Protein AF-0000000085088186 (afdb_homodimer)

Solvent-accessible surface area (backbone atoms only — not comparable to full-atom values): 65464 Å² total; per-residue (Å²): 132,88,74,86,71,81,80,75,82,74,79,84,76,79,87,76,82,69,85,75,80,74,74,76,73,82,80,69,78,78,74,75,81,66,80,74,81,74,79,77,74,81,72,82,74,70,77,72,75,77,66,80,70,70,78,65,64,71,61,51,76,47,68,88,50,48,70,64,62,61,63,48,48,35,50,52,25,42,52,51,18,52,48,33,52,50,49,46,52,49,50,47,61,66,42,38,75,33,46,42,89,80,60,66,50,63,40,57,52,45,23,50,42,44,47,32,44,50,49,25,43,53,26,39,44,50,18,44,52,56,20,43,50,22,39,51,57,40,48,31,37,74,43,72,40,35,42,45,56,50,27,41,61,61,20,33,86,81,33,71,71,48,71,70,45,61,68,48,42,79,76,40,46,68,57,43,52,50,47,51,55,56,68,42,43,70,64,47,51,29,42,35,64,24,23,57,40,80,41,80,42,77,44,80,46,77,44,79,42,75,41,66,29,52,58,44,70,59,36,69,80,35,22,48,59,35,21,54,71,60,40,46,29,34,62,36,98,53,44,16,62,54,41,47,20,65,70,48,40,28,51,35,50,35,15,45,42,64,68,37,52,54,81,52,82,60,90,67,51,42,31,22,34,37,61,51,76,35,62,43,57,44,57,54,55,45,57,74,77,51,57,67,59,58,54,47,46,48,41,66,76,38,63,72,43,72,76,27,56,30,40,37,40,26,44,56,56,64,55,29,62,76,44,71,73,18,60,49,38,38,37,38,38,35,20,56,54,9,44,82,25,72,75,42,34,36,29,30,35,38,22,34,23,41,36,31,37,38,39,36,28,57,69,38,44,67,46,78,44,77,77,44,75,45,81,52,60,73,38,53,28,54,81,31,63,46,87,39,22,53,55,44,67,73,24,53,93,57,100,57,23,39,49,49,94,78,19,25,16,77,74,66,46,47,30,52,60,34,45,24,48,39,30,37,47,13,57,56,43,42,55,43,57,40,48,16,34,37,40,55,47,70,58,48,88,70,72,57,62,48,71,36,50,46,77,48,23,79,37,34,42,73,52,92,90,58,46,37,70,60,83,46,56,65,55,53,36,48,52,47,48,23,33,56,57,29,48,37,64,67,46,68,40,69,43,80,34,64,33,43,27,54,44,78,42,53,20,29,35,58,82,45,58,59,44,35,49,46,44,53,50,53,52,50,52,58,47,46,56,49,37,51,49,11,50,51,24,33,62,65,49,34,40,36,63,59,78,63,45,50,58,38,58,53,9,25,53,36,87,29,63,67,60,49,52,45,28,41,27,11,14,78,28,18,76,87,23,53,45,67,68,46,35,64,36,50,30,24,37,12,32,42,59,83,33,66,56,89,85,40,56,70,47,34,19,38,19,39,71,88,44,31,39,74,59,52,71,80,73,108,134,84,75,82,73,80,77,79,86,82,74,80,84,72,85,73,76,81,78,80,77,66,82,69,78,79,87,76,80,72,83,77,80,75,85,76,80,73,73,77,72,79,69,78,72,71,76,73,75,75,64,78,68,69,78,66,64,70,60,52,75,48,67,88,50,48,70,65,64,62,64,48,48,36,50,50,25,42,53,50,18,53,49,32,52,51,49,47,53,50,50,48,62,66,42,38,75,32,45,42,88,79,60,66,50,63,40,57,50,46,22,50,41,44,47,33,45,50,48,26,45,54,26,38,42,50,20,44,51,56,20,42,50,21,40,52,57,41,47,30,38,75,42,72,42,35,42,46,56,50,28,41,62,63,20,32,86,81,33,71,72,48,70,72,45,63,68,48,43,77,76,39,47,69,56,43,52,50,47,50,54,53,68,41,40,68,65,47,53,28,42,35,64,23,24,56,40,80,40,81,43,76,42,80,46,78,44,78,43,78,40,67,29,51,58,45,69,59,36,70,81,35,22,47,60,34,22,55,72,60,40,44,29,34,63,36,98,53,43,15,63,53,42,47,21,63,70,50,40,27,51,34,50,36,15,44,40,66,68,36,54,53,80,56,81,61,91,67,51,41,31,22,33,36,61,51,78,35,62,43,58,42,60,53,54,44,64,55,85,56,57,65,57,61,55,45,46,46,42,65,74,39,63,73,40,71,76,26,58,29,39,38,38,27,44,56,57,63,55,29,63,73,44,71,71,19,62,48,37,37,38,38,39,35,19,59,54,9,44,81,26,72,74,44,37,38,35,29,35,38,23,33,23,40,37,31,37,39,39,37,28,58,69,37,42,68,47,77,42,76,78,42,75,45,81,52,58,74,39,53,29,54,78,31,62,45,88,40,24,54,56,46,66,73,23,54,93,56,100,56,22,38,50,47,96,79,18,26,16,75,74,65,44,49,30,49,60,32,46,25,46,39,28,37,47,13,58,57,43,42,55,44,56,41,48,16,34,39,41,56,46,76,54,40,84,74,69,58,64,47,72,36,50,45,77,48,23,79,39,34,42,75,52,93,90,58,44,37,70,60,83,48,59,65,54,53,35,48,52,48,47,22,32,55,57,30,48,36,63,68,46,68,40,68,43,80,37,63,32,42,28,52,45,79,43,52,21,30,36,57,83,44,58,60,44,36,48,47,43,54,49,52,53,51,52,58,48,47,55,48,38,51,50,11,50,51,22,33,63,65,50,34,39,36,64,59,76,64,43,50,59,39,57,53,9,23,54,36,87,30,63,67,60,50,55,45,29,42,26,11,15,78,31,19,76,85,24,53,46,68,68,47,35,62,36,49,31,26,37,13,31,42,58,83,32,66,57,87,85,41,57,69,46,35,18,39,19,40,71,88,44,32,40,73,58,52,73,79,73,109

Secondary structure (DSSP, 8-state):
-------------------------------------------------------------------SHHHHHHHHHHHHHHHHHHHHHHHHHHHTT-BTTTSS-HHHHHHHHHHHHHHHHHHHHHHHHHHHHHHHHHHHHHS-EEHHHHHHHHHTTT-GGGGG-HHHHHH-HHHHHHHHHHHHHHHHTTSGGGG-EEEEEEEEEEEEEEEEE--TT--TTSBHHHHHHH-SEEE-TTSSEEEE-HHHHHHHHHHHHHTSPPP---SS-SSEEEEEEEEEEEEEEESS---HHHHHHHHHH---GGG-S-EEEEEE-THHHHSSS-B-EEEEEEESSGGGS--EEEEEEEEEEEEEEEEEEETTEEEEEEEEEEEEEEPB-TTTS-SS-S-BSSS-SSSS-B--TT-BBTTS-BHHHHHHHHHHHHHHHHHHHHH-EEEESSSTTTT--BS--GGGSTTEES-TTS-EE---HHHHHHHHHHHHHHGGGG--EEEEEEEEEEEEEEEEE---THHHHHHHHHHHHHHHHHHHHHHHHHHHHSSPPPSS-SHHHHHHT-S-HHHHHHHHTTTT-SGGGS-HHHHT-EEEEEEEGGGGSTTS---EEEEETTTEEE--TT--/-------------------------------------------------------------------SHHHHHHHHHHHHHHHHHHHHHHHHHHHTT-BTTTSS-HHHHHHHHHHHHHHHHHHHHHHHHHHHHHHHHHHHHHS-EEHHHHHHHHHTTT-GGGGG-HHHHHH-HHHHHHHHHHHHHHHHTTSGGGG-EEEEEEEEEEEEEEEEE--TT--TTSBHHHHHHH-SEEE-TTSSEEEE-HHHHHHHHHHHHHTSPPP---SS-SSEEEEEEEEEEEEEEESS---HHHHHHHHHH---GGG-S-EEEEEE-THHHHSSS-B-EEEEEEESSGGGS--EEEEEEEEEEEEEEEEEEETTEEEEEEEEEEEEEEPB-TTTS-SS-S-BSSS-SSSS-B--TT-BBTTS-BHHHHHHHHHHHHHHHHHHHHH-EEEESSTTTTT--BS--GGGSTTEES-TTS-EE---HHHHHHHHHHHHHHGGGG--EEEEEEEEEEEEEEEEE---THHHHHHHHHHHHHHHHHHHHHHHHHHHHSSPPPSS-SHHHHHHT-S-HHHHHHHHTTTT-SGGG--HHHHT-EEEEEEEGGGGSTTS---EEEEETTTEEEPPTT--

pLDDT: mean 81.18, std 22.38, range [16.25, 98.31]

Organism: Talaromyces marneffei (strain ATCC 18224 / CBS 334.59 / QM 7333) (NCBI:txid441960)

Structure (mmCIF, N/CA/C/O backbone):
data_AF-0000000085088186-model_v1
#
loop_
_entity.id
_entity.type
_entity.pdbx_description
1 polymer 'Uncharacterized protein'
#
loop_
_atom_site.group_PDB
_atom_site.id
_atom_site.type_symbol
_atom_site.label_atom_id
_atom_site.label_alt_id
_atom_site.label_comp_id
_atom_site.label_asym_id
_atom_site.label_entity_id
_atom_site.label_seq_id
_atom_site.pdbx_PDB_ins_code
_atom_site.Cartn_x
_atom_site.Cartn_y
_atom_site.Cartn_z
_atom_site.occupancy
_atom_site.B_iso_or_equiv
_atom_site.auth_seq_id
_atom_site.auth_comp_id
_atom_site.auth_asym_id
_atom_site.auth_atom_id
_atom_site.pdbx_PDB_model_num
ATOM 1 N N . MET A 1 1 ? -41.031 -1.105 34.312 1 19.03 1 MET A N 1
ATOM 2 C CA . MET A 1 1 ? -40.844 -2.35 35.062 1 19.03 1 MET A CA 1
ATOM 3 C C . MET A 1 1 ? -41.062 -3.559 34.156 1 19.03 1 MET A C 1
ATOM 5 O O . MET A 1 1 ? -40.594 -4.652 34.438 1 19.03 1 MET A O 1
ATOM 9 N N . SER A 1 2 ? -42.156 -3.5 33.375 1 19.31 2 SER A N 1
ATOM 10 C CA . SER A 1 2 ? -42.844 -4.746 33.031 1 19.31 2 SER A CA 1
ATOM 11 C C . SER A 1 2 ? -41.938 -5.668 32.219 1 19.31 2 SER A C 1
ATOM 13 O O . SER A 1 2 ? -41 -5.207 31.547 1 19.31 2 SER A O 1
ATOM 15 N N . SER A 1 3 ? -42.281 -6.977 32.156 1 19.42 3 SER A N 1
ATOM 16 C CA . SER A 1 3 ? -41.938 -8.383 32.375 1 19.42 3 SER A CA 1
ATOM 17 C C . SER A 1 3 ? -41.625 -9.07 31.031 1 19.42 3 SER A C 1
ATOM 19 O O . SER A 1 3 ? -41.188 -10.219 31.016 1 19.42 3 SER A O 1
ATOM 21 N N . GLN A 1 4 ? -42.125 -8.523 29.938 1 20.42 4 GLN A N 1
ATOM 22 C CA . GLN A 1 4 ? -42.625 -9.594 29.094 1 20.42 4 GLN A CA 1
ATOM 23 C C . GLN A 1 4 ? -41.531 -10.531 28.641 1 20.42 4 GLN A C 1
ATOM 25 O O . GLN A 1 4 ? -40.375 -10.109 28.531 1 20.42 4 GLN A O 1
ATOM 30 N N . HIS A 1 5 ? -41.844 -11.836 28.422 1 20.17 5 HIS A N 1
ATOM 31 C CA . HIS A 1 5 ? -41.5 -13.25 28.516 1 20.17 5 HIS A CA 1
ATOM 32 C C . HIS A 1 5 ? -40.688 -13.711 27.328 1 20.17 5 HIS A C 1
ATOM 34 O O . HIS A 1 5 ? -40.312 -14.883 27.234 1 20.17 5 HIS A O 1
ATOM 40 N N . LEU A 1 6 ? -40.438 -12.93 26.297 1 21.17 6 LEU A N 1
ATOM 41 C CA . LEU A 1 6 ? -40.406 -13.664 25.031 1 21.17 6 LEU A CA 1
ATOM 42 C C . LEU A 1 6 ? -39.25 -14.664 25.016 1 21.17 6 LEU A C 1
ATOM 44 O O . LEU A 1 6 ? -38.156 -14.336 25.422 1 21.17 6 LEU A O 1
ATOM 48 N N . TYR A 1 7 ? -39.656 -15.961 24.969 1 20.5 7 TYR A N 1
ATOM 49 C CA . TYR A 1 7 ? -39 -17.266 25.094 1 20.5 7 TYR A CA 1
ATOM 50 C C . TYR A 1 7 ? -37.875 -17.422 24.094 1 20.5 7 TYR A C 1
ATOM 52 O O . TYR A 1 7 ? -38.062 -17.25 22.891 1 20.5 7 TYR A O 1
ATOM 60 N N . THR A 1 8 ? -36.719 -16.922 24.531 1 18.08 8 THR A N 1
ATOM 61 C CA . THR A 1 8 ? -35.438 -16.875 23.812 1 18.08 8 THR A CA 1
ATOM 62 C C . THR A 1 8 ? -34.938 -18.281 23.516 1 18.08 8 THR A C 1
ATOM 64 O O . THR A 1 8 ? -34.812 -19.109 24.422 1 18.08 8 THR A O 1
ATOM 67 N N . LEU A 1 9 ? -35.312 -18.859 22.312 1 19.3 9 LEU A N 1
ATOM 68 C CA . LEU A 1 9 ? -35.031 -20.109 21.625 1 19.3 9 LEU A CA 1
ATOM 69 C C . LEU A 1 9 ? -33.531 -20.438 21.672 1 19.3 9 LEU A C 1
ATOM 71 O O . LEU A 1 9 ? -32.812 -20.172 20.703 1 19.3 9 LEU A O 1
ATOM 75 N N . ALA A 1 10 ? -32.875 -20.047 22.781 1 17.94 10 ALA A N 1
ATOM 76 C CA . ALA A 1 10 ? -31.422 -20.125 22.719 1 17.94 10 ALA A CA 1
ATOM 77 C C . ALA A 1 10 ? -30.969 -21.547 22.406 1 17.94 10 ALA A C 1
ATOM 79 O O . ALA A 1 10 ? -31.547 -22.516 22.891 1 17.94 10 ALA A O 1
ATOM 80 N N . ASP A 1 11 ? -30.047 -21.656 21.438 1 18.83 11 ASP A N 1
ATOM 81 C CA . ASP A 1 11 ? -29.25 -22.484 20.547 1 18.83 11 ASP A CA 1
ATOM 82 C C . ASP A 1 11 ? -28.359 -23.438 21.344 1 18.83 11 ASP A C 1
ATOM 84 O O . ASP A 1 11 ? -27.609 -23.016 22.234 1 18.83 11 ASP A O 1
ATOM 88 N N . GLN A 1 12 ? -28.922 -24.703 21.578 1 19.27 12 GLN A N 1
ATOM 89 C CA . GLN A 1 12 ? -28.422 -25.953 22.156 1 19.27 12 GLN A CA 1
ATOM 90 C C . GLN A 1 12 ? -27.016 -26.266 21.641 1 19.27 12 GLN A C 1
ATOM 92 O O . GLN A 1 12 ? -26.844 -26.641 20.484 1 19.27 12 GLN A O 1
ATOM 97 N N . LEU A 1 13 ? -26.047 -25.484 22.016 1 16.69 13 LEU A N 1
ATOM 98 C CA . LEU A 1 13 ? -24.688 -25.656 21.531 1 16.69 13 LEU A CA 1
ATOM 99 C C . LEU A 1 13 ? -24.172 -27.062 21.828 1 16.69 13 LEU A C 1
ATOM 101 O O . LEU A 1 13 ? -24.781 -27.781 22.625 1 16.69 13 LEU A O 1
ATOM 105 N N . GLY A 1 14 ? -23 -27.312 22.406 1 17.47 14 GLY A N 1
ATOM 106 C CA . GLY A 1 14 ? -21.734 -27.781 21.844 1 17.47 14 GLY A CA 1
ATOM 107 C C . GLY A 1 14 ? -21.375 -29.188 22.297 1 17.47 14 GLY A C 1
ATOM 108 O O . GLY A 1 14 ? -20.969 -30.016 21.484 1 17.47 14 GLY A O 1
ATOM 109 N N . VAL A 1 15 ? -21.109 -29.531 23.625 1 18.42 15 VAL A N 1
ATOM 110 C CA . VAL A 1 15 ? -19.797 -30.094 23.953 1 18.42 15 VAL A CA 1
ATOM 111 C C . VAL A 1 15 ? -19.891 -31.625 23.969 1 18.42 15 VAL A C 1
ATOM 113 O O . VAL A 1 15 ? -20.688 -32.188 24.703 1 18.42 15 VAL A O 1
ATOM 116 N N . PHE A 1 16 ? -19.375 -32.375 22.953 1 20.19 16 PHE A N 1
ATOM 117 C CA . PHE A 1 16 ? -19.219 -33.75 22.516 1 20.19 16 PHE A CA 1
ATOM 118 C C . PHE A 1 16 ? -18.344 -34.531 23.469 1 20.19 16 PHE A C 1
ATOM 120 O O . PHE A 1 16 ? -17.375 -35.188 23.047 1 20.19 16 PHE A O 1
ATOM 127 N N . ASP A 1 17 ? -18.328 -34.344 24.781 1 18.16 17 ASP A N 1
ATOM 128 C CA . ASP A 1 17 ? -17.188 -34.969 25.438 1 18.16 17 ASP A CA 1
ATOM 129 C C . ASP A 1 17 ? -17.266 -36.5 25.328 1 18.16 17 ASP A C 1
ATOM 131 O O . ASP A 1 17 ? -18.328 -37.062 25.5 1 18.16 17 ASP A O 1
ATOM 135 N N . SER A 1 18 ? -16.156 -37.188 24.906 1 19.3 18 SER A N 1
ATOM 136 C CA . SER A 1 18 ? -15.641 -38.438 24.328 1 19.3 18 SER A CA 1
ATOM 137 C C . SER A 1 18 ? -15.484 -39.5 25.391 1 19.3 18 SER A C 1
ATOM 139 O O . SER A 1 18 ? -15.172 -40.656 25.078 1 19.3 18 SER A O 1
ATOM 141 N N . GLU A 1 19 ? -15.969 -39.5 26.594 1 19.69 19 GLU A N 1
ATOM 142 C CA . GLU A 1 19 ? -15.133 -40.344 27.438 1 19.69 19 GLU A CA 1
ATOM 143 C C . GLU A 1 19 ? -15.227 -41.781 27.031 1 19.69 19 GLU A C 1
ATOM 145 O O . GLU A 1 19 ? -16.312 -42.281 26.734 1 19.69 19 GLU A O 1
ATOM 150 N N . LEU A 1 20 ? -14.023 -42.438 26.828 1 19.75 20 LEU A N 1
ATOM 151 C CA . LEU A 1 20 ? -13.383 -43.625 26.297 1 19.75 20 LEU A CA 1
ATOM 152 C C . LEU A 1 20 ? -13.578 -44.812 27.219 1 19.75 20 LEU A C 1
ATOM 154 O O . LEU A 1 20 ? -13.031 -44.844 28.312 1 19.75 20 LEU A O 1
ATOM 158 N N . ASP A 1 21 ? -14.742 -45.188 27.562 1 19.83 21 ASP A N 1
ATOM 159 C CA . ASP A 1 21 ? -14.773 -46.281 28.547 1 19.83 21 ASP A CA 1
ATOM 160 C C . ASP A 1 21 ? -14.164 -47.562 27.969 1 19.83 21 ASP A C 1
ATOM 162 O O . ASP A 1 21 ? -14.664 -48.094 26.969 1 19.83 21 ASP A O 1
ATOM 166 N N . LEU A 1 22 ? -12.852 -47.719 28.094 1 18.92 22 LEU A N 1
ATOM 167 C CA . LEU A 1 22 ? -11.938 -48.719 27.562 1 18.92 22 LEU A CA 1
ATOM 168 C C . LEU A 1 22 ? -12.195 -50.062 28.219 1 18.92 22 LEU A C 1
ATOM 170 O O . LEU A 1 22 ? -11.602 -50.406 29.25 1 18.92 22 LEU A O 1
ATOM 174 N N . ASP A 1 23 ? -13.312 -50.562 28.406 1 19.33 23 ASP A N 1
ATOM 175 C CA . ASP A 1 23 ? -13.391 -51.781 29.188 1 19.33 23 ASP A CA 1
ATOM 176 C C . ASP A 1 23 ? -12.727 -52.938 28.453 1 19.33 23 ASP A C 1
ATOM 178 O O . ASP A 1 23 ? -13.391 -53.938 28.125 1 19.33 23 ASP A O 1
ATOM 182 N N . LEU A 1 24 ? -11.586 -52.844 27.922 1 17.06 24 LEU A N 1
ATOM 183 C CA . LEU A 1 24 ? -11.094 -53.875 27.016 1 17.06 24 LEU A CA 1
ATOM 184 C C . LEU A 1 24 ? -10.75 -55.156 27.766 1 17.06 24 LEU A C 1
ATOM 186 O O . LEU A 1 24 ? -9.695 -55.219 28.422 1 17.06 24 LEU A O 1
ATOM 190 N N . LYS A 1 25 ? -11.508 -55.5 28.625 1 21.52 25 LYS A N 1
ATOM 191 C CA . LYS A 1 25 ? -11.016 -56.656 29.359 1 21.52 25 LYS A CA 1
ATOM 192 C C . LYS A 1 25 ? -10.477 -57.75 28.422 1 21.52 25 LYS A C 1
ATOM 194 O O . LYS A 1 25 ? -10.852 -57.781 27.25 1 21.52 25 LYS A O 1
ATOM 199 N N . LYS A 1 26 ? -9.703 -58.781 28.953 1 21.38 26 LYS A N 1
ATOM 200 C CA . LYS A 1 26 ? -8.602 -59.719 28.781 1 21.38 26 LYS A CA 1
ATOM 201 C C . LYS A 1 26 ? -9.078 -61 28.125 1 21.38 26 LYS A C 1
ATOM 203 O O . LYS A 1 26 ? -9.93 -61.719 28.672 1 21.38 26 LYS A O 1
ATOM 208 N N . PRO A 1 27 ? -9.32 -61.219 26.828 1 18.31 27 PRO A N 1
ATOM 209 C CA . PRO A 1 27 ? -9.953 -62.375 26.156 1 18.31 27 PRO A CA 1
ATOM 210 C C . PRO A 1 27 ? -9.141 -63.656 26.297 1 18.31 27 PRO A C 1
ATOM 212 O O . PRO A 1 27 ? -8.062 -63.781 25.719 1 18.31 27 PRO A O 1
ATOM 215 N N . HIS A 1 28 ? -8.664 -64.125 27.5 1 20.94 28 HIS A N 1
ATOM 216 C CA . HIS A 1 28 ? -7.605 -65.125 27.422 1 20.94 28 HIS A CA 1
ATOM 217 C C . HIS A 1 28 ? -8.109 -66.375 26.766 1 20.94 28 HIS A C 1
ATOM 219 O O . HIS A 1 28 ? -7.348 -67.312 26.594 1 20.94 28 HIS A O 1
ATOM 225 N N . ASP A 1 29 ? -9.336 -66.438 26.312 1 18.69 29 ASP A N 1
ATOM 226 C CA . ASP A 1 29 ? -9.836 -67.812 26.312 1 18.69 29 ASP A CA 1
ATOM 227 C C . ASP A 1 29 ? -8.859 -68.75 25.609 1 18.69 29 ASP A C 1
ATOM 229 O O . ASP A 1 29 ? -8.062 -68.312 24.781 1 18.69 29 ASP A O 1
ATOM 233 N N . ASN A 1 30 ? -8.703 -70 26.031 1 22.36 30 ASN A N 1
ATOM 234 C CA . ASN A 1 30 ? -7.977 -71.25 26.062 1 22.36 30 ASN A CA 1
ATOM 235 C C . ASN A 1 30 ? -8.039 -72 24.719 1 22.36 30 ASN A C 1
ATOM 237 O O . ASN A 1 30 ? -9.086 -72.5 24.328 1 22.36 30 ASN A O 1
ATOM 241 N N . VAL A 1 31 ? -7.691 -71.312 23.656 1 20.5 31 VAL A N 1
ATOM 242 C CA . VAL A 1 31 ? -8.039 -72 22.422 1 20.5 31 VAL A CA 1
ATOM 243 C C . VAL A 1 31 ? -7.27 -73.312 22.328 1 20.5 31 VAL A C 1
ATOM 245 O O . VAL A 1 31 ? -6.039 -73.312 22.406 1 20.5 31 VAL A O 1
ATOM 248 N N . GLU A 1 32 ? -7.859 -74.312 22.797 1 20.67 32 GLU A N 1
ATOM 249 C CA . GLU A 1 32 ? -7.375 -75.688 22.797 1 20.67 32 GLU A CA 1
ATOM 250 C C . GLU A 1 32 ? -7.043 -76.188 21.391 1 20.67 32 GLU A C 1
ATOM 252 O O . GLU A 1 32 ? -7.91 -76.188 20.516 1 20.67 32 GLU A O 1
ATOM 257 N N . LYS A 1 33 ? -5.98 -75.625 20.828 1 21.69 33 LYS A N 1
ATOM 258 C CA . LYS A 1 33 ? -5.656 -75.875 19.422 1 21.69 33 LYS A CA 1
ATOM 259 C C . LYS A 1 33 ? -5.5 -77.375 19.156 1 21.69 33 LYS A C 1
ATOM 261 O O . LYS A 1 33 ? -4.508 -78 19.562 1 21.69 33 LYS A O 1
ATOM 266 N N . HIS A 1 34 ? -6.605 -78.188 19.297 1 17.89 34 HIS A N 1
ATOM 267 C CA . HIS A 1 34 ? -6.57 -79.625 19.156 1 17.89 34 HIS A CA 1
ATOM 268 C C . HIS A 1 34 ? -6.031 -80.062 17.781 1 17.89 34 HIS A C 1
ATOM 270 O O . HIS A 1 34 ? -5.535 -81.125 17.625 1 17.89 34 HIS A O 1
ATOM 276 N N . GLY A 1 35 ? -6.289 -79.312 16.688 1 17.77 35 GLY A N 1
ATOM 277 C CA . GLY A 1 35 ? -6.801 -80.062 15.555 1 17.77 35 GLY A CA 1
ATOM 278 C C . GLY A 1 35 ? -5.773 -81 14.938 1 17.77 35 GLY A C 1
ATOM 279 O O . GLY A 1 35 ? -4.574 -80.688 14.969 1 17.77 35 GLY A O 1
ATOM 280 N N . GLU A 1 36 ? -5.961 -82.25 14.898 1 19.34 36 GLU A N 1
ATOM 281 C CA . GLU A 1 36 ? -5.324 -83.5 14.477 1 19.34 36 GLU A CA 1
ATOM 282 C C . GLU A 1 36 ? -4.875 -83.438 13.016 1 19.34 36 GLU A C 1
ATOM 284 O O . GLU A 1 36 ? -5.652 -83.062 12.141 1 19.34 36 GLU A O 1
ATOM 289 N N . LYS A 1 37 ? -3.705 -82.938 12.859 1 24.39 37 LYS A N 1
ATOM 290 C CA . LYS A 1 37 ? -3.072 -82.812 11.547 1 24.39 37 LYS A CA 1
ATOM 291 C C . LYS A 1 37 ? -3.213 -84.125 10.766 1 24.39 37 LYS A C 1
ATOM 293 O O . LYS A 1 37 ? -2.641 -85.125 11.148 1 24.39 37 LYS A O 1
ATOM 298 N N . GLU A 1 38 ? -4.527 -84.562 10.297 1 19.83 38 GLU A N 1
ATOM 299 C CA . GLU A 1 38 ? -4.734 -85.75 9.531 1 19.83 38 GLU A CA 1
ATOM 300 C C . GLU A 1 38 ? -3.73 -85.875 8.391 1 19.83 38 GLU A C 1
ATOM 302 O O . GLU A 1 38 ? -3.252 -84.875 7.871 1 19.83 38 GLU A O 1
ATOM 307 N N . ASP A 1 39 ? -3.143 -87.062 8.172 1 21.86 39 ASP A N 1
ATOM 308 C CA . ASP A 1 39 ? -2.133 -87.75 7.371 1 21.86 39 ASP A CA 1
ATOM 309 C C . ASP A 1 39 ? -2.484 -87.688 5.887 1 21.86 39 ASP A C 1
ATOM 311 O O . ASP A 1 39 ? -3.42 -88.312 5.438 1 21.86 39 ASP A O 1
ATOM 315 N N . PHE A 1 40 ? -2.924 -86.5 5.309 1 21.98 40 PHE A N 1
ATOM 316 C CA . PHE A 1 40 ? -3.441 -86.625 3.949 1 21.98 40 PHE A CA 1
ATOM 317 C C . PHE A 1 40 ? -2.434 -87.312 3.045 1 21.98 40 PHE A C 1
ATOM 319 O O . PHE A 1 40 ? -1.271 -86.938 2.977 1 21.98 40 PHE A O 1
ATOM 326 N N . THR A 1 41 ? -2.51 -88.625 2.939 1 21.61 41 THR A N 1
ATOM 327 C CA . THR A 1 41 ? -1.851 -89.625 2.055 1 21.61 41 THR A CA 1
ATOM 328 C C . THR A 1 41 ? -1.946 -89.125 0.602 1 21.61 41 THR A C 1
ATOM 330 O O . THR A 1 41 ? -3.043 -88.875 0.092 1 21.61 41 THR A O 1
ATOM 333 N N . TYR A 1 42 ? -1.05 -88.312 0.152 1 20.84 42 TYR A N 1
ATOM 334 C CA . TYR A 1 42 ? -0.923 -87.812 -1.207 1 20.84 42 TYR A CA 1
ATOM 335 C C . TYR A 1 42 ? -1.046 -88.938 -2.229 1 20.84 42 TYR A C 1
ATOM 337 O O . TYR A 1 42 ? -0.24 -89.875 -2.234 1 20.84 42 TYR A O 1
ATOM 345 N N . SER A 1 43 ? -2.266 -89.562 -2.373 1 23.48 43 SER A N 1
ATOM 346 C CA . SER A 1 43 ? -2.547 -90.562 -3.416 1 23.48 43 SER A CA 1
ATOM 347 C C . SER A 1 43 ? -1.963 -90.125 -4.754 1 23.48 43 SER A C 1
ATOM 349 O O . SER A 1 43 ? -1.842 -88.938 -5.027 1 23.48 43 SER A O 1
ATOM 351 N N . ALA A 1 44 ? -1.246 -91.062 -5.512 1 26.27 44 ALA A N 1
ATOM 352 C CA . ALA A 1 44 ? -0.518 -91.125 -6.773 1 26.27 44 ALA A CA 1
ATOM 353 C C . ALA A 1 44 ? -1.373 -90.688 -7.934 1 26.27 44 ALA A C 1
ATOM 355 O O . ALA A 1 44 ? -2.375 -91.312 -8.289 1 26.27 44 ALA A O 1
ATOM 356 N N . LEU A 1 45 ? -1.762 -89.438 -7.945 1 24.88 45 LEU A N 1
ATOM 357 C CA . LEU A 1 45 ? -2.596 -88.938 -9.031 1 24.88 45 LEU A CA 1
ATOM 358 C C . LEU A 1 45 ? -2.139 -89.5 -10.375 1 24.88 45 LEU A C 1
ATOM 360 O O . LEU A 1 45 ? -0.94 -89.5 -10.656 1 24.88 45 LEU A O 1
ATOM 364 N N . GLU A 1 46 ? -2.906 -90.438 -10.844 1 25.8 46 GLU A N 1
ATOM 365 C CA . GLU A 1 46 ? -2.939 -91.062 -12.172 1 25.8 46 GLU A CA 1
ATOM 366 C C . GLU A 1 46 ? -2.67 -90 -13.258 1 25.8 46 GLU A C 1
ATOM 368 O O . GLU A 1 46 ? -3.105 -88.875 -13.141 1 25.8 46 GLU A O 1
ATOM 373 N N . SER A 1 47 ? -1.577 -90.188 -14.008 1 25.23 47 SER A N 1
ATOM 374 C CA . SER A 1 47 ? -1.108 -89.312 -15.102 1 25.23 47 SER A CA 1
ATOM 375 C C . SER A 1 47 ? -2.23 -89.062 -16.094 1 25.23 47 SER A C 1
ATOM 377 O O . SER A 1 47 ? -2.842 -89.938 -16.641 1 25.23 47 SER A O 1
ATOM 379 N N . PRO A 1 48 ? -3.174 -88.125 -15.789 1 28.14 48 PRO A N 1
ATOM 380 C CA . PRO A 1 48 ? -4.262 -88 -16.766 1 28.14 48 PRO A CA 1
ATOM 381 C C . PRO A 1 48 ? -3.768 -88 -18.203 1 28.14 48 PRO A C 1
ATOM 383 O O . PRO A 1 48 ? -2.621 -87.625 -18.469 1 28.14 48 PRO A O 1
ATOM 386 N N . ASN A 1 49 ? -4.164 -89 -18.969 1 29.22 49 ASN A N 1
ATOM 387 C CA . ASN A 1 49 ? -4.066 -89.062 -20.422 1 29.22 49 ASN A CA 1
ATOM 388 C C . ASN A 1 49 ? -4.316 -87.75 -21.062 1 29.22 49 ASN A C 1
ATOM 390 O O . ASN A 1 49 ? -5.352 -87.062 -20.828 1 29.22 49 ASN A O 1
ATOM 394 N N . ILE A 1 50 ? -3.297 -87 -21.328 1 29.75 50 ILE A N 1
ATOM 395 C CA . ILE A 1 50 ? -3.361 -85.75 -22.078 1 29.75 50 ILE A CA 1
ATOM 396 C C . ILE A 1 50 ? -4.188 -85.938 -23.359 1 29.75 50 ILE A C 1
ATOM 398 O O . ILE A 1 50 ? -3.791 -86.688 -24.234 1 29.75 50 ILE A O 1
ATOM 402 N N . SER A 1 51 ? -5.535 -86.25 -23.188 1 29.06 51 SER A N 1
ATOM 403 C CA . SER A 1 51 ? -6.387 -86.188 -24.375 1 29.06 51 SER A CA 1
ATOM 404 C C . SER A 1 51 ? -5.902 -85.125 -25.359 1 29.06 51 SER A C 1
ATOM 406 O O . SER A 1 51 ? -5.383 -84.125 -24.969 1 29.06 51 SER A O 1
ATOM 408 N N . GLU A 1 52 ? -5.551 -85.625 -26.531 1 31.97 52 GLU A N 1
ATOM 409 C CA . GLU A 1 52 ? -5.309 -84.75 -27.719 1 31.97 52 GLU A CA 1
ATOM 410 C C . GLU A 1 52 ? -6.301 -83.625 -27.781 1 31.97 52 GLU A C 1
ATOM 412 O O . GLU A 1 52 ? -7.492 -83.812 -28.016 1 31.97 52 GLU A O 1
ATOM 417 N N . THR A 1 53 ? -6.301 -82.75 -26.797 1 31.03 53 THR A N 1
ATOM 418 C CA . THR A 1 53 ? -7.164 -81.625 -26.938 1 31.03 53 THR A CA 1
ATOM 419 C C . THR A 1 53 ? -7.117 -81.062 -28.359 1 31.03 53 THR A C 1
ATOM 421 O O . THR A 1 53 ? -6.047 -80.688 -28.859 1 31.03 53 THR A O 1
ATOM 424 N N . ASN A 1 54 ? -7.988 -81.625 -29.234 1 31.83 54 ASN A N 1
ATOM 425 C CA . ASN A 1 54 ? -8.328 -80.938 -30.469 1 31.83 54 ASN A CA 1
ATOM 426 C C . ASN A 1 54 ? -8.156 -79.438 -30.359 1 31.83 54 ASN A C 1
ATOM 428 O O . ASN A 1 54 ? -8.656 -78.812 -29.422 1 31.83 54 ASN A O 1
ATOM 432 N N . THR A 1 55 ? -7.059 -78.938 -30.734 1 36.09 55 THR A N 1
ATOM 433 C CA . THR A 1 55 ? -6.855 -77.5 -30.891 1 36.09 55 THR A CA 1
ATOM 434 C C . THR A 1 55 ? -8.141 -76.812 -31.344 1 36.09 55 THR A C 1
ATOM 436 O O . THR A 1 55 ? -8.555 -76.938 -32.5 1 36.09 55 THR A O 1
ATOM 439 N N . LEU A 1 56 ? -9.18 -76.812 -30.547 1 39.91 56 LEU A N 1
ATOM 440 C CA . LEU A 1 56 ? -10.367 -76 -30.891 1 39.91 56 LEU A CA 1
ATOM 441 C C . LEU A 1 56 ? -9.977 -74.688 -31.547 1 39.91 56 LEU A C 1
ATOM 443 O O . LEU A 1 56 ? -9.023 -74.062 -31.125 1 39.91 56 LEU A O 1
ATOM 447 N N . PRO A 1 57 ? -10.422 -74.5 -32.781 1 47 57 PRO A N 1
ATOM 448 C CA . PRO A 1 57 ? -10.164 -73.25 -33.5 1 47 57 PRO A CA 1
ATOM 449 C C . PRO A 1 57 ? -10.336 -72.062 -32.625 1 47 57 PRO A C 1
ATOM 451 O O . PRO A 1 57 ? -11.25 -72 -31.781 1 47 57 PRO A O 1
ATOM 454 N N . ILE A 1 58 ? -9.352 -71.25 -32.281 1 53.62 58 ILE A N 1
ATOM 455 C CA . ILE A 1 58 ? -9.312 -70 -31.547 1 53.62 58 ILE A CA 1
ATOM 456 C C . ILE A 1 58 ? -10.375 -69.062 -32.094 1 53.62 58 ILE A C 1
ATOM 458 O O . ILE A 1 58 ? -10.305 -68.625 -33.25 1 53.62 58 ILE A O 1
ATOM 462 N N . GLU A 1 59 ? -11.672 -69.188 -31.781 1 57.91 59 GLU A N 1
ATOM 463 C CA . GLU A 1 59 ? -12.742 -68.312 -32.25 1 57.91 59 GLU A CA 1
ATOM 464 C C . GLU A 1 59 ? -12.625 -66.938 -31.688 1 57.91 59 GLU A C 1
ATOM 466 O O . GLU A 1 59 ? -12.531 -66.75 -30.469 1 57.91 59 GLU A O 1
ATOM 471 N N . SER A 1 60 ? -12.375 -65.875 -32.531 1 65.12 60 SER A N 1
ATOM 472 C CA . SER A 1 60 ? -12.344 -64.438 -32.156 1 65.12 60 SER A CA 1
ATOM 473 C C . SER A 1 60 ? -13.719 -64 -31.688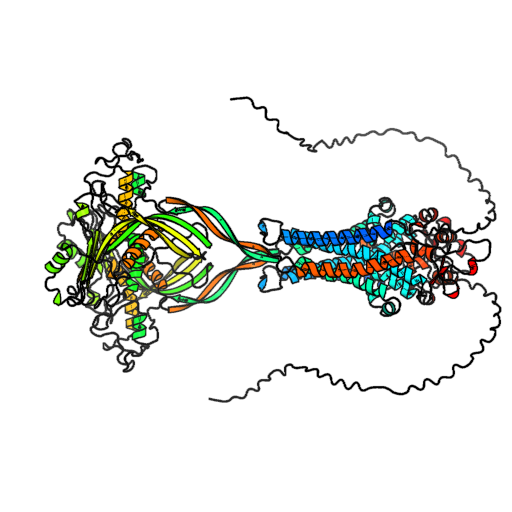 1 65.12 60 SER A C 1
ATOM 475 O O . SER A 1 60 ? -14.734 -64.25 -32.312 1 65.12 60 SER A O 1
ATOM 477 N N . THR A 1 61 ? -13.945 -63.688 -30.391 1 71.88 61 THR A N 1
ATOM 478 C CA . THR A 1 61 ? -15.195 -63.188 -29.844 1 71.88 61 THR A CA 1
ATOM 479 C C . THR A 1 61 ? -15.211 -61.656 -29.859 1 71.88 61 THR A C 1
ATOM 481 O O . THR A 1 61 ? -16 -61.031 -29.141 1 71.88 61 THR A O 1
ATOM 484 N N . SER A 1 62 ? -14.492 -61.031 -30.797 1 82.06 62 SER A N 1
ATOM 485 C CA . SER A 1 62 ? -14.383 -59.562 -30.797 1 82.06 62 SER A CA 1
ATOM 486 C C . SER A 1 62 ? -15.57 -58.906 -31.516 1 82.06 62 SER A C 1
ATOM 488 O O . SER A 1 62 ? -16.047 -59.438 -32.531 1 82.06 62 SER A O 1
ATOM 490 N N . ARG A 1 63 ? -16.172 -57.938 -30.797 1 84.38 63 ARG A N 1
ATOM 491 C CA . ARG A 1 63 ? -17.297 -57.219 -31.359 1 84.38 63 ARG A CA 1
ATOM 492 C C . ARG A 1 63 ? -16.891 -55.781 -31.719 1 84.38 63 ARG A C 1
ATOM 494 O O . ARG A 1 63 ? -16.062 -55.188 -31.031 1 84.38 63 ARG A O 1
ATOM 501 N N . TRP A 1 64 ? -17.406 -55.312 -32.906 1 88.31 64 TRP A N 1
ATOM 502 C CA . TRP A 1 64 ? -17.156 -53.938 -33.344 1 88.31 64 TRP A CA 1
ATOM 503 C C . TRP A 1 64 ? -18.031 -52.969 -32.562 1 88.31 64 TRP A C 1
ATOM 505 O O . TRP A 1 64 ? -19.234 -52.875 -32.812 1 88.31 64 TRP A O 1
ATOM 515 N N . THR A 1 65 ? -17.406 -52.25 -31.531 1 87.69 65 THR A N 1
ATOM 516 C CA . THR A 1 65 ? -18.125 -51.25 -30.734 1 87.69 65 THR A CA 1
ATOM 517 C C . THR A 1 65 ? -17.156 -50.188 -30.188 1 87.69 65 THR A C 1
ATOM 519 O O . THR A 1 65 ? -16.047 -50.531 -29.766 1 87.69 65 THR A O 1
ATOM 522 N N . ILE A 1 66 ? -17.453 -49 -30.25 1 88.75 66 ILE A N 1
ATOM 523 C CA . ILE A 1 66 ? -16.656 -47.875 -29.734 1 88.75 66 ILE A CA 1
ATOM 524 C C . ILE A 1 66 ? -16.891 -47.75 -28.234 1 88.75 66 ILE A C 1
ATOM 526 O O . ILE A 1 66 ? -16 -47.312 -27.484 1 88.75 66 ILE A O 1
ATOM 530 N N . GLY A 1 67 ? -17.953 -48.312 -27.781 1 86.25 67 GLY A N 1
ATOM 531 C CA . GLY A 1 67 ? -18.297 -48.156 -26.375 1 86.25 67 GLY A CA 1
ATOM 532 C C . GLY A 1 67 ? -18.656 -46.719 -26.016 1 86.25 67 GLY A C 1
ATOM 533 O O . GLY A 1 67 ? -18.578 -45.844 -26.844 1 86.25 67 GLY A O 1
ATOM 534 N N . TRP A 1 68 ? -19 -46.5 -24.719 1 89.56 68 TRP A N 1
ATOM 535 C CA . TRP A 1 68 ? -19.406 -45.156 -24.297 1 89.56 68 TRP A CA 1
ATOM 536 C C . TRP A 1 68 ? -18.344 -44.531 -23.406 1 89.56 68 TRP A C 1
ATOM 538 O O . TRP A 1 68 ? -18.344 -43.312 -23.203 1 89.56 68 TRP A O 1
ATOM 548 N N . VAL A 1 69 ? -17.406 -45.188 -22.891 1 89.31 69 VAL A N 1
ATOM 549 C CA . VAL A 1 69 ? -16.453 -44.719 -21.891 1 89.31 69 VAL A CA 1
ATOM 550 C C . VAL A 1 69 ? -15.43 -43.781 -22.547 1 89.31 69 VAL A C 1
ATOM 552 O O . VAL A 1 69 ? -15.172 -42.688 -22.047 1 89.31 69 VAL A O 1
ATOM 555 N N . THR A 1 70 ? -14.852 -44.156 -23.719 1 92.31 70 THR A N 1
ATOM 556 C CA . THR A 1 70 ? -13.789 -43.406 -24.359 1 92.31 70 THR A CA 1
ATOM 557 C C . THR A 1 70 ? -14.312 -42.062 -24.875 1 92.31 70 THR A C 1
ATOM 559 O O . THR A 1 70 ? -13.766 -41 -24.547 1 92.31 70 THR A O 1
ATOM 562 N N . PRO A 1 71 ? -15.469 -42.031 -25.656 1 93.69 71 PRO A N 1
ATOM 563 C CA . PRO A 1 71 ? -15.984 -40.75 -26.094 1 93.69 71 PRO A CA 1
ATOM 564 C C . PRO A 1 71 ? -16.453 -39.875 -24.938 1 93.69 71 PRO A C 1
ATOM 566 O O . PRO A 1 71 ? -16.266 -38.656 -24.984 1 93.69 71 PRO A O 1
ATOM 569 N N . SER A 1 72 ? -17.047 -40.469 -23.906 1 94.69 72 SER A N 1
ATOM 570 C CA . SER A 1 72 ? -17.484 -39.688 -22.75 1 94.69 72 SER A CA 1
ATOM 571 C C . SER A 1 72 ? -16.297 -39.094 -21.984 1 94.69 72 SER A C 1
ATOM 573 O O . SER A 1 72 ? -16.375 -38 -21.469 1 94.69 72 SER A O 1
ATOM 575 N N . ALA A 1 73 ? -15.219 -39.844 -21.875 1 94 73 ALA A N 1
ATOM 576 C CA . ALA A 1 73 ? -14.031 -39.375 -21.172 1 94 73 ALA A CA 1
ATOM 577 C C . ALA A 1 73 ? -13.398 -38.188 -21.922 1 94 73 ALA A C 1
ATOM 579 O O . ALA A 1 73 ? -12.992 -37.219 -21.297 1 94 73 ALA A O 1
ATOM 580 N N . ILE A 1 74 ? -13.344 -38.219 -23.234 1 95.81 74 ILE A N 1
ATOM 581 C CA . ILE A 1 74 ? -12.773 -37.156 -24.031 1 95.81 74 ILE A CA 1
ATOM 582 C C . ILE A 1 74 ? -13.609 -35.875 -23.859 1 95.81 74 ILE A C 1
ATOM 584 O O . ILE A 1 74 ? -13.078 -34.812 -23.547 1 95.81 74 ILE A O 1
ATOM 588 N N . LEU A 1 75 ? -14.914 -36.031 -23.953 1 96.44 75 LEU A N 1
ATOM 589 C CA . LEU A 1 75 ? -15.812 -34.906 -23.922 1 96.44 75 LEU A CA 1
ATOM 590 C C . LEU A 1 75 ? -15.93 -34.344 -22.5 1 96.44 75 LEU A C 1
ATOM 592 O O . LEU A 1 75 ? -15.898 -33.125 -22.312 1 96.44 75 LEU A O 1
ATOM 596 N N . SER A 1 76 ? -16.062 -35.188 -21.531 1 97.12 76 SER A N 1
ATOM 597 C CA . SER A 1 76 ? -16.203 -34.719 -20.156 1 97.12 76 SER A CA 1
ATOM 598 C C . SER A 1 76 ? -14.945 -34.031 -19.672 1 97.12 76 SER A C 1
ATOM 600 O O . SER A 1 76 ? -15.016 -33 -19 1 97.12 76 SER A O 1
ATOM 602 N N . CYS A 1 77 ? -13.781 -34.531 -20.031 1 97.44 77 CYS A N 1
ATOM 603 C CA . CYS A 1 77 ? -12.531 -33.875 -19.641 1 97.44 77 CYS A CA 1
ATOM 604 C C . CYS A 1 77 ? -12.383 -32.5 -20.281 1 97.44 77 CYS A C 1
ATOM 606 O O . CYS A 1 77 ? -11.977 -31.547 -19.641 1 97.44 77 CYS A O 1
ATOM 608 N N . PHE A 1 78 ? -12.758 -32.375 -21.516 1 97.75 78 PHE A N 1
ATOM 609 C CA . PHE A 1 78 ? -12.672 -31.094 -22.203 1 97.75 78 PHE A CA 1
ATOM 610 C C . PHE A 1 78 ? -13.641 -30.094 -21.609 1 97.75 78 PHE A C 1
ATOM 612 O O . PHE A 1 78 ? -13.258 -28.953 -21.328 1 97.75 78 PHE A O 1
ATOM 619 N N . LEU A 1 79 ? -14.844 -30.547 -21.359 1 98.06 79 LEU A N 1
ATOM 620 C CA . LEU A 1 79 ? -15.852 -29.641 -20.812 1 98.06 79 LEU A CA 1
ATOM 621 C C . LEU A 1 79 ? -15.484 -29.203 -19.406 1 98.06 79 LEU A C 1
ATOM 623 O O . LEU A 1 79 ? -15.695 -28.047 -19.031 1 98.06 79 LEU A O 1
ATOM 627 N N . MET A 1 80 ? -14.977 -30.109 -18.625 1 98.25 80 MET A N 1
ATOM 628 C CA . MET A 1 80 ? -14.539 -29.766 -17.281 1 98.25 80 MET A CA 1
ATOM 629 C C . MET A 1 80 ? -13.367 -28.797 -17.312 1 98.25 80 MET A C 1
ATOM 631 O O . MET A 1 80 ? -13.266 -27.891 -16.469 1 98.25 80 MET A O 1
ATOM 635 N N . ALA A 1 81 ? -12.477 -28.969 -18.281 1 98.31 81 ALA A N 1
ATOM 636 C CA . ALA A 1 81 ? -11.367 -28.031 -18.438 1 98.31 81 ALA A CA 1
ATOM 637 C C . ALA A 1 81 ? -11.875 -26.625 -18.75 1 98.31 81 ALA A C 1
ATOM 639 O O . ALA A 1 81 ? -11.453 -25.656 -18.125 1 98.31 81 ALA A O 1
ATOM 640 N N . VAL A 1 82 ? -12.812 -26.5 -19.625 1 98.06 82 VAL A N 1
ATOM 641 C CA . VAL A 1 82 ? -13.375 -25.219 -20 1 98.06 82 VAL A CA 1
ATOM 642 C C . VAL A 1 82 ? -14.109 -24.594 -18.812 1 98.06 82 VAL A C 1
ATOM 644 O O . VAL A 1 82 ? -14.023 -23.391 -18.578 1 98.06 82 VAL A O 1
ATOM 647 N N . THR A 1 83 ? -14.766 -25.406 -18.078 1 98.25 83 THR A N 1
ATOM 648 C CA . THR A 1 83 ? -15.477 -24.922 -16.906 1 98.25 83 THR A CA 1
ATOM 649 C C . THR A 1 83 ? -14.5 -24.359 -15.875 1 98.25 83 THR A C 1
ATOM 651 O O . THR A 1 83 ? -14.773 -23.328 -15.25 1 98.25 83 THR A O 1
ATOM 654 N N . LEU A 1 84 ? -13.383 -25 -15.703 1 98.19 84 LEU A N 1
ATOM 655 C CA . LEU A 1 84 ? -12.383 -24.5 -14.766 1 98.19 84 LEU A CA 1
ATOM 656 C C . LEU A 1 84 ? -11.797 -23.172 -15.234 1 98.19 84 LEU A C 1
ATOM 658 O O . LEU A 1 84 ? -11.531 -22.297 -14.422 1 98.19 84 LEU A O 1
ATOM 662 N N . ALA A 1 85 ? -11.617 -23.078 -16.531 1 98.25 85 ALA A N 1
ATOM 663 C CA . ALA A 1 85 ? -11.125 -21.812 -17.078 1 98.25 85 ALA A CA 1
ATOM 664 C C . ALA A 1 85 ? -12.117 -20.688 -16.844 1 98.25 85 ALA A C 1
ATOM 666 O O . ALA A 1 85 ? -11.734 -19.594 -16.438 1 98.25 85 ALA A O 1
ATOM 667 N N . ILE A 1 86 ? -13.367 -20.953 -17 1 98.12 86 ILE A N 1
ATOM 668 C CA . ILE A 1 86 ? -14.414 -19.953 -16.797 1 98.12 86 ILE A CA 1
ATOM 669 C C . ILE A 1 86 ? -14.516 -19.609 -15.32 1 98.12 86 ILE A C 1
ATOM 671 O O . ILE A 1 86 ? -14.695 -18.453 -14.953 1 98.12 86 ILE A O 1
ATOM 675 N N . ALA A 1 87 ? -14.383 -20.594 -14.492 1 98.12 87 ALA A N 1
ATOM 676 C CA . ALA A 1 87 ? -14.406 -20.375 -13.047 1 98.12 87 ALA A CA 1
ATOM 677 C C . ALA A 1 87 ? -13.242 -19.484 -12.617 1 98.12 87 ALA A C 1
ATOM 679 O O . ALA A 1 87 ? -13.398 -18.625 -11.742 1 98.12 87 ALA A O 1
ATOM 680 N N . HIS A 1 88 ? -12.102 -19.734 -13.211 1 98.12 88 HIS A N 1
ATOM 681 C CA . HIS A 1 88 ? -10.938 -18.906 -12.906 1 98.12 88 HIS A CA 1
ATOM 682 C C . HIS A 1 88 ? -11.18 -17.453 -13.305 1 98.12 88 HIS A C 1
ATOM 684 O O . HIS A 1 88 ? -10.875 -16.547 -12.531 1 98.12 88 HIS A O 1
ATOM 690 N N . LEU A 1 89 ? -11.719 -17.234 -14.5 1 98.06 89 LEU A N 1
ATOM 691 C CA . LEU A 1 89 ? -12.078 -15.898 -14.961 1 98.06 89 LEU A CA 1
ATOM 692 C C . LEU A 1 89 ? -13.102 -15.258 -14.023 1 98.06 89 LEU A C 1
ATOM 694 O O . LEU A 1 89 ? -12.977 -14.086 -13.664 1 98.06 89 LEU A O 1
ATOM 698 N N . GLY A 1 90 ? -14.039 -16.016 -13.602 1 97.81 90 GLY A N 1
ATOM 699 C CA . GLY A 1 90 ? -15.031 -15.523 -12.664 1 97.81 90 GLY A CA 1
ATOM 700 C C . GLY A 1 90 ? -14.438 -15.125 -11.32 1 97.81 90 GLY A C 1
ATOM 701 O O . GLY A 1 90 ? -14.82 -14.102 -10.742 1 97.81 90 GLY A O 1
ATOM 702 N N . LEU A 1 91 ? -13.539 -15.883 -10.844 1 97.44 91 LEU A N 1
ATOM 703 C CA . LEU A 1 91 ? -12.875 -15.578 -9.578 1 97.44 91 LEU A CA 1
ATOM 704 C C . LEU A 1 91 ? -12.117 -14.258 -9.664 1 97.44 91 LEU A C 1
ATOM 706 O O . LEU A 1 91 ? -12.234 -13.406 -8.781 1 97.44 91 LEU A O 1
ATOM 710 N N . PHE A 1 92 ? -11.375 -14.07 -10.766 1 97.81 92 PHE A N 1
ATOM 711 C CA . PHE A 1 92 ? -10.578 -12.867 -10.922 1 97.81 92 PHE A CA 1
ATOM 712 C C . PHE A 1 92 ? -11.469 -11.641 -11.094 1 97.81 92 PHE A C 1
ATOM 714 O O . PHE A 1 92 ? -11.164 -10.562 -10.578 1 97.81 92 PHE A O 1
ATOM 721 N N . ARG A 1 93 ? -12.531 -11.797 -11.773 1 97.06 93 ARG A N 1
ATOM 722 C CA . ARG A 1 93 ? -13.477 -10.688 -11.922 1 97.06 93 ARG A CA 1
ATOM 723 C C . ARG A 1 93 ? -14.125 -10.352 -10.586 1 97.06 93 ARG A C 1
ATOM 725 O O . ARG A 1 93 ? -14.375 -9.18 -10.289 1 97.06 93 ARG A O 1
ATOM 732 N N . TRP A 1 94 ? -14.367 -11.398 -9.836 1 96.56 94 TRP A N 1
ATOM 733 C CA . TRP A 1 94 ? -14.961 -11.195 -8.523 1 96.56 94 TRP A CA 1
ATOM 734 C C . TRP A 1 94 ? -13.977 -10.516 -7.578 1 96.56 94 TRP A C 1
ATOM 736 O O . TRP A 1 94 ? -14.367 -9.656 -6.781 1 96.56 94 TRP A O 1
ATOM 746 N N . LEU A 1 95 ? -12.719 -10.773 -7.613 1 96.62 95 LEU A N 1
ATOM 747 C CA . LEU A 1 95 ? -11.688 -10.234 -6.73 1 96.62 95 LEU A CA 1
ATOM 748 C C . LEU A 1 95 ? -11.25 -8.844 -7.176 1 96.62 95 LEU A C 1
ATOM 750 O O . LEU A 1 95 ? -10.711 -8.078 -6.379 1 96.62 95 LEU A O 1
ATOM 754 N N . ASN A 1 96 ? -11.547 -8.516 -8.391 1 95.75 96 ASN A N 1
ATOM 755 C CA . ASN A 1 96 ? -11.109 -7.238 -8.945 1 95.75 96 ASN A CA 1
ATOM 756 C C . ASN A 1 96 ? -11.625 -6.062 -8.117 1 95.75 96 ASN A C 1
ATOM 758 O O . ASN A 1 96 ? -12.82 -5.984 -7.816 1 95.75 96 ASN A O 1
ATOM 762 N N . GLU A 1 97 ? -10.703 -5.195 -7.684 1 92.62 97 GLU A N 1
ATOM 763 C CA . GLU A 1 97 ? -10.969 -3.951 -6.965 1 92.62 97 GLU A CA 1
ATOM 764 C C . GLU A 1 97 ? -11.398 -4.223 -5.527 1 92.62 97 GLU A C 1
ATOM 766 O O . GLU A 1 97 ? -11.906 -3.328 -4.848 1 92.62 97 GLU A O 1
ATOM 771 N N . ARG A 1 98 ? -11.18 -5.438 -5.082 1 93.12 98 ARG A N 1
ATOM 772 C CA . ARG A 1 98 ? -11.461 -5.75 -3.686 1 93.12 98 ARG A CA 1
ATOM 773 C C . ARG A 1 98 ? -10.195 -5.652 -2.84 1 93.12 98 ARG A C 1
ATOM 775 O O . ARG A 1 98 ? -9.094 -5.945 -3.318 1 93.12 98 ARG A O 1
ATOM 782 N N . GLN A 1 99 ? -10.445 -5.336 -1.578 1 92.81 99 GLN A N 1
ATOM 783 C CA . GLN A 1 99 ? -9.32 -5.18 -0.663 1 92.81 99 GLN A CA 1
ATOM 784 C C . GLN A 1 99 ? -8.703 -6.531 -0.319 1 92.81 99 GLN A C 1
ATOM 786 O O . GLN A 1 99 ? -9.414 -7.508 -0.087 1 92.81 99 GLN A O 1
ATOM 791 N N . VAL A 1 100 ? -7.34 -6.523 -0.312 1 92.75 100 VAL A N 1
ATOM 792 C CA . VAL A 1 100 ? -6.594 -7.75 -0.054 1 92.75 100 VAL A CA 1
ATOM 793 C C . VAL A 1 100 ? -6.871 -8.234 1.366 1 92.75 100 VAL A C 1
ATOM 795 O O . VAL A 1 100 ? -7.004 -9.445 1.602 1 92.75 100 VAL A O 1
ATOM 798 N N . ASP A 1 101 ? -7.066 -7.379 2.328 1 86.69 101 ASP A N 1
ATOM 799 C CA . ASP A 1 101 ? -7.207 -7.734 3.736 1 86.69 101 ASP A CA 1
ATOM 800 C C . ASP A 1 101 ? -8.656 -8.094 4.07 1 86.69 101 ASP A C 1
ATOM 802 O O . ASP A 1 101 ? -8.922 -8.75 5.082 1 86.69 101 ASP A O 1
ATOM 806 N N . ASP A 1 102 ? -9.641 -7.719 3.324 1 85.31 102 ASP A N 1
ATOM 807 C CA . ASP A 1 102 ? -11.047 -7.934 3.646 1 85.31 102 ASP A CA 1
ATOM 808 C C . ASP A 1 102 ? -11.648 -9.031 2.768 1 85.31 102 ASP A C 1
ATOM 810 O O . ASP A 1 102 ? -12.836 -9.336 2.875 1 85.31 102 ASP A O 1
ATOM 814 N N . SER A 1 103 ? -10.906 -9.609 1.938 1 88.75 103 SER A N 1
ATOM 815 C CA . SER A 1 103 ? -11.414 -10.664 1.059 1 88.75 103 SER A CA 1
ATOM 816 C C . SER A 1 103 ? -10.695 -11.984 1.315 1 88.75 103 SER A C 1
ATOM 818 O O . SER A 1 103 ? -10.805 -12.555 2.406 1 88.75 103 SER A O 1
ATOM 820 N N . ILE A 1 104 ? -10.203 -12.633 0.235 1 91.06 104 ILE A N 1
ATOM 821 C CA . ILE A 1 104 ? -9.406 -13.852 0.36 1 91.06 104 ILE A CA 1
ATOM 822 C C . ILE A 1 104 ? -7.926 -13.484 0.459 1 91.06 104 ILE A C 1
ATOM 824 O O . ILE A 1 104 ? -7.43 -12.664 -0.317 1 91.06 104 ILE A O 1
ATOM 828 N N . ASN A 1 105 ? -7.316 -14.102 1.488 1 92.94 105 ASN A N 1
ATOM 829 C CA . ASN A 1 105 ? -5.895 -13.828 1.662 1 92.94 105 ASN A CA 1
ATOM 830 C C . ASN A 1 105 ? -5.102 -14.156 0.403 1 92.94 105 ASN A C 1
ATOM 832 O O . ASN A 1 105 ? -5.453 -15.086 -0.329 1 92.94 105 ASN A O 1
ATOM 836 N N . GLN A 1 106 ? -4.066 -13.422 0.205 1 93.94 106 GLN A N 1
ATOM 837 C CA . GLN A 1 106 ? -3.264 -13.508 -1.011 1 93.94 106 GLN A CA 1
ATOM 838 C C . GLN A 1 106 ? -2.752 -14.93 -1.231 1 93.94 106 GLN A C 1
ATOM 840 O O . GLN A 1 106 ? -2.865 -15.469 -2.334 1 93.94 106 GLN A O 1
ATOM 845 N N . PRO A 1 107 ? -2.174 -15.641 -0.189 1 93.06 107 PRO A N 1
ATOM 846 C CA . PRO A 1 107 ? -1.657 -16.984 -0.435 1 93.06 107 PRO A CA 1
ATOM 847 C C . PRO A 1 107 ? -2.74 -17.953 -0.898 1 93.06 107 PRO A C 1
ATOM 849 O O . PRO A 1 107 ? -2.471 -18.844 -1.716 1 93.06 107 PRO A O 1
ATOM 852 N N . TYR A 1 108 ? -3.932 -17.797 -0.456 1 94.44 108 TYR A N 1
ATOM 853 C CA . TYR A 1 108 ? -5.023 -18.688 -0.843 1 94.44 108 TYR A CA 1
ATOM 854 C C . TYR A 1 108 ? -5.516 -18.359 -2.248 1 94.44 108 TYR A C 1
ATOM 856 O O . TYR A 1 108 ? -5.953 -19.25 -2.98 1 94.44 108 TYR A O 1
ATOM 864 N N . VAL A 1 109 ? -5.488 -17.078 -2.605 1 95.38 109 VAL A N 1
ATOM 865 C CA . VAL A 1 109 ? -5.848 -16.703 -3.971 1 95.38 109 VAL A CA 1
ATOM 866 C C . VAL A 1 109 ? -4.844 -17.312 -4.949 1 95.38 109 VAL A C 1
ATOM 868 O O . VAL A 1 109 ? -5.227 -17.844 -5.996 1 95.38 109 VAL A O 1
ATOM 871 N N . THR A 1 110 ? -3.549 -17.266 -4.582 1 94.81 110 THR A N 1
ATOM 872 C CA . THR A 1 110 ? -2.506 -17.859 -5.414 1 94.81 110 THR A CA 1
ATOM 873 C C . THR A 1 110 ? -2.682 -19.375 -5.504 1 94.81 110 THR A C 1
ATOM 875 O O . THR A 1 110 ? -2.549 -19.953 -6.582 1 94.81 110 THR A O 1
ATOM 878 N N . ALA A 1 111 ? -2.998 -19.969 -4.414 1 94.94 111 ALA A N 1
ATOM 879 C CA . ALA A 1 111 ? -3.225 -21.406 -4.387 1 94.94 111 ALA A CA 1
ATOM 880 C C . ALA A 1 111 ? -4.422 -21.797 -5.254 1 94.94 111 ALA A C 1
ATOM 882 O O . ALA A 1 111 ? -4.359 -22.75 -6.016 1 94.94 111 ALA A O 1
ATOM 883 N N . LEU A 1 112 ? -5.488 -21.062 -5.133 1 95.62 112 LEU A N 1
ATOM 884 C CA . LEU A 1 112 ? -6.676 -21.328 -5.938 1 95.62 112 LEU A CA 1
ATOM 885 C C . LEU A 1 112 ? -6.375 -21.156 -7.422 1 95.62 112 LEU A C 1
ATOM 887 O O . LEU A 1 112 ? -6.836 -21.938 -8.25 1 95.62 112 LEU A O 1
ATOM 891 N N . SER A 1 113 ? -5.66 -20.172 -7.719 1 96.31 113 SER A N 1
ATOM 892 C CA . SER A 1 113 ? -5.297 -19.938 -9.117 1 96.31 113 SER A CA 1
ATOM 893 C C . SER A 1 113 ? -4.484 -21.109 -9.672 1 96.31 113 SER A C 1
ATOM 895 O O . SER A 1 113 ? -4.727 -21.547 -10.797 1 96.31 113 SER A O 1
ATOM 897 N N . TYR A 1 114 ? -3.516 -21.625 -8.898 1 94.12 114 TYR A N 1
ATOM 898 C CA . TYR A 1 114 ? -2.725 -22.766 -9.336 1 94.12 114 TYR A CA 1
ATOM 899 C C . TYR A 1 114 ? -3.598 -24 -9.484 1 94.12 114 TYR A C 1
ATOM 901 O O . TYR A 1 114 ? -3.396 -24.812 -10.398 1 94.12 114 TYR A O 1
ATOM 909 N N . PHE A 1 115 ? -4.602 -24.094 -8.641 1 94.62 115 PHE A N 1
ATOM 910 C CA . PHE A 1 115 ? -5.539 -25.203 -8.719 1 94.62 115 PHE A CA 1
ATOM 911 C C . PHE A 1 115 ? -6.309 -25.172 -10.031 1 94.62 115 PHE A C 1
ATOM 913 O O . PHE A 1 115 ? -6.457 -26.203 -10.703 1 94.62 115 PHE A O 1
ATOM 920 N N . PHE A 1 116 ? -6.703 -24.031 -10.406 1 96.94 116 PHE A N 1
ATOM 921 C CA . PHE A 1 116 ? -7.473 -23.891 -11.641 1 96.94 116 PHE A CA 1
ATOM 922 C C . PHE A 1 116 ? -6.602 -24.188 -12.852 1 96.94 116 PHE A C 1
ATOM 924 O O . PHE A 1 116 ? -7.004 -24.953 -13.742 1 96.94 116 PHE A O 1
ATOM 931 N N . VAL A 1 117 ? -5.414 -23.641 -12.852 1 96.5 117 VAL A N 1
ATOM 932 C CA . VAL A 1 117 ? -4.559 -23.812 -14.023 1 96.5 117 VAL A CA 1
ATOM 933 C C . VAL A 1 117 ? -4.098 -25.266 -14.125 1 96.5 117 VAL A C 1
ATOM 935 O O . VAL A 1 117 ? -4.098 -25.844 -15.211 1 96.5 117 VAL A O 1
ATOM 938 N N . ASN A 1 118 ? -3.746 -25.844 -12.977 1 94.94 118 ASN A N 1
ATOM 939 C CA . ASN A 1 118 ? -3.318 -27.25 -12.984 1 94.94 118 ASN A CA 1
ATOM 940 C C . ASN A 1 118 ? -4.469 -28.188 -13.336 1 94.94 118 ASN A C 1
ATOM 942 O O . ASN A 1 118 ? -4.277 -29.172 -14.047 1 94.94 118 ASN A O 1
ATOM 946 N N . GLY A 1 119 ? -5.625 -27.906 -12.789 1 95.25 119 GLY A N 1
ATOM 947 C CA . GLY A 1 119 ? -6.793 -28.688 -13.148 1 95.25 119 GLY A CA 1
ATOM 948 C C . GLY A 1 119 ? -7.129 -28.609 -14.625 1 95.25 119 GLY A C 1
ATOM 949 O O . GLY A 1 119 ? -7.402 -29.641 -15.258 1 95.25 119 GLY A O 1
ATOM 950 N N . PHE A 1 120 ? -7.078 -27.453 -15.242 1 97.19 120 PHE A N 1
ATOM 951 C CA . PHE A 1 120 ? -7.316 -27.25 -16.656 1 97.19 120 PHE A CA 1
ATOM 952 C C . PHE A 1 120 ? -6.32 -28.047 -17.5 1 97.19 120 PHE A C 1
ATOM 954 O O . PHE A 1 120 ? -6.715 -28.75 -18.422 1 97.19 120 PHE A O 1
ATOM 961 N N . ARG A 1 121 ? -5.062 -27.953 -17.109 1 95.62 121 ARG A N 1
ATOM 962 C CA . ARG A 1 121 ? -3.996 -28.641 -17.844 1 95.62 121 ARG A CA 1
ATOM 963 C C . ARG A 1 121 ? -4.156 -30.141 -17.766 1 95.62 121 ARG A C 1
ATOM 965 O O . ARG A 1 121 ? -4.02 -30.844 -18.766 1 95.62 121 ARG A O 1
ATOM 972 N N . LEU A 1 122 ? -4.418 -30.656 -16.578 1 94.19 122 LEU A N 1
ATOM 973 C CA . LEU A 1 122 ? -4.551 -32.094 -16.359 1 94.19 122 LEU A CA 1
ATOM 974 C C . LEU A 1 122 ? -5.719 -32.656 -17.172 1 94.19 122 LEU A C 1
ATOM 976 O O . LEU A 1 122 ? -5.574 -33.656 -17.844 1 94.19 122 LEU A O 1
ATOM 980 N N . LEU A 1 123 ? -6.824 -31.984 -17.141 1 96.88 123 LEU A N 1
ATOM 981 C CA . LEU A 1 123 ? -8.031 -32.469 -17.812 1 96.88 123 LEU A CA 1
ATOM 982 C C . LEU A 1 123 ? -7.887 -32.344 -19.328 1 96.88 123 LEU A C 1
ATOM 984 O O . LEU A 1 123 ? -8.297 -33.25 -20.062 1 96.88 123 LEU A O 1
ATOM 988 N N . LEU A 1 124 ? -7.328 -31.266 -19.75 1 97.25 124 LEU A N 1
ATOM 989 C CA . LEU A 1 124 ? -7.117 -31.078 -21.188 1 97.25 124 LEU A CA 1
ATOM 990 C C . LEU A 1 124 ? -6.098 -32.094 -21.719 1 97.25 124 LEU A C 1
ATOM 992 O O . LEU A 1 124 ? -6.266 -32.625 -22.812 1 97.25 124 LEU A O 1
ATOM 996 N N . ALA A 1 125 ? -5.051 -32.344 -20.922 1 95.56 125 ALA A N 1
ATOM 997 C CA . ALA A 1 125 ? -4.047 -33.344 -21.281 1 95.56 125 ALA A CA 1
ATOM 998 C C . ALA A 1 125 ? -4.664 -34.719 -21.375 1 95.56 125 ALA A C 1
ATOM 1000 O O . ALA A 1 125 ? -4.309 -35.531 -22.25 1 95.56 125 ALA A O 1
ATOM 1001 N N . ALA A 1 126 ? -5.535 -35 -20.469 1 94.88 126 ALA A N 1
ATOM 1002 C CA . ALA A 1 126 ? -6.223 -36.281 -20.5 1 94.88 126 ALA A CA 1
ATOM 1003 C C . ALA A 1 126 ? -7.043 -36.469 -21.781 1 94.88 126 ALA A C 1
ATOM 1005 O O . ALA A 1 126 ? -6.961 -37.5 -22.453 1 94.88 126 ALA A O 1
ATOM 1006 N N . SER A 1 127 ? -7.762 -35.438 -22.094 1 96.5 127 SER A N 1
ATOM 1007 C CA . SER A 1 127 ? -8.57 -35.469 -23.297 1 96.5 127 SER A CA 1
ATOM 1008 C C . SER A 1 127 ? -7.691 -35.594 -24.547 1 96.5 127 SER A C 1
ATOM 1010 O O . SER A 1 127 ? -7.973 -36.406 -25.422 1 96.5 127 SER A O 1
ATOM 1012 N N . LEU A 1 128 ? -6.637 -34.906 -24.594 1 96.44 128 LEU A N 1
ATOM 1013 C CA . LEU A 1 128 ? -5.711 -34.938 -25.719 1 96.44 128 LEU A CA 1
ATOM 1014 C C . LEU A 1 128 ? -5.023 -36.281 -25.812 1 96.44 128 LEU A C 1
ATOM 1016 O O . LEU A 1 128 ? -4.859 -36.812 -26.922 1 96.44 128 LEU A O 1
ATOM 1020 N N . GLY A 1 129 ? -4.613 -36.812 -24.625 1 94.38 129 GLY A N 1
ATOM 1021 C CA . GLY A 1 129 ? -3.951 -38.094 -24.609 1 94.38 129 GLY A CA 1
ATOM 1022 C C . GLY A 1 129 ? -4.82 -39.219 -25.156 1 94.38 129 GLY A C 1
ATOM 1023 O O . GLY A 1 129 ? -4.355 -40.031 -25.953 1 94.38 129 GLY A O 1
ATOM 1024 N N . ILE A 1 130 ? -6.074 -39.25 -24.766 1 94.31 130 ILE A N 1
ATOM 1025 C CA . ILE A 1 130 ? -7 -40.25 -25.25 1 94.31 130 ILE A CA 1
ATOM 1026 C C . ILE A 1 130 ? -7.227 -40.094 -26.75 1 94.31 130 ILE A C 1
ATOM 1028 O O . ILE A 1 130 ? -7.242 -41.062 -27.5 1 94.31 130 ILE A O 1
ATOM 1032 N N . SER A 1 131 ? -7.402 -38.844 -27.156 1 95.62 131 SER A N 1
ATOM 1033 C CA . SER A 1 131 ? -7.598 -38.562 -28.562 1 95.62 131 SER A CA 1
ATOM 1034 C C . SER A 1 131 ? -6.352 -38.938 -29.375 1 95.62 131 SER A C 1
ATOM 1036 O O . SER A 1 131 ? -6.457 -39.438 -30.5 1 95.62 131 SER A O 1
ATOM 1038 N N . PHE A 1 132 ? -5.207 -38.688 -28.859 1 95.88 132 PHE A N 1
ATOM 1039 C CA . PHE A 1 132 ? -3.926 -38.969 -29.5 1 95.88 132 PHE A CA 1
ATOM 1040 C C . PHE A 1 132 ? -3.814 -40.469 -29.844 1 95.88 132 PHE A C 1
ATOM 1042 O O . PHE A 1 132 ? -3.439 -40.812 -30.969 1 95.88 132 PHE A O 1
ATOM 1049 N N . VAL A 1 133 ? -4.148 -41.312 -28.922 1 94 133 VAL A N 1
ATOM 1050 C CA . VAL A 1 133 ? -4.016 -42.75 -29.125 1 94 133 VAL A CA 1
ATOM 1051 C C . VAL A 1 133 ? -4.969 -43.188 -30.219 1 94 133 VAL A C 1
ATOM 1053 O O . VAL A 1 133 ? -4.637 -44.062 -31.016 1 94 133 VAL A O 1
ATOM 1056 N N . GLN A 1 134 ? -6.145 -42.594 -30.281 1 95.19 134 GLN A N 1
ATOM 1057 C CA . GLN A 1 134 ? -7.066 -42.969 -31.359 1 95.19 134 GLN A CA 1
ATOM 1058 C C . GLN A 1 134 ? -6.484 -42.594 -32.719 1 95.19 134 GLN A C 1
ATOM 1060 O O . GLN A 1 134 ? -6.598 -43.375 -33.688 1 95.19 134 GLN A O 1
ATOM 1065 N N . ILE A 1 135 ? -5.867 -41.5 -32.812 1 95.75 135 ILE A N 1
ATOM 1066 C CA . ILE A 1 135 ? -5.293 -41.031 -34.094 1 95.75 135 ILE A CA 1
ATOM 1067 C C . ILE A 1 135 ? -4.141 -41.938 -34.5 1 95.75 135 ILE A C 1
ATOM 1069 O O . ILE A 1 135 ? -3.998 -42.25 -35.688 1 95.75 135 ILE A O 1
ATOM 1073 N N . VAL A 1 136 ? -3.346 -42.344 -33.531 1 94.19 136 VAL A N 1
ATOM 1074 C CA . VAL A 1 136 ? -2.213 -43.219 -33.844 1 94.19 136 VAL A CA 1
ATOM 1075 C C . VAL A 1 136 ? -2.717 -44.562 -34.406 1 94.19 136 VAL A C 1
ATOM 1077 O O . VAL A 1 136 ? -2.182 -45.062 -35.375 1 94.19 136 VAL A O 1
ATOM 1080 N N . TRP A 1 137 ? -3.738 -45.125 -33.812 1 93 137 TRP A N 1
ATOM 1081 C CA . TRP A 1 137 ? -4.246 -46.406 -34.25 1 93 137 TRP A CA 1
ATOM 1082 C C . TRP A 1 137 ? -4.969 -46.312 -35.594 1 93 137 TRP A C 1
ATOM 1084 O O . TRP A 1 137 ? -5.062 -47.281 -36.312 1 93 137 TRP A O 1
ATOM 1094 N N . GLN A 1 138 ? -5.52 -45.188 -35.844 1 93.56 138 GLN A N 1
ATOM 1095 C CA . GLN A 1 138 ? -6.059 -44.969 -37.188 1 93.56 138 GLN A CA 1
ATOM 1096 C C . GLN A 1 138 ? -4.949 -44.969 -38.219 1 93.56 138 GLN A C 1
ATOM 1098 O O . GLN A 1 138 ? -5.105 -45.531 -39.312 1 93.56 138 GLN A O 1
ATOM 1103 N N . LEU A 1 139 ? -3.883 -44.312 -37.906 1 93.31 139 LEU A N 1
ATOM 1104 C CA . LEU A 1 139 ? -2.732 -44.25 -38.812 1 93.31 139 LEU A CA 1
ATOM 1105 C C . LEU A 1 139 ? -2.176 -45.625 -39.094 1 93.31 139 LEU A C 1
ATOM 1107 O O . LEU A 1 139 ? -1.763 -45.938 -40.219 1 93.31 139 LEU A O 1
ATOM 1111 N N . LEU A 1 140 ? -2.184 -46.531 -38.062 1 93.12 140 LEU A N 1
ATOM 1112 C CA . LEU A 1 140 ? -1.633 -47.875 -38.156 1 93.12 140 LEU A CA 1
ATOM 1113 C C . LEU A 1 140 ? -2.471 -48.719 -39.125 1 93.12 140 LEU A C 1
ATOM 1115 O O . LEU A 1 140 ? -2.006 -49.75 -39.594 1 93.12 140 LEU A O 1
ATOM 1119 N N . ARG A 1 141 ? -3.641 -48.344 -39.375 1 92.12 141 ARG A N 1
ATOM 1120 C CA . ARG A 1 141 ? -4.516 -49.125 -40.25 1 92.12 141 ARG A CA 1
ATOM 1121 C C . ARG A 1 141 ? -4.281 -48.75 -41.719 1 92.12 141 ARG A C 1
ATOM 1123 O O . ARG A 1 141 ? -4.656 -49.531 -42.625 1 92.12 141 ARG A O 1
ATOM 1130 N N . VAL A 1 142 ? -3.672 -47.656 -41.969 1 88.69 142 VAL A N 1
ATOM 1131 C CA . VAL A 1 142 ? -3.6 -47.125 -43.344 1 88.69 142 VAL A CA 1
ATOM 1132 C C . VAL A 1 142 ? -2.164 -47.219 -43.844 1 88.69 142 VAL A C 1
ATOM 1134 O O . VAL A 1 142 ? -1.935 -47.469 -45.031 1 88.69 142 VAL A O 1
ATOM 1137 N N . LYS A 1 143 ? -1.201 -47.031 -42.969 1 90.19 143 LYS A N 1
ATOM 1138 C CA . LYS A 1 143 ? 0.19 -46.938 -43.406 1 90.19 143 LYS A CA 1
ATOM 1139 C C . LYS A 1 143 ? 1.086 -47.812 -42.531 1 90.19 143 LYS A C 1
ATOM 1141 O O . LYS A 1 143 ? 0.917 -47.875 -41.312 1 90.19 143 LYS A O 1
ATOM 1146 N N . PRO A 1 144 ? 1.994 -48.562 -43.188 1 93.75 144 PRO A N 1
ATOM 1147 C CA . PRO A 1 144 ? 2.969 -49.312 -42.375 1 93.75 144 PRO A CA 1
ATOM 1148 C C . PRO A 1 144 ? 3.977 -48.406 -41.688 1 93.75 144 PRO A C 1
ATOM 1150 O O . PRO A 1 144 ? 4.43 -47.406 -42.25 1 93.75 144 PRO A O 1
ATOM 1153 N N . ILE A 1 145 ? 4.234 -48.656 -40.438 1 93.56 145 ILE A N 1
ATOM 1154 C CA . ILE A 1 145 ? 5.172 -47.875 -39.625 1 93.56 145 ILE A CA 1
ATOM 1155 C C . ILE A 1 145 ? 6.199 -48.812 -39 1 93.56 145 ILE A C 1
ATOM 1157 O O . ILE A 1 145 ? 5.879 -49.938 -38.656 1 93.56 145 ILE A O 1
ATOM 1161 N N . GLN A 1 146 ? 7.422 -48.281 -38.938 1 94.75 146 GLN A N 1
ATOM 1162 C CA . GLN A 1 146 ? 8.453 -49.062 -38.25 1 94.75 146 GLN A CA 1
ATOM 1163 C C . GLN A 1 146 ? 8.117 -49.219 -36.75 1 94.75 146 GLN A C 1
ATOM 1165 O O . GLN A 1 146 ? 7.629 -48.281 -36.125 1 94.75 146 GLN A O 1
ATOM 1170 N N . LEU A 1 147 ? 8.43 -50.344 -36.188 1 94.19 147 LEU A N 1
ATOM 1171 C CA . LEU A 1 147 ? 8.102 -50.625 -34.812 1 94.19 147 LEU A CA 1
ATOM 1172 C C . LEU A 1 147 ? 8.852 -49.656 -33.875 1 94.19 147 LEU A C 1
ATOM 1174 O O . LEU A 1 147 ? 8.344 -49.25 -32.844 1 94.19 147 LEU A O 1
ATOM 1178 N N . GLY A 1 148 ? 10.07 -49.312 -34.219 1 92.12 148 GLY A N 1
ATOM 1179 C CA . GLY A 1 148 ? 10.812 -48.344 -33.469 1 92.12 148 GLY A CA 1
ATOM 1180 C C . GLY A 1 148 ? 10.125 -46.969 -33.406 1 92.12 148 GLY A C 1
ATOM 1181 O O . GLY A 1 148 ? 10.117 -46.312 -32.375 1 92.12 148 GLY A O 1
ATOM 1182 N N . GLU A 1 149 ? 9.609 -46.531 -34.531 1 93 149 GLU A N 1
ATOM 1183 C CA . GLU A 1 149 ? 8.875 -45.25 -34.594 1 93 149 GLU A CA 1
ATOM 1184 C C . GLU A 1 149 ? 7.539 -45.344 -33.875 1 93 149 GLU A C 1
ATOM 1186 O O . GLU A 1 149 ? 7.105 -44.375 -33.219 1 93 149 GLU A O 1
ATOM 1191 N N . LEU A 1 150 ? 6.895 -46.5 -33.969 1 92.44 150 LEU A N 1
ATOM 1192 C CA . LEU A 1 150 ? 5.641 -46.688 -33.25 1 92.44 150 LEU A CA 1
ATOM 1193 C C . LEU A 1 150 ? 5.859 -46.656 -31.734 1 92.44 150 LEU A C 1
ATOM 1195 O O . LEU A 1 150 ? 5.059 -46.062 -31 1 92.44 150 LEU A O 1
ATOM 1199 N N . ASP A 1 151 ? 6.938 -47.312 -31.281 1 92.19 151 ASP A N 1
ATOM 1200 C CA . ASP A 1 151 ? 7.293 -47.25 -29.859 1 92.19 151 ASP A CA 1
ATOM 1201 C C . ASP A 1 151 ? 7.527 -45.781 -29.422 1 92.19 151 ASP A C 1
ATOM 1203 O O . ASP A 1 151 ? 7.109 -45.406 -28.344 1 92.19 151 ASP A O 1
ATOM 1207 N N . GLY A 1 152 ? 8.211 -45.062 -30.266 1 90.25 152 GLY A N 1
ATOM 1208 C CA . GLY A 1 152 ? 8.422 -43.656 -29.984 1 90.25 152 GLY A CA 1
ATOM 1209 C C . GLY A 1 152 ? 7.133 -42.844 -29.906 1 90.25 152 GLY A C 1
ATOM 1210 O O . GLY A 1 152 ? 6.965 -42 -29.031 1 90.25 152 GLY A O 1
ATOM 1211 N N . LEU A 1 153 ? 6.223 -43.094 -30.781 1 90.88 153 LEU A N 1
ATOM 1212 C CA . LEU A 1 153 ? 4.941 -42.375 -30.812 1 90.88 153 LEU A CA 1
ATOM 1213 C C . LEU A 1 153 ? 4.117 -42.719 -29.562 1 90.88 153 LEU A C 1
ATOM 1215 O O . LEU A 1 153 ? 3.523 -41.812 -28.953 1 90.88 153 LEU A O 1
ATOM 1219 N N . LEU A 1 154 ? 4.133 -43.938 -29.156 1 89.62 154 LEU A N 1
ATOM 1220 C CA . LEU A 1 154 ? 3.32 -44.344 -28.016 1 89.62 154 LEU A CA 1
ATOM 1221 C C . LEU A 1 154 ? 3.949 -43.906 -26.703 1 89.62 154 LEU A C 1
ATOM 1223 O O . LEU A 1 154 ? 3.262 -43.781 -25.688 1 89.62 154 LEU A O 1
ATOM 1227 N N . SER A 1 155 ? 5.215 -43.594 -26.688 1 89.62 155 SER A N 1
ATOM 1228 C CA . SER A 1 155 ? 5.906 -43.125 -25.484 1 89.62 155 SER A CA 1
ATOM 1229 C C . SER A 1 155 ? 6.066 -41.625 -25.469 1 89.62 155 SER A C 1
ATOM 1231 O O . SER A 1 155 ? 6.531 -41.062 -24.484 1 89.62 155 SER A O 1
ATOM 1233 N N . VAL A 1 156 ? 5.727 -40.906 -26.484 1 90.75 156 VAL A N 1
ATOM 1234 C CA . VAL A 1 156 ? 6.012 -39.5 -26.656 1 90.75 156 VAL A CA 1
ATOM 1235 C C . VAL A 1 156 ? 5.258 -38.688 -25.594 1 90.75 156 VAL A C 1
ATOM 1237 O O . VAL A 1 156 ? 5.727 -37.625 -25.141 1 90.75 156 VAL A O 1
ATOM 1240 N N . LEU A 1 157 ? 4.062 -39.156 -25.109 1 90.06 157 LEU A N 1
ATOM 1241 C CA . LEU A 1 157 ? 3.27 -38.406 -24.141 1 90.06 157 LEU A CA 1
ATOM 1242 C C . LEU A 1 157 ? 3.834 -38.562 -22.734 1 90.06 157 LEU A C 1
ATOM 1244 O O . LEU A 1 157 ? 3.547 -37.75 -21.844 1 90.06 157 LEU A O 1
ATOM 1248 N N . SER A 1 158 ? 4.672 -39.625 -22.5 1 87.19 158 SER A N 1
ATOM 1249 C CA . SER A 1 158 ? 5.285 -39.812 -21.203 1 87.19 158 SER A CA 1
ATOM 1250 C C . SER A 1 158 ? 6.742 -39.375 -21.188 1 87.19 158 SER A C 1
ATOM 1252 O O . SER A 1 158 ? 7.312 -39.125 -20.125 1 87.19 158 SER A O 1
ATOM 1254 N N . ASN A 1 159 ? 7.32 -39.312 -22.359 1 88.62 159 ASN A N 1
ATOM 1255 C CA . ASN A 1 159 ? 8.719 -38.906 -22.5 1 88.62 159 ASN A CA 1
ATOM 1256 C C . ASN A 1 159 ? 8.898 -37.812 -23.547 1 88.62 159 ASN A C 1
ATOM 1258 O O . ASN A 1 159 ? 9 -38.094 -24.75 1 88.62 159 ASN A O 1
ATOM 1262 N N . PRO A 1 160 ? 9.125 -36.625 -23.047 1 87.38 160 PRO A N 1
ATOM 1263 C CA . PRO A 1 160 ? 9.219 -35.5 -23.984 1 87.38 160 PRO A CA 1
ATOM 1264 C C . PRO A 1 160 ? 10.477 -35.531 -24.844 1 87.38 160 PRO A C 1
ATOM 1266 O O . PRO A 1 160 ? 10.555 -34.875 -25.875 1 87.38 160 PRO A O 1
ATOM 1269 N N . LEU A 1 161 ? 11.43 -36.375 -24.516 1 86.62 161 LEU A N 1
ATOM 1270 C CA . LEU A 1 161 ? 12.656 -36.469 -25.297 1 86.62 161 LEU A CA 1
ATOM 1271 C C . LEU A 1 161 ? 12.391 -37.062 -26.656 1 86.62 161 LEU A C 1
ATOM 1273 O O . LEU A 1 161 ? 13.164 -36.875 -27.594 1 86.62 161 LEU A O 1
ATOM 1277 N N . GLN A 1 162 ? 11.297 -37.844 -26.781 1 89.12 162 GLN A N 1
ATOM 1278 C CA . GLN A 1 162 ? 10.922 -38.469 -28.062 1 89.12 162 GLN A CA 1
ATOM 1279 C C . GLN A 1 162 ? 10.523 -37.406 -29.078 1 89.12 162 GLN A C 1
ATOM 1281 O O . GLN A 1 162 ? 10.484 -37.688 -30.281 1 89.12 162 GLN A O 1
ATOM 1286 N N . LEU A 1 163 ? 10.227 -36.188 -28.641 1 90.12 163 LEU A N 1
ATOM 1287 C CA . LEU A 1 163 ? 9.891 -35.094 -29.562 1 90.12 163 LEU A CA 1
ATOM 1288 C C . LEU A 1 163 ? 11.117 -34.656 -30.359 1 90.12 163 LEU A C 1
ATOM 1290 O O . LEU A 1 163 ? 10.984 -34 -31.391 1 90.12 163 LEU A O 1
ATOM 1294 N N . GLY A 1 164 ? 12.273 -35.031 -29.906 1 89.31 164 GLY A N 1
ATOM 1295 C CA . GLY A 1 164 ? 13.5 -34.688 -30.609 1 89.31 164 GLY A CA 1
ATOM 1296 C C . GLY A 1 164 ? 13.742 -35.531 -31.844 1 89.31 164 GLY A C 1
ATOM 1297 O O . GLY A 1 164 ? 14.547 -35.188 -32.719 1 89.31 164 GLY A O 1
ATOM 1298 N N . ARG A 1 165 ? 13.008 -36.656 -31.922 1 89.81 165 ARG A N 1
ATOM 1299 C CA . ARG A 1 165 ? 13.156 -37.531 -33.094 1 89.81 165 ARG A CA 1
ATOM 1300 C C . ARG A 1 165 ? 12.406 -36.969 -34.312 1 89.81 165 ARG A C 1
ATOM 1302 O O . ARG A 1 165 ? 11.211 -37.219 -34.469 1 89.81 165 ARG A O 1
ATOM 1309 N N . VAL A 1 166 ? 13.078 -36.312 -35.156 1 85.94 166 VAL A N 1
ATOM 1310 C CA . VAL A 1 166 ? 12.516 -35.594 -36.281 1 85.94 166 VAL A CA 1
ATOM 1311 C C . VAL A 1 166 ? 11.883 -36.562 -37.281 1 85.94 166 VAL A C 1
ATOM 1313 O O . VAL A 1 166 ? 10.938 -36.219 -37.969 1 85.94 166 VAL A O 1
ATOM 1316 N N . SER A 1 167 ? 12.336 -37.844 -37.25 1 88 167 SER A N 1
ATOM 1317 C CA . SER A 1 167 ? 11.773 -38.844 -38.188 1 88 167 SER A CA 1
ATOM 1318 C C . SER A 1 167 ? 10.297 -39.062 -37.875 1 88 167 SER A C 1
ATOM 1320 O O . SER A 1 167 ? 9.516 -39.344 -38.781 1 88 167 SER A O 1
ATOM 1322 N N . LEU A 1 168 ? 9.953 -38.906 -36.625 1 89.38 168 LEU A N 1
ATOM 1323 C CA . LEU A 1 168 ? 8.562 -39.094 -36.219 1 89.38 168 LEU A CA 1
ATOM 1324 C C . LEU A 1 168 ? 7.66 -38.031 -36.844 1 89.38 168 LEU A C 1
ATOM 1326 O O . LEU A 1 168 ? 6.508 -38.312 -37.188 1 89.38 168 LEU A O 1
ATOM 1330 N N . PHE A 1 169 ? 8.211 -36.812 -37.031 1 89.69 169 PHE A N 1
ATOM 1331 C CA . PHE A 1 169 ? 7.434 -35.719 -37.594 1 89.69 169 PHE A CA 1
ATOM 1332 C C . PHE A 1 169 ? 7.07 -36 -39.031 1 89.69 169 PHE A C 1
ATOM 1334 O O . PHE A 1 169 ? 5.945 -35.719 -39.469 1 89.69 169 PHE A O 1
ATOM 1341 N N . TRP A 1 170 ? 7.906 -36.594 -39.844 1 89.5 170 TRP A N 1
ATOM 1342 C CA . TRP A 1 170 ? 7.68 -36.812 -41.25 1 89.5 170 TRP A CA 1
ATOM 1343 C C . TRP A 1 170 ? 6.797 -38.031 -41.5 1 89.5 170 TRP A C 1
ATOM 1345 O O . TRP A 1 170 ? 6.02 -38.094 -42.438 1 89.5 170 TRP A O 1
ATOM 1355 N N . ARG A 1 171 ? 6.867 -38.969 -40.594 1 88.69 171 ARG A N 1
ATOM 1356 C CA . ARG A 1 171 ? 6.125 -40.219 -40.75 1 88.69 171 ARG A CA 1
ATOM 1357 C C . ARG A 1 171 ? 4.715 -40.094 -40.188 1 88.69 171 ARG A C 1
ATOM 1359 O O . ARG A 1 171 ? 3.775 -40.688 -40.719 1 88.69 171 ARG A O 1
ATOM 1366 N N . ALA A 1 172 ? 4.582 -39.375 -39.062 1 93.94 172 ALA A N 1
ATOM 1367 C CA . ALA A 1 172 ? 3.297 -39.156 -38.406 1 93.94 172 ALA A CA 1
ATOM 1368 C C . ALA A 1 172 ? 3.133 -37.719 -37.938 1 93.94 172 ALA A C 1
ATOM 1370 O O . ALA A 1 172 ? 3.117 -37.438 -36.719 1 93.94 172 ALA A O 1
ATOM 1371 N N . PRO A 1 173 ? 2.834 -36.781 -38.812 1 94 173 PRO A N 1
ATOM 1372 C CA . PRO A 1 173 ? 2.816 -35.375 -38.469 1 94 173 PRO A CA 1
ATOM 1373 C C . PRO A 1 173 ? 1.669 -35 -37.531 1 94 173 PRO A C 1
ATOM 1375 O O . PRO A 1 173 ? 1.853 -34.188 -36.594 1 94 173 PRO A O 1
ATOM 1378 N N . VAL A 1 174 ? 0.43 -35.531 -37.719 1 94.56 174 VAL A N 1
ATOM 1379 C CA . VAL A 1 174 ? -0.727 -35.156 -36.938 1 94.56 174 VAL A CA 1
ATOM 1380 C C . VAL A 1 174 ? -0.521 -35.562 -35.469 1 94.56 174 VAL A C 1
ATOM 1382 O O . VAL A 1 174 ? -0.606 -34.75 -34.562 1 94.56 174 VAL A O 1
ATOM 1385 N N . PRO A 1 175 ? -0.117 -36.844 -35.219 1 94.56 175 PRO A N 1
ATOM 1386 C CA . PRO A 1 175 ? 0.168 -37.219 -33.844 1 94.56 175 PRO A CA 1
ATOM 1387 C C . PRO A 1 175 ? 1.346 -36.438 -33.25 1 94.56 175 PRO A C 1
ATOM 1389 O O . PRO A 1 175 ? 1.344 -36.125 -32.062 1 94.56 175 PRO A O 1
ATOM 1392 N N . PHE A 1 176 ? 2.297 -36.188 -34.031 1 95 176 PHE A N 1
ATOM 1393 C CA . PHE A 1 176 ? 3.459 -35.438 -33.562 1 95 176 PHE A CA 1
ATOM 1394 C C . PHE A 1 176 ? 3.061 -34.031 -33.156 1 95 176 PHE A C 1
ATOM 1396 O O . PHE A 1 176 ? 3.473 -33.562 -32.094 1 95 176 PHE A O 1
ATOM 1403 N N . LEU A 1 177 ? 2.262 -33.312 -33.906 1 95.62 177 LEU A N 1
ATOM 1404 C CA . LEU A 1 177 ? 1.786 -31.984 -33.594 1 95.62 177 LEU A CA 1
ATOM 1405 C C . LEU A 1 177 ? 0.897 -32.031 -32.344 1 95.62 177 LEU A C 1
ATOM 1407 O O . LEU A 1 177 ? 0.921 -31.109 -31.531 1 95.62 177 LEU A O 1
ATOM 1411 N N . CYS A 1 178 ? 0.151 -33.094 -32.219 1 96 178 CYS A N 1
ATOM 1412 C CA . CYS A 1 178 ? -0.671 -33.25 -31.016 1 96 178 CYS A CA 1
ATOM 1413 C C . CYS A 1 178 ? 0.197 -33.406 -29.781 1 96 178 CYS A C 1
ATOM 1415 O O . CYS A 1 178 ? -0.11 -32.812 -28.734 1 96 178 CYS A O 1
ATOM 1417 N N . ALA A 1 179 ? 1.274 -34.125 -29.922 1 95.69 179 ALA A N 1
ATOM 1418 C CA . ALA A 1 179 ? 2.205 -34.281 -28.812 1 95.69 179 ALA A CA 1
ATOM 1419 C C . ALA A 1 179 ? 2.85 -32.938 -28.438 1 95.69 179 ALA A C 1
ATOM 1421 O O . ALA A 1 179 ? 3.053 -32.656 -27.25 1 95.69 179 ALA A O 1
ATOM 1422 N N . ILE A 1 180 ? 3.146 -32.156 -29.391 1 95.31 180 ILE A N 1
ATOM 1423 C CA . ILE A 1 180 ? 3.701 -30.828 -29.125 1 95.31 180 ILE A CA 1
ATOM 1424 C C . ILE A 1 180 ? 2.686 -29.984 -28.359 1 95.31 180 ILE A C 1
ATOM 1426 O O . ILE A 1 180 ? 3.037 -29.312 -27.391 1 95.31 180 ILE A O 1
ATOM 1430 N N . ALA A 1 181 ? 1.484 -30 -28.797 1 96.06 181 ALA A N 1
ATOM 1431 C CA . ALA A 1 181 ? 0.428 -29.266 -28.109 1 96.06 181 ALA A CA 1
ATOM 1432 C C . ALA A 1 181 ? 0.285 -29.75 -26.656 1 96.06 181 ALA A C 1
ATOM 1434 O O . ALA A 1 181 ? 0.078 -28.953 -25.75 1 96.06 181 ALA A O 1
ATOM 1435 N N . PHE A 1 182 ? 0.458 -31.062 -26.5 1 95.88 182 PHE A N 1
ATOM 1436 C CA . PHE A 1 182 ? 0.381 -31.688 -25.188 1 95.88 182 PHE A CA 1
ATOM 1437 C C . PHE A 1 182 ? 1.454 -31.125 -24.266 1 95.88 182 PHE A C 1
ATOM 1439 O O . PHE A 1 182 ? 1.16 -30.719 -23.125 1 95.88 182 PHE A O 1
ATOM 1446 N N . TRP A 1 183 ? 2.613 -30.922 -24.703 1 95 183 TRP A N 1
ATOM 1447 C CA . TRP A 1 183 ? 3.73 -30.5 -23.859 1 95 183 TRP A CA 1
ATOM 1448 C C . TRP A 1 183 ? 3.805 -28.984 -23.781 1 95 183 TRP A C 1
ATOM 1450 O O . TRP A 1 183 ? 4.523 -28.438 -22.938 1 95 183 TRP A O 1
ATOM 1460 N N . CYS A 1 184 ? 3.049 -28.281 -24.562 1 95 184 CYS A N 1
ATOM 1461 C CA . CYS A 1 184 ? 2.988 -26.812 -24.484 1 95 184 CYS A CA 1
ATOM 1462 C C . CYS A 1 184 ? 1.977 -26.359 -23.438 1 95 184 CYS A C 1
ATOM 1464 O O . CYS A 1 184 ? 1.981 -25.203 -23.031 1 95 184 CYS A O 1
ATOM 1466 N N . LEU A 1 185 ? 1.167 -27.25 -23 1 95.75 185 LEU A N 1
ATOM 1467 C CA . LEU A 1 185 ? 0.106 -26.891 -22.062 1 95.75 185 LEU A CA 1
ATOM 1468 C C . LEU A 1 185 ? 0.688 -26.344 -20.766 1 95.75 185 LEU A C 1
ATOM 1470 O O . LEU A 1 185 ? 0.298 -25.266 -20.312 1 95.75 185 LEU A O 1
ATOM 1474 N N . PRO A 1 186 ? 1.707 -27 -20.156 1 92.69 186 PRO A N 1
ATOM 1475 C CA . PRO A 1 186 ? 2.26 -26.453 -18.922 1 92.69 186 PRO A CA 1
ATOM 1476 C C . PRO A 1 186 ? 2.965 -25.125 -19.125 1 92.69 186 PRO A C 1
ATOM 1478 O O . PRO A 1 186 ? 2.994 -24.281 -18.219 1 92.69 186 PRO A O 1
ATOM 1481 N N . ILE A 1 187 ? 3.447 -24.875 -20.25 1 93.31 187 ILE A N 1
ATOM 1482 C CA . ILE A 1 187 ? 4.137 -23.625 -20.547 1 93.31 187 ILE A CA 1
ATOM 1483 C C . ILE A 1 187 ? 3.117 -22.5 -20.688 1 93.31 187 ILE A C 1
ATOM 1485 O O . ILE A 1 187 ? 3.324 -21.391 -20.172 1 93.31 187 ILE A O 1
ATOM 1489 N N . ALA A 1 188 ? 2.055 -22.828 -21.344 1 95.12 188 ALA A N 1
ATOM 1490 C CA . ALA A 1 188 ? 1.008 -21.828 -21.562 1 95.12 188 ALA A CA 1
ATOM 1491 C C . ALA A 1 188 ? 0.319 -21.469 -20.25 1 95.12 188 ALA A C 1
ATOM 1493 O O . ALA A 1 188 ? -0.155 -20.344 -20.078 1 95.12 188 ALA A O 1
ATOM 1494 N N . MET A 1 189 ? 0.298 -22.391 -19.312 1 95.38 189 MET A N 1
ATOM 1495 C CA . MET A 1 189 ? -0.484 -22.203 -18.094 1 95.38 189 MET A CA 1
ATOM 1496 C C . MET A 1 189 ? 0.334 -21.469 -17.047 1 95.38 189 MET A C 1
ATOM 1498 O O . MET A 1 189 ? -0.155 -21.219 -15.938 1 95.38 189 MET A O 1
ATOM 1502 N N . VAL A 1 190 ? 1.513 -20.953 -17.422 1 93.75 190 VAL A N 1
ATOM 1503 C CA . VAL A 1 190 ? 2.336 -20.188 -16.484 1 93.75 190 VAL A CA 1
ATOM 1504 C C . VAL A 1 190 ? 1.836 -18.734 -16.438 1 93.75 190 VAL A C 1
ATOM 1506 O O . VAL A 1 190 ? 2.045 -18.047 -15.438 1 93.75 190 VAL A O 1
ATOM 1509 N N . PHE A 1 191 ? 1.026 -18.266 -17.344 1 94.19 191 PHE A N 1
ATOM 1510 C CA . PHE A 1 191 ? 0.736 -16.844 -17.516 1 94.19 191 PHE A CA 1
ATOM 1511 C C . PHE A 1 191 ? -0.559 -16.469 -16.797 1 94.19 191 PHE A C 1
ATOM 1513 O O . PHE A 1 191 ? -0.646 -15.406 -16.188 1 94.19 191 PHE A O 1
ATOM 1520 N N . PRO A 1 192 ? -1.543 -17.312 -16.766 1 96.31 192 PRO A N 1
ATOM 1521 C CA . PRO A 1 192 ? -2.852 -16.875 -16.266 1 96.31 192 PRO A CA 1
ATOM 1522 C C . PRO A 1 192 ? -2.799 -16.391 -14.82 1 96.31 192 PRO A C 1
ATOM 1524 O O . PRO A 1 192 ? -3.383 -15.359 -14.492 1 96.31 192 PRO A O 1
ATOM 1527 N N . PRO A 1 193 ? -2.086 -17.016 -13.922 1 95.44 193 PRO A N 1
ATOM 1528 C CA . PRO A 1 193 ? -2.107 -16.531 -12.531 1 95.44 193 PRO A CA 1
ATOM 1529 C C . PRO A 1 193 ? -1.529 -15.133 -12.391 1 95.44 193 PRO A C 1
ATOM 1531 O O . PRO A 1 193 ? -1.893 -14.406 -11.461 1 95.44 193 PRO A O 1
ATOM 1534 N N . GLY A 1 194 ? -0.7 -14.75 -13.281 1 94.38 194 GLY A N 1
ATOM 1535 C CA . GLY A 1 194 ? -0.065 -13.438 -13.211 1 94.38 194 GLY A CA 1
ATOM 1536 C C . GLY A 1 194 ? -0.982 -12.312 -13.641 1 94.38 194 GLY A C 1
ATOM 1537 O O . GLY A 1 194 ? -0.615 -11.141 -13.547 1 94.38 194 GLY A O 1
ATOM 1538 N N . ALA A 1 195 ? -2.168 -12.633 -14.039 1 96.62 195 ALA A N 1
ATOM 1539 C CA . ALA A 1 195 ? -3.117 -11.617 -14.492 1 96.62 195 ALA A CA 1
ATOM 1540 C C . ALA A 1 195 ? -3.666 -10.82 -13.312 1 96.62 195 ALA A C 1
ATOM 1542 O O . ALA A 1 195 ? -4.176 -9.711 -13.492 1 96.62 195 ALA A O 1
ATOM 1543 N N . LEU A 1 196 ? -3.584 -11.375 -12.125 1 96.06 196 LEU A N 1
ATOM 1544 C CA . LEU A 1 196 ? -4.051 -10.688 -10.922 1 96.06 196 LEU A CA 1
ATOM 1545 C C . LEU A 1 196 ? -2.877 -10.125 -10.125 1 96.06 196 LEU A C 1
ATOM 1547 O O . LEU A 1 196 ? -1.951 -10.859 -9.773 1 96.06 196 LEU A O 1
ATOM 1551 N N . THR A 1 197 ? -2.885 -8.852 -9.938 1 95.25 197 THR A N 1
ATOM 1552 C CA . THR A 1 197 ? -1.819 -8.188 -9.195 1 95.25 197 THR A CA 1
ATOM 1553 C C . THR A 1 197 ? -2.389 -7.41 -8.016 1 95.25 197 THR A C 1
ATOM 1555 O O . THR A 1 197 ? -3.604 -7.227 -7.91 1 95.25 197 THR A O 1
ATOM 1558 N N . VAL A 1 198 ? -1.498 -7.129 -7.125 1 94.69 198 VAL A N 1
ATOM 1559 C CA . VAL A 1 198 ? -1.869 -6.305 -5.977 1 94.69 198 VAL A CA 1
ATOM 1560 C C . VAL A 1 198 ? -1.315 -4.895 -6.152 1 94.69 198 VAL A C 1
ATOM 1562 O O . VAL A 1 198 ? -0.118 -4.715 -6.387 1 94.69 198 VAL A O 1
ATOM 1565 N N . GLU A 1 199 ? -2.24 -3.951 -6.168 1 92.94 199 GLU A N 1
ATOM 1566 C CA . GLU A 1 199 ? -1.875 -2.549 -6.348 1 92.94 199 GLU A CA 1
ATOM 1567 C C . GLU A 1 199 ? -2.48 -1.68 -5.25 1 92.94 199 GLU A C 1
ATOM 1569 O O . GLU A 1 199 ? -3.479 -2.057 -4.629 1 92.94 199 GLU A O 1
ATOM 1574 N N . THR A 1 200 ? -1.789 -0.583 -5.012 1 91.38 200 THR A N 1
ATOM 1575 C CA . THR A 1 200 ? -2.309 0.382 -4.047 1 91.38 200 THR A CA 1
ATOM 1576 C C . THR A 1 200 ? -3.307 1.326 -4.711 1 91.38 200 THR A C 1
ATOM 1578 O O . THR A 1 200 ? -3.039 1.865 -5.789 1 91.38 200 THR A O 1
ATOM 1581 N N . ARG A 1 201 ? -4.484 1.442 -4.121 1 90.12 201 ARG A N 1
ATOM 1582 C CA . ARG A 1 201 ? -5.508 2.352 -4.625 1 90.12 201 ARG A CA 1
ATOM 1583 C C . ARG A 1 201 ? -6.145 3.143 -3.484 1 90.12 201 ARG A C 1
ATOM 1585 O O . ARG A 1 201 ? -6.172 2.682 -2.342 1 90.12 201 ARG A O 1
ATOM 1592 N N . SER A 1 202 ? -6.559 4.359 -3.887 1 89 202 SER A N 1
ATOM 1593 C CA . SER A 1 202 ? -7.273 5.191 -2.926 1 89 202 SER A CA 1
ATOM 1594 C C . SER A 1 202 ? -8.773 4.91 -2.961 1 89 202 SER A C 1
ATOM 1596 O O . SER A 1 202 ? -9.398 4.977 -4.023 1 89 202 SER A O 1
ATOM 1598 N N . LEU A 1 203 ? -9.289 4.461 -1.849 1 88 203 LEU A N 1
ATOM 1599 C CA . LEU A 1 203 ? -10.727 4.211 -1.73 1 88 203 LEU A CA 1
ATOM 1600 C C . LEU A 1 203 ? -11.406 5.324 -0.943 1 88 203 LEU A C 1
ATOM 1602 O O . LEU A 1 203 ? -10.844 5.848 0.019 1 88 203 LEU A O 1
ATOM 1606 N N . THR A 1 204 ? -12.633 5.711 -1.428 1 90.75 204 THR A N 1
ATOM 1607 C CA . THR A 1 204 ? -13.398 6.75 -0.747 1 90.75 204 THR A CA 1
ATOM 1608 C C . THR A 1 204 ? -14.492 6.137 0.118 1 90.75 204 THR A C 1
ATOM 1610 O O . THR A 1 204 ? -15.281 5.312 -0.357 1 90.75 204 THR A O 1
ATOM 1613 N N . ASN A 1 205 ? -14.477 6.34 1.318 1 88.88 205 ASN A N 1
ATOM 1614 C CA . ASN A 1 205 ? -15.484 5.883 2.271 1 88.88 205 ASN A CA 1
ATOM 1615 C C . ASN A 1 205 ? -16.281 7.051 2.85 1 88.88 205 ASN A C 1
ATOM 1617 O O . ASN A 1 205 ? -15.711 8.086 3.189 1 88.88 205 ASN A O 1
ATOM 1621 N N . ILE A 1 206 ? -17.625 6.996 2.896 1 93.12 206 ILE A N 1
ATOM 1622 C CA . ILE A 1 206 ? -18.484 8.016 3.496 1 93.12 206 ILE A CA 1
ATOM 1623 C C . ILE A 1 206 ? -19.031 7.504 4.824 1 93.12 206 ILE A C 1
ATOM 1625 O O . ILE A 1 206 ? -19.719 6.473 4.867 1 93.12 206 ILE A O 1
ATOM 1629 N N . THR A 1 207 ? -18.672 8.07 5.84 1 92.88 207 THR A N 1
ATOM 1630 C CA . THR A 1 207 ? -19.125 7.664 7.164 1 92.88 207 THR A CA 1
ATOM 1631 C C . THR A 1 207 ? -19.641 8.867 7.953 1 92.88 207 THR A C 1
ATOM 1633 O O . THR A 1 207 ? -19.25 10.008 7.684 1 92.88 207 THR A O 1
ATOM 1636 N N . GLU A 1 208 ? -20.562 8.625 8.836 1 94.81 208 GLU A N 1
ATOM 1637 C CA . GLU A 1 208 ? -21.031 9.672 9.742 1 94.81 208 GLU A CA 1
ATOM 1638 C C . GLU A 1 208 ? -20.125 9.789 10.969 1 94.81 208 GLU A C 1
ATOM 1640 O O . GLU A 1 208 ? -19.891 8.797 11.664 1 94.81 208 GLU A O 1
ATOM 1645 N N . GLN A 1 209 ? -19.531 10.891 11.133 1 94.5 209 GLN A N 1
ATOM 1646 C CA . GLN A 1 209 ? -18.625 11.109 12.242 1 94.5 209 GLN A CA 1
ATOM 1647 C C . GLN A 1 209 ? -18.875 12.461 12.906 1 94.5 209 GLN A C 1
ATOM 1649 O O . GLN A 1 209 ? -19.422 13.367 12.289 1 94.5 209 GLN A O 1
ATOM 1654 N N . ALA A 1 210 ? -18.469 12.477 14.141 1 95.25 210 ALA A N 1
ATOM 1655 C CA . ALA A 1 210 ? -18.531 13.734 14.883 1 95.25 210 ALA A CA 1
ATOM 1656 C C . ALA A 1 210 ? -17.344 14.633 14.555 1 95.25 210 ALA A C 1
ATOM 1658 O O . ALA A 1 210 ? -16.188 14.203 14.633 1 95.25 210 ALA A O 1
ATOM 1659 N N . VAL A 1 211 ? -17.609 15.812 14.047 1 95.25 211 VAL A N 1
ATOM 1660 C CA . VAL A 1 211 ? -16.547 16.766 13.719 1 95.25 211 VAL A CA 1
ATOM 1661 C C . VAL A 1 211 ? -16.688 18.016 14.578 1 95.25 211 VAL A C 1
ATOM 1663 O O . VAL A 1 211 ? -17.797 18.359 15.008 1 95.25 211 VAL A O 1
ATOM 1666 N N . PRO A 1 212 ? -15.594 18.688 14.844 1 93.81 212 PRO A N 1
ATOM 1667 C CA . PRO A 1 212 ? -15.633 19.891 15.68 1 93.81 212 PRO A CA 1
ATOM 1668 C C . PRO A 1 212 ? -16.406 21.031 15.031 1 93.81 212 PRO A C 1
ATOM 1670 O O . PRO A 1 212 ? -16.328 21.219 13.812 1 93.81 212 PRO A O 1
ATOM 1673 N N . THR A 1 213 ? -17.188 21.797 15.781 1 93.88 213 THR A N 1
ATOM 1674 C CA . THR A 1 213 ? -17.938 22.969 15.352 1 93.88 213 THR A CA 1
ATOM 1675 C C . THR A 1 213 ? -18.156 23.922 16.516 1 93.88 213 THR A C 1
ATOM 1677 O O . THR A 1 213 ? -17.594 23.734 17.609 1 93.88 213 THR A O 1
ATOM 1680 N N . PHE A 1 214 ? -18.688 25.062 16.156 1 90.69 214 PHE A N 1
ATOM 1681 C CA . PHE A 1 214 ? -19.109 26 17.172 1 90.69 214 PHE A CA 1
ATOM 1682 C C . PHE A 1 214 ? -20.594 26.328 17.031 1 90.69 214 PHE A C 1
ATOM 1684 O O . PHE A 1 214 ? -21.109 26.469 15.922 1 90.69 214 PHE A O 1
ATOM 1691 N N . ASP A 1 215 ? -21.266 26.281 18.172 1 92.88 215 ASP A N 1
ATOM 1692 C CA . ASP A 1 215 ? -22.688 26.609 18.281 1 92.88 215 ASP A CA 1
ATOM 1693 C C . ASP A 1 215 ? -22.906 27.734 19.297 1 92.88 215 ASP A C 1
ATOM 1695 O O . ASP A 1 215 ? -22.672 27.547 20.484 1 92.88 215 ASP A O 1
ATOM 1699 N N . PRO A 1 216 ? -23.391 28.859 18.781 1 94.44 216 PRO A N 1
ATOM 1700 C CA . PRO A 1 216 ? -23.594 29.969 19.719 1 94.44 216 PRO A CA 1
ATOM 1701 C C . PRO A 1 216 ? -24.609 29.656 20.812 1 94.44 216 PRO A C 1
ATOM 1703 O O . PRO A 1 216 ? -24.656 30.344 21.828 1 94.44 216 PRO A O 1
ATOM 1706 N N . THR A 1 217 ? -25.422 28.625 20.656 1 92.81 217 THR A N 1
ATOM 1707 C CA . THR A 1 217 ? -26.438 28.281 21.641 1 92.81 217 THR A CA 1
ATOM 1708 C C . THR A 1 217 ? -25.906 27.234 22.609 1 92.81 217 THR A C 1
ATOM 1710 O O . THR A 1 217 ? -26.609 26.828 23.547 1 92.81 217 THR A O 1
ATOM 1713 N N . PHE A 1 218 ? -24.719 26.828 22.484 1 93.81 218 PHE A N 1
ATOM 1714 C CA . PHE A 1 218 ? -24.156 25.75 23.297 1 93.81 218 PHE A CA 1
ATOM 1715 C C . PHE A 1 218 ? -24.016 26.188 24.75 1 93.81 218 PHE A C 1
ATOM 1717 O O . PHE A 1 218 ? -23.5 27.266 25.031 1 93.81 218 PHE A O 1
ATOM 1724 N N . VAL A 1 219 ? -24.469 25.297 25.672 1 93.31 219 VAL A N 1
ATOM 1725 C CA . VAL A 1 219 ? -24.453 25.672 27.078 1 93.31 219 VAL A CA 1
ATOM 1726 C C . VAL A 1 219 ? -23.562 24.703 27.859 1 93.31 219 VAL A C 1
ATOM 1728 O O . VAL A 1 219 ? -23.625 24.625 29.094 1 93.31 219 VAL A O 1
ATOM 1731 N N . GLY A 1 220 ? -22.75 23.984 27.125 1 91.81 220 GLY A N 1
ATOM 1732 C CA . GLY A 1 220 ? -21.844 23.062 27.797 1 91.81 220 GLY A CA 1
ATOM 1733 C C . GLY A 1 220 ? -22.547 21.891 28.438 1 91.81 220 GLY A C 1
ATOM 1734 O O . GLY A 1 220 ? -23.328 21.188 27.781 1 91.81 220 GLY A O 1
ATOM 1735 N N . ASN A 1 221 ? -22.453 21.812 29.859 1 91.56 221 ASN A N 1
ATOM 1736 C CA . ASN A 1 221 ? -23.047 20.688 30.562 1 91.56 221 ASN A CA 1
ATOM 1737 C C . ASN A 1 221 ? -24.453 21.016 31.062 1 91.56 221 ASN A C 1
ATOM 1739 O O . ASN A 1 221 ? -25.031 20.25 31.844 1 91.56 221 ASN A O 1
ATOM 1743 N N . GLY A 1 222 ? -24.938 22.156 30.719 1 92.31 222 GLY A N 1
ATOM 1744 C CA . GLY A 1 222 ? -26.297 22.516 31.078 1 92.31 222 GLY A CA 1
ATOM 1745 C C . GLY A 1 222 ? -26.375 23.312 32.375 1 92.31 222 GLY A C 1
ATOM 1746 O O . GLY A 1 222 ? -27.469 23.547 32.906 1 92.31 222 GLY A O 1
ATOM 1747 N N . THR A 1 223 ? -25.266 23.656 32.844 1 93.5 223 THR A N 1
ATOM 1748 C CA . THR A 1 223 ? -25.219 24.5 34.031 1 93.5 223 THR A CA 1
ATOM 1749 C C . THR A 1 223 ? -24.656 25.875 33.719 1 93.5 223 THR A C 1
ATOM 1751 O O . THR A 1 223 ? -24.141 26.094 32.625 1 93.5 223 THR A O 1
ATOM 1754 N N . TYR A 1 224 ? -24.875 26.766 34.656 1 93.12 224 TYR A N 1
ATOM 1755 C CA . TYR A 1 224 ? -24.406 28.125 34.438 1 93.12 224 TYR A CA 1
ATOM 1756 C C . TYR A 1 224 ? -22.875 28.172 34.312 1 93.12 224 TYR A C 1
ATOM 1758 O O . TYR A 1 224 ? -22.344 28.812 33.406 1 93.12 224 TYR A O 1
ATOM 1766 N N . ASN A 1 225 ? -22.172 27.469 35.188 1 89.94 225 ASN A N 1
ATOM 1767 C CA . ASN A 1 225 ? -20.719 27.438 35.125 1 89.94 225 ASN A CA 1
ATOM 1768 C C . ASN A 1 225 ? -20.234 26.719 33.875 1 89.94 225 ASN A C 1
ATOM 1770 O O . ASN A 1 225 ? -19.203 27.078 33.281 1 89.94 225 ASN A O 1
ATOM 1774 N N . GLY A 1 226 ? -20.938 25.703 33.531 1 90.25 226 GLY A N 1
ATOM 1775 C CA . GLY A 1 226 ? -20.625 25.016 32.312 1 90.25 226 GLY A CA 1
ATOM 1776 C C . GLY A 1 226 ? -20.797 25.891 31.078 1 90.25 226 GLY A C 1
ATOM 1777 O O . GLY A 1 226 ? -20 25.828 30.141 1 90.25 226 GLY A O 1
ATOM 1778 N N . MET A 1 227 ? -21.828 26.688 31.094 1 93.06 227 MET A N 1
ATOM 1779 C CA . MET A 1 227 ? -22.078 27.625 30.016 1 93.06 227 MET A CA 1
ATOM 1780 C C . MET A 1 227 ? -20.938 28.656 29.906 1 93.06 227 MET A C 1
ATOM 1782 O O . MET A 1 227 ? -20.406 28.891 28.828 1 93.06 227 MET A O 1
ATOM 1786 N N . LEU A 1 228 ? -20.516 29.219 31 1 90.44 228 LEU A N 1
ATOM 1787 C CA . LEU A 1 228 ? -19.469 30.219 31.016 1 90.44 228 LEU A CA 1
ATOM 1788 C C . LEU A 1 228 ? -18.141 29.625 30.594 1 90.44 228 LEU A C 1
ATOM 1790 O O . LEU A 1 228 ? -17.328 30.297 29.938 1 90.44 228 LEU A O 1
ATOM 1794 N N . ALA A 1 229 ? -17.938 28.375 30.938 1 88.12 229 ALA A N 1
ATOM 1795 C CA . ALA A 1 229 ? -16.688 27.703 30.625 1 88.12 229 ALA A CA 1
ATOM 1796 C C . ALA A 1 229 ? -16.531 27.5 29.125 1 88.12 229 ALA A C 1
ATOM 1798 O O . ALA A 1 229 ? -15.414 27.453 28.594 1 88.12 229 ALA A O 1
ATOM 1799 N N . THR A 1 230 ? -17.594 27.375 28.422 1 91.31 230 THR A N 1
ATOM 1800 C CA . THR A 1 230 ? -17.531 27.078 27 1 91.31 230 THR A CA 1
ATOM 1801 C C . THR A 1 230 ? -17.922 28.297 26.172 1 91.31 230 THR A C 1
ATOM 1803 O O . THR A 1 230 ? -17.906 28.25 24.938 1 91.31 230 THR A O 1
ATOM 1806 N N . ALA A 1 231 ? -18.25 29.406 26.844 1 92.81 231 ALA A N 1
ATOM 1807 C CA . ALA A 1 231 ? -18.688 30.609 26.156 1 92.81 231 ALA A CA 1
ATOM 1808 C C . ALA A 1 231 ? -17.516 31.312 25.469 1 92.81 231 ALA A C 1
ATOM 1810 O O . ALA A 1 231 ? -16.375 31.188 25.922 1 92.81 231 ALA A O 1
ATOM 1811 N N . LEU A 1 232 ? -17.812 31.969 24.391 1 94.5 232 LEU A N 1
ATOM 1812 C CA . LEU A 1 232 ? -16.797 32.75 23.688 1 94.5 232 LEU A CA 1
ATOM 1813 C C . LEU A 1 232 ? -16.703 34.156 24.297 1 94.5 232 LEU A C 1
ATOM 1815 O O . LEU A 1 232 ? -15.875 34.969 23.859 1 94.5 232 LEU A O 1
ATOM 1819 N N . TRP A 1 233 ? -17.516 34.375 25.266 1 92.25 233 TRP A N 1
ATOM 1820 C CA . TRP A 1 233 ? -17.547 35.688 25.953 1 92.25 233 TRP A CA 1
ATOM 1821 C C . TRP A 1 233 ? -17.188 35.5 27.422 1 92.25 233 TRP A C 1
ATOM 1823 O O . TRP A 1 233 ? -17.078 34.375 27.922 1 92.25 233 TRP A O 1
ATOM 1833 N N . GLN A 1 234 ? -16.875 36.688 28.078 1 88.31 234 GLN A N 1
ATOM 1834 C CA . GLN A 1 234 ? -16.594 36.719 29.516 1 88.31 234 GLN A CA 1
ATOM 1835 C C . GLN A 1 234 ? -17.5 37.688 30.234 1 88.31 234 GLN A C 1
ATOM 1837 O O . GLN A 1 234 ? -18 38.656 29.625 1 88.31 234 GLN A O 1
ATOM 1842 N N . THR A 1 235 ? -17.672 37.469 31.469 1 87.19 235 THR A N 1
ATOM 1843 C CA . THR A 1 235 ? -18.578 38.281 32.25 1 87.19 235 THR A CA 1
ATOM 1844 C C . THR A 1 235 ? -17.891 39.562 32.719 1 87.19 235 THR A C 1
ATOM 1846 O O . THR A 1 235 ? -16.672 39.594 32.938 1 87.19 235 THR A O 1
ATOM 1849 N N . ASP A 1 236 ? -18.734 40.562 32.781 1 81 236 ASP A N 1
ATOM 1850 C CA . ASP A 1 236 ? -18.266 41.75 33.469 1 81 236 ASP A CA 1
ATOM 1851 C C . ASP A 1 236 ? -18.438 41.625 34.969 1 81 236 ASP A C 1
ATOM 1853 O O . ASP A 1 236 ? -18.703 40.531 35.5 1 81 236 ASP A O 1
ATOM 1857 N N . ASN A 1 237 ? -18.281 42.656 35.75 1 74.81 237 ASN A N 1
ATOM 1858 C CA . ASN A 1 237 ? -18.344 42.625 37.188 1 74.81 237 ASN A CA 1
ATOM 1859 C C . ASN A 1 237 ? -19.75 42.344 37.688 1 74.81 237 ASN A C 1
ATOM 1861 O O . ASN A 1 237 ? -19.938 41.906 38.844 1 74.81 237 ASN A O 1
ATOM 1865 N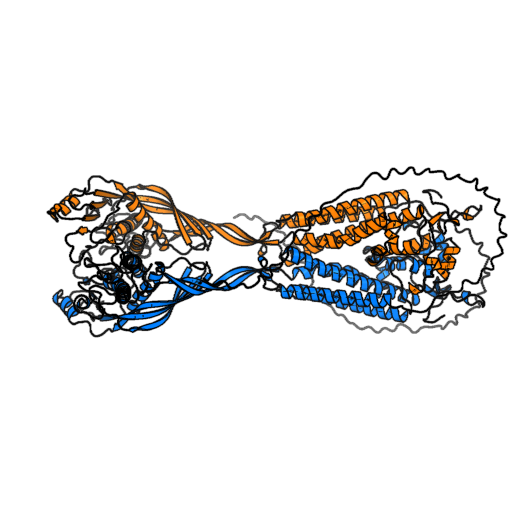 N . LEU A 1 238 ? -20.703 42.562 36.875 1 81.5 238 LEU A N 1
ATOM 1866 C CA . LEU A 1 238 ? -22.094 42.375 37.25 1 81.5 238 LEU A CA 1
ATOM 1867 C C . LEU A 1 238 ? -22.641 41.031 36.719 1 81.5 238 LEU A C 1
ATOM 1869 O O . LEU A 1 238 ? -23.812 40.719 36.938 1 81.5 238 LEU A O 1
ATOM 1873 N N . GLY A 1 239 ? -21.781 40.25 36.062 1 84.62 239 GLY A N 1
ATOM 1874 C CA . GLY A 1 239 ? -22.219 38.969 35.531 1 84.62 239 GLY A CA 1
ATOM 1875 C C . GLY A 1 239 ? -22.828 39.094 34.156 1 84.62 239 GLY A C 1
ATOM 1876 O O . GLY A 1 239 ? -23.359 38.094 33.625 1 84.62 239 GLY A O 1
ATOM 1877 N N . ALA A 1 240 ? -22.812 40.281 33.562 1 88.44 240 ALA A N 1
ATOM 1878 C CA . ALA A 1 240 ? -23.312 40.531 32.188 1 88.44 240 ALA A CA 1
ATOM 1879 C C . ALA A 1 240 ? -22.172 40.406 31.172 1 88.44 240 ALA A C 1
ATOM 1881 O O . ALA A 1 240 ? -21.078 39.938 31.516 1 88.44 240 ALA A O 1
ATOM 1882 N N . TYR A 1 241 ? -22.5 40.656 29.922 1 90.25 241 TYR A N 1
ATOM 1883 C CA . TYR A 1 241 ? -21.516 40.531 28.859 1 90.25 241 TYR A CA 1
ATOM 1884 C C . TYR A 1 241 ? -20.375 41.531 29.062 1 90.25 241 TYR A C 1
ATOM 1886 O O . TYR A 1 241 ? -20.625 42.75 29.109 1 90.25 241 TYR A O 1
ATOM 1894 N N . GLY A 1 242 ? -19.172 41.062 29.203 1 84.06 242 GLY A N 1
ATOM 1895 C CA . GLY A 1 242 ? -18.016 41.906 29.391 1 84.06 242 GLY A CA 1
ATOM 1896 C C . GLY A 1 242 ? -17.109 41.969 28.172 1 84.06 242 GLY A C 1
ATOM 1897 O O . GLY A 1 242 ? -16.109 42.688 28.172 1 84.06 242 GLY A O 1
ATOM 1898 N N . GLY A 1 243 ? -17.453 41.25 27.156 1 88.5 243 GLY A N 1
ATOM 1899 C CA . GLY A 1 243 ? -16.609 41.188 25.984 1 88.5 243 GLY A CA 1
ATOM 1900 C C . GLY A 1 243 ? -16.172 39.781 25.625 1 88.5 243 GLY A C 1
ATOM 1901 O O . GLY A 1 243 ? -16.578 38.812 26.281 1 88.5 243 GLY A O 1
ATOM 1902 N N . PRO A 1 244 ? -15.359 39.719 24.594 1 91.25 244 PRO A N 1
ATOM 1903 C CA . PRO A 1 244 ? -14.883 38.406 24.203 1 91.25 244 PRO A CA 1
ATOM 1904 C C . PRO A 1 244 ? -13.953 37.781 25.234 1 91.25 244 PRO A C 1
ATOM 1906 O O . PRO A 1 244 ? -13.195 38.469 25.906 1 91.25 244 PRO A O 1
ATOM 1909 N N . ALA A 1 245 ? -14.031 36.438 25.359 1 87.19 245 ALA A N 1
ATOM 1910 C CA . ALA A 1 245 ? -13.078 35.719 26.188 1 87.19 245 ALA A CA 1
ATOM 1911 C C . ALA A 1 245 ? -11.656 35.875 25.656 1 87.19 245 ALA A C 1
ATOM 1913 O O . ALA A 1 245 ? -11.453 36.125 24.453 1 87.19 245 ALA A O 1
ATOM 1914 N N . ASN A 1 246 ? -10.625 35.781 26.453 1 79.69 246 ASN A N 1
ATOM 1915 C CA . ASN A 1 246 ? -9.234 36 26.062 1 79.69 246 ASN A CA 1
ATOM 1916 C C . ASN A 1 246 ? -8.805 35.062 24.953 1 79.69 246 ASN A C 1
ATOM 1918 O O . ASN A 1 246 ? -8.102 35.438 24.031 1 79.69 246 ASN A O 1
ATOM 1922 N N . ILE A 1 247 ? -9.242 33.812 25.109 1 85 247 ILE A N 1
ATOM 1923 C CA . ILE A 1 247 ? -8.836 32.812 24.109 1 85 247 ILE A CA 1
ATOM 1924 C C . ILE A 1 247 ? -9.406 33.188 22.75 1 85 247 ILE A C 1
ATOM 1926 O O . ILE A 1 247 ? -8.758 32.938 21.719 1 85 247 ILE A O 1
ATOM 1930 N N . VAL A 1 248 ? -10.594 33.719 22.75 1 91.75 248 VAL A N 1
ATOM 1931 C CA . VAL A 1 248 ? -11.234 34.125 21.5 1 91.75 248 VAL A CA 1
ATOM 1932 C C . VAL A 1 248 ? -10.508 35.344 20.922 1 91.75 248 VAL A C 1
ATOM 1934 O O . VAL A 1 248 ? -10.281 35.406 19.719 1 91.75 248 VAL A O 1
ATOM 1937 N N . ARG A 1 249 ? -10.125 36.25 21.766 1 89.44 249 ARG A N 1
ATOM 1938 C CA . ARG A 1 249 ? -9.352 37.438 21.328 1 89.44 249 ARG A CA 1
ATOM 1939 C C . ARG A 1 249 ? -8.016 37 20.734 1 89.44 249 ARG A C 1
ATOM 1941 O O . ARG A 1 249 ? -7.594 37.531 19.688 1 89.44 249 ARG A O 1
ATOM 1948 N N . ARG A 1 250 ? -7.453 36.094 21.438 1 87.69 250 ARG A N 1
ATOM 1949 C CA . ARG A 1 250 ? -6.168 35.594 20.969 1 87.69 250 ARG A CA 1
ATOM 1950 C C . ARG A 1 250 ? -6.285 34.969 19.578 1 87.69 250 ARG A C 1
ATOM 1952 O O . ARG A 1 250 ? -5.5 35.281 18.688 1 87.69 250 ARG A O 1
ATOM 1959 N N . LEU A 1 251 ? -7.23 34.188 19.438 1 91.19 251 LEU A N 1
ATOM 1960 C CA . LEU A 1 251 ? -7.43 33.469 18.188 1 91.19 251 LEU A CA 1
ATOM 1961 C C . LEU A 1 251 ? -7.789 34.438 17.062 1 91.19 251 LEU A C 1
ATOM 1963 O O . LEU A 1 251 ? -7.27 34.312 15.945 1 91.19 251 LEU A O 1
ATOM 1967 N N . ALA A 1 252 ? -8.672 35.281 17.328 1 94.81 252 ALA A N 1
ATOM 1968 C CA . ALA A 1 252 ? -9.102 36.25 16.312 1 94.81 252 ALA A CA 1
ATOM 1969 C C . ALA A 1 252 ? -7.938 37.156 15.891 1 94.81 252 ALA A C 1
ATOM 1971 O O . ALA A 1 252 ? -7.758 37.406 14.695 1 94.81 252 ALA A O 1
ATOM 1972 N N . THR A 1 253 ? -7.184 37.562 16.859 1 91.81 253 THR A N 1
ATOM 1973 C CA . THR A 1 253 ? -6.031 38.406 16.547 1 91.81 253 THR A CA 1
ATOM 1974 C C . THR A 1 253 ? -5.023 37.656 15.688 1 91.81 253 THR A C 1
ATOM 1976 O O . THR A 1 253 ? -4.477 38.188 14.727 1 91.81 253 THR A O 1
ATOM 1979 N N . GLN A 1 254 ? -4.797 36.469 16.094 1 91.06 254 GLN A N 1
ATOM 1980 C CA . GLN A 1 254 ? -3.908 35.625 15.281 1 91.06 254 GLN A CA 1
ATOM 1981 C C . GLN A 1 254 ? -4.398 35.531 13.844 1 91.06 254 GLN A C 1
ATOM 1983 O O . GLN A 1 254 ? -3.605 35.656 12.898 1 91.06 254 GLN A O 1
ATOM 1988 N N . SER A 1 255 ? -5.613 35.312 13.664 1 94.38 255 SER A N 1
ATOM 1989 C CA . SER A 1 255 ? -6.203 35.188 12.336 1 94.38 255 SER A CA 1
ATOM 1990 C C . SER A 1 255 ? -6.035 36.469 11.539 1 94.38 255 SER A C 1
ATOM 1992 O O . SER A 1 255 ? -5.703 36.438 10.359 1 94.38 255 SER A O 1
ATOM 1994 N N . MET A 1 256 ? -6.258 37.594 12.164 1 93.56 256 MET A N 1
ATOM 1995 C CA . MET A 1 256 ? -6.133 38.906 11.5 1 93.56 256 MET A CA 1
ATOM 1996 C C . MET A 1 256 ? -4.688 39.156 11.086 1 93.56 256 MET A C 1
ATOM 1998 O O . MET A 1 256 ? -4.438 39.688 10 1 93.56 256 MET A O 1
ATOM 2002 N N . LEU A 1 257 ? -3.82 38.75 11.977 1 90.38 257 LEU A N 1
ATOM 2003 C CA . LEU A 1 257 ? -2.406 38.938 11.664 1 90.38 257 LEU A CA 1
ATOM 2004 C C . LEU A 1 257 ? -1.97 38.031 10.523 1 90.38 257 LEU A C 1
ATOM 2006 O O . LEU A 1 257 ? -1.146 38.438 9.695 1 90.38 257 LEU A O 1
ATOM 2010 N N . ALA A 1 258 ? -2.555 36.906 10.508 1 88.44 258 ALA A N 1
ATOM 2011 C CA . ALA A 1 258 ? -2.199 35.938 9.484 1 88.44 258 ALA A CA 1
ATOM 2012 C C . ALA A 1 258 ? -2.857 36.281 8.148 1 88.44 258 ALA A C 1
ATOM 2014 O O . ALA A 1 258 ? -2.398 35.844 7.094 1 88.44 258 ALA A O 1
ATOM 2015 N N . GLY A 1 259 ? -3.918 37.031 8.117 1 88.88 259 GLY A N 1
ATOM 2016 C CA . GLY A 1 259 ? -4.695 37.312 6.918 1 88.88 259 GLY A CA 1
ATOM 2017 C C . GLY A 1 259 ? -5.488 36.125 6.422 1 88.88 259 GLY A C 1
ATOM 2018 O O . GLY A 1 259 ? -5.883 36.062 5.254 1 88.88 259 GLY A O 1
ATOM 2019 N N . SER A 1 260 ? -5.512 35.094 7.254 1 92.44 260 SER A N 1
ATOM 2020 C CA . SER A 1 260 ? -6.219 33.875 6.945 1 92.44 260 SER A CA 1
ATOM 2021 C C . SER A 1 260 ? -6.738 33.188 8.211 1 92.44 260 SER A C 1
ATOM 2023 O O . SER A 1 260 ? -6.504 33.688 9.32 1 92.44 260 SER A O 1
ATOM 2025 N N . TYR A 1 261 ? -7.516 32.188 7.961 1 94.81 261 TYR A N 1
ATOM 2026 C CA . TYR A 1 261 ? -8.008 31.453 9.117 1 94.81 261 TYR A CA 1
ATOM 2027 C C . TYR A 1 261 ? -6.926 30.547 9.688 1 94.81 261 TYR A C 1
ATOM 2029 O O . TYR A 1 261 ? -5.984 30.188 8.984 1 94.81 261 TYR A O 1
ATOM 2037 N N . ILE A 1 262 ? -7.098 30.266 10.969 1 91.06 262 ILE A N 1
ATOM 2038 C CA . ILE A 1 262 ? -6.184 29.344 11.648 1 91.06 262 ILE A CA 1
ATOM 2039 C C . ILE A 1 262 ? -6.613 27.906 11.398 1 91.06 262 ILE A C 1
ATOM 2041 O O . ILE A 1 262 ? -7.797 27.578 11.516 1 91.06 262 ILE A O 1
ATOM 2045 N N . THR A 1 263 ? -5.621 27.094 11.016 1 88.56 263 THR A N 1
ATOM 2046 C CA . THR A 1 263 ? -5.934 25.719 10.648 1 88.56 263 THR A CA 1
ATOM 2047 C C . THR A 1 263 ? -5.906 24.812 11.883 1 88.56 263 THR A C 1
ATOM 2049 O O . THR A 1 263 ? -5.309 25.172 12.898 1 88.56 263 THR A O 1
ATOM 2052 N N . SER A 1 264 ? -6.602 23.719 11.781 1 86.69 264 SER A N 1
ATOM 2053 C CA . SER A 1 264 ? -6.656 22.703 12.828 1 86.69 264 SER A CA 1
ATOM 2054 C C . SER A 1 264 ? -6.312 21.328 12.273 1 86.69 264 SER A C 1
ATOM 2056 O O . SER A 1 264 ? -6.48 21.078 11.078 1 86.69 264 SER A O 1
ATOM 2058 N N . PRO A 1 265 ? -5.762 20.5 13.188 1 83.81 265 PRO A N 1
ATOM 2059 C CA . PRO A 1 265 ? -5.523 19.125 12.742 1 83.81 265 PRO A CA 1
ATOM 2060 C C . PRO A 1 265 ? -6.805 18.406 12.312 1 83.81 265 PRO A C 1
ATOM 2062 O O . PRO A 1 265 ? -7.883 18.703 12.844 1 83.81 265 PRO A O 1
ATOM 2065 N N . SER A 1 266 ? -6.645 17.547 11.367 1 89.31 266 SER A N 1
ATOM 2066 C CA . SER A 1 266 ? -7.801 16.844 10.82 1 89.31 266 SER A CA 1
ATOM 2067 C C . SER A 1 266 ? -8.406 15.891 11.836 1 89.31 266 SER A C 1
ATOM 2069 O O . SER A 1 266 ? -7.684 15.133 12.484 1 89.31 266 SER A O 1
ATOM 2071 N N . PRO A 1 267 ? -9.672 15.914 12.016 1 89.06 267 PRO A N 1
ATOM 2072 C CA . PRO A 1 267 ? -10.344 14.961 12.906 1 89.06 267 PRO A CA 1
ATOM 2073 C C . PRO A 1 267 ? -10.656 13.633 12.219 1 89.06 267 PRO A C 1
ATOM 2075 O O . PRO A 1 267 ? -11.117 12.688 12.867 1 89.06 267 PRO A O 1
ATOM 2078 N N . CYS A 1 268 ? -10.469 13.508 10.898 1 88.94 268 CYS A N 1
ATOM 2079 C CA . CYS A 1 268 ? -10.945 12.352 10.156 1 88.94 268 CYS A CA 1
ATOM 2080 C C . CYS A 1 268 ? -9.82 11.742 9.32 1 88.94 268 CYS A C 1
ATOM 2082 O O . CYS A 1 268 ? -10.078 11.109 8.297 1 88.94 268 CYS A O 1
ATOM 2084 N N . GLY A 1 269 ? -8.656 12.102 9.617 1 83.19 269 GLY A N 1
ATOM 2085 C CA . GLY A 1 269 ? -7.535 11.523 8.891 1 83.19 269 GLY A CA 1
ATOM 2086 C C . GLY A 1 269 ? -6.836 12.516 7.98 1 83.19 269 GLY A C 1
ATOM 2087 O O . GLY A 1 269 ? -7.195 13.695 7.945 1 83.19 269 GLY A O 1
ATOM 2088 N N . GLN A 1 270 ? -5.934 12.023 7.047 1 84.44 270 GLN A N 1
ATOM 2089 C CA . GLN A 1 270 ? -5.074 12.898 6.258 1 84.44 270 GLN A CA 1
ATOM 2090 C C . GLN A 1 270 ? -5.797 13.398 5.012 1 84.44 270 GLN A C 1
ATOM 2092 O O . GLN A 1 270 ? -5.512 14.5 4.523 1 84.44 270 GLN A O 1
ATOM 2097 N N . ASN A 1 271 ? -6.637 12.539 4.52 1 90.06 271 ASN A N 1
ATOM 2098 C CA . ASN A 1 271 ? -7.391 12.906 3.328 1 90.06 271 ASN A CA 1
ATOM 2099 C C . ASN A 1 271 ? -8.891 12.727 3.539 1 90.06 271 ASN A C 1
ATOM 2101 O O . ASN A 1 271 ? -9.43 11.641 3.314 1 90.06 271 ASN A O 1
ATOM 2105 N N . CYS A 1 272 ? -9.539 13.812 3.898 1 93.56 272 CYS A N 1
ATOM 2106 C CA . CYS A 1 272 ? -10.977 13.758 4.133 1 93.56 272 CYS A CA 1
ATOM 2107 C C . CYS A 1 272 ? -11.625 15.109 3.881 1 93.56 272 CYS A C 1
ATOM 2109 O O . CYS A 1 272 ? -10.93 16.109 3.715 1 93.56 272 CYS A O 1
ATOM 2111 N N . SER A 1 273 ? -12.906 15.102 3.686 1 95.31 273 SER A N 1
ATOM 2112 C CA . SER A 1 273 ? -13.672 16.328 3.465 1 95.31 273 SER A CA 1
ATOM 2113 C C . SER A 1 273 ? -15.078 16.203 4.035 1 95.31 273 SER A C 1
ATOM 2115 O O . SER A 1 273 ? -15.633 15.109 4.109 1 95.31 273 SER A O 1
ATOM 2117 N N . TYR A 1 274 ? -15.617 17.234 4.488 1 96.44 274 TYR A N 1
ATOM 2118 C CA . TYR A 1 274 ? -16.984 17.281 4.984 1 96.44 274 TYR A CA 1
ATOM 2119 C C . TYR A 1 274 ? -17.547 18.703 4.906 1 96.44 274 TYR A C 1
ATOM 2121 O O . TYR A 1 274 ? -16.797 19.656 4.688 1 96.44 274 TYR A O 1
ATOM 2129 N N . THR A 1 275 ? -18.812 18.844 4.984 1 96.69 275 THR A N 1
ATOM 2130 C CA . THR A 1 275 ? -19.516 20.125 4.953 1 96.69 275 THR A CA 1
ATOM 2131 C C . THR A 1 275 ? -20.328 20.328 6.227 1 96.69 275 THR A C 1
ATOM 2133 O O . THR A 1 275 ? -20.984 19.406 6.703 1 96.69 275 THR A O 1
ATOM 2136 N N . ILE A 1 276 ? -20.203 21.438 6.801 1 96.62 276 ILE A N 1
ATOM 2137 C CA . ILE A 1 276 ? -20.984 21.75 7.992 1 96.62 276 ILE A CA 1
ATOM 2138 C C . ILE A 1 276 ? -21.625 23.125 7.855 1 96.62 276 ILE A C 1
ATOM 2140 O O . ILE A 1 276 ? -21.141 23.953 7.078 1 96.62 276 ILE A O 1
ATOM 2144 N N . ASP A 1 277 ? -22.656 23.391 8.594 1 96.44 277 ASP A N 1
ATOM 2145 C CA . ASP A 1 277 ? -23.297 24.688 8.734 1 96.44 277 ASP A CA 1
ATOM 2146 C C . ASP A 1 277 ? -23.016 25.297 10.102 1 96.44 277 ASP A C 1
ATOM 2148 O O . ASP A 1 277 ? -23.188 24.641 11.125 1 96.44 277 ASP A O 1
ATOM 2152 N N . VAL A 1 278 ? -22.562 26.484 10.078 1 96.25 278 VAL A N 1
ATOM 2153 C CA . VAL A 1 278 ? -22.234 27.172 11.328 1 96.25 278 VAL A CA 1
ATOM 2154 C C . VAL A 1 278 ? -22.984 28.5 11.406 1 96.25 278 VAL A C 1
ATOM 2156 O O . VAL A 1 278 ? -22.969 29.281 10.453 1 96.25 278 VAL A O 1
ATOM 2159 N N . ASN A 1 279 ? -23.609 28.734 12.539 1 96.38 279 ASN A N 1
ATOM 2160 C CA . ASN A 1 279 ? -24.219 30.047 12.812 1 96.38 279 ASN A CA 1
ATOM 2161 C C . ASN A 1 279 ? -23.203 31.031 13.391 1 96.38 279 ASN A C 1
ATOM 2163 O O . ASN A 1 279 ? -22.625 30.781 14.438 1 96.38 279 ASN A O 1
ATOM 2167 N N . ALA A 1 280 ? -22.984 32.094 12.727 1 97.19 280 ALA A N 1
ATOM 2168 C CA . ALA A 1 280 ? -22 33.062 13.156 1 97.19 280 ALA A CA 1
ATOM 2169 C C . ALA A 1 280 ? -22.312 34.469 12.602 1 97.19 280 ALA A C 1
ATOM 2171 O O . ALA A 1 280 ? -23.219 34.594 11.773 1 97.19 280 ALA A O 1
ATOM 2172 N N . PRO A 1 281 ? -21.688 35.438 13.125 1 97.06 281 PRO A N 1
ATOM 2173 C CA . PRO A 1 281 ? -21.984 36.812 12.641 1 97.06 281 PRO A CA 1
ATOM 2174 C C . PRO A 1 281 ? -21.297 37.125 11.312 1 97.06 281 PRO A C 1
ATOM 2176 O O . PRO A 1 281 ? -20.281 36.5 10.977 1 97.06 281 PRO A O 1
ATOM 2179 N N . THR A 1 282 ? -21.875 37.969 10.523 1 96.81 282 THR A N 1
ATOM 2180 C CA . THR A 1 282 ? -21.297 38.531 9.305 1 96.81 282 THR A CA 1
ATOM 2181 C C . THR A 1 282 ? -21.5 40.031 9.258 1 96.81 282 THR A C 1
ATOM 2183 O O . THR A 1 282 ? -22.203 40.594 10.109 1 96.81 282 THR A O 1
ATOM 2186 N N . PHE A 1 283 ? -20.781 40.688 8.375 1 95.31 283 PHE A N 1
ATOM 2187 C CA . PHE A 1 283 ? -20.906 42.125 8.234 1 95.31 283 PHE A CA 1
ATOM 2188 C C . PHE A 1 283 ? -21.656 42.5 6.953 1 95.31 283 PHE A C 1
ATOM 2190 O O . PHE A 1 283 ? -21.484 41.812 5.93 1 95.31 283 PHE A O 1
ATOM 2197 N N . GLN A 1 284 ? -22.453 43.406 7.035 1 93.56 284 GLN A N 1
ATOM 2198 C CA . GLN A 1 284 ? -22.922 44.188 5.887 1 93.56 284 GLN A CA 1
ATOM 2199 C C . GLN A 1 284 ? -22.422 45.625 5.965 1 93.56 284 GLN A C 1
ATOM 2201 O O . GLN A 1 284 ? -22.719 46.344 6.93 1 93.56 284 GLN A O 1
ATOM 2206 N N . CYS A 1 285 ? -21.594 45.938 5.016 1 92.31 285 CYS A N 1
ATOM 2207 C CA . CYS A 1 285 ? -20.953 47.25 5.082 1 92.31 285 CYS A CA 1
ATOM 2208 C C . CYS A 1 285 ? -21.453 48.156 3.963 1 92.31 285 CYS A C 1
ATOM 2210 O O . CYS A 1 285 ? -21.781 47.688 2.873 1 92.31 285 CYS A O 1
ATOM 2212 N N . ASN A 1 286 ? -21.562 49.469 4.211 1 88.56 286 ASN A N 1
ATOM 2213 C CA . ASN A 1 286 ? -21.953 50.5 3.25 1 88.56 286 ASN A CA 1
ATOM 2214 C C . ASN A 1 286 ? -21.016 51.688 3.299 1 88.56 286 ASN A C 1
ATOM 2216 O O . ASN A 1 286 ? -20.547 52.062 4.371 1 88.56 286 ASN A O 1
ATOM 2220 N N . GLU A 1 287 ? -20.391 52.25 2.215 1 80.56 287 GLU A N 1
ATOM 2221 C CA . GLU A 1 287 ? -19.469 53.375 2.133 1 80.56 287 GLU A CA 1
ATOM 2222 C C . GLU A 1 287 ? -20.125 54.656 2.623 1 80.56 287 GLU A C 1
ATOM 2224 O O . GLU A 1 287 ? -19.453 55.531 3.17 1 80.56 287 GLU A O 1
ATOM 2229 N N . SER A 1 288 ? -21.422 54.844 2.656 1 60.47 288 SER A N 1
ATOM 2230 C CA . SER A 1 288 ? -21.969 56.188 2.764 1 60.47 288 SER A CA 1
ATOM 2231 C C . SER A 1 288 ? -21.859 56.719 4.188 1 60.47 288 SER A C 1
ATOM 2233 O O . SER A 1 288 ? -21.281 57.812 4.414 1 60.47 288 SER A O 1
ATOM 2235 N N . SER A 1 289 ? -22.797 56.5 5.203 1 54.66 289 SER A N 1
ATOM 2236 C CA . SER A 1 289 ? -23.266 57.344 6.289 1 54.66 289 SER A CA 1
ATOM 2237 C C . SER A 1 289 ? -22.359 57.25 7.512 1 54.66 289 SER A C 1
ATOM 2239 O O . SER A 1 289 ? -22.391 56.25 8.227 1 54.66 289 SER A O 1
ATOM 2241 N N . VAL A 1 290 ? -21.047 57.438 7.441 1 55.94 290 VAL A N 1
ATOM 2242 C CA . VAL A 1 290 ? -20.359 57.469 8.727 1 55.94 290 VAL A CA 1
ATOM 2243 C C . VAL A 1 290 ? -21.062 58.438 9.664 1 55.94 290 VAL A C 1
ATOM 2245 O O . VAL A 1 290 ? -21.547 59.5 9.227 1 55.94 290 VAL A O 1
ATOM 2248 N N . SER A 1 291 ? -21.219 58 10.734 1 55.34 291 SER A N 1
ATOM 2249 C CA . SER A 1 291 ? -21.844 58.875 11.719 1 55.34 291 SER A CA 1
ATOM 2250 C C . SER A 1 291 ? -21.078 60.188 11.867 1 55.34 291 SER A C 1
ATOM 2252 O O . SER A 1 291 ? -19.875 60.219 11.672 1 55.34 291 SER A O 1
ATOM 2254 N N . SER A 1 292 ? -21.734 61.25 11.711 1 54.19 292 SER A N 1
ATOM 2255 C CA . SER A 1 292 ? -21.281 62.625 11.953 1 54.19 292 SER A CA 1
ATOM 2256 C C . SER A 1 292 ? -20.297 62.688 13.117 1 54.19 292 SER A C 1
ATOM 2258 O O . SER A 1 292 ? -19.391 63.531 13.133 1 54.19 292 SER A O 1
ATOM 2260 N N . ASP A 1 293 ? -20.406 61.688 13.922 1 55.47 293 ASP A N 1
ATOM 2261 C CA . ASP A 1 293 ? -19.641 61.75 15.172 1 55.47 293 ASP A CA 1
ATOM 2262 C C . ASP A 1 293 ? -18.172 61.438 14.938 1 55.47 293 ASP A C 1
ATOM 2264 O O . ASP A 1 293 ? -17.281 62.125 15.438 1 55.47 293 ASP A O 1
ATOM 2268 N N . LEU A 1 294 ? -17.906 60.438 14.109 1 59.81 294 LEU A N 1
ATOM 2269 C CA . LEU A 1 294 ? -16.5 60.094 13.922 1 59.81 294 LEU A CA 1
ATOM 2270 C C . LEU A 1 294 ? -15.797 61.188 13.125 1 59.81 294 LEU A C 1
ATOM 2272 O O . LEU A 1 294 ? -14.672 61.562 13.461 1 59.81 294 LEU A O 1
ATOM 2276 N N . PHE A 1 295 ? -16.531 61.656 12.188 1 57.41 295 PHE A N 1
ATOM 2277 C CA . PHE A 1 295 ? -15.992 62.75 11.398 1 57.41 295 PHE A CA 1
ATOM 2278 C C . PHE A 1 295 ? -15.742 63.969 12.273 1 57.41 295 PHE A C 1
ATOM 2280 O O . PHE A 1 295 ? -14.695 64.625 12.18 1 57.41 295 PHE A O 1
ATOM 2287 N N . SER A 1 296 ? -16.766 64.25 13.086 1 57.59 296 SER A N 1
ATOM 2288 C CA . SER A 1 296 ? -16.625 65.438 13.977 1 57.59 296 SER A CA 1
ATOM 2289 C C . SER A 1 296 ? -15.5 65.188 14.977 1 57.59 296 SER A C 1
ATOM 2291 O O . SER A 1 296 ? -14.727 66.125 15.242 1 57.59 296 SER A O 1
ATOM 2293 N N . TRP A 1 297 ? -15.414 64.062 15.422 1 59.41 297 TRP A N 1
ATOM 2294 C CA . TRP A 1 297 ? -14.344 63.75 16.375 1 59.41 297 TRP A CA 1
ATOM 2295 C C . TRP A 1 297 ? -12.977 63.906 15.719 1 59.41 297 TRP A C 1
ATOM 2297 O O . TRP A 1 297 ? -12.078 64.562 16.266 1 59.41 297 TRP A O 1
ATOM 2307 N N . VAL A 1 298 ? -12.867 63.344 14.602 1 59.12 298 VAL A N 1
ATOM 2308 C CA . VAL A 1 298 ? -11.602 63.438 13.883 1 59.12 298 VAL A CA 1
ATOM 2309 C C . VAL A 1 298 ? -11.297 64.938 13.57 1 59.12 298 VAL A C 1
ATOM 2311 O O . VAL A 1 298 ? -10.18 65.375 13.789 1 59.12 298 VAL A O 1
ATOM 2314 N N . ASN A 1 299 ? -12.289 65.5 13.07 1 57.75 299 ASN A N 1
ATOM 2315 C CA . ASN A 1 299 ? -12.109 66.938 12.68 1 57.75 299 ASN A CA 1
ATOM 2316 C C . ASN A 1 299 ? -11.852 67.812 13.898 1 57.75 299 ASN A C 1
ATOM 2318 O O . ASN A 1 299 ? -11.086 68.75 13.812 1 57.75 299 ASN A O 1
ATOM 2322 N N . HIS A 1 300 ? -12.594 67.438 14.93 1 56.56 300 HIS A N 1
ATOM 2323 C CA . HIS A 1 300 ? -12.414 68.25 16.141 1 56.56 300 HIS A CA 1
ATOM 2324 C C . HIS A 1 300 ? -11.062 67.938 16.797 1 56.56 300 HIS A C 1
ATOM 2326 O O . HIS A 1 300 ? -10.391 68.875 17.266 1 56.56 300 HIS A O 1
ATOM 2332 N N . THR A 1 301 ? -10.852 66.75 16.766 1 53.88 301 THR A N 1
ATOM 2333 C CA . THR A 1 301 ? -9.617 66.312 17.422 1 53.88 301 THR A CA 1
ATOM 2334 C C . THR A 1 301 ? -8.398 66.688 16.578 1 53.88 301 THR A C 1
ATOM 2336 O O . THR A 1 301 ? -7.332 67 17.109 1 53.88 301 THR A O 1
ATOM 2339 N N . TYR A 1 302 ? -8.734 66.688 15.289 1 49.62 302 TYR A N 1
ATOM 2340 C CA . TYR A 1 302 ? -7.609 67 14.414 1 49.62 302 TYR A CA 1
ATOM 2341 C C . TYR A 1 302 ? -7.992 68.062 13.398 1 49.62 302 TYR A C 1
ATOM 2343 O O . TYR A 1 302 ? -8.195 67.75 12.219 1 49.62 302 TYR A O 1
ATOM 2351 N N . PRO A 1 303 ? -8.211 69.125 13.922 1 51.66 303 PRO A N 1
ATOM 2352 C CA . PRO A 1 303 ? -8.664 70.188 13.016 1 51.66 303 PRO A CA 1
ATOM 2353 C C . PRO A 1 303 ? -7.719 70.375 11.836 1 51.66 303 PRO A C 1
ATOM 2355 O O . PRO A 1 303 ? -8.125 70.938 10.812 1 51.66 303 PRO A O 1
ATOM 2358 N N . GLN A 1 304 ? -6.43 70.312 12.016 1 48.06 304 GLN A N 1
ATOM 2359 C CA . GLN A 1 304 ? -5.523 70.625 10.914 1 48.06 304 GLN A CA 1
ATOM 2360 C C . GLN A 1 304 ? -5.344 69.438 10 1 48.06 304 GLN A C 1
ATOM 2362 O O . GLN A 1 304 ? -4.215 69 9.742 1 48.06 304 GLN A O 1
ATOM 2367 N N . TYR A 1 305 ? -6.391 68.938 9.508 1 51.09 305 TYR A N 1
ATOM 2368 C CA . TYR A 1 305 ? -6.434 67.75 8.656 1 51.09 305 TYR A CA 1
ATOM 2369 C C . TYR A 1 305 ? -5.531 67.938 7.438 1 51.09 305 TYR A C 1
ATOM 2371 O O . TYR A 1 305 ? -4.977 66.938 6.926 1 51.09 305 TYR A O 1
ATOM 2379 N N . GLY A 1 306 ? -5.41 69.188 6.973 1 48.75 306 GLY A N 1
ATOM 2380 C CA . GLY A 1 306 ? -4.746 69.438 5.711 1 48.75 306 GLY A CA 1
ATOM 2381 C C . GLY A 1 306 ? -3.301 69 5.676 1 48.75 306 GLY A C 1
ATOM 2382 O O . GLY A 1 306 ? -2.719 68.812 4.602 1 48.75 306 GLY A O 1
ATOM 2383 N N . ALA A 1 307 ? -2.777 68.812 6.715 1 49.5 307 ALA A N 1
ATOM 2384 C CA . ALA A 1 307 ? -1.331 68.625 6.707 1 49.5 307 ALA A CA 1
ATOM 2385 C C . ALA A 1 307 ? -0.979 67.125 6.824 1 49.5 307 ALA A C 1
ATOM 2387 O O . ALA A 1 307 ? 0.18 66.75 6.66 1 49.5 307 ALA A O 1
ATOM 2388 N N . PHE A 1 308 ? -2.072 66.312 6.914 1 58.97 308 PHE A N 1
ATOM 2389 C CA . PHE A 1 308 ? -1.676 64.938 7.242 1 58.97 308 PHE A CA 1
ATOM 2390 C C . PHE A 1 308 ? -1.626 64.125 5.988 1 58.97 308 PHE A C 1
ATOM 2392 O O . PHE A 1 308 ? -2.516 64.188 5.137 1 58.97 308 PHE A O 1
ATOM 2399 N N . ARG A 1 309 ? -0.558 63.281 5.766 1 67.19 309 ARG A N 1
ATOM 2400 C CA . ARG A 1 309 ? -0.352 62.438 4.586 1 67.19 309 ARG A CA 1
ATOM 2401 C C . ARG A 1 309 ? -1.261 61.219 4.617 1 67.19 309 ARG A C 1
ATOM 2403 O O . ARG A 1 309 ? -1.658 60.688 3.57 1 67.19 309 ARG A O 1
ATOM 2410 N N . TYR A 1 310 ? -1.714 60.75 5.836 1 75.25 310 TYR A N 1
ATOM 2411 C CA . TYR A 1 310 ? -2.617 59.594 5.961 1 75.25 310 TYR A CA 1
ATOM 2412 C C . TYR A 1 310 ? -3.328 59.625 7.309 1 75.25 310 TYR A C 1
ATOM 2414 O O . TYR A 1 310 ? -2.811 60.156 8.289 1 75.25 310 TYR A O 1
ATOM 2422 N N . ILE A 1 311 ? -4.582 59.219 7.34 1 76.62 311 ILE A N 1
ATOM 2423 C CA . ILE A 1 311 ? -5.34 59.125 8.586 1 76.62 311 ILE A CA 1
ATOM 2424 C C . ILE A 1 311 ? -6.191 57.875 8.586 1 76.62 311 ILE A C 1
ATOM 2426 O O . ILE A 1 311 ? -6.723 57.469 7.543 1 76.62 311 ILE A O 1
ATOM 2430 N N . TYR A 1 312 ? -6.258 57.219 9.711 1 83.81 312 TYR A N 1
ATOM 2431 C CA . TYR A 1 312 ? -7.152 56.094 9.977 1 83.81 312 TYR A CA 1
ATOM 2432 C C . TYR A 1 312 ? -7.84 56.25 11.328 1 83.81 312 TYR A C 1
ATOM 2434 O O . TYR A 1 312 ? -7.191 56.594 12.32 1 83.81 312 TYR A O 1
ATOM 2442 N N . ALA A 1 313 ? -9.094 56.125 11.359 1 81.44 313 ALA A N 1
ATOM 2443 C CA . ALA A 1 313 ? -9.867 56.125 12.602 1 81.44 313 ALA A CA 1
ATOM 2444 C C . ALA A 1 313 ? -11.023 55.125 12.516 1 81.44 313 ALA A C 1
ATOM 2446 O O . ALA A 1 313 ? -11.695 55.031 11.484 1 81.44 313 ALA A O 1
ATOM 2447 N N . ALA A 1 314 ? -11.195 54.375 13.508 1 85.75 314 ALA A N 1
ATOM 2448 C CA . ALA A 1 314 ? -12.297 53.406 13.57 1 85.75 314 ALA A CA 1
ATOM 2449 C C . ALA A 1 314 ? -12.812 53.25 14.992 1 85.75 314 ALA A C 1
ATOM 2451 O O . ALA A 1 314 ? -12.039 53.344 15.953 1 85.75 314 ALA A O 1
ATOM 2452 N N . HIS A 1 315 ? -14.094 53.031 15.156 1 83.75 315 HIS A N 1
ATOM 2453 C CA . HIS A 1 315 ? -14.68 52.844 16.484 1 83.75 315 HIS A CA 1
ATOM 2454 C C . HIS A 1 315 ? -16 52.094 16.375 1 83.75 315 HIS A C 1
ATOM 2456 O O . HIS A 1 315 ? -16.766 52.281 15.422 1 83.75 315 HIS A O 1
ATOM 2462 N N . ALA A 1 316 ? -16.203 51.25 17.312 1 81.12 316 ALA A N 1
ATOM 2463 C CA . ALA A 1 316 ? -17.5 50.594 17.453 1 81.12 316 ALA A CA 1
ATOM 2464 C C . ALA A 1 316 ? -18.5 51.562 18.125 1 81.12 316 ALA A C 1
ATOM 2466 O O . ALA A 1 316 ? -18.125 52.344 19 1 81.12 316 ALA A O 1
ATOM 2467 N N . ASN A 1 317 ? -19.688 51.594 17.609 1 67.19 317 ASN A N 1
ATOM 2468 C CA . ASN A 1 317 ? -20.703 52.469 18.172 1 67.19 317 ASN A CA 1
ATOM 2469 C C . ASN A 1 317 ? -20.969 52.156 19.641 1 67.19 317 ASN A C 1
ATOM 2471 O O . ASN A 1 317 ? -21.266 51.031 19.984 1 67.19 317 ASN A O 1
ATOM 2475 N N . SER A 1 318 ? -20.797 53.094 20.469 1 64 318 SER A N 1
ATOM 2476 C CA . SER A 1 318 ? -20.922 52.969 21.922 1 64 318 SER A CA 1
ATOM 2477 C C . SER A 1 318 ? -22.391 52.938 22.344 1 64 318 SER A C 1
ATOM 2479 O O . SER A 1 318 ? -22.719 52.531 23.453 1 64 318 SER A O 1
ATOM 2481 N N . ALA A 1 319 ? -23.219 53.312 21.422 1 59.09 319 ALA A N 1
ATOM 2482 C CA . ALA A 1 319 ? -24.641 53.375 21.781 1 59.09 319 ALA A CA 1
ATOM 2483 C C . ALA A 1 319 ? -25.156 52 22.203 1 59.09 319 ALA A C 1
ATOM 2485 O O . ALA A 1 319 ? -26.047 51.906 23.062 1 59.09 319 ALA A O 1
ATOM 2486 N N . ALA A 1 320 ? -24.609 51 21.641 1 62.19 320 ALA A N 1
ATOM 2487 C CA . ALA A 1 320 ? -25.047 49.656 21.984 1 62.19 320 ALA A CA 1
ATOM 2488 C C . ALA A 1 320 ? -24.797 49.375 23.469 1 62.19 320 ALA A C 1
ATOM 2490 O O . ALA A 1 320 ? -25.469 48.531 24.062 1 62.19 320 ALA A O 1
ATOM 2491 N N . LEU A 1 321 ? -23.922 50.062 24.016 1 62.44 321 LEU A N 1
ATOM 2492 C CA . LEU A 1 321 ? -23.562 49.844 25.422 1 62.44 321 LEU A CA 1
ATOM 2493 C C . LEU A 1 321 ? -24.594 50.469 26.344 1 62.44 321 LEU A C 1
ATOM 2495 O O . LEU A 1 321 ? -24.703 50.062 27.5 1 62.44 321 LEU A O 1
ATOM 2499 N N . VAL A 1 322 ? -25.297 51.469 25.781 1 58.97 322 VAL A N 1
ATOM 2500 C CA . VAL A 1 322 ? -26.141 52.25 26.688 1 58.97 322 VAL A CA 1
ATOM 2501 C C . VAL A 1 322 ? -27.609 52.094 26.297 1 58.97 322 VAL A C 1
ATOM 2503 O O . VAL A 1 322 ? -28.5 52.188 27.141 1 58.97 322 VAL A O 1
ATOM 2506 N N . GLU A 1 323 ? -27.875 51.969 24.984 1 68.25 323 GLU A N 1
ATOM 2507 C CA . GLU A 1 323 ? -29.25 51.906 24.516 1 68.25 323 GLU A CA 1
ATOM 2508 C C . GLU A 1 323 ? -29.609 50.531 23.953 1 68.25 323 GLU A C 1
ATOM 2510 O O . GLU A 1 323 ? -29 50.062 23 1 68.25 323 GLU A O 1
ATOM 2515 N N . SER A 1 324 ? -30.25 49.75 24.719 1 66.88 324 SER A N 1
ATOM 2516 C CA . SER A 1 324 ? -30.672 48.469 24.234 1 66.88 324 SER A CA 1
ATOM 2517 C C . SER A 1 324 ? -32.125 48.5 23.781 1 66.88 324 SER A C 1
ATOM 2519 O O . SER A 1 324 ? -32.969 49.156 24.406 1 66.88 324 SER A O 1
ATOM 2521 N N . PRO A 1 325 ? -32.469 47.938 22.578 1 72 325 PRO A N 1
ATOM 2522 C CA . PRO A 1 325 ? -31.688 47.156 21.609 1 72 325 PRO A CA 1
ATOM 2523 C C . PRO A 1 325 ? -31 48.031 20.562 1 72 325 PRO A C 1
ATOM 2525 O O . PRO A 1 325 ? -31.609 48.938 20.016 1 72 325 PRO A O 1
ATOM 2528 N N . TYR A 1 326 ? -29.703 47.844 20.578 1 78 326 TYR A N 1
ATOM 2529 C CA . TYR A 1 326 ? -28.969 48.594 19.562 1 78 326 TYR A CA 1
ATOM 2530 C C . TYR A 1 326 ? -28.172 47.656 18.656 1 78 326 TYR A C 1
ATOM 2532 O O . TYR A 1 326 ? -27.719 46.594 19.094 1 78 326 TYR A O 1
ATOM 2540 N N . ASN A 1 327 ? -28.094 48.094 17.438 1 84.56 327 ASN A N 1
ATOM 2541 C CA . ASN A 1 327 ? -27.328 47.344 16.469 1 84.56 327 ASN A CA 1
ATOM 2542 C C . ASN A 1 327 ? -25.828 47.5 16.688 1 84.56 327 ASN A C 1
ATOM 2544 O O . ASN A 1 327 ? -25.375 48.469 17.266 1 84.56 327 ASN A O 1
ATOM 2548 N N . PHE A 1 328 ? -25.141 46.438 16.391 1 88.94 328 PHE A N 1
ATOM 2549 C CA . PHE A 1 328 ? -23.688 46.5 16.438 1 88.94 328 PHE A CA 1
ATOM 2550 C C . PHE A 1 328 ? -23.125 47.125 15.156 1 88.94 328 PHE A C 1
ATOM 2552 O O . PHE A 1 328 ? -23.062 46.438 14.117 1 88.94 328 PHE A O 1
ATOM 2559 N N . ASN A 1 329 ? -22.703 48.375 15.289 1 87.88 329 ASN A N 1
ATOM 2560 C CA . ASN A 1 329 ? -22.156 49.125 14.156 1 87.88 329 ASN A CA 1
ATOM 2561 C C . ASN A 1 329 ? -20.688 49.438 14.344 1 87.88 329 ASN A C 1
ATOM 2563 O O . ASN A 1 329 ? -20.266 49.875 15.422 1 87.88 329 ASN A O 1
ATOM 2567 N N . PHE A 1 330 ? -19.891 49.125 13.367 1 89.38 330 PHE A N 1
ATOM 2568 C CA . PHE A 1 330 ? -18.469 49.438 13.328 1 89.38 330 PHE A CA 1
ATOM 2569 C C . PHE A 1 330 ? -18.141 50.438 12.219 1 89.38 330 PHE A C 1
ATOM 2571 O O . PHE A 1 330 ? -18.359 50.125 11.039 1 89.38 330 PHE A O 1
ATOM 2578 N N . GLN A 1 331 ? -17.656 51.594 12.594 1 87.88 331 GLN A N 1
ATOM 2579 C CA . GLN A 1 331 ? -17.422 52.656 11.641 1 87.88 331 GLN A CA 1
ATOM 2580 C C . GLN A 1 331 ? -15.93 52.875 11.422 1 87.88 331 GLN A C 1
ATOM 2582 O O . GLN A 1 331 ? -15.148 52.906 12.383 1 87.88 331 GLN A O 1
ATOM 2587 N N . LEU A 1 332 ? -15.578 52.969 10.141 1 88.25 332 LEU A N 1
ATOM 2588 C CA . LEU A 1 332 ? -14.195 53.188 9.75 1 88.25 332 LEU A CA 1
ATOM 2589 C C . LEU A 1 332 ? -14.078 54.406 8.836 1 88.25 332 LEU A C 1
ATOM 2591 O O . LEU A 1 332 ? -14.922 54.625 7.969 1 88.25 332 LEU A O 1
ATOM 2595 N N . SER A 1 333 ? -13.062 55.25 9.07 1 83.44 333 SER A N 1
ATOM 2596 C CA . SER A 1 333 ? -12.719 56.406 8.227 1 83.44 333 SER A CA 1
ATOM 2597 C C . SER A 1 333 ? -11.211 56.469 7.973 1 83.44 333 SER A C 1
ATOM 2599 O O . SER A 1 333 ? -10.414 56.281 8.891 1 83.44 333 SER A O 1
ATOM 2601 N N . TRP A 1 334 ? -10.883 56.594 6.676 1 84.19 334 TRP A N 1
ATOM 2602 C CA . TRP A 1 334 ? -9.453 56.656 6.379 1 84.19 334 TRP A CA 1
ATOM 2603 C C . TRP A 1 334 ? -9.188 57.469 5.129 1 84.19 334 TRP A C 1
ATOM 2605 O O . TRP A 1 334 ? -10.102 57.75 4.355 1 84.19 334 TRP A O 1
ATOM 2615 N N . SER A 1 335 ? -7.969 57.969 4.961 1 81.31 335 SER A N 1
ATOM 2616 C CA . SER A 1 335 ? -7.496 58.688 3.781 1 81.31 335 SER A CA 1
ATOM 2617 C C . SER A 1 335 ? -6.066 58.281 3.43 1 81.31 335 SER A C 1
ATOM 2619 O O . SER A 1 335 ? -5.184 58.281 4.289 1 81.31 335 SER A O 1
ATOM 2621 N N . ASN A 1 336 ? -5.82 57.812 2.141 1 77.19 336 ASN A N 1
ATOM 2622 C CA . ASN A 1 336 ? -4.488 57.438 1.67 1 77.19 336 ASN A CA 1
ATOM 2623 C C . ASN A 1 336 ? -3.717 58.656 1.18 1 77.19 336 ASN A C 1
ATOM 2625 O O . ASN A 1 336 ? -2.494 58.625 1.022 1 77.19 336 ASN A O 1
ATOM 2629 N N . GLY A 1 337 ? -4.254 59.688 0.683 1 66.31 337 GLY A N 1
ATOM 2630 C CA . GLY A 1 337 ? -3.625 60.906 0.165 1 66.31 337 GLY A CA 1
ATOM 2631 C C . GLY A 1 337 ? -3.605 62.031 1.167 1 66.31 337 GLY A C 1
ATOM 2632 O O . GLY A 1 337 ? -3.418 63.188 0.793 1 66.31 337 GLY A O 1
ATOM 2633 N N . GLY A 1 338 ? -3.578 61.656 2.402 1 56.75 338 GLY A N 1
ATOM 2634 C CA . GLY A 1 338 ? -3.609 62.656 3.439 1 56.75 338 GLY A CA 1
ATOM 2635 C C . GLY A 1 338 ? -4.855 63.531 3.387 1 56.75 338 GLY A C 1
ATOM 2636 O O . GLY A 1 338 ? -5.934 63.062 3.037 1 56.75 338 GLY A O 1
ATOM 2637 N N . LEU A 1 339 ? -4.711 64.812 3.797 1 50.88 339 LEU A N 1
ATOM 2638 C CA . LEU A 1 339 ? -5.797 65.75 3.871 1 50.88 339 LEU A CA 1
ATOM 2639 C C . LEU A 1 339 ? -6.324 66.125 2.48 1 50.88 339 LEU A C 1
ATOM 2641 O O . LEU A 1 339 ? -7.465 66.562 2.334 1 50.88 339 LEU A O 1
ATOM 2645 N N . THR A 1 340 ? -5.371 66 1.55 1 54.66 340 THR A N 1
ATOM 2646 C CA . THR A 1 340 ? -5.855 66.312 0.216 1 54.66 340 THR A CA 1
ATOM 2647 C C . THR A 1 340 ? -6.613 65.188 -0.4 1 54.66 340 THR A C 1
ATOM 2649 O O . THR A 1 340 ? -7.27 65.312 -1.433 1 54.66 340 THR A O 1
ATOM 2652 N N . GLY A 1 341 ? -6.438 64 0.311 1 61.44 341 GLY A N 1
ATOM 2653 C CA . GLY A 1 341 ? -7.086 62.875 -0.293 1 61.44 341 GLY A CA 1
ATOM 2654 C C . GLY A 1 341 ? -8.539 62.719 0.127 1 61.44 341 GLY A C 1
ATOM 2655 O O . GLY A 1 341 ? -8.984 63.344 1.08 1 61.44 341 GLY A O 1
ATOM 2656 N N . ARG A 1 342 ? -9.336 62.156 -0.669 1 70.75 342 ARG A N 1
ATOM 2657 C CA . ARG A 1 342 ? -10.734 61.875 -0.369 1 70.75 342 ARG A CA 1
ATOM 2658 C C . ARG A 1 342 ? -10.867 60.938 0.821 1 70.75 342 ARG A C 1
ATOM 2660 O O . ARG A 1 342 ? -10.219 59.906 0.863 1 70.75 342 ARG A O 1
ATOM 2667 N N . LEU A 1 343 ? -11.469 61.531 1.95 1 76.88 343 LEU A N 1
ATOM 2668 C CA . LEU A 1 343 ? -11.781 60.688 3.098 1 76.88 343 LEU A CA 1
ATOM 2669 C C . LEU A 1 343 ? -12.797 59.594 2.717 1 76.88 343 LEU A C 1
ATOM 2671 O O . LEU A 1 343 ? -13.852 59.906 2.16 1 76.88 343 LEU A O 1
ATOM 2675 N N . GLN A 1 344 ? -12.422 58.406 2.92 1 83.12 344 GLN A N 1
ATOM 2676 C CA . GLN A 1 344 ? -13.305 57.281 2.664 1 83.12 344 GLN A CA 1
ATOM 2677 C C . GLN A 1 344 ? -13.914 56.75 3.961 1 83.12 344 GLN A C 1
ATOM 2679 O O . GLN A 1 344 ? -13.258 56.75 5.004 1 83.12 344 GLN A O 1
ATOM 2684 N N . ASN A 1 345 ? -15.172 56.438 3.938 1 84.31 345 ASN A N 1
ATOM 2685 C CA . ASN A 1 345 ? -15.891 55.938 5.109 1 84.31 345 ASN A CA 1
ATOM 2686 C C . ASN A 1 345 ? -16.578 54.625 4.824 1 84.31 345 ASN A C 1
ATOM 2688 O O . ASN A 1 345 ? -17.078 54.375 3.717 1 84.31 345 ASN A O 1
ATOM 2692 N N . LEU A 1 346 ? -16.516 53.781 5.781 1 89.75 346 LEU A N 1
ATOM 2693 C CA . LEU A 1 346 ? -17.188 52.5 5.719 1 89.75 346 LEU A CA 1
ATOM 2694 C C . LEU A 1 346 ? -17.891 52.188 7.039 1 89.75 346 LEU A C 1
ATOM 2696 O O . LEU A 1 346 ? -17.312 52.375 8.109 1 89.75 346 LEU A O 1
ATOM 2700 N N . SER A 1 347 ? -19.172 51.906 7.02 1 89.75 347 SER A N 1
ATOM 2701 C CA . SER A 1 347 ? -19.938 51.5 8.188 1 89.75 347 SER A CA 1
ATOM 2702 C C . SER A 1 347 ? -20.391 50.031 8.062 1 89.75 347 SER A C 1
ATOM 2704 O O . SER A 1 347 ? -21.094 49.688 7.109 1 89.75 347 SER A O 1
ATOM 2706 N N . CYS A 1 348 ? -20.016 49.25 8.969 1 92.62 348 CYS A N 1
ATOM 2707 C CA . CYS A 1 348 ? -20.344 47.844 8.945 1 92.62 348 CYS A CA 1
ATOM 2708 C C . CYS A 1 348 ? -21.312 47.5 10.078 1 92.62 348 CYS A C 1
ATOM 2710 O O . CYS A 1 348 ? -21.078 47.875 11.227 1 92.62 348 CYS A O 1
ATOM 2712 N N . THR A 1 349 ? -22.375 46.812 9.758 1 92.19 349 THR A N 1
ATOM 2713 C CA . THR A 1 349 ? -23.328 46.312 10.742 1 92.19 349 THR A CA 1
ATOM 2714 C C . THR A 1 349 ? -23.281 44.812 10.82 1 92.19 349 THR A C 1
ATOM 2716 O O . THR A 1 349 ? -23.203 44.125 9.789 1 92.19 349 THR A O 1
ATOM 2719 N N . ALA A 1 350 ? -23.344 44.281 12.039 1 94.75 350 ALA A N 1
ATOM 2720 C CA . ALA A 1 350 ? -23.25 42.844 12.242 1 94.75 350 ALA A CA 1
ATOM 2721 C C . ALA A 1 350 ? -24.609 42.188 12.094 1 94.75 350 ALA A C 1
ATOM 2723 O O . ALA A 1 350 ? -25.609 42.688 12.602 1 94.75 350 ALA A O 1
ATOM 2724 N N . TYR A 1 351 ? -24.641 41.156 11.352 1 95.69 351 TYR A N 1
ATOM 2725 C CA . TYR A 1 351 ? -25.812 40.312 11.148 1 95.69 351 TYR A CA 1
ATOM 2726 C C . TYR A 1 351 ? -25.516 38.875 11.555 1 95.69 351 TYR A C 1
ATOM 2728 O O . TYR A 1 351 ? -24.359 38.438 11.57 1 95.69 351 TYR A O 1
ATOM 2736 N N . GLU A 1 352 ? -26.562 38.156 11.977 1 95.62 352 GLU A N 1
ATOM 2737 C CA . GLU A 1 352 ? -26.438 36.688 12.102 1 95.62 352 GLU A CA 1
ATOM 2738 C C . GLU A 1 352 ? -26.484 36.031 10.727 1 95.62 352 GLU A C 1
ATOM 2740 O O . GLU A 1 352 ? -27.203 36.5 9.828 1 95.62 352 GLU A O 1
ATOM 2745 N N . ALA A 1 353 ? -25.719 35.031 10.57 1 97 353 ALA A N 1
ATOM 2746 C CA . ALA A 1 353 ? -25.703 34.312 9.305 1 97 353 ALA A CA 1
ATOM 2747 C C . ALA A 1 353 ? -25.375 32.844 9.516 1 97 353 ALA A C 1
ATOM 2749 O O . ALA A 1 353 ? -24.844 32.469 10.555 1 97 353 ALA A O 1
ATOM 2750 N N . VAL A 1 354 ? -25.828 32.062 8.586 1 97.06 354 VAL A N 1
ATOM 2751 C CA . VAL A 1 354 ? -25.453 30.656 8.547 1 97.06 354 VAL A CA 1
ATOM 2752 C C . VAL A 1 354 ? -24.406 30.438 7.453 1 97.06 354 VAL A C 1
ATOM 2754 O O . VAL A 1 354 ? -24.688 30.656 6.273 1 97.06 354 VAL A O 1
ATOM 2757 N N . TYR A 1 355 ? -23.25 30.078 7.848 1 97.31 355 TYR A N 1
ATOM 2758 C CA . TYR A 1 355 ? -22.156 29.766 6.922 1 97.31 355 TYR A CA 1
ATOM 2759 C C . TYR A 1 355 ? -22.156 28.281 6.566 1 97.31 355 TYR A C 1
ATOM 2761 O O . TYR A 1 355 ? -22.125 27.422 7.457 1 97.31 355 TYR A O 1
ATOM 2769 N N . THR A 1 356 ? -22.219 27.969 5.32 1 97.69 356 THR A N 1
ATOM 2770 C CA . THR A 1 356 ? -21.953 26.609 4.871 1 97.69 356 THR A CA 1
ATOM 2771 C C . THR A 1 356 ? -20.484 26.453 4.484 1 97.69 356 THR A C 1
ATOM 2773 O O . THR A 1 356 ? -20.031 27 3.473 1 97.69 356 THR A O 1
ATOM 2776 N N . LEU A 1 357 ? -19.812 25.734 5.297 1 97.38 357 LEU A N 1
ATOM 2777 C CA . LEU A 1 357 ? -18.359 25.594 5.129 1 97.38 357 LEU A CA 1
ATOM 2778 C C . LEU A 1 357 ? -18 24.203 4.617 1 97.38 357 LEU A C 1
ATOM 2780 O O . LEU A 1 357 ? -18.391 23.203 5.211 1 97.38 357 LEU A O 1
ATOM 2784 N N . ARG A 1 358 ? -17.344 24.156 3.521 1 97.38 358 ARG A N 1
ATOM 2785 C CA . ARG A 1 358 ? -16.734 22.922 3.053 1 97.38 358 ARG A CA 1
ATOM 2786 C C . ARG A 1 358 ? -15.289 22.828 3.525 1 97.38 358 ARG A C 1
ATOM 2788 O O . ARG A 1 358 ? -14.445 23.641 3.148 1 97.38 358 ARG A O 1
ATOM 2795 N N . ILE A 1 359 ? -15.023 21.891 4.309 1 96.94 359 ILE A N 1
ATOM 2796 C CA . ILE A 1 359 ? -13.688 21.688 4.867 1 96.94 359 ILE A CA 1
ATOM 2797 C C . ILE A 1 359 ? -13.016 20.484 4.195 1 96.94 359 ILE A C 1
ATOM 2799 O O . ILE A 1 359 ? -13.562 19.391 4.199 1 96.94 359 ILE A O 1
ATOM 2803 N N . ASP A 1 360 ? -11.883 20.719 3.619 1 95.75 360 ASP A N 1
ATOM 2804 C CA . ASP A 1 360 ? -11.117 19.688 2.916 1 95.75 360 ASP A CA 1
ATOM 2805 C C . ASP A 1 360 ? -9.734 19.516 3.533 1 95.75 360 ASP A C 1
ATOM 2807 O O . ASP A 1 360 ? -9.047 20.5 3.814 1 95.75 360 ASP A O 1
ATOM 2811 N N . TYR A 1 361 ? -9.422 18.344 3.857 1 92.12 361 TYR A N 1
ATOM 2812 C CA . TYR A 1 361 ? -8.055 18.016 4.254 1 92.12 361 TYR A CA 1
ATOM 2813 C C . TYR A 1 361 ? -7.355 17.203 3.162 1 92.12 361 TYR A C 1
ATOM 2815 O O . TYR A 1 361 ? -7.84 16.141 2.758 1 92.12 361 TYR A O 1
ATOM 2823 N N . ARG A 1 362 ? -6.27 17.703 2.645 1 87.5 362 ARG A N 1
ATOM 2824 C CA . ARG A 1 362 ? -5.426 17.016 1.672 1 87.5 362 ARG A CA 1
ATOM 2825 C C . ARG A 1 362 ? -4.004 16.844 2.197 1 87.5 362 ARG A C 1
ATOM 2827 O O . ARG A 1 362 ? -3.283 17.828 2.369 1 87.5 362 ARG A O 1
ATOM 2834 N N . GLU A 1 363 ? -3.615 15.68 2.477 1 80.69 363 GLU A N 1
ATOM 2835 C CA . GLU A 1 363 ? -2.307 15.375 3.049 1 80.69 363 GLU A CA 1
ATOM 2836 C C . GLU A 1 363 ? -2.094 16.125 4.363 1 80.69 363 GLU A C 1
ATOM 2838 O O . GLU A 1 363 ? -1.024 16.688 4.594 1 80.69 363 GLU A O 1
ATOM 2843 N N . GLY A 1 364 ? -3.207 16.234 4.996 1 79.75 364 GLY A N 1
ATOM 2844 C CA . GLY A 1 364 ? -3.129 16.844 6.312 1 79.75 364 GLY A CA 1
ATOM 2845 C C . GLY A 1 364 ? -3.311 18.359 6.273 1 79.75 364 GLY A C 1
ATOM 2846 O O . GLY A 1 364 ? -3.455 19 7.316 1 79.75 364 GLY A O 1
ATOM 2847 N N . LEU A 1 365 ? -3.316 18.969 5.164 1 84.19 365 LEU A N 1
ATOM 2848 C CA . LEU A 1 365 ? -3.473 20.422 5.031 1 84.19 365 LEU A CA 1
ATOM 2849 C C . LEU A 1 365 ? -4.945 20.797 4.895 1 84.19 365 LEU A C 1
ATOM 2851 O O . LEU A 1 365 ? -5.645 20.266 4.023 1 84.19 365 LEU A O 1
ATOM 2855 N N . GLN A 1 366 ? -5.34 21.719 5.727 1 91.38 366 GLN A N 1
ATOM 2856 C CA . GLN A 1 366 ? -6.746 22.094 5.77 1 91.38 366 GLN A CA 1
ATOM 2857 C C . GLN A 1 366 ? -7.035 23.234 4.797 1 91.38 366 GLN A C 1
ATOM 2859 O O . GLN A 1 366 ? -6.277 24.203 4.719 1 91.38 366 GLN A O 1
ATOM 2864 N N . THR A 1 367 ? -8.086 23.109 4.023 1 93.94 367 THR A N 1
ATOM 2865 C CA . THR A 1 367 ? -8.641 24.188 3.207 1 93.94 367 THR A CA 1
ATOM 2866 C C . THR A 1 367 ? -10.141 24.328 3.449 1 93.94 367 THR A C 1
ATOM 2868 O O . THR A 1 367 ? -10.883 23.344 3.371 1 93.94 367 THR A O 1
ATOM 2871 N N . VAL A 1 368 ? -10.516 25.516 3.828 1 96.31 368 VAL A N 1
ATOM 2872 C CA . VAL A 1 368 ? -11.93 25.766 4.105 1 96.31 368 VAL A CA 1
ATOM 2873 C C . VAL A 1 368 ? -12.508 26.703 3.045 1 96.31 368 VAL A C 1
ATOM 2875 O O . VAL A 1 368 ? -11.938 27.766 2.764 1 96.31 368 VAL A O 1
ATOM 2878 N N . THR A 1 369 ? -13.594 26.266 2.439 1 95.81 369 THR A N 1
ATOM 2879 C CA . THR A 1 369 ? -14.281 27.078 1.443 1 95.81 369 THR A CA 1
ATOM 2880 C C . THR A 1 369 ? -15.727 27.359 1.863 1 95.81 369 THR A C 1
ATOM 2882 O O . THR A 1 369 ? -16.469 26.422 2.178 1 95.81 369 THR A O 1
ATOM 2885 N N . THR A 1 370 ? -16.062 28.609 1.932 1 96.38 370 THR A N 1
ATOM 2886 C CA . THR A 1 370 ? -17.453 28.969 2.213 1 96.38 370 THR A CA 1
ATOM 2887 C C . THR A 1 370 ? -18.312 28.859 0.954 1 96.38 370 THR A C 1
ATOM 2889 O O . THR A 1 370 ? -18.125 29.625 0.002 1 96.38 370 THR A O 1
ATOM 2892 N N . THR A 1 371 ? -19.234 28 0.944 1 94.12 371 THR A N 1
ATOM 2893 C CA . THR A 1 371 ? -20.031 27.75 -0.248 1 94.12 371 THR A CA 1
ATOM 2894 C C . THR A 1 371 ? -21.266 28.641 -0.257 1 94.12 371 THR A C 1
ATOM 2896 O O . THR A 1 371 ? -21.766 29.016 -1.323 1 94.12 371 THR A O 1
ATOM 2899 N N . ASN A 1 372 ? -21.719 28.859 0.956 1 93.06 372 ASN A N 1
ATOM 2900 C CA . ASN A 1 372 ? -22.922 29.672 1.058 1 93.06 372 ASN A CA 1
ATOM 2901 C C . ASN A 1 372 ? -22.984 30.422 2.383 1 93.06 372 ASN A C 1
ATOM 2903 O O . ASN A 1 372 ? -22.484 29.938 3.4 1 93.06 372 ASN A O 1
ATOM 2907 N N . THR A 1 373 ? -23.406 31.656 2.34 1 95.38 373 THR A N 1
ATOM 2908 C CA . THR A 1 373 ? -23.688 32.469 3.525 1 95.38 373 THR A CA 1
ATOM 2909 C C . THR A 1 373 ? -25.125 32.969 3.498 1 95.38 373 THR A C 1
ATOM 2911 O O . THR A 1 373 ? -25.469 33.812 2.666 1 95.38 373 THR A O 1
ATOM 2914 N N . GLN A 1 374 ? -25.891 32.469 4.352 1 95.88 374 GLN A N 1
ATOM 2915 C CA . GLN A 1 374 ? -27.266 32.906 4.445 1 95.88 374 GLN A CA 1
ATOM 2916 C C . GLN A 1 374 ? -27.422 34 5.512 1 95.88 374 GLN A C 1
ATOM 2918 O O . GLN A 1 374 ? -27.219 33.75 6.699 1 95.88 374 GLN A O 1
ATOM 2923 N N . LEU A 1 375 ? -27.875 35.125 5.105 1 95.88 375 LEU A N 1
ATOM 2924 C CA . LEU A 1 375 ? -28.016 36.25 6.012 1 95.88 375 LEU A CA 1
ATOM 2925 C C . LEU A 1 375 ? -29.25 36.094 6.902 1 95.88 375 LEU A C 1
ATOM 2927 O O . LEU A 1 375 ? -30.312 35.688 6.426 1 95.88 375 LEU A O 1
ATOM 2931 N N . GLY A 1 376 ? -29.047 36.312 8.148 1 94.12 376 GLY A N 1
ATOM 2932 C CA . GLY A 1 376 ? -30.125 36.312 9.125 1 94.12 376 GLY A CA 1
ATOM 2933 C C . GLY A 1 376 ? -30.453 37.688 9.641 1 94.12 376 GLY A C 1
ATOM 2934 O O . GLY A 1 376 ? -30.266 38.688 8.93 1 94.12 376 GLY A O 1
ATOM 2935 N N . PRO A 1 377 ? -31.047 37.719 10.797 1 93.19 377 PRO A N 1
ATOM 2936 C CA . PRO A 1 377 ? -31.438 39.031 11.352 1 93.19 377 PRO A CA 1
ATOM 2937 C C . PRO A 1 377 ? -30.25 39.844 11.844 1 93.19 377 PRO A C 1
ATOM 2939 O O . PRO A 1 377 ? -29.188 39.281 12.125 1 93.19 377 PRO A O 1
ATOM 2942 N N . MET A 1 378 ? -30.484 41.125 11.953 1 93.69 378 MET A N 1
ATOM 2943 C CA . MET A 1 378 ? -29.484 42.031 12.5 1 93.69 378 MET A CA 1
ATOM 2944 C C . MET A 1 378 ? -29.203 41.688 13.961 1 93.69 378 MET A C 1
ATOM 2946 O O . MET A 1 378 ? -30.125 41.438 14.742 1 93.69 378 MET A O 1
ATOM 2950 N N . LEU A 1 379 ? -27.938 41.594 14.25 1 91.69 379 LEU A N 1
ATOM 2951 C CA . LEU A 1 379 ? -27.547 41.375 15.633 1 91.69 379 LEU A CA 1
ATOM 2952 C C . LEU A 1 379 ? -27.797 42.625 16.484 1 91.69 379 LEU A C 1
ATOM 2954 O O . LEU A 1 379 ? -27.516 43.75 16.062 1 91.69 379 LEU A O 1
ATOM 2958 N N . ASN A 1 380 ? -28.359 42.406 17.703 1 87.94 380 ASN A N 1
ATOM 2959 C CA . ASN A 1 380 ? -28.609 43.562 18.562 1 87.94 380 ASN A CA 1
ATOM 2960 C C . ASN A 1 380 ? -28.094 43.312 19.984 1 87.94 380 ASN A C 1
ATOM 2962 O O . ASN A 1 380 ? -27.828 42.188 20.359 1 87.94 380 ASN A O 1
ATOM 2966 N N . SER A 1 381 ? -28 44.344 20.734 1 87.12 381 SER A N 1
ATOM 2967 C CA . SER A 1 381 ? -27.344 44.312 22.047 1 87.12 381 SER A CA 1
ATOM 2968 C C . SER A 1 381 ? -28.359 44.031 23.156 1 87.12 381 SER A C 1
ATOM 2970 O O . SER A 1 381 ? -28.062 44.219 24.328 1 87.12 381 SER A O 1
ATOM 2972 N N . SER A 1 382 ? -29.5 43.438 22.75 1 84.5 382 SER A N 1
ATOM 2973 C CA . SER A 1 382 ? -30.516 43.188 23.781 1 84.5 382 SER A CA 1
ATOM 2974 C C . SER A 1 382 ? -29.984 42.25 24.844 1 84.5 382 SER A C 1
ATOM 2976 O O . SER A 1 382 ? -29.406 41.188 24.531 1 84.5 382 SER A O 1
ATOM 2978 N N . ASN A 1 383 ? -30.156 42.625 26.062 1 81.12 383 ASN A N 1
ATOM 2979 C CA . ASN A 1 383 ? -29.875 41.812 27.25 1 81.12 383 ASN A CA 1
ATOM 2980 C C . ASN A 1 383 ? -28.375 41.594 27.438 1 81.12 383 ASN A C 1
ATOM 2982 O O . ASN A 1 383 ? -27.969 40.656 28.125 1 81.12 383 ASN A O 1
ATOM 2986 N N . LEU A 1 384 ? -27.531 42.281 26.734 1 88.31 384 LEU A N 1
ATOM 2987 C CA . LEU A 1 384 ? -26.094 42.062 26.859 1 88.31 384 LEU A CA 1
ATOM 2988 C C . LEU A 1 384 ? -25.484 43.031 27.875 1 88.31 384 LEU A C 1
ATOM 2990 O O . LEU A 1 384 ? -24.688 42.656 28.734 1 88.31 384 LEU A O 1
ATOM 2994 N N . TYR A 1 385 ? -25.969 44.281 27.703 1 82.69 385 TYR A N 1
ATOM 2995 C CA . TYR A 1 385 ? -25.406 45.312 28.562 1 82.69 385 TYR A CA 1
ATOM 2996 C C . TYR A 1 385 ? -26.391 45.719 29.641 1 82.69 385 TYR A C 1
ATOM 2998 O O . TYR A 1 385 ? -27.078 46.719 29.531 1 82.69 385 TYR A O 1
ATOM 3006 N N . THR A 1 386 ? -26.578 44.844 30.578 1 79.31 386 THR A N 1
ATOM 3007 C CA . THR A 1 386 ? -27.531 45.125 31.641 1 79.31 386 THR A CA 1
ATOM 3008 C C . THR A 1 386 ? -26.828 45.156 33 1 79.31 386 THR A C 1
ATOM 3010 O O . THR A 1 386 ? -25.672 44.75 33.125 1 79.31 386 THR A O 1
ATOM 3013 N N . ASP A 1 387 ? -27.594 45.656 33.875 1 78.12 387 ASP A N 1
ATOM 3014 C CA . ASP A 1 387 ? -27.078 45.719 35.25 1 78.12 387 ASP A CA 1
ATOM 3015 C C . ASP A 1 387 ? -27.312 44.375 35.969 1 78.12 387 ASP A C 1
ATOM 3017 O O . ASP A 1 387 ? -26.938 44.219 37.125 1 78.12 387 ASP A O 1
ATOM 3021 N N . TYR A 1 388 ? -27.938 43.531 35.188 1 81.81 388 TYR A N 1
ATOM 3022 C CA . TYR A 1 388 ? -28.25 42.219 35.75 1 81.81 388 TYR A CA 1
ATOM 3023 C C . TYR A 1 388 ? -27.438 41.125 35.094 1 81.81 388 TYR A C 1
ATOM 3025 O O . TYR A 1 388 ? -27.312 41.094 33.875 1 81.81 388 TYR A O 1
ATOM 3033 N N . GLY A 1 389 ? -26.766 40.344 35.875 1 83.69 389 GLY A N 1
ATOM 3034 C CA . GLY A 1 389 ? -25.984 39.25 35.344 1 83.69 389 GLY A CA 1
ATOM 3035 C C . GLY A 1 389 ? -26.844 38.219 34.656 1 83.69 389 GLY A C 1
ATOM 3036 O O . GLY A 1 389 ? -28.078 38.25 34.719 1 83.69 389 GLY A O 1
ATOM 3037 N N . MET A 1 390 ? -26.344 37.344 33.844 1 88.69 390 MET A N 1
ATOM 3038 C CA . MET A 1 390 ? -27.031 36.312 33.062 1 88.69 390 MET A CA 1
ATOM 3039 C C . MET A 1 390 ? -27.25 35.062 33.875 1 88.69 390 MET A C 1
ATOM 3041 O O . MET A 1 390 ? -27.625 34.031 33.344 1 88.69 390 MET A O 1
ATOM 3045 N N . ARG A 1 391 ? -26.984 35.125 35.156 1 90.19 391 ARG A N 1
ATOM 3046 C CA . ARG A 1 391 ? -27.203 33.969 36 1 90.19 391 ARG A CA 1
ATOM 3047 C C . ARG A 1 391 ? -28.703 33.656 36.125 1 90.19 391 ARG A C 1
ATOM 3049 O O . ARG A 1 391 ? -29.5 34.562 36.438 1 90.19 391 ARG A O 1
ATOM 3056 N N . PRO A 1 392 ? -28.984 32.438 36 1 92.38 392 PRO A N 1
ATOM 3057 C CA . PRO A 1 392 ? -30.406 32.094 36.094 1 92.38 392 PRO A CA 1
ATOM 3058 C C . PRO A 1 392 ? -30.953 32.219 37.5 1 92.38 392 PRO A C 1
ATOM 3060 O O . PRO A 1 392 ? -30.297 31.828 38.469 1 92.38 392 PRO A O 1
ATOM 3063 N N . VAL A 1 393 ? -32.125 32.688 37.625 1 89.25 393 VAL A N 1
ATOM 3064 C CA . VAL A 1 393 ? -32.781 32.844 38.906 1 89.25 393 VAL A CA 1
ATOM 3065 C C . VAL A 1 393 ? -33.688 31.641 39.188 1 89.25 393 VAL A C 1
ATOM 3067 O O . VAL A 1 393 ? -33.938 31.312 40.344 1 89.25 393 VAL A O 1
ATOM 3070 N N . ASN A 1 394 ? -34.094 30.953 38.219 1 83.38 394 ASN A N 1
ATOM 3071 C CA . ASN A 1 394 ? -35 29.828 38.375 1 83.38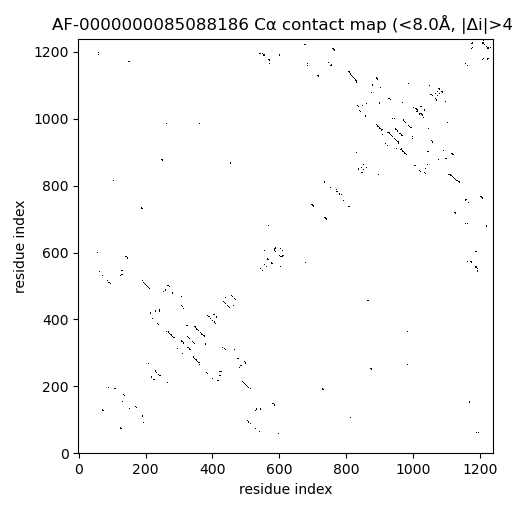 394 ASN A CA 1
ATOM 3072 C C . ASN A 1 394 ? -34.312 28.5 38.156 1 83.38 394 ASN A C 1
ATOM 3074 O O . ASN A 1 394 ? -34.938 27.484 37.844 1 83.38 394 ASN A O 1
ATOM 3078 N N . GLY A 1 395 ? -32.969 28.391 38.031 1 77.88 395 GLY A N 1
ATOM 3079 C CA . GLY A 1 395 ? -32.25 27.172 37.719 1 77.88 395 GLY A CA 1
ATOM 3080 C C . GLY A 1 395 ? -31.875 26.344 38.938 1 77.88 395 GLY A C 1
ATOM 3081 O O . GLY A 1 395 ? -31.047 25.453 38.844 1 77.88 395 GLY A O 1
ATOM 3082 N N . GLY A 1 396 ? -32.406 26.641 40.031 1 74.56 396 GLY A N 1
ATOM 3083 C CA . GLY A 1 396 ? -32.125 25.953 41.281 1 74.56 396 GLY A CA 1
ATOM 3084 C C . GLY A 1 396 ? -31.172 26.734 42.188 1 74.56 396 GLY A C 1
ATOM 3085 O O . GLY A 1 396 ? -30.562 27.719 41.781 1 74.56 396 GLY A O 1
ATOM 3086 N N . ASN A 1 397 ? -31.172 26.562 43.5 1 66.81 397 ASN A N 1
ATOM 3087 C CA . ASN A 1 397 ? -30.5 27.344 44.531 1 66.81 397 ASN A CA 1
ATOM 3088 C C . ASN A 1 397 ? -29.047 26.922 44.719 1 66.81 397 ASN A C 1
ATOM 3090 O O . ASN A 1 397 ? -28.375 27.375 45.625 1 66.81 397 ASN A O 1
ATOM 3094 N N . GLY A 1 398 ? -28.562 26.172 43.812 1 72.38 398 GLY A N 1
ATOM 3095 C CA . GLY A 1 398 ? -27.219 25.703 44.094 1 72.38 398 GLY A CA 1
ATOM 3096 C C . GLY A 1 398 ? -26.141 26.625 43.562 1 72.38 398 GLY A C 1
ATOM 3097 O O . GLY A 1 398 ? -26.438 27.719 43.062 1 72.38 398 GLY A O 1
ATOM 3098 N N . THR A 1 399 ? -24.844 26.391 43.812 1 82.56 399 THR A N 1
ATOM 3099 C CA . THR A 1 399 ? -23.656 27.125 43.406 1 82.56 399 THR A CA 1
ATOM 3100 C C . THR A 1 399 ? -23.531 27.156 41.875 1 82.56 399 THR A C 1
ATOM 3102 O O . THR A 1 399 ? -22.922 28.062 41.312 1 82.56 399 THR A O 1
ATOM 3105 N N . ASP A 1 400 ? -24.297 26.266 41.25 1 89.38 400 ASP A N 1
ATOM 3106 C CA . ASP A 1 400 ? -24.25 26.188 39.812 1 89.38 400 ASP A CA 1
ATOM 3107 C C . ASP A 1 400 ? -25.625 25.844 39.25 1 89.38 400 ASP A C 1
ATOM 3109 O O . ASP A 1 400 ? -25.953 24.672 39.031 1 89.38 400 ASP A O 1
ATOM 3113 N N . PRO A 1 401 ? -26.469 26.875 39.062 1 93.25 401 PRO A N 1
ATOM 3114 C CA . PRO A 1 401 ? -27.844 26.656 38.594 1 93.25 401 PRO A CA 1
ATOM 3115 C C . PRO A 1 401 ? -27.906 26.031 37.219 1 93.25 401 PRO A C 1
ATOM 3117 O O . PRO A 1 401 ? -26.969 26.172 36.406 1 93.25 401 PRO A O 1
ATOM 3120 N N . ILE A 1 402 ? -29.031 25.391 36.938 1 92.69 402 ILE A N 1
ATOM 3121 C CA . ILE A 1 402 ? -29.25 24.75 35.625 1 92.69 402 ILE A CA 1
ATOM 3122 C C . ILE A 1 402 ? -29.672 25.781 34.594 1 92.69 402 ILE A C 1
ATOM 3124 O O . ILE A 1 402 ? -30.406 26.719 34.906 1 92.69 402 ILE A O 1
ATOM 3128 N N . VAL A 1 403 ? -29.141 25.625 33.406 1 93.75 403 VAL A N 1
ATOM 3129 C CA . VAL A 1 403 ? -29.516 26.469 32.281 1 93.75 403 VAL A CA 1
ATOM 3130 C C . VAL A 1 403 ? -30.281 25.656 31.234 1 93.75 403 VAL A C 1
ATOM 3132 O O . VAL A 1 403 ? -29.734 24.719 30.672 1 93.75 403 VAL A O 1
ATOM 3135 N N . ASP A 1 404 ? -31.5 25.953 31.031 1 90.12 404 ASP A N 1
ATOM 3136 C CA . ASP A 1 404 ? -32.312 25.312 30.016 1 90.12 404 ASP A CA 1
ATOM 3137 C C . ASP A 1 404 ? -33.125 26.344 29.219 1 90.12 404 ASP A C 1
ATOM 3139 O O . ASP A 1 404 ? -32.875 27.547 29.312 1 90.12 404 ASP A O 1
ATOM 3143 N N . ALA A 1 405 ? -34.031 25.906 28.422 1 90 405 ALA A N 1
ATOM 3144 C CA . ALA A 1 405 ? -34.781 26.766 27.516 1 90 405 ALA A CA 1
ATOM 3145 C C . ALA A 1 405 ? -35.656 27.75 28.266 1 90 405 ALA A C 1
ATOM 3147 O O . ALA A 1 405 ? -36.031 28.812 27.75 1 90 405 ALA A O 1
ATOM 3148 N N . THR A 1 406 ? -35.938 27.5 29.578 1 91.06 406 THR A N 1
ATOM 3149 C CA . THR A 1 406 ? -36.844 28.328 30.344 1 91.06 406 THR A CA 1
ATOM 3150 C C . THR A 1 406 ? -36.094 29.188 31.359 1 91.06 406 THR A C 1
ATOM 3152 O O . THR A 1 406 ? -36.688 29.984 32.062 1 91.06 406 THR A O 1
ATOM 3155 N N . SER A 1 407 ? -34.844 29.031 31.375 1 92.81 407 SER A N 1
ATOM 3156 C CA . SER A 1 407 ? -34.062 29.766 32.375 1 92.81 407 SER A CA 1
ATOM 3157 C C . SER A 1 407 ? -34.094 31.266 32.094 1 92.81 407 SER A C 1
ATOM 3159 O O . SER A 1 407 ? -33.875 31.719 30.984 1 92.81 407 SER A O 1
ATOM 3161 N N . THR A 1 408 ? -34.406 31.984 33.156 1 92.5 408 THR A N 1
ATOM 3162 C CA . THR A 1 408 ? -34.469 33.438 33.062 1 92.5 408 THR A CA 1
ATOM 3163 C C . THR A 1 408 ? -33.5 34.094 34.062 1 92.5 408 THR A C 1
ATOM 3165 O O . THR A 1 408 ? -33.312 33.594 35.156 1 92.5 408 THR A O 1
ATOM 3168 N N . ALA A 1 409 ? -32.938 35.188 33.594 1 91.31 409 ALA A N 1
ATOM 3169 C CA . ALA A 1 409 ? -32.031 35.938 34.438 1 91.31 409 ALA A CA 1
ATOM 3170 C C . ALA A 1 409 ? -32.781 36.938 35.312 1 91.31 409 ALA A C 1
ATOM 3172 O O . ALA A 1 409 ? -34.031 37.062 35.188 1 91.31 409 ALA A O 1
ATOM 3173 N N . LEU A 1 410 ? -32.062 37.594 36.188 1 86.5 410 LEU A N 1
ATOM 3174 C CA . LEU A 1 410 ? -32.656 38.531 37.125 1 86.5 410 LEU A CA 1
ATOM 3175 C C . LEU A 1 410 ? -33.344 39.688 36.344 1 86.5 410 LEU A C 1
ATOM 3177 O O . LEU A 1 410 ? -34.375 40.219 36.781 1 86.5 410 LEU A O 1
ATOM 3181 N N . GLY A 1 411 ? -32.875 40.031 35.156 1 84.5 411 GLY A N 1
ATOM 3182 C CA . GLY A 1 411 ? -33.438 41.062 34.344 1 84.5 411 GLY A CA 1
ATOM 3183 C C . GLY A 1 411 ? -34.625 40.625 33.531 1 84.5 411 GLY A C 1
ATOM 3184 O O . GLY A 1 411 ? -35.281 41.438 32.875 1 84.5 411 GLY A O 1
ATOM 3185 N N . GLY A 1 412 ? -35 39.375 33.594 1 84.88 412 GLY A N 1
ATOM 3186 C CA . GLY A 1 412 ? -36.188 38.844 32.938 1 84.88 412 GLY A CA 1
ATOM 3187 C C . GLY A 1 412 ? -35.875 38.219 31.594 1 84.88 412 GLY A C 1
ATOM 3188 O O . GLY A 1 412 ? -36.75 37.625 30.953 1 84.88 412 GLY A O 1
ATOM 3189 N N . ASP A 1 413 ? -34.75 38.344 31.125 1 88.88 413 ASP A N 1
ATOM 3190 C CA . ASP A 1 413 ? -34.375 37.844 29.797 1 88.88 413 ASP A CA 1
ATOM 3191 C C . ASP A 1 413 ? -34.062 36.344 29.859 1 88.88 413 ASP A C 1
ATOM 3193 O O . ASP A 1 413 ? -33.656 35.812 30.891 1 88.88 413 ASP A O 1
ATOM 3197 N N . ASN A 1 414 ? -34.312 35.75 28.75 1 92.19 414 ASN A N 1
ATOM 3198 C CA . ASN A 1 414 ? -33.969 34.344 28.641 1 92.19 414 ASN A CA 1
ATOM 3199 C C . ASN A 1 414 ? -32.438 34.156 28.578 1 92.19 414 ASN A C 1
ATOM 3201 O O . ASN A 1 414 ? -31.766 34.75 27.75 1 92.19 414 ASN A O 1
ATOM 3205 N N . VAL A 1 415 ? -31.891 33.25 29.375 1 92.88 415 VAL A N 1
ATOM 3206 C CA . VAL A 1 415 ? -30.453 33.094 29.531 1 92.88 415 VAL A CA 1
ATOM 3207 C C . VAL A 1 415 ? -29.859 32.469 28.281 1 92.88 415 VAL A C 1
ATOM 3209 O O . VAL A 1 415 ? -28.781 32.875 27.812 1 92.88 415 VAL A O 1
ATOM 3212 N N . MET A 1 416 ? -30.531 31.531 27.672 1 92.56 416 MET A N 1
ATOM 3213 C CA . MET A 1 416 ? -30.016 30.859 26.484 1 92.56 416 MET A CA 1
ATOM 3214 C C . MET A 1 416 ? -29.953 31.812 25.312 1 92.56 416 MET A C 1
ATOM 3216 O O . MET A 1 416 ? -29 31.781 24.531 1 92.56 416 MET A O 1
ATOM 3220 N N . ASP A 1 417 ? -30.891 32.594 25.219 1 92.06 417 ASP A N 1
ATOM 3221 C CA . ASP A 1 417 ? -30.906 33.562 24.141 1 92.06 417 ASP A CA 1
ATOM 3222 C C . ASP A 1 417 ? -29.828 34.625 24.344 1 92.06 417 ASP A C 1
ATOM 3224 O O . ASP A 1 417 ? -29.188 35.062 23.391 1 92.06 417 ASP A O 1
ATOM 3228 N N . SER A 1 418 ? -29.719 35.031 25.562 1 92.38 418 SER A N 1
ATOM 3229 C CA . SER A 1 418 ? -28.672 36 25.875 1 92.38 418 SER A CA 1
ATOM 3230 C C . SER A 1 418 ? -27.297 35.406 25.594 1 92.38 418 SER A C 1
ATOM 3232 O O . SER A 1 418 ? -26.391 36.125 25.125 1 92.38 418 SER A O 1
ATOM 3234 N N . ASN A 1 419 ? -27.172 34.156 26 1 93.81 419 ASN A N 1
ATOM 3235 C CA . ASN A 1 419 ? -25.906 33.469 25.719 1 93.81 419 ASN A CA 1
ATOM 3236 C C . ASN A 1 419 ? -25.609 33.406 24.234 1 93.81 419 ASN A C 1
ATOM 3238 O O . ASN A 1 419 ? -24.484 33.656 23.812 1 93.81 419 ASN A O 1
ATOM 3242 N N . ARG A 1 420 ? -26.594 33.094 23.406 1 94.25 420 ARG A N 1
ATOM 3243 C CA . ARG A 1 420 ? -26.438 33.062 21.953 1 94.25 420 ARG A CA 1
ATOM 3244 C C . ARG A 1 420 ? -25.984 34.406 21.422 1 94.25 420 ARG A C 1
ATOM 3246 O O . ARG A 1 420 ? -25.016 34.5 20.672 1 94.25 420 ARG A O 1
ATOM 3253 N N . ARG A 1 421 ? -26.594 35.438 21.812 1 93.62 421 ARG A N 1
ATOM 3254 C CA . ARG A 1 421 ? -26.281 36.781 21.344 1 93.62 421 ARG A CA 1
ATOM 3255 C C . ARG A 1 421 ? -24.891 37.219 21.828 1 93.62 421 ARG A C 1
ATOM 3257 O O . ARG A 1 421 ? -24.156 37.875 21.109 1 93.62 421 ARG A O 1
ATOM 3264 N N . ALA A 1 422 ? -24.609 36.844 23.047 1 94.12 422 ALA A N 1
ATOM 3265 C CA . ALA A 1 422 ? -23.297 37.219 23.609 1 94.12 422 ALA A CA 1
ATOM 3266 C C . ALA A 1 422 ? -22.172 36.531 22.828 1 94.12 422 ALA A C 1
ATOM 3268 O O . ALA A 1 422 ? -21.141 37.156 22.578 1 94.12 422 ALA A O 1
ATOM 3269 N N . ASN A 1 423 ? -22.391 35.25 22.531 1 96.25 423 ASN A N 1
ATOM 3270 C CA . ASN A 1 423 ? -21.391 34.562 21.75 1 96.25 423 ASN A CA 1
ATOM 3271 C C . ASN A 1 423 ? -21.188 35.188 20.391 1 96.25 423 ASN A C 1
ATOM 3273 O O . ASN A 1 423 ? -20.047 35.344 19.938 1 96.25 423 ASN A O 1
ATOM 3277 N N . MET A 1 424 ? -22.219 35.625 19.734 1 95.81 424 MET A N 1
ATOM 3278 C CA . MET A 1 424 ? -22.141 36.281 18.438 1 95.81 424 MET A CA 1
ATOM 3279 C C . MET A 1 424 ? -21.469 37.656 18.562 1 95.81 424 MET A C 1
ATOM 3281 O O . MET A 1 424 ? -20.625 38.031 17.734 1 95.81 424 MET A O 1
ATOM 3285 N N . ALA A 1 425 ? -21.891 38.312 19.547 1 94.25 425 ALA A N 1
ATOM 3286 C CA . ALA A 1 425 ? -21.297 39.625 19.797 1 94.25 425 ALA A CA 1
ATOM 3287 C C . ALA A 1 425 ? -19.797 39.5 20.078 1 94.25 425 ALA A C 1
ATOM 3289 O O . ALA A 1 425 ? -19.016 40.344 19.625 1 94.25 425 ALA A O 1
ATOM 3290 N N . ALA A 1 426 ? -19.469 38.531 20.875 1 94.56 426 ALA A N 1
ATOM 3291 C CA . ALA A 1 426 ? -18.047 38.344 21.203 1 94.56 426 ALA A CA 1
ATOM 3292 C C . ALA A 1 426 ? -17.219 38.188 19.953 1 94.56 426 ALA A C 1
ATOM 3294 O O . ALA A 1 426 ? -16.141 38.781 19.828 1 94.56 426 ALA A O 1
ATOM 3295 N N . ILE A 1 427 ? -17.672 37.469 18.969 1 96.12 427 ILE A N 1
ATOM 3296 C CA . ILE A 1 427 ? -16.922 37.219 17.75 1 96.12 427 ILE A CA 1
ATOM 3297 C C . ILE A 1 427 ? -16.734 38.5 16.969 1 96.12 427 ILE A C 1
ATOM 3299 O O . ILE A 1 427 ? -15.617 38.844 16.594 1 96.12 427 ILE A O 1
ATOM 3303 N N . GLN A 1 428 ? -17.797 39.219 16.719 1 94.69 428 GLN A N 1
ATOM 3304 C CA . GLN A 1 428 ? -17.672 40.438 15.938 1 94.69 428 GLN A CA 1
ATOM 3305 C C . GLN A 1 428 ? -16.875 41.5 16.703 1 94.69 428 GLN A C 1
ATOM 3307 O O . GLN A 1 428 ? -16.141 42.281 16.109 1 94.69 428 GLN A O 1
ATOM 3312 N N . ASP A 1 429 ? -17 41.5 18.078 1 93.25 429 ASP A N 1
ATOM 3313 C CA . ASP A 1 429 ? -16.266 42.469 18.906 1 93.25 429 ASP A CA 1
ATOM 3314 C C . ASP A 1 429 ? -14.758 42.25 18.797 1 93.25 429 ASP A C 1
ATOM 3316 O O . ASP A 1 429 ? -13.977 43.188 18.922 1 93.25 429 ASP A O 1
ATOM 3320 N N . THR A 1 430 ? -14.328 41.031 18.656 1 93.75 430 THR A N 1
ATOM 3321 C CA . THR A 1 430 ? -12.898 40.781 18.516 1 93.75 430 THR A CA 1
ATOM 3322 C C . THR A 1 430 ? -12.32 41.562 17.344 1 93.75 430 THR A C 1
ATOM 3324 O O . THR A 1 430 ? -11.234 42.156 17.453 1 93.75 430 THR A O 1
ATOM 3327 N N . LEU A 1 431 ? -13.016 41.562 16.25 1 94.81 431 LEU A N 1
ATOM 3328 C CA . LEU A 1 431 ? -12.562 42.312 15.078 1 94.81 431 LEU A CA 1
ATOM 3329 C C . LEU A 1 431 ? -12.672 43.812 15.312 1 94.81 431 LEU A C 1
ATOM 3331 O O . LEU A 1 431 ? -11.711 44.562 15.086 1 94.81 431 LEU A O 1
ATOM 3335 N N . ALA A 1 432 ? -13.836 44.25 15.797 1 91.69 432 ALA A N 1
ATOM 3336 C CA . ALA A 1 432 ? -14.078 45.656 16.016 1 91.69 432 ALA A CA 1
ATOM 3337 C C . ALA A 1 432 ? -13.086 46.25 17.016 1 91.69 432 ALA A C 1
ATOM 3339 O O . ALA A 1 432 ? -12.516 47.312 16.781 1 91.69 432 ALA A O 1
ATOM 3340 N N . ASP A 1 433 ? -12.906 45.562 18.062 1 86.88 433 ASP A N 1
ATOM 3341 C CA . ASP A 1 433 ? -11.984 46.031 19.109 1 86.88 433 ASP A CA 1
ATOM 3342 C C . ASP A 1 433 ? -10.555 46.125 18.578 1 86.88 433 ASP A C 1
ATOM 3344 O O . ASP A 1 433 ? -9.812 47.031 18.922 1 86.88 433 ASP A O 1
ATOM 3348 N N . SER A 1 434 ? -10.156 45.188 17.812 1 88.25 434 SER A N 1
ATOM 3349 C CA . SER A 1 434 ? -8.781 45.094 17.312 1 88.25 434 SER A CA 1
ATOM 3350 C C . SER A 1 434 ? -8.508 46.219 16.297 1 88.25 434 SER A C 1
ATOM 3352 O O . SER A 1 434 ? -7.391 46.719 16.219 1 88.25 434 SER A O 1
ATOM 3354 N N . LEU A 1 435 ? -9.477 46.562 15.539 1 90.19 435 LEU A N 1
ATOM 3355 C CA . LEU A 1 435 ? -9.266 47.531 14.484 1 90.19 435 LEU A CA 1
ATOM 3356 C C . LEU A 1 435 ? -9.609 48.938 14.961 1 90.19 435 LEU A C 1
ATOM 3358 O O . LEU A 1 435 ? -9.289 49.906 14.297 1 90.19 435 LEU A O 1
ATOM 3362 N N . SER A 1 436 ? -10.258 49.031 16.109 1 84.06 436 SER A N 1
ATOM 3363 C CA . SER A 1 436 ? -10.594 50.344 16.641 1 84.06 436 SER A CA 1
ATOM 3364 C C . SER A 1 436 ? -9.344 51.125 17.047 1 84.06 436 SER A C 1
ATOM 3366 O O . SER A 1 436 ? -8.336 50.531 17.438 1 84.06 436 SER A O 1
ATOM 3368 N N . GLY A 1 437 ? -9.438 52.375 16.906 1 79 437 GLY A N 1
ATOM 3369 C CA . GLY A 1 437 ? -8.32 53.25 17.234 1 79 437 GLY A CA 1
ATOM 3370 C C . GLY A 1 437 ? -7.992 54.219 16.109 1 79 437 GLY A C 1
ATOM 3371 O O . GLY A 1 437 ? -8.852 54.562 15.289 1 79 437 GLY A O 1
ATOM 3372 N N . PHE A 1 438 ? -6.844 54.812 16.156 1 74.88 438 PHE A N 1
ATOM 3373 C CA . PHE A 1 438 ? -6.52 55.781 15.133 1 74.88 438 PHE A CA 1
ATOM 3374 C C . PHE A 1 438 ? -5.023 55.781 14.836 1 74.88 438 PHE A C 1
ATOM 3376 O O . PHE A 1 438 ? -4.219 55.344 15.672 1 74.88 438 PHE A O 1
ATOM 3383 N N . ILE A 1 439 ? -4.699 55.938 13.602 1 73.25 439 ILE A N 1
ATOM 3384 C CA . ILE A 1 439 ? -3.342 56.156 13.125 1 73.25 439 ILE A CA 1
ATOM 3385 C C . ILE A 1 439 ? -3.24 57.562 12.547 1 73.25 439 ILE A C 1
ATOM 3387 O O . ILE A 1 439 ? -4.039 57.969 11.695 1 73.25 439 ILE A O 1
ATOM 3391 N N . ASP A 1 440 ? -2.562 58.469 13.289 1 59.69 440 ASP A N 1
ATOM 3392 C CA . ASP A 1 440 ? -2.41 59.844 12.789 1 59.69 440 ASP A CA 1
ATOM 3393 C C . ASP A 1 440 ? -0.96 60.125 12.398 1 59.69 440 ASP A C 1
ATOM 3395 O O . ASP A 1 440 ? -0.035 59.531 12.961 1 59.69 440 ASP A O 1
ATOM 3399 N N . ALA A 1 441 ? -0.698 60.5 11.047 1 50.88 441 ALA A N 1
ATOM 3400 C CA . ALA A 1 441 ? 0.624 60.969 10.617 1 50.88 441 ALA A CA 1
ATOM 3401 C C . ALA A 1 441 ? 1.26 61.875 11.672 1 50.88 441 ALA A C 1
ATOM 3403 O O . ALA A 1 441 ? 2.484 62 11.734 1 50.88 441 ALA A O 1
ATOM 3404 N N . LEU A 1 442 ? 0.518 62.906 12 1 42.28 442 LEU A N 1
ATOM 3405 C CA . LEU A 1 442 ? 1.174 63.938 12.758 1 42.28 442 LEU A CA 1
ATOM 3406 C C . LEU A 1 442 ? 1.952 63.375 13.938 1 42.28 442 LEU A C 1
ATOM 3408 O O . LEU A 1 442 ? 2.771 64.062 14.539 1 42.28 442 LEU A O 1
ATOM 3412 N N . LEU A 1 443 ? 1.261 62.625 14.656 1 40.47 443 LEU A N 1
ATOM 3413 C CA . LEU A 1 443 ? 2.115 62.281 15.797 1 40.47 443 LEU A CA 1
ATOM 3414 C C . LEU A 1 443 ? 3.414 61.656 15.328 1 40.47 443 LEU A C 1
ATOM 3416 O O . LEU A 1 443 ? 3.436 60.469 15 1 40.47 443 LEU A O 1
ATOM 3420 N N . LEU A 1 444 ? 4.043 62.219 14.398 1 36.53 444 LEU A N 1
ATOM 3421 C CA . LEU A 1 444 ? 5.266 62.094 13.617 1 36.53 444 LEU A CA 1
ATOM 3422 C C . LEU A 1 444 ? 6.223 61.094 14.281 1 36.53 444 LEU A C 1
ATOM 3424 O O . LEU A 1 444 ? 6.832 60.281 13.602 1 36.53 444 LEU A O 1
ATOM 3428 N N . HIS A 1 445 ? 7.078 61.844 15.266 1 35.34 445 HIS A N 1
ATOM 3429 C CA . HIS A 1 445 ? 8.305 61.062 15.43 1 35.34 445 HIS A CA 1
ATOM 3430 C C . HIS A 1 445 ? 8 59.562 15.508 1 35.34 445 HIS A C 1
ATOM 3432 O O . HIS A 1 445 ? 8.742 58.75 14.953 1 35.34 445 HIS A O 1
ATOM 3438 N N . ALA A 1 446 ? 7.734 59.062 16.734 1 35.75 446 ALA A N 1
ATOM 3439 C CA . ALA A 1 446 ? 7.555 57.656 17.062 1 35.75 446 ALA A CA 1
ATOM 3440 C C . ALA A 1 446 ? 6.117 57.219 16.812 1 35.75 446 ALA A C 1
ATOM 3442 O O . ALA A 1 446 ? 5.172 57.906 17.203 1 35.75 446 ALA A O 1
ATOM 3443 N N . GLN A 1 447 ? 5.523 56.812 15.617 1 41.91 447 GLN A N 1
ATOM 3444 C CA . GLN A 1 447 ? 4.285 56.188 15.18 1 41.91 447 GLN A CA 1
ATOM 3445 C C . GLN A 1 447 ? 3.469 55.688 16.375 1 41.91 447 GLN A C 1
ATOM 3447 O O . GLN A 1 447 ? 3.822 54.688 17 1 41.91 447 GLN A O 1
ATOM 3452 N N . GLN A 1 448 ? 2.859 56.5 17.078 1 39.34 448 GLN A N 1
ATOM 3453 C CA . GLN A 1 448 ? 2.033 56 18.172 1 39.34 448 GLN A CA 1
ATOM 3454 C C . GLN A 1 448 ? 0.794 55.281 17.625 1 39.34 448 GLN A C 1
ATOM 3456 O O . GLN A 1 448 ? -0.118 55.938 17.109 1 39.34 448 GLN A O 1
ATOM 3461 N N . THR A 1 449 ? 0.725 54.375 16.734 1 46.22 449 THR A N 1
ATOM 3462 C CA . THR A 1 449 ? -0.402 53.469 16.562 1 46.22 449 THR A CA 1
ATOM 3463 C C . THR A 1 449 ? -1.151 53.25 17.875 1 46.22 449 THR A C 1
ATOM 3465 O O . THR A 1 449 ? -0.576 52.812 18.859 1 46.22 449 THR A O 1
ATOM 3468 N N . ALA A 1 450 ? -2.057 54.375 18.219 1 54.44 450 ALA A N 1
ATOM 3469 C CA . ALA A 1 450 ? -2.738 54.25 19.5 1 54.44 450 ALA A CA 1
ATOM 3470 C C . ALA A 1 450 ? -3.838 53.188 19.422 1 54.44 450 ALA A C 1
ATOM 3472 O O . ALA A 1 450 ? -4.863 53.406 18.781 1 54.44 450 ALA A O 1
ATOM 3473 N N . ASN A 1 451 ? -3.756 52.031 19.844 1 61.34 451 ASN A N 1
ATOM 3474 C CA . ASN A 1 451 ? -4.613 50.938 20.312 1 61.34 451 ASN A CA 1
ATOM 3475 C C . ASN A 1 451 ? -5.219 50.156 19.156 1 61.34 451 ASN A C 1
ATOM 3477 O O . ASN A 1 451 ? -6.359 49.719 19.234 1 61.34 451 ASN A O 1
ATOM 3481 N N . THR A 1 452 ? -4.715 50.344 17.766 1 78.75 452 THR A N 1
ATOM 3482 C CA . THR A 1 452 ? -5.289 49.562 16.688 1 78.75 452 THR A CA 1
ATOM 3483 C C . THR A 1 452 ? -4.262 48.594 16.125 1 78.75 452 THR A C 1
ATOM 3485 O O . THR A 1 452 ? -3.062 48.875 16.109 1 78.75 452 THR A O 1
ATOM 3488 N N . LEU A 1 453 ? -4.691 47.531 15.641 1 82.25 453 LEU A N 1
ATOM 3489 C CA . LEU A 1 453 ? -3.84 46.5 15.078 1 82.25 453 LEU A CA 1
ATOM 3490 C C . LEU A 1 453 ? -3.877 46.531 13.555 1 82.25 453 LEU A C 1
ATOM 3492 O O . LEU A 1 453 ? -3.299 45.656 12.891 1 82.25 453 LEU A O 1
ATOM 3496 N N . ILE A 1 454 ? -4.418 47.531 12.938 1 86.5 454 ILE A N 1
ATOM 3497 C CA . ILE A 1 454 ? -4.672 47.531 11.508 1 86.5 454 ILE A CA 1
ATOM 3498 C C . ILE A 1 454 ? -3.35 47.5 10.742 1 86.5 454 ILE A C 1
ATOM 3500 O O . ILE A 1 454 ? -3.262 46.938 9.648 1 86.5 454 ILE A O 1
ATOM 3504 N N . ALA A 1 455 ? -2.316 48.094 11.312 1 79.69 455 ALA A N 1
ATOM 3505 C CA . ALA A 1 455 ? -1.023 48.188 10.641 1 79.69 455 ALA A CA 1
ATOM 3506 C C . ALA A 1 455 ? -0.402 46.812 10.469 1 79.69 455 ALA A C 1
ATOM 3508 O O . ALA A 1 455 ? 0.499 46.625 9.641 1 79.69 455 ALA A O 1
ATOM 3509 N N . LEU A 1 456 ? -0.87 45.875 11.258 1 83 456 LEU A N 1
ATOM 3510 C CA . LEU A 1 456 ? -0.313 44.531 11.211 1 83 456 LEU A CA 1
ATOM 3511 C C . LEU A 1 456 ? -1.224 43.594 10.422 1 83 456 LEU A C 1
ATOM 3513 O O . LEU A 1 456 ? -0.995 42.375 10.391 1 83 456 LEU A O 1
ATOM 3517 N N . THR A 1 457 ? -2.195 44.094 9.836 1 89.19 457 THR A N 1
ATOM 3518 C CA . THR A 1 457 ? -3.109 43.281 9.031 1 89.19 457 THR A CA 1
ATOM 3519 C C . THR A 1 457 ? -2.857 43.5 7.543 1 89.19 457 THR A C 1
ATOM 3521 O O . THR A 1 457 ? -2.016 44.344 7.164 1 89.19 457 THR A O 1
ATOM 3524 N N . ASP A 1 458 ? -3.58 42.812 6.699 1 88.56 458 ASP A N 1
ATOM 3525 C CA . ASP A 1 458 ? -3.445 42.938 5.25 1 88.56 458 ASP A CA 1
ATOM 3526 C C . ASP A 1 458 ? -4.156 44.156 4.727 1 88.56 458 ASP A C 1
ATOM 3528 O O . ASP A 1 458 ? -4.078 44.469 3.535 1 88.56 458 ASP A O 1
ATOM 3532 N N . LEU A 1 459 ? -4.789 44.844 5.621 1 91.69 459 LEU A N 1
ATOM 3533 C CA . LEU A 1 459 ? -5.496 46.062 5.211 1 91.69 459 LEU A CA 1
ATOM 3534 C C . LEU A 1 459 ? -4.531 47.219 5.086 1 91.69 459 LEU A C 1
ATOM 3536 O O . LEU A 1 459 ? -4.902 48.281 4.57 1 91.69 459 LEU A O 1
ATOM 3540 N N . TYR A 1 460 ? -3.383 46.969 5.574 1 84.44 460 TYR A N 1
ATOM 3541 C CA . TYR A 1 460 ? -2.338 48 5.617 1 84.44 460 TYR A CA 1
ATOM 3542 C C . TYR A 1 460 ? -1.15 47.594 4.75 1 84.44 460 TYR A C 1
ATOM 3544 O O . TYR A 1 460 ? -0.637 46.469 4.871 1 84.44 460 TYR A O 1
ATOM 3552 N N . SER A 1 461 ? -0.843 48.438 3.785 1 79.75 461 SER A N 1
ATOM 3553 C CA . SER A 1 461 ? 0.33 48.188 2.953 1 79.75 461 SER A CA 1
ATOM 3554 C C . SER A 1 461 ? 1.204 49.438 2.84 1 79.75 461 SER A C 1
ATOM 3556 O O . SER A 1 461 ? 0.773 50.531 3.186 1 79.75 461 SER A O 1
ATOM 3558 N N . GLY A 1 462 ? 2.443 49.219 2.457 1 70.38 462 GLY A N 1
ATOM 3559 C CA . GLY A 1 462 ? 3.363 50.344 2.268 1 70.38 462 GLY A CA 1
ATOM 3560 C C . GLY A 1 462 ? 4.223 50.625 3.484 1 70.38 462 GLY A C 1
ATOM 3561 O O . GLY A 1 462 ? 4.105 49.938 4.504 1 70.38 462 GLY A O 1
ATOM 3562 N N . PRO A 1 463 ? 5.098 51.562 3.352 1 65.25 463 PRO A N 1
ATOM 3563 C CA . PRO A 1 463 ? 5.965 51.938 4.477 1 65.25 463 PRO A CA 1
ATOM 3564 C C . PRO A 1 463 ? 5.23 52.688 5.566 1 65.25 463 PRO A C 1
ATOM 3566 O O . PRO A 1 463 ? 4.133 53.219 5.332 1 65.25 463 PRO A O 1
ATOM 3569 N N . THR A 1 464 ? 5.711 52.75 6.77 1 64.94 464 THR A N 1
ATOM 3570 C CA . THR A 1 464 ? 5.098 53.406 7.906 1 64.94 464 THR A CA 1
ATOM 3571 C C . THR A 1 464 ? 4.91 54.906 7.621 1 64.94 464 THR A C 1
ATOM 3573 O O . THR A 1 464 ? 4.023 55.531 8.188 1 64.94 464 THR A O 1
ATOM 3576 N N . THR A 1 465 ? 5.797 55.438 6.734 1 63.16 465 THR A N 1
ATOM 3577 C CA . THR A 1 465 ? 5.746 56.844 6.445 1 63.16 465 THR A CA 1
ATOM 3578 C C . THR A 1 465 ? 4.66 57.156 5.422 1 63.16 465 THR A C 1
ATOM 3580 O O . THR A 1 465 ? 4.195 58.312 5.32 1 63.16 465 THR A O 1
ATOM 3583 N N . SER A 1 466 ? 4.273 56.219 4.664 1 70.12 466 SER A N 1
ATOM 3584 C CA . SER A 1 466 ? 3.232 56.406 3.656 1 70.12 466 SER A CA 1
ATOM 3585 C C . SER A 1 466 ? 2.375 55.125 3.523 1 70.12 466 SER A C 1
ATOM 3587 O O . SER A 1 466 ? 2.391 54.469 2.484 1 70.12 466 SER A O 1
ATOM 3589 N N . PRO A 1 467 ? 1.592 54.969 4.574 1 77 467 PRO A N 1
ATOM 3590 C CA . PRO A 1 467 ? 0.781 53.75 4.523 1 77 467 PRO A CA 1
ATOM 3591 C C . PRO A 1 467 ? -0.427 53.875 3.598 1 77 467 PRO A C 1
ATOM 3593 O O . PRO A 1 467 ? -0.925 55 3.383 1 77 467 PRO A O 1
ATOM 3596 N N . THR A 1 468 ? -0.699 52.875 2.969 1 83.25 468 THR A N 1
ATOM 3597 C CA . THR A 1 468 ? -1.919 52.75 2.178 1 83.25 468 THR A CA 1
ATOM 3598 C C . THR A 1 468 ? -2.891 51.781 2.814 1 83.25 468 THR A C 1
ATOM 3600 O O . THR A 1 468 ? -2.494 50.688 3.203 1 83.25 468 THR A O 1
ATOM 3603 N N . PHE A 1 469 ? -4.102 52.25 3.014 1 88.5 469 PHE A N 1
ATOM 3604 C CA . PHE A 1 469 ? -5.125 51.406 3.598 1 88.5 469 PHE A CA 1
ATOM 3605 C C . PHE A 1 469 ? -6.031 50.812 2.516 1 88.5 469 PHE A C 1
ATOM 3607 O O . PHE A 1 469 ? -6.59 51.562 1.707 1 88.5 469 PHE A O 1
ATOM 3614 N N . ASP A 1 470 ? -6.148 49.531 2.469 1 89.88 470 ASP A N 1
ATOM 3615 C CA . ASP A 1 470 ? -7.035 48.844 1.54 1 89.88 470 ASP A CA 1
ATOM 3616 C C . ASP A 1 470 ? -8.242 48.25 2.268 1 89.88 470 ASP A C 1
ATOM 3618 O O . ASP A 1 470 ? -8.32 47.062 2.492 1 89.88 470 ASP A O 1
ATOM 3622 N N . ILE A 1 471 ? -9.227 49.125 2.58 1 93.12 471 ILE A N 1
ATOM 3623 C CA . ILE A 1 471 ? -10.414 48.719 3.332 1 93.12 471 ILE A CA 1
ATOM 3624 C C . ILE A 1 471 ? -11.641 48.75 2.412 1 93.12 471 ILE A C 1
ATOM 3626 O O . ILE A 1 471 ? -11.969 49.781 1.829 1 93.12 471 ILE A O 1
ATOM 3630 N N . THR A 1 472 ? -12.203 47.594 2.156 1 92.44 472 THR A N 1
ATOM 3631 C CA . THR A 1 472 ? -13.43 47.438 1.386 1 92.44 472 THR A CA 1
ATOM 3632 C C . THR A 1 472 ? -14.438 46.594 2.148 1 92.44 472 THR A C 1
ATOM 3634 O O . THR A 1 472 ? -14.109 46 3.176 1 92.44 472 THR A O 1
ATOM 3637 N N . GLU A 1 473 ? -15.664 46.625 1.734 1 93.12 473 GLU A N 1
ATOM 3638 C CA . GLU A 1 473 ? -16.672 45.75 2.33 1 93.12 473 GLU A CA 1
ATOM 3639 C C . GLU A 1 473 ? -16.219 44.281 2.297 1 93.12 473 GLU A C 1
ATOM 3641 O O . GLU A 1 473 ? -16.375 43.562 3.283 1 93.12 473 GLU A O 1
ATOM 3646 N N . GLU A 1 474 ? -15.656 43.938 1.155 1 93.75 474 GLU A N 1
ATOM 3647 C CA . GLU A 1 474 ? -15.234 42.562 0.974 1 93.75 474 GLU A CA 1
ATOM 3648 C C . GLU A 1 474 ? -14.109 42.188 1.937 1 93.75 474 GLU A C 1
ATOM 3650 O O . GLU A 1 474 ? -14.102 41.094 2.496 1 93.75 474 GLU A O 1
ATOM 3655 N N . SER A 1 475 ? -13.188 43.062 2.117 1 94.88 475 SER A N 1
ATOM 3656 C CA . SER A 1 475 ? -12.078 42.781 3.016 1 94.88 475 SER A CA 1
ATOM 3657 C C . SER A 1 475 ? -12.547 42.656 4.461 1 94.88 475 SER A C 1
ATOM 3659 O O . SER A 1 475 ? -12.055 41.812 5.211 1 94.88 475 SER A O 1
ATOM 3661 N N . MET A 1 476 ? -13.508 43.469 4.844 1 94.5 476 MET A N 1
ATOM 3662 C CA . MET A 1 476 ? -14.047 43.406 6.199 1 94.5 476 MET A CA 1
ATOM 3663 C C . MET A 1 476 ? -14.805 42.094 6.414 1 94.5 476 MET A C 1
ATOM 3665 O O . MET A 1 476 ? -14.672 41.469 7.453 1 94.5 476 MET A O 1
ATOM 3669 N N . LYS A 1 477 ? -15.602 41.75 5.434 1 95 477 LYS A N 1
ATOM 3670 C CA . LYS A 1 477 ? -16.328 40.469 5.504 1 95 477 LYS A CA 1
ATOM 3671 C C . LYS A 1 477 ? -15.367 39.281 5.566 1 95 477 LYS A C 1
ATOM 3673 O O . LYS A 1 477 ? -15.586 38.344 6.332 1 95 477 LYS A O 1
ATOM 3678 N N . HIS A 1 478 ? -14.375 39.438 4.801 1 95.56 478 HIS A N 1
ATOM 3679 C CA . HIS A 1 478 ? -13.398 38.375 4.738 1 95.56 478 HIS A CA 1
ATOM 3680 C C . HIS A 1 478 ? -12.656 38.219 6.066 1 95.56 478 HIS A C 1
ATOM 3682 O O . HIS A 1 478 ? -12.375 37.094 6.5 1 95.56 478 HIS A O 1
ATOM 3688 N N . LEU A 1 479 ? -12.305 39.312 6.691 1 96.5 479 LEU A N 1
ATOM 3689 C CA . LEU A 1 479 ? -11.641 39.25 7.988 1 96.5 479 LEU A CA 1
ATOM 3690 C C . LEU A 1 479 ? -12.523 38.562 9.031 1 96.5 479 LEU A C 1
ATOM 3692 O O . LEU A 1 479 ? -12.055 37.688 9.773 1 96.5 479 LEU A O 1
ATOM 3696 N N . LEU A 1 480 ? -13.773 38.938 9.047 1 97.25 480 LEU A N 1
ATOM 3697 C CA . LEU A 1 480 ? -14.672 38.344 10.023 1 97.25 480 LEU A CA 1
ATOM 3698 C C . LEU A 1 480 ? -14.898 36.875 9.727 1 97.25 480 LEU A C 1
ATOM 3700 O O . LEU A 1 480 ? -14.969 36.062 10.648 1 97.25 480 LEU A O 1
ATOM 3704 N N . GLU A 1 481 ? -15.039 36.562 8.461 1 96.81 481 GLU A N 1
ATOM 3705 C CA . GLU A 1 481 ? -15.188 35.156 8.062 1 96.81 481 GLU A CA 1
ATOM 3706 C C . GLU A 1 481 ? -14 34.344 8.523 1 96.81 481 GLU A C 1
ATOM 3708 O O . GLU A 1 481 ? -14.172 33.219 9.016 1 96.81 481 GLU A O 1
ATOM 3713 N N . ASN A 1 482 ? -12.82 34.844 8.305 1 97 482 ASN A N 1
ATOM 3714 C CA . ASN A 1 482 ? -11.625 34.125 8.773 1 97 482 ASN A CA 1
ATOM 3715 C C . ASN A 1 482 ? -11.664 33.906 10.281 1 97 482 ASN A C 1
ATOM 3717 O O . ASN A 1 482 ? -11.266 32.844 10.758 1 97 482 ASN A O 1
ATOM 3721 N N . ILE A 1 483 ? -12.094 34.875 10.969 1 96.94 483 ILE A N 1
ATOM 3722 C CA . ILE A 1 483 ? -12.211 34.75 12.422 1 96.94 483 ILE A CA 1
ATOM 3723 C C . ILE A 1 483 ? -13.234 33.656 12.758 1 96.94 483 ILE A C 1
ATOM 3725 O O . ILE A 1 483 ? -12.992 32.812 13.625 1 96.94 483 ILE A O 1
ATOM 3729 N N . VAL A 1 484 ? -14.328 33.688 12.07 1 97 484 VAL A N 1
ATOM 3730 C CA . VAL A 1 484 ? -15.383 32.688 12.281 1 97 484 VAL A CA 1
ATOM 3731 C C . VAL A 1 484 ? -14.82 31.281 12.055 1 97 484 VAL A C 1
ATOM 3733 O O . VAL A 1 484 ? -15 30.391 12.891 1 97 484 VAL A O 1
ATOM 3736 N N . ILE A 1 485 ? -14.188 31.109 10.938 1 96.44 485 ILE A N 1
ATOM 3737 C CA . ILE A 1 485 ? -13.609 29.812 10.617 1 96.44 485 ILE A CA 1
ATOM 3738 C C . ILE A 1 485 ? -12.578 29.422 11.688 1 96.44 485 ILE A C 1
ATOM 3740 O O . ILE A 1 485 ? -12.484 28.25 12.07 1 96.44 485 ILE A O 1
ATOM 3744 N N . SER A 1 486 ? -11.836 30.391 12.211 1 95.5 486 SER A N 1
ATOM 3745 C CA . SER A 1 486 ? -10.812 30.125 13.219 1 95.5 486 SER A CA 1
ATOM 3746 C C . SER A 1 486 ? -11.438 29.656 14.531 1 95.5 486 SER A C 1
ATOM 3748 O O . SER A 1 486 ? -10.781 29.016 15.336 1 95.5 486 SER A O 1
ATOM 3750 N N . MET A 1 487 ? -12.688 30 14.773 1 95 487 MET A N 1
ATOM 3751 C CA . MET A 1 487 ? -13.359 29.562 16 1 95 487 MET A CA 1
ATOM 3752 C C . MET A 1 487 ? -13.531 28.047 16.016 1 95 487 MET A C 1
ATOM 3754 O O . MET A 1 487 ? -13.695 27.453 17.094 1 95 487 MET A O 1
ATOM 3758 N N . LEU A 1 488 ? -13.492 27.438 14.852 1 93.62 488 LEU A N 1
ATOM 3759 C CA . LEU A 1 488 ? -13.625 25.984 14.773 1 93.62 488 LEU A CA 1
ATOM 3760 C C . LEU A 1 488 ? -12.477 25.297 15.492 1 93.62 488 LEU A C 1
ATOM 3762 O O . LEU A 1 488 ? -12.617 24.156 15.945 1 93.62 488 LEU A O 1
ATOM 3766 N N . THR A 1 489 ? -11.359 25.969 15.648 1 91.81 489 THR A N 1
ATOM 3767 C CA . THR A 1 489 ? -10.188 25.375 16.281 1 91.81 489 THR A CA 1
ATOM 3768 C C . THR A 1 489 ? -10.414 25.203 17.781 1 91.81 489 THR A C 1
ATOM 3770 O O . THR A 1 489 ? -9.711 24.422 18.438 1 91.81 489 THR A O 1
ATOM 3773 N N . LEU A 1 490 ? -11.352 25.922 18.328 1 91.56 490 LEU A N 1
ATOM 3774 C CA . LEU A 1 490 ? -11.625 25.859 19.75 1 91.56 490 LEU A CA 1
ATOM 3775 C C . LEU A 1 490 ? -12.336 24.547 20.109 1 91.56 490 LEU A C 1
ATOM 3777 O O . LEU A 1 490 ? -12.352 24.156 21.281 1 91.56 490 LEU A O 1
ATOM 3781 N N . ASN A 1 491 ? -12.922 23.875 19.219 1 89.62 491 ASN A N 1
ATOM 3782 C CA . ASN A 1 491 ? -13.656 22.641 19.453 1 89.62 491 ASN A CA 1
ATOM 3783 C C . ASN A 1 491 ? -14.656 22.781 20.594 1 89.62 491 ASN A C 1
ATOM 3785 O O . ASN A 1 491 ? -14.656 21.984 21.531 1 89.62 491 ASN A O 1
ATOM 3789 N N . GLN A 1 492 ? -15.422 23.844 20.484 1 91.44 492 GLN A N 1
ATOM 3790 C CA . GLN A 1 492 ? -16.422 24.109 21.516 1 91.44 492 GLN A CA 1
ATOM 3791 C C . GLN A 1 492 ? -17.406 22.953 21.641 1 91.44 492 GLN A C 1
ATOM 3793 O O . GLN A 1 492 ? -17.734 22.547 22.766 1 91.44 492 GLN A O 1
ATOM 3798 N N . THR A 1 493 ? -17.891 22.438 20.562 1 92.62 493 THR A N 1
ATOM 3799 C CA . THR A 1 493 ? -18.766 21.281 20.484 1 92.62 493 THR A CA 1
ATOM 3800 C C . THR A 1 493 ? -18.547 20.516 19.188 1 92.62 493 THR A C 1
ATOM 3802 O O . THR A 1 493 ? -17.641 20.828 18.422 1 92.62 493 THR A O 1
ATOM 3805 N N . THR A 1 494 ? -19.344 19.438 19.062 1 94.44 494 THR A N 1
ATOM 3806 C CA . THR A 1 494 ? -19.219 18.625 17.859 1 94.44 494 THR A CA 1
ATOM 3807 C C . THR A 1 494 ? -20.594 18.438 17.203 1 94.44 494 THR A C 1
ATOM 3809 O O . THR A 1 494 ? -21.625 18.625 17.828 1 94.44 494 THR A O 1
ATOM 3812 N N . THR A 1 495 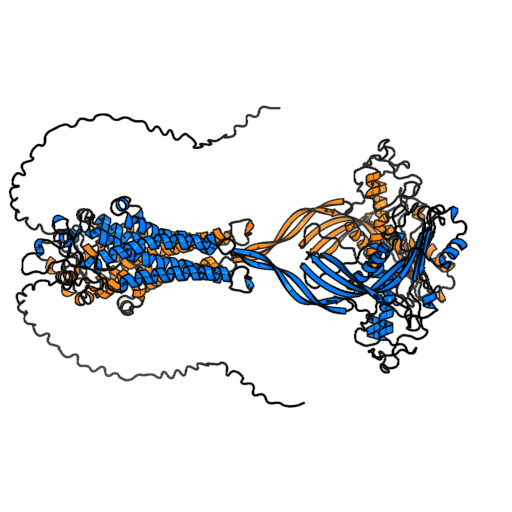? -20.547 18.219 15.922 1 94.75 495 THR A N 1
ATOM 3813 C CA . THR A 1 495 ? -21.75 17.906 15.156 1 94.75 495 THR A CA 1
ATOM 3814 C C . THR A 1 495 ? -21.547 16.656 14.305 1 94.75 495 THR A C 1
ATOM 3816 O O . THR A 1 495 ? -20.422 16.344 13.922 1 94.75 495 THR A O 1
ATOM 3819 N N . GLN A 1 496 ? -22.672 16 14.094 1 95.56 496 GLN A N 1
ATOM 3820 C CA . GLN A 1 496 ? -22.609 14.805 13.258 1 95.56 496 GLN A CA 1
ATOM 3821 C C . GLN A 1 496 ? -22.812 15.156 11.781 1 95.56 496 GLN A C 1
ATOM 3823 O O . GLN A 1 496 ? -23.734 15.891 11.438 1 95.56 496 GLN A O 1
ATOM 3828 N N . THR A 1 497 ? -21.844 14.703 10.984 1 95.81 497 THR A N 1
ATOM 3829 C CA . THR A 1 497 ? -21.969 14.938 9.555 1 95.81 497 THR A CA 1
ATOM 3830 C C . THR A 1 497 ? -21.344 13.805 8.766 1 95.81 497 THR A C 1
ATOM 3832 O O . THR A 1 497 ? -20.688 12.93 9.336 1 95.81 497 THR A O 1
ATOM 3835 N N . ASN A 1 498 ? -21.703 13.812 7.441 1 96.06 498 ASN A N 1
ATOM 3836 C CA . ASN A 1 498 ? -21.078 12.828 6.562 1 96.06 498 ASN A CA 1
ATOM 3837 C C . ASN A 1 498 ? -19.672 13.25 6.152 1 96.06 498 ASN A C 1
ATOM 3839 O O . ASN A 1 498 ? -19.484 14.336 5.605 1 96.06 498 ASN A O 1
ATOM 3843 N N . VAL A 1 499 ? -18.734 12.445 6.488 1 96.31 499 VAL A N 1
ATOM 3844 C CA . VAL A 1 499 ? -17.344 12.711 6.152 1 96.31 499 VAL A CA 1
ATOM 3845 C C . VAL A 1 499 ? -16.891 11.781 5.027 1 96.31 499 VAL A C 1
ATOM 3847 O O . VAL A 1 499 ? -17.141 10.578 5.074 1 96.31 499 VAL A O 1
ATOM 3850 N N . THR A 1 500 ? -16.391 12.312 3.977 1 95.44 500 THR A N 1
ATOM 3851 C CA . THR A 1 500 ? -15.789 11.547 2.898 1 95.44 500 THR A CA 1
ATOM 3852 C C . THR A 1 500 ? -14.289 11.359 3.143 1 95.44 500 THR A C 1
ATOM 3854 O O . THR A 1 500 ? -13.539 12.336 3.168 1 95.44 500 THR A O 1
ATOM 3857 N N . GLN A 1 501 ? -13.844 10.219 3.41 1 93.56 501 GLN A N 1
ATOM 3858 C CA . GLN A 1 501 ? -12.438 9.93 3.691 1 93.56 501 GLN A CA 1
ATOM 3859 C C . GLN A 1 501 ? -11.82 9.094 2.576 1 93.56 501 GLN A C 1
ATOM 3861 O O . GLN A 1 501 ? -12.445 8.156 2.068 1 93.56 501 GLN A O 1
ATOM 3866 N N . ALA A 1 502 ? -10.664 9.5 2.129 1 91 502 ALA A N 1
ATOM 3867 C CA . ALA A 1 502 ? -9.898 8.719 1.167 1 91 502 ALA A CA 1
ATOM 3868 C C . ALA A 1 502 ? -8.812 7.902 1.868 1 91 502 ALA A C 1
ATOM 3870 O O . ALA A 1 502 ? -7.941 8.461 2.539 1 91 502 ALA A O 1
ATOM 3871 N N . ILE A 1 503 ? -8.867 6.582 1.785 1 86.38 503 ILE A N 1
ATOM 3872 C CA . ILE A 1 503 ? -7.879 5.711 2.418 1 86.38 503 ILE A CA 1
ATOM 3873 C C . ILE A 1 503 ? -7.125 4.922 1.351 1 86.38 503 ILE A C 1
ATOM 3875 O O . ILE A 1 503 ? -7.703 4.539 0.331 1 86.38 503 ILE A O 1
ATOM 3879 N N . THR A 1 504 ? -5.824 4.801 1.546 1 86.56 504 THR A N 1
ATOM 3880 C CA . THR A 1 504 ? -5 4.027 0.626 1 86.56 504 THR A CA 1
ATOM 3881 C C . THR A 1 504 ? -4.891 2.576 1.09 1 86.56 504 THR A C 1
ATOM 3883 O O . THR A 1 504 ? -4.473 2.309 2.219 1 86.56 504 THR A O 1
ATOM 3886 N N . VAL A 1 505 ? -5.402 1.68 0.298 1 89.31 505 VAL A N 1
ATOM 3887 C CA . VAL A 1 505 ? -5.379 0.261 0.641 1 89.31 505 VAL A CA 1
ATOM 3888 C C . VAL A 1 505 ? -4.871 -0.549 -0.549 1 89.31 505 VAL A C 1
ATOM 3890 O O . VAL A 1 505 ? -4.852 -0.058 -1.681 1 89.31 505 VAL A O 1
ATOM 3893 N N . ASN A 1 506 ? -4.375 -1.786 -0.188 1 92.44 506 ASN A N 1
ATOM 3894 C CA . ASN A 1 506 ? -4.02 -2.717 -1.254 1 92.44 506 ASN A CA 1
ATOM 3895 C C . ASN A 1 506 ? -5.246 -3.443 -1.797 1 92.44 506 ASN A C 1
ATOM 3897 O O . ASN A 1 506 ? -6.047 -3.975 -1.028 1 92.44 506 ASN A O 1
ATOM 3901 N N . VAL A 1 507 ? -5.406 -3.377 -3.104 1 94.06 507 VAL A N 1
ATOM 3902 C CA . VAL A 1 507 ? -6.527 -4.047 -3.756 1 94.06 507 VAL A CA 1
ATOM 3903 C C . VAL A 1 507 ? -6.004 -4.988 -4.84 1 94.06 507 VAL A C 1
ATOM 3905 O O . VAL A 1 507 ? -4.898 -4.797 -5.355 1 94.06 507 VAL A O 1
ATOM 3908 N N . PHE A 1 508 ? -6.793 -6.055 -5.094 1 95.81 508 PHE A N 1
ATOM 3909 C CA . PHE A 1 508 ? -6.496 -6.898 -6.246 1 95.81 508 PHE A CA 1
ATOM 3910 C C . PHE A 1 508 ? -6.824 -6.176 -7.543 1 95.81 508 PHE A C 1
ATOM 3912 O O . PHE A 1 508 ? -7.852 -5.5 -7.645 1 95.81 508 PHE A O 1
ATOM 3919 N N . SER A 1 509 ? -5.891 -6.184 -8.414 1 95.69 509 SER A N 1
ATOM 3920 C CA . SER A 1 509 ? -6.105 -5.52 -9.695 1 95.69 509 SER A CA 1
ATOM 3921 C C . SER A 1 509 ? -6.062 -6.516 -10.844 1 95.69 509 SER A C 1
ATOM 3923 O O . SER A 1 509 ? -5.062 -7.211 -11.039 1 95.69 509 SER A O 1
ATOM 3925 N N . PHE A 1 510 ? -7.246 -6.602 -11.602 1 96.88 510 PHE A N 1
ATOM 3926 C CA . PHE A 1 510 ? -7.367 -7.387 -12.82 1 96.88 510 PHE A CA 1
ATOM 3927 C C . PHE A 1 510 ? -7.305 -6.488 -14.055 1 96.88 510 PHE A C 1
ATOM 3929 O O . PHE A 1 510 ? -8.234 -6.465 -14.859 1 96.88 510 PHE A O 1
ATOM 3936 N N . SER A 1 511 ? -6.121 -5.852 -14.227 1 93 511 SER A N 1
ATOM 3937 C CA . SER A 1 511 ? -5.941 -4.801 -15.219 1 93 511 SER A CA 1
ATOM 3938 C C . SER A 1 511 ? -5.688 -5.391 -16.609 1 93 511 SER A C 1
ATOM 3940 O O . SER A 1 511 ? -6.043 -4.781 -17.625 1 93 511 SER A O 1
ATOM 3942 N N . ASN A 1 512 ? -5.059 -6.559 -16.719 1 94.56 512 ASN A N 1
ATOM 3943 C CA . ASN A 1 512 ? -4.746 -7.188 -17.984 1 94.56 512 ASN A CA 1
ATOM 3944 C C . ASN A 1 512 ? -5.406 -8.562 -18.109 1 94.56 512 ASN A C 1
ATOM 3946 O O . ASN A 1 512 ? -4.723 -9.586 -18.062 1 94.56 512 ASN A O 1
ATOM 3950 N N . PRO A 1 513 ? -6.691 -8.578 -18.453 1 95.88 513 PRO A N 1
ATOM 3951 C CA . PRO A 1 513 ? -7.398 -9.859 -18.562 1 95.88 513 PRO A CA 1
ATOM 3952 C C . PRO A 1 513 ? -6.887 -10.727 -19.719 1 95.88 513 PRO A C 1
ATOM 3954 O O . PRO A 1 513 ? -7.098 -11.938 -19.719 1 95.88 513 PRO A O 1
ATOM 3957 N N . GLU A 1 514 ? -6.223 -10.172 -20.688 1 96.56 514 GLU A N 1
ATOM 3958 C CA . GLU A 1 514 ? -5.676 -10.914 -21.812 1 96.56 514 GLU A CA 1
ATOM 3959 C C . GLU A 1 514 ? -4.656 -11.953 -21.344 1 96.56 514 GLU A C 1
ATOM 3961 O O . GLU A 1 514 ? -4.52 -13.016 -21.969 1 96.56 514 GLU A O 1
ATOM 3966 N N . ARG A 1 515 ? -4.004 -11.633 -20.297 1 95.81 515 ARG A N 1
ATOM 3967 C CA . ARG A 1 515 ? -2.996 -12.555 -19.781 1 95.81 515 ARG A CA 1
ATOM 3968 C C . ARG A 1 515 ? -3.637 -13.844 -19.281 1 95.81 515 ARG A C 1
ATOM 3970 O O . ARG A 1 515 ? -2.988 -14.891 -19.25 1 95.81 515 ARG A O 1
ATOM 3977 N N . LEU A 1 516 ? -4.871 -13.75 -18.844 1 97.31 516 LEU A N 1
ATOM 3978 C CA . LEU A 1 516 ? -5.609 -14.922 -18.391 1 97.31 516 LEU A CA 1
ATOM 3979 C C . LEU A 1 516 ? -6.375 -15.562 -19.547 1 97.31 516 LEU A C 1
ATOM 3981 O O . LEU A 1 516 ? -6.277 -16.766 -19.766 1 97.31 516 LEU A O 1
ATOM 3985 N N . ILE A 1 517 ? -7.035 -14.844 -20.422 1 97.56 517 ILE A N 1
ATOM 3986 C CA . ILE A 1 517 ? -7.996 -15.32 -21.422 1 97.56 517 ILE A CA 1
ATOM 3987 C C . ILE A 1 517 ? -7.25 -15.93 -22.609 1 97.56 517 ILE A C 1
ATOM 3989 O O . ILE A 1 517 ? -7.609 -17 -23.094 1 97.56 517 ILE A O 1
ATOM 3993 N N . VAL A 1 518 ? -6.195 -15.352 -23.016 1 97.5 518 VAL A N 1
ATOM 3994 C CA . VAL A 1 518 ? -5.52 -15.742 -24.25 1 97.5 518 VAL A CA 1
ATOM 3995 C C . VAL A 1 518 ? -4.906 -17.125 -24.078 1 97.5 518 VAL A C 1
ATOM 3997 O O . VAL A 1 518 ? -5.129 -18.016 -24.906 1 97.5 518 VAL A O 1
ATOM 4000 N N . PRO A 1 519 ? -4.129 -17.359 -23.062 1 97.38 519 PRO A N 1
ATOM 4001 C CA . PRO A 1 519 ? -3.574 -18.703 -22.922 1 97.38 519 PRO A CA 1
ATOM 4002 C C . PRO A 1 519 ? -4.656 -19.781 -22.797 1 97.38 519 PRO A C 1
ATOM 4004 O O . PRO A 1 519 ? -4.539 -20.859 -23.406 1 97.38 519 PRO A O 1
ATOM 4007 N N . TYR A 1 520 ? -5.734 -19.531 -22.047 1 97.94 520 TYR A N 1
ATOM 4008 C CA . TYR A 1 520 ? -6.828 -20.484 -21.922 1 97.94 520 TYR A CA 1
ATOM 4009 C C . TYR A 1 520 ? -7.5 -20.719 -23.266 1 97.94 520 TYR A C 1
ATOM 4011 O O . TYR A 1 520 ? -7.723 -21.859 -23.672 1 97.94 520 TYR A O 1
ATOM 4019 N N . PHE A 1 521 ? -7.762 -19.672 -23.984 1 97.56 521 PHE A N 1
ATOM 4020 C CA . PHE A 1 521 ? -8.5 -19.75 -25.234 1 97.56 521 PHE A CA 1
ATOM 4021 C C . PHE A 1 521 ? -7.676 -20.469 -26.312 1 97.56 521 PHE A C 1
ATOM 4023 O O . PHE A 1 521 ? -8.172 -21.375 -26.984 1 97.56 521 PHE A O 1
ATOM 4030 N N . LEU A 1 522 ? -6.438 -20.094 -26.422 1 97.56 522 LEU A N 1
ATOM 4031 C CA . LEU A 1 522 ? -5.574 -20.703 -27.438 1 97.56 522 LEU A CA 1
ATOM 4032 C C . LEU A 1 522 ? -5.363 -22.172 -27.156 1 97.56 522 LEU A C 1
ATOM 4034 O O . LEU A 1 522 ? -5.414 -23 -28.062 1 97.56 522 LEU A O 1
ATOM 4038 N N . SER A 1 523 ? -5.109 -22.484 -25.891 1 98 523 SER A N 1
ATOM 4039 C CA . SER A 1 523 ? -4.902 -23.875 -25.531 1 98 523 SER A CA 1
ATOM 4040 C C . SER A 1 523 ? -6.164 -24.703 -25.766 1 98 523 SER A C 1
ATOM 4042 O O . SER A 1 523 ? -6.094 -25.828 -26.281 1 98 523 SER A O 1
ATOM 4044 N N . ALA A 1 524 ? -7.312 -24.172 -25.422 1 97.75 524 ALA A N 1
ATOM 4045 C CA . ALA A 1 524 ? -8.578 -24.875 -25.625 1 97.75 524 ALA A CA 1
ATOM 4046 C C . ALA A 1 524 ? -8.891 -25.047 -27.094 1 97.75 524 ALA A C 1
ATOM 4048 O O . ALA A 1 524 ? -9.305 -26.125 -27.531 1 97.75 524 ALA A O 1
ATOM 4049 N N . CYS A 1 525 ? -8.625 -24.094 -27.922 1 97.69 525 CYS A N 1
ATOM 4050 C CA . CYS A 1 525 ? -8.938 -24.141 -29.359 1 97.69 525 CYS A CA 1
ATOM 4051 C C . CYS A 1 525 ? -8.031 -25.125 -30.078 1 97.69 525 CYS A C 1
ATOM 4053 O O . CYS A 1 525 ? -8.5 -25.953 -30.859 1 97.69 525 CYS A O 1
ATOM 4055 N N . ILE A 1 526 ? -6.734 -25.047 -29.812 1 97.62 526 ILE A N 1
ATOM 4056 C CA . ILE A 1 526 ? -5.785 -25.969 -30.438 1 97.62 526 ILE A CA 1
ATOM 4057 C C . ILE A 1 526 ? -6.109 -27.391 -30.016 1 97.62 526 ILE A C 1
ATOM 4059 O O . ILE A 1 526 ? -6.129 -28.297 -30.859 1 97.62 526 ILE A O 1
ATOM 4063 N N . SER A 1 527 ? -6.379 -27.594 -28.734 1 97.75 527 SER A N 1
ATOM 4064 C CA . SER A 1 527 ? -6.715 -28.938 -28.25 1 97.75 527 SER A CA 1
ATOM 4065 C C . SER A 1 527 ? -8.023 -29.422 -28.859 1 97.75 527 SER A C 1
ATOM 4067 O O . SER A 1 527 ? -8.164 -30.609 -29.188 1 97.75 527 SER A O 1
ATOM 4069 N N . LEU A 1 528 ? -8.977 -28.5 -29.016 1 97.62 528 LEU A N 1
ATOM 4070 C CA . LEU A 1 528 ? -10.266 -28.875 -29.594 1 97.62 528 LEU A CA 1
ATOM 4071 C C . LEU A 1 528 ? -10.094 -29.406 -31.016 1 97.62 528 LEU A C 1
ATOM 4073 O O . LEU A 1 528 ? -10.758 -30.375 -31.391 1 97.62 528 LEU A O 1
ATOM 4077 N N . ALA A 1 529 ? -9.211 -28.844 -31.75 1 97.62 529 ALA A N 1
ATOM 4078 C CA . ALA A 1 529 ? -8.945 -29.297 -33.125 1 97.62 529 ALA A CA 1
ATOM 4079 C C . ALA A 1 529 ? -8.453 -30.734 -33.125 1 97.62 529 ALA A C 1
ATOM 4081 O O . ALA A 1 529 ? -8.922 -31.562 -33.906 1 97.62 529 ALA A O 1
ATOM 4082 N N . PHE A 1 530 ? -7.578 -31.062 -32.156 1 97.56 530 PHE A N 1
ATOM 4083 C CA . PHE A 1 530 ? -7.047 -32.406 -32.094 1 97.56 530 PHE A CA 1
ATOM 4084 C C . PHE A 1 530 ? -8.078 -33.375 -31.516 1 97.56 530 PHE A C 1
ATOM 4086 O O . PHE A 1 530 ? -8.125 -34.531 -31.891 1 97.56 530 PHE A O 1
ATOM 4093 N N . ILE A 1 531 ? -8.875 -32.875 -30.609 1 97.38 531 ILE A N 1
ATOM 4094 C CA . ILE A 1 531 ? -9.938 -33.688 -30.016 1 97.38 531 ILE A CA 1
ATOM 4095 C C . ILE A 1 531 ? -10.969 -34.031 -31.094 1 97.38 531 ILE A C 1
ATOM 4097 O O . ILE A 1 531 ? -11.445 -35.188 -31.141 1 97.38 531 ILE A O 1
ATOM 4101 N N . ILE A 1 532 ? -11.266 -33.125 -31.969 1 96.94 532 ILE A N 1
ATOM 4102 C CA . ILE A 1 532 ? -12.164 -33.375 -33.094 1 96.94 532 ILE A CA 1
ATOM 4103 C C . ILE A 1 532 ? -11.531 -34.406 -34 1 96.94 532 ILE A C 1
ATOM 4105 O O . ILE A 1 532 ? -12.203 -35.344 -34.438 1 96.94 532 ILE A O 1
ATOM 4109 N N . GLY A 1 533 ? -10.273 -34.281 -34.25 1 96 533 GLY A N 1
ATOM 4110 C CA . GLY A 1 533 ? -9.562 -35.281 -35.031 1 96 533 GLY A CA 1
ATOM 4111 C C . GLY A 1 533 ? -9.578 -36.656 -34.406 1 96 533 GLY A C 1
ATOM 4112 O O . GLY A 1 533 ? -9.742 -37.656 -35.094 1 96 533 GLY A O 1
ATOM 4113 N N . GLY A 1 534 ? -9.375 -36.656 -33.094 1 95.5 534 GLY A N 1
ATOM 4114 C CA . GLY A 1 534 ? -9.461 -37.906 -32.344 1 95.5 534 GLY A CA 1
ATOM 4115 C C . GLY A 1 534 ? -10.844 -38.531 -32.375 1 95.5 534 GLY A C 1
ATOM 4116 O O . GLY A 1 534 ? -10.977 -39.75 -32.5 1 95.5 534 GLY A O 1
ATOM 4117 N N . GLY A 1 535 ? -11.836 -37.688 -32.281 1 94.44 535 GLY A N 1
ATOM 4118 C CA . GLY A 1 535 ? -13.195 -38.188 -32.438 1 94.44 535 GLY A CA 1
ATOM 4119 C C . GLY A 1 535 ? -13.461 -38.781 -33.812 1 94.44 535 GLY A C 1
ATOM 4120 O O . GLY A 1 535 ? -14.086 -39.844 -33.938 1 94.44 535 GLY A O 1
ATOM 4121 N N . HIS A 1 536 ? -12.977 -38.156 -34.844 1 95.38 536 HIS A N 1
ATOM 4122 C CA . HIS A 1 536 ? -13.102 -38.688 -36.219 1 95.38 536 HIS A CA 1
ATOM 4123 C C . HIS A 1 536 ? -12.375 -40.031 -36.344 1 95.38 536 HIS A C 1
ATOM 4125 O O . HIS A 1 536 ? -12.883 -40.938 -36.969 1 95.38 536 HIS A O 1
ATOM 4131 N N . ALA A 1 537 ? -11.188 -40.094 -35.75 1 95.25 537 ALA A N 1
ATOM 4132 C CA . ALA A 1 537 ? -10.438 -41.344 -35.75 1 95.25 537 ALA A CA 1
ATOM 4133 C C . ALA A 1 537 ? -11.203 -42.438 -35.031 1 95.25 537 ALA A C 1
ATOM 4135 O O . ALA A 1 537 ? -11.227 -43.594 -35.469 1 95.25 537 ALA A O 1
ATOM 4136 N N . LEU A 1 538 ? -11.75 -42.094 -33.938 1 94 538 LEU A N 1
ATOM 4137 C CA . LEU A 1 538 ? -12.523 -43.031 -33.125 1 94 538 LEU A CA 1
ATOM 4138 C C . LEU A 1 538 ? -13.688 -43.594 -33.938 1 94 538 LEU A C 1
ATOM 4140 O O . LEU A 1 538 ? -13.922 -44.812 -33.938 1 94 538 LEU A O 1
ATOM 4144 N N . LEU A 1 539 ? -14.352 -42.75 -34.719 1 92.62 539 LEU A N 1
ATOM 4145 C CA . LEU A 1 539 ? -15.484 -43.188 -35.531 1 92.62 539 LEU A CA 1
ATOM 4146 C C . LEU A 1 539 ? -15.008 -44 -36.719 1 92.62 539 LEU A C 1
ATOM 4148 O O . LEU A 1 539 ? -15.641 -45 -37.094 1 92.62 539 LEU A O 1
ATOM 4152 N N . SER A 1 540 ? -13.93 -43.625 -37.312 1 91.5 540 SER A N 1
ATOM 4153 C CA . SER A 1 540 ? -13.383 -44.312 -38.469 1 91.5 540 SER A CA 1
ATOM 4154 C C . SER A 1 540 ? -12.852 -45.688 -38.062 1 91.5 540 SER A C 1
ATOM 4156 O O . SER A 1 540 ? -13.016 -46.656 -38.812 1 91.5 540 SER A O 1
ATOM 4158 N N . ASN A 1 541 ? -12.227 -45.781 -36.906 1 91.75 541 ASN A N 1
ATOM 4159 C CA . ASN A 1 541 ? -11.703 -47.062 -36.438 1 91.75 541 ASN A CA 1
ATOM 4160 C C . ASN A 1 541 ? -12.836 -48.031 -36.062 1 91.75 541 ASN A C 1
ATOM 4162 O O . ASN A 1 541 ? -12.727 -49.219 -36.25 1 91.75 541 ASN A O 1
ATOM 4166 N N . GLY A 1 542 ? -13.836 -47.562 -35.5 1 90.88 542 GLY A N 1
ATOM 4167 C CA . GLY A 1 542 ? -14.961 -48.406 -35.062 1 90.88 542 GLY A CA 1
ATOM 4168 C C . GLY A 1 542 ? -14.742 -49.062 -33.75 1 90.88 542 GLY A C 1
ATOM 4169 O O . GLY A 1 542 ? -15.648 -49.688 -33.188 1 90.88 542 GLY A O 1
ATOM 4170 N N . ILE A 1 543 ? -13.555 -49.094 -33.25 1 91.62 543 ILE A N 1
ATOM 4171 C CA . ILE A 1 543 ? -13.188 -49.625 -31.969 1 91.62 543 ILE A CA 1
ATOM 4172 C C . ILE A 1 543 ? -12.312 -48.625 -31.203 1 91.62 543 ILE A C 1
ATOM 4174 O O . ILE A 1 543 ? -11.445 -48 -31.797 1 91.62 543 ILE A O 1
ATOM 4178 N N . SER A 1 544 ? -12.539 -48.531 -29.938 1 90.81 544 SER A N 1
ATOM 4179 C CA . SER A 1 544 ? -11.758 -47.625 -29.109 1 90.81 544 SER A CA 1
ATOM 4180 C C . SER A 1 544 ? -10.43 -48.219 -28.688 1 90.81 544 SER A C 1
ATOM 4182 O O . SER A 1 544 ? -10.383 -49.406 -28.297 1 90.81 544 SER A O 1
ATOM 4184 N N . ALA A 1 545 ? -9.383 -47.531 -28.906 1 90 545 ALA A N 1
ATOM 4185 C CA . ALA A 1 545 ? -8.07 -48 -28.453 1 90 545 ALA A CA 1
ATOM 4186 C C . ALA A 1 545 ? -7.805 -47.562 -27.016 1 90 545 ALA A C 1
ATOM 4188 O O . ALA A 1 545 ? -8.133 -46.438 -26.625 1 90 545 ALA A O 1
ATOM 4189 N N . SER A 1 546 ? -7.359 -48.469 -26.188 1 82.81 546 SER A N 1
ATOM 4190 C CA . SER A 1 546 ? -7.074 -48.156 -24.797 1 82.81 546 SER A CA 1
ATOM 4191 C C . SER A 1 546 ? -5.695 -47.531 -24.641 1 82.81 546 SER A C 1
ATOM 4193 O O . SER A 1 546 ? -4.797 -47.781 -25.453 1 82.81 546 SER A O 1
ATOM 4195 N N . THR A 1 547 ? -5.625 -46.625 -23.688 1 68.06 547 THR A N 1
ATOM 4196 C CA . THR A 1 547 ? -4.375 -45.906 -23.406 1 68.06 547 THR A CA 1
ATOM 4197 C C . THR A 1 547 ? -3.629 -46.562 -22.25 1 68.06 547 THR A C 1
ATOM 4199 O O . THR A 1 547 ? -4.227 -46.906 -21.219 1 68.06 547 THR A O 1
ATOM 4202 N N . GLY A 1 548 ? -2.293 -46.812 -22.281 1 64.38 548 GLY A N 1
ATOM 4203 C CA . GLY A 1 548 ? -1.384 -47.094 -21.172 1 64.38 548 GLY A CA 1
ATOM 4204 C C . GLY A 1 548 ? -1.511 -48.5 -20.625 1 64.38 548 GLY A C 1
ATOM 4205 O O . GLY A 1 548 ? -0.828 -48.844 -19.656 1 64.38 548 GLY A O 1
ATOM 4206 N N . GLY A 1 549 ? -2.191 -49.312 -21.188 1 72.81 549 GLY A N 1
ATOM 4207 C CA . GLY A 1 549 ? -2.4 -50.656 -20.641 1 72.81 549 GLY A CA 1
ATOM 4208 C C . GLY A 1 549 ? -1.683 -51.719 -21.422 1 72.81 549 GLY A C 1
ATOM 4209 O O . GLY A 1 549 ? -0.936 -51.438 -22.359 1 72.81 549 GLY A O 1
ATOM 4210 N N . LEU A 1 550 ? -1.729 -52.812 -20.781 1 85.75 550 LEU A N 1
ATOM 4211 C CA . LEU A 1 550 ? -1.073 -53.969 -21.344 1 85.75 550 LEU A CA 1
ATOM 4212 C C . LEU A 1 550 ? -1.974 -54.656 -22.359 1 85.75 550 LEU A C 1
ATOM 4214 O O . LEU A 1 550 ? -1.488 -55.25 -23.328 1 85.75 550 LEU A O 1
ATOM 4218 N N . PHE A 1 551 ? -3.238 -54.469 -22.188 1 89.06 551 PHE A N 1
ATOM 4219 C CA . PHE A 1 551 ? -4.176 -55.281 -22.953 1 89.06 551 PHE A CA 1
ATOM 4220 C C . PHE A 1 551 ? -4.176 -54.875 -24.422 1 89.06 551 PHE A C 1
ATOM 4222 O O . PHE A 1 551 ? -4.258 -55.719 -25.297 1 89.06 551 PHE A O 1
ATOM 4229 N N . GLN A 1 552 ? -4.113 -53.594 -24.641 1 89.69 552 GLN A N 1
ATOM 4230 C CA . GLN A 1 552 ? -4.148 -53.125 -26.031 1 89.69 552 GLN A CA 1
ATOM 4231 C C . GLN A 1 552 ? -2.996 -53.719 -26.828 1 89.69 552 GLN A C 1
ATOM 4233 O O . GLN A 1 552 ? -3.205 -54.25 -27.922 1 89.69 552 GLN A O 1
ATOM 4238 N N . THR A 1 553 ? -1.836 -53.656 -26.281 1 88.69 553 THR A N 1
ATOM 4239 C CA . THR A 1 553 ? -0.664 -54.188 -26.953 1 88.69 553 THR A CA 1
ATOM 4240 C C . THR A 1 553 ? -0.712 -55.719 -27 1 88.69 553 THR A C 1
ATOM 4242 O O . THR A 1 553 ? -0.404 -56.344 -28.031 1 88.69 553 THR A O 1
ATOM 4245 N N . LEU A 1 554 ? -1.111 -56.281 -25.953 1 90.62 554 LEU A N 1
ATOM 4246 C CA . LEU A 1 554 ? -1.142 -57.75 -25.844 1 90.62 554 LEU A CA 1
ATOM 4247 C C . LEU A 1 554 ? -2.098 -58.344 -26.859 1 90.62 554 LEU A C 1
ATOM 4249 O O . LEU A 1 554 ? -1.743 -59.312 -27.562 1 90.62 554 LEU A O 1
ATOM 4253 N N . CYS A 1 555 ? -3.193 -57.812 -27.031 1 90.81 555 CYS A N 1
ATOM 4254 C CA . CYS A 1 555 ? -4.23 -58.375 -27.875 1 90.81 555 CYS A CA 1
ATOM 4255 C C . CYS A 1 555 ? -3.973 -58.062 -29.344 1 90.81 555 CYS A C 1
ATOM 4257 O O . CYS A 1 555 ? -4.297 -58.875 -30.219 1 90.81 555 CYS A O 1
ATOM 4259 N N . THR A 1 556 ? -3.367 -56.969 -29.656 1 91.19 556 THR A N 1
ATOM 4260 C CA . THR A 1 556 ? -3.266 -56.5 -31.047 1 91.19 556 THR A CA 1
ATOM 4261 C C . THR A 1 556 ? -1.952 -56.969 -31.672 1 91.19 556 THR A C 1
ATOM 4263 O O . THR A 1 556 ? -1.698 -56.688 -32.844 1 91.19 556 THR A O 1
ATOM 4266 N N . THR A 1 557 ? -1.078 -57.656 -30.953 1 90.56 557 THR A N 1
ATOM 4267 C CA . THR A 1 557 ? 0.21 -58.031 -31.516 1 90.56 557 THR A CA 1
ATOM 4268 C C . THR A 1 557 ? 0.31 -59.562 -31.656 1 90.56 557 THR A C 1
ATOM 4270 O O . THR A 1 557 ? 1.394 -60.094 -31.891 1 90.56 557 THR A O 1
ATOM 4273 N N . ARG A 1 558 ? -0.78 -60.188 -31.547 1 89.06 558 ARG A N 1
ATOM 4274 C CA . ARG A 1 558 ? -0.766 -61.625 -31.688 1 89.06 558 ARG A CA 1
ATOM 4275 C C . ARG A 1 558 ? -1.042 -62.031 -33.125 1 89.06 558 ARG A C 1
ATOM 4277 O O . ARG A 1 558 ? -1.643 -61.281 -33.906 1 89.06 558 ARG A O 1
ATOM 4284 N N . GLY A 1 559 ? -0.506 -63.156 -33.656 1 83.62 559 GLY A N 1
ATOM 4285 C CA . GLY A 1 559 ? -0.834 -63.719 -34.938 1 83.62 559 GLY A CA 1
ATOM 4286 C C . GLY A 1 559 ? 0.341 -63.719 -35.906 1 83.62 559 GLY A C 1
ATOM 4287 O O . GLY A 1 559 ? 0.456 -64.625 -36.75 1 83.62 559 GLY A O 1
ATOM 4288 N N . SER A 1 560 ? 1.121 -62.688 -35.875 1 88.69 560 SER A N 1
ATOM 4289 C CA . SER A 1 560 ? 2.266 -62.625 -36.781 1 88.69 560 SER A CA 1
ATOM 4290 C C . SER A 1 560 ? 3.402 -63.5 -36.281 1 88.69 560 SER A C 1
ATOM 4292 O O . SER A 1 560 ? 3.938 -63.312 -35.188 1 88.69 560 SER A O 1
ATOM 4294 N N . GLU A 1 561 ? 3.863 -64.438 -37.062 1 87.56 561 GLU A N 1
ATOM 4295 C CA . GLU A 1 561 ? 4.957 -65.312 -36.688 1 87.56 561 GLU A CA 1
ATOM 4296 C C . GLU A 1 561 ? 6.297 -64.625 -36.688 1 87.56 561 GLU A C 1
ATOM 4298 O O . GLU A 1 561 ? 7.121 -64.812 -35.781 1 87.56 561 GLU A O 1
ATOM 4303 N N . ARG A 1 562 ? 6.43 -63.812 -37.656 1 91.12 562 ARG A N 1
ATOM 4304 C CA . ARG A 1 562 ? 7.676 -63.062 -37.781 1 91.12 562 ARG A CA 1
ATOM 4305 C C . ARG A 1 562 ? 7.848 -62.094 -36.594 1 91.12 562 ARG A C 1
ATOM 4307 O O . ARG A 1 562 ? 8.93 -62.031 -36 1 91.12 562 ARG A O 1
ATOM 4314 N N . LEU A 1 563 ? 6.82 -61.406 -36.312 1 92.75 563 LEU A N 1
ATOM 4315 C CA . LEU A 1 563 ? 6.84 -60.5 -35.188 1 92.75 563 LEU A CA 1
ATOM 4316 C C . LEU A 1 563 ? 7.109 -61.25 -33.875 1 92.75 563 LEU A C 1
ATOM 4318 O O . LEU A 1 563 ? 7.902 -60.812 -33.062 1 92.75 563 LEU A O 1
ATOM 4322 N N . GLY A 1 564 ? 6.492 -62.375 -33.719 1 90.25 564 GLY A N 1
ATOM 4323 C CA . GLY A 1 564 ? 6.672 -63.188 -32.531 1 90.25 564 GLY A CA 1
ATOM 4324 C C . GLY A 1 564 ? 8.086 -63.719 -32.375 1 90.25 564 GLY A C 1
ATOM 4325 O O . GLY A 1 564 ? 8.648 -63.688 -31.297 1 90.25 564 GLY A O 1
ATOM 4326 N N . ASP A 1 565 ? 8.648 -64.125 -33.469 1 90.31 565 ASP A N 1
ATOM 4327 C CA . ASP A 1 565 ? 10 -64.625 -33.438 1 90.31 565 ASP A CA 1
ATOM 4328 C C . ASP A 1 565 ? 11.023 -63.562 -33.062 1 90.31 565 ASP A C 1
ATOM 4330 O O . ASP A 1 565 ? 11.906 -63.812 -32.25 1 90.31 565 ASP A O 1
ATOM 4334 N N . LEU A 1 566 ? 10.875 -62.469 -33.719 1 92.44 566 LEU A N 1
ATOM 4335 C CA . LEU A 1 566 ? 11.812 -61.375 -33.438 1 92.44 566 LEU A CA 1
ATOM 4336 C C . LEU A 1 566 ? 11.648 -60.875 -32 1 92.44 566 LEU A C 1
ATOM 4338 O O . LEU A 1 566 ? 12.633 -60.531 -31.344 1 92.44 566 LEU A O 1
ATOM 4342 N N . ALA A 1 567 ? 10.414 -60.75 -31.547 1 92.5 567 ALA A N 1
ATOM 4343 C CA . ALA A 1 567 ? 10.148 -60.281 -30.188 1 92.5 567 ALA A CA 1
ATOM 4344 C C . ALA A 1 567 ? 10.695 -61.25 -29.156 1 92.5 567 ALA A C 1
ATOM 4346 O O . ALA A 1 567 ? 11.148 -60.844 -28.078 1 92.5 567 ALA A O 1
ATOM 4347 N N . ALA A 1 568 ? 10.68 -62.531 -29.453 1 89.5 568 ALA A N 1
ATOM 4348 C CA . ALA A 1 568 ? 11.156 -63.562 -28.547 1 89.5 568 ALA A CA 1
ATOM 4349 C C . ALA A 1 568 ? 12.656 -63.438 -28.312 1 89.5 568 ALA A C 1
ATOM 4351 O O . ALA A 1 568 ? 13.164 -63.875 -27.266 1 89.5 568 ALA A O 1
ATOM 4352 N N . LYS A 1 569 ? 13.305 -62.844 -29.281 1 89.06 569 LYS A N 1
ATOM 4353 C CA . LYS A 1 569 ? 14.742 -62.656 -29.156 1 89.06 569 LYS A CA 1
ATOM 4354 C C . LYS A 1 569 ? 15.062 -61.656 -28.016 1 89.06 569 LYS A C 1
ATOM 4356 O O . LYS A 1 569 ? 16.156 -61.688 -27.469 1 89.06 569 LYS A O 1
ATOM 4361 N N . GLY A 1 570 ? 14.203 -60.812 -27.766 1 89.38 570 GLY A N 1
ATOM 4362 C CA . GLY A 1 570 ? 14.352 -59.875 -26.656 1 89.38 570 GLY A CA 1
ATOM 4363 C C . GLY A 1 570 ? 13.508 -60.25 -25.453 1 89.38 570 GLY A C 1
ATOM 4364 O O . GLY A 1 570 ? 12.914 -59.375 -24.812 1 89.38 570 GLY A O 1
ATOM 4365 N N . CYS A 1 571 ? 13.5 -61.406 -24.984 1 88.88 571 CYS A N 1
ATOM 4366 C CA . CYS A 1 571 ? 12.539 -61.938 -24.031 1 88.88 571 CYS A CA 1
ATOM 4367 C C . CYS A 1 571 ? 12.789 -61.406 -22.625 1 88.88 571 CYS A C 1
ATOM 4369 O O . CYS A 1 571 ? 11.891 -61.438 -21.781 1 88.88 571 CYS A O 1
ATOM 4371 N N . LEU A 1 572 ? 14.008 -60.938 -22.297 1 87.5 572 LEU A N 1
ATOM 4372 C CA . LEU A 1 572 ? 14.305 -60.438 -20.953 1 87.5 572 LEU A CA 1
ATOM 4373 C C . LEU A 1 572 ? 13.75 -59.031 -20.781 1 87.5 572 LEU A C 1
ATOM 4375 O O . LEU A 1 572 ? 13.617 -58.531 -19.656 1 87.5 572 LEU A O 1
ATOM 4379 N N . GLY A 1 573 ? 13.398 -58.406 -21.875 1 86.56 573 GLY A N 1
ATOM 4380 C CA . GLY A 1 573 ? 12.906 -57.031 -21.797 1 86.56 573 GLY A CA 1
ATOM 4381 C C . GLY A 1 573 ? 14.016 -56 -21.656 1 86.56 573 GLY A C 1
ATOM 4382 O O . GLY A 1 573 ? 15.195 -56.375 -21.656 1 86.56 573 GLY A O 1
ATOM 4383 N N . GLY A 1 574 ? 13.633 -54.781 -21.609 1 88.12 574 GLY A N 1
ATOM 4384 C CA . GLY A 1 574 ? 14.594 -53.719 -21.5 1 88.12 574 GLY A CA 1
ATOM 4385 C C . GLY A 1 574 ? 14.945 -53.062 -22.828 1 88.12 574 GLY A C 1
ATOM 4386 O O . GLY A 1 574 ? 14.984 -53.75 -23.859 1 88.12 574 GLY A O 1
ATOM 4387 N N . ARG A 1 575 ? 15.258 -51.875 -22.734 1 85.81 575 ARG A N 1
ATOM 4388 C CA . ARG A 1 575 ? 15.547 -51.125 -23.953 1 85.81 575 ARG A CA 1
ATOM 4389 C C . ARG A 1 575 ? 16.812 -51.656 -24.625 1 85.81 575 ARG A C 1
ATOM 4391 O O . ARG A 1 575 ? 16.906 -51.656 -25.859 1 85.81 575 ARG A O 1
ATOM 4398 N N . GLU A 1 576 ? 17.734 -52.188 -23.906 1 86.56 576 GLU A N 1
ATOM 4399 C CA . GLU A 1 576 ? 19.016 -52.625 -24.438 1 86.56 576 GLU A CA 1
ATOM 4400 C C . GLU A 1 576 ? 18.906 -54 -25.125 1 86.56 576 GLU A C 1
ATOM 4402 O O . GLU A 1 576 ? 19.734 -54.344 -25.953 1 86.56 576 GLU A O 1
ATOM 4407 N N . ASN A 1 577 ? 17.906 -54.688 -24.812 1 89.75 577 ASN A N 1
ATOM 4408 C CA . ASN A 1 577 ? 17.781 -56.062 -25.312 1 89.75 577 ASN A CA 1
ATOM 4409 C C . ASN A 1 577 ? 16.844 -56.125 -26.516 1 89.75 577 ASN A C 1
ATOM 4411 O O . ASN A 1 577 ? 16.594 -57.188 -27.047 1 89.75 577 ASN A O 1
ATOM 4415 N N . VAL A 1 578 ? 16.344 -55 -26.984 1 90.56 578 VAL A N 1
ATOM 4416 C CA . VAL A 1 578 ? 15.453 -55.031 -28.141 1 90.56 578 VAL A CA 1
ATOM 4417 C C . VAL A 1 578 ? 16.266 -55.25 -29.406 1 90.56 578 VAL A C 1
ATOM 4419 O O . VAL A 1 578 ? 17.172 -54.438 -29.719 1 90.56 578 VAL A O 1
ATOM 4422 N N . PRO A 1 579 ? 15.969 -56.25 -30.094 1 92.75 579 PRO A N 1
ATOM 4423 C CA . PRO A 1 579 ? 16.719 -56.531 -31.328 1 92.75 579 PRO A CA 1
ATOM 4424 C C . PRO A 1 579 ? 16.531 -55.438 -32.375 1 92.75 579 PRO A C 1
ATOM 4426 O O . PRO A 1 579 ? 15.445 -54.875 -32.5 1 92.75 579 PRO A O 1
ATOM 4429 N N . GLU A 1 580 ? 17.594 -55.125 -33.094 1 93 580 GLU A N 1
ATOM 4430 C CA . GLU A 1 580 ? 17.562 -54.094 -34.125 1 93 580 GLU A CA 1
ATOM 4431 C C . GLU A 1 580 ? 16.594 -54.469 -35.25 1 93 580 GLU A C 1
ATOM 4433 O O . GLU A 1 580 ? 15.93 -53.594 -35.781 1 93 580 GLU A O 1
ATOM 4438 N N . ASP A 1 581 ? 16.547 -55.719 -35.531 1 93.31 581 ASP A N 1
ATOM 4439 C CA . ASP A 1 581 ? 15.625 -56.156 -36.594 1 93.31 581 ASP A CA 1
ATOM 4440 C C . ASP A 1 581 ? 14.172 -55.938 -36.188 1 93.31 581 ASP A C 1
ATOM 4442 O O . ASP A 1 581 ? 13.328 -55.656 -37.031 1 93.31 581 ASP A O 1
ATOM 4446 N N . LEU A 1 582 ? 13.938 -56.062 -34.938 1 94.25 582 LEU A N 1
ATOM 4447 C CA . LEU A 1 582 ? 12.594 -55.812 -34.438 1 94.25 582 LEU A CA 1
ATOM 4448 C C . LEU A 1 582 ? 12.258 -54.312 -34.531 1 94.25 582 LEU A C 1
ATOM 4450 O O . LEU A 1 582 ? 11.156 -53.969 -34.938 1 94.25 582 LEU A O 1
ATOM 4454 N N . LYS A 1 583 ? 13.188 -53.531 -34.219 1 93.81 583 LYS A N 1
ATOM 4455 C CA . LYS A 1 583 ? 13 -52.094 -34.25 1 93.81 583 LYS A CA 1
ATOM 4456 C C . LYS A 1 583 ? 12.719 -51.625 -35.688 1 93.81 583 LYS A C 1
ATOM 4458 O O . LYS A 1 583 ? 11.914 -50.688 -35.906 1 93.81 583 LYS A O 1
ATOM 4463 N N . ASN A 1 584 ? 13.297 -52.25 -36.625 1 94.19 584 ASN A N 1
ATOM 4464 C CA . ASN A 1 584 ? 13.211 -51.812 -38.031 1 94.19 584 ASN A CA 1
ATOM 4465 C C . ASN A 1 584 ? 12.094 -52.531 -38.781 1 94.19 584 ASN A C 1
ATOM 4467 O O . ASN A 1 584 ? 11.852 -52.281 -39.938 1 94.19 584 ASN A O 1
ATOM 4471 N N . LEU A 1 585 ? 11.391 -53.375 -38.031 1 95.06 585 LEU A N 1
ATOM 4472 C CA . LEU A 1 585 ? 10.312 -54.125 -38.688 1 95.06 585 LEU A CA 1
ATOM 4473 C C . LEU A 1 585 ? 9.125 -53.219 -39 1 95.06 585 LEU A C 1
ATOM 4475 O O . LEU A 1 585 ? 8.656 -52.469 -38.125 1 95.06 585 LEU A O 1
ATOM 4479 N N . LYS A 1 586 ? 8.719 -53.188 -40.281 1 95 586 LYS A N 1
ATOM 4480 C CA . LYS A 1 586 ? 7.547 -52.406 -40.688 1 95 586 LYS A CA 1
ATOM 4481 C C . LYS A 1 586 ? 6.262 -53.219 -40.5 1 95 586 LYS A C 1
ATOM 4483 O O . LYS A 1 586 ? 6.137 -54.312 -41.031 1 95 586 LYS A O 1
ATOM 4488 N N . VAL A 1 587 ? 5.391 -52.625 -39.688 1 94.69 587 VAL A N 1
ATOM 4489 C CA . VAL A 1 587 ? 4.168 -53.344 -39.375 1 94.69 587 VAL A CA 1
ATOM 4490 C C . VAL A 1 587 ? 2.951 -52.5 -39.688 1 94.69 587 VAL A C 1
ATOM 4492 O O . VAL A 1 587 ? 3.059 -51.281 -39.781 1 94.69 587 VAL A O 1
ATOM 4495 N N . MET A 1 588 ? 1.875 -53.094 -39.906 1 94.69 588 MET A N 1
ATOM 4496 C CA . MET A 1 588 ? 0.564 -52.5 -40.125 1 94.69 588 MET A CA 1
ATOM 4497 C C . MET A 1 588 ? -0.523 -53.281 -39.406 1 94.69 588 MET A C 1
ATOM 4499 O O . MET A 1 588 ? -0.396 -54.5 -39.219 1 94.69 588 MET A O 1
ATOM 4503 N N . PHE A 1 589 ? -1.507 -52.531 -38.906 1 93.38 589 PHE A N 1
ATOM 4504 C CA . PHE A 1 589 ? -2.615 -53.219 -38.25 1 93.38 589 PHE A CA 1
ATOM 4505 C C . PHE A 1 589 ? -3.693 -53.594 -39.25 1 93.38 589 PHE A C 1
ATOM 4507 O O . PHE A 1 589 ? -4.289 -52.75 -39.906 1 93.38 589 PHE A O 1
ATOM 4514 N N . GLY A 1 590 ? -3.883 -54.875 -39.438 1 92.12 590 GLY A N 1
ATOM 4515 C CA . GLY A 1 590 ? -4.824 -55.375 -40.406 1 92.12 590 GLY A CA 1
ATOM 4516 C C . GLY A 1 590 ? -5.246 -56.812 -40.125 1 92.12 590 GLY A C 1
ATOM 4517 O O . GLY A 1 590 ? -5.039 -57.344 -39.031 1 92.12 590 GLY A O 1
ATOM 4518 N N . VAL A 1 591 ? -5.977 -57.375 -41.062 1 91.38 591 VAL A N 1
ATOM 4519 C CA . VAL A 1 591 ? -6.453 -58.75 -40.969 1 91.38 591 VAL A CA 1
ATOM 4520 C C . VAL A 1 591 ? -5.441 -59.719 -41.625 1 91.38 591 VAL A C 1
ATOM 4522 O O . VAL A 1 591 ? -4.953 -59.438 -42.719 1 91.38 591 VAL A O 1
ATOM 4525 N N . PHE A 1 592 ? -5.105 -60.781 -40.875 1 90.56 592 PHE A N 1
ATOM 4526 C CA . PHE A 1 592 ? -4.133 -61.75 -41.375 1 90.56 592 PHE A CA 1
ATOM 4527 C C . PHE A 1 592 ? -4.699 -62.5 -42.562 1 90.56 592 PHE A C 1
ATOM 4529 O O . PHE A 1 592 ? -5.867 -62.906 -42.562 1 90.56 592 PHE A O 1
ATOM 4536 N N . LYS A 1 593 ? -3.92 -62.719 -43.688 1 84.31 593 LYS A N 1
ATOM 4537 C CA . LYS A 1 593 ? -4.328 -63.375 -44.938 1 84.31 593 LYS A CA 1
ATOM 4538 C C . LYS A 1 593 ? -4.617 -64.875 -44.688 1 84.31 593 LYS A C 1
ATOM 4540 O O . LYS A 1 593 ? -5.527 -65.438 -45.281 1 84.31 593 LYS A O 1
ATOM 4545 N N . ASN A 1 594 ? -3.715 -65.625 -44.094 1 67.88 594 ASN A N 1
ATOM 4546 C CA . ASN A 1 594 ? -3.838 -67.062 -43.938 1 67.88 594 ASN A CA 1
ATOM 4547 C C . ASN A 1 594 ? -5.059 -67.438 -43.094 1 67.88 594 ASN A C 1
ATOM 4549 O O . ASN A 1 594 ? -5.305 -68.625 -42.844 1 67.88 594 ASN A O 1
ATOM 4553 N N . SER A 1 595 ? -5.727 -66.562 -42.594 1 59.78 595 SER A N 1
ATOM 4554 C CA . SER A 1 595 ? -6.906 -66.938 -41.812 1 59.78 595 SER A CA 1
ATOM 4555 C C . SER A 1 595 ? -8.07 -67.312 -42.719 1 59.78 595 SER A C 1
ATOM 4557 O O . SER A 1 595 ? -9.148 -67.688 -42.25 1 59.78 595 SER A O 1
ATOM 4559 N N . GLU A 1 596 ? -7.938 -67.188 -44.062 1 49.5 596 GLU A N 1
ATOM 4560 C CA . GLU A 1 596 ? -9.031 -67.562 -44.938 1 49.5 596 GLU A CA 1
ATOM 4561 C C . GLU A 1 596 ? -9.258 -69.062 -44.938 1 49.5 596 GLU A C 1
ATOM 4563 O O . GLU A 1 596 ? -10.172 -69.562 -45.594 1 49.5 596 GLU A O 1
ATOM 4568 N N . ASP A 1 597 ? -8.289 -69.812 -44.688 1 46.97 597 ASP A N 1
ATOM 4569 C CA . ASP A 1 597 ? -8.727 -71.25 -44.719 1 46.97 597 ASP A CA 1
ATOM 4570 C C . ASP A 1 597 ? -9.922 -71.438 -43.812 1 46.97 597 ASP A C 1
ATOM 4572 O O . ASP A 1 597 ? -10.023 -70.812 -42.75 1 46.97 597 ASP A O 1
ATOM 4576 N N . SER A 1 598 ? -10.992 -72.25 -44.344 1 49.09 598 SER A N 1
ATOM 4577 C CA . SER A 1 598 ? -12.398 -72.5 -44 1 49.09 598 SER A CA 1
ATOM 4578 C C . SER A 1 598 ? -12.609 -72.5 -42.5 1 49.09 598 SER A C 1
ATOM 4580 O O . SER A 1 598 ? -13.695 -72.188 -42 1 49.09 598 SER A O 1
ATOM 4582 N N . SER A 1 599 ? -11.883 -73.25 -41.656 1 50.72 599 SER A N 1
ATOM 4583 C CA . SER A 1 599 ? -12.383 -73.625 -40.312 1 50.72 599 SER A CA 1
ATOM 4584 C C . SER A 1 599 ? -12.023 -72.562 -39.281 1 50.72 599 SER A C 1
ATOM 4586 O O . SER A 1 599 ? -12.539 -72.562 -38.156 1 50.72 599 SER A O 1
ATOM 4588 N N . ASN A 1 600 ? -11.078 -71.438 -39.562 1 58.97 600 ASN A N 1
ATOM 4589 C CA . ASN A 1 600 ? -10.648 -70.625 -38.438 1 58.97 600 ASN A CA 1
ATOM 4590 C C . ASN A 1 600 ? -11.078 -69.188 -38.625 1 58.97 600 ASN A C 1
ATOM 4592 O O . ASN A 1 600 ? -11.023 -68.625 -39.719 1 58.97 600 ASN A O 1
ATOM 4596 N N . LYS A 1 601 ? -11.859 -68.438 -37.781 1 71.31 601 LYS A N 1
ATOM 4597 C CA . LYS A 1 601 ? -12.344 -67.062 -37.75 1 71.31 601 LYS A CA 1
ATOM 4598 C C . LYS A 1 601 ? -11.211 -66.125 -38 1 71.31 601 LYS A C 1
ATOM 4600 O O . LYS A 1 601 ? -10.086 -66.312 -37.531 1 71.31 601 LYS A O 1
ATOM 4605 N N . PRO A 1 602 ? -11.461 -65.062 -38.906 1 82.25 602 PRO A N 1
ATOM 4606 C CA . PRO A 1 602 ? -10.445 -64.062 -39.219 1 82.25 602 PRO A CA 1
ATOM 4607 C C . PRO A 1 602 ? -9.891 -63.375 -37.969 1 82.25 602 PRO A C 1
ATOM 4609 O O . PRO A 1 602 ? -10.633 -63.156 -37.031 1 82.25 602 PRO A O 1
ATOM 4612 N N . MET A 1 603 ? -8.586 -63.219 -37.906 1 87.88 603 MET A N 1
ATOM 4613 C CA . MET A 1 603 ? -7.898 -62.562 -36.781 1 87.88 603 MET A CA 1
ATOM 4614 C C . MET A 1 603 ? -7.199 -61.312 -37.219 1 87.88 603 MET A C 1
ATOM 4616 O O . MET A 1 603 ? -6.605 -61.25 -38.312 1 87.88 603 MET A O 1
ATOM 4620 N N . ALA A 1 604 ? -7.418 -60.219 -36.469 1 90.38 604 ALA A N 1
ATOM 4621 C CA . ALA A 1 604 ? -6.742 -58.969 -36.75 1 90.38 604 ALA A CA 1
ATOM 4622 C C . ALA A 1 604 ? -5.535 -58.781 -35.844 1 90.38 604 ALA A C 1
ATOM 4624 O O . ALA A 1 604 ? -5.5 -59.312 -34.719 1 90.38 604 ALA A O 1
ATOM 4625 N N . GLY A 1 605 ? -4.516 -58.156 -36.25 1 91.5 605 GLY A N 1
ATOM 4626 C CA . GLY A 1 605 ? -3.322 -57.906 -35.469 1 91.5 605 GLY A CA 1
ATOM 4627 C C . GLY A 1 605 ? -2.262 -57.125 -36.219 1 91.5 605 GLY A C 1
ATOM 4628 O O . GLY A 1 605 ? -2.43 -56.844 -37.406 1 91.5 605 GLY A O 1
ATOM 4629 N N . LEU A 1 606 ? -1.268 -56.75 -35.5 1 92.88 606 LEU A N 1
ATOM 4630 C CA . LEU A 1 606 ? -0.111 -56.125 -36.125 1 92.88 606 LEU A CA 1
ATOM 4631 C C . LEU A 1 606 ? 0.744 -57.156 -36.844 1 92.88 606 LEU A C 1
ATOM 4633 O O . LEU A 1 606 ? 1.173 -58.125 -36.25 1 92.88 606 LEU A O 1
ATOM 4637 N N . GLY A 1 607 ? 0.887 -57 -38.062 1 93.44 607 GLY A N 1
ATOM 4638 C CA . GLY A 1 607 ? 1.694 -57.906 -38.875 1 93.44 607 GLY A CA 1
ATOM 4639 C C . GLY A 1 607 ? 2.447 -57.188 -39.969 1 93.44 607 GLY A C 1
ATOM 4640 O O . GLY A 1 607 ? 2.299 -55.969 -40.156 1 93.44 607 GLY A O 1
ATOM 4641 N N . THR A 1 608 ? 3.365 -57.875 -40.594 1 93.06 608 THR A N 1
ATOM 4642 C CA . THR A 1 608 ? 4.094 -57.312 -41.719 1 93.06 608 THR A CA 1
ATOM 4643 C C . THR A 1 608 ? 3.154 -57.031 -42.875 1 93.06 608 THR A C 1
ATOM 4645 O O . THR A 1 608 ? 2.043 -57.562 -42.938 1 93.06 608 THR A O 1
ATOM 4648 N N . VAL A 1 609 ? 3.574 -56.188 -43.812 1 89.31 609 VAL A N 1
ATOM 4649 C CA . VAL A 1 609 ? 2.752 -55.75 -44.938 1 89.31 609 VAL A CA 1
ATOM 4650 C C . VAL A 1 609 ? 2.34 -56.969 -45.781 1 89.31 609 VAL A C 1
ATOM 4652 O O . VAL A 1 609 ? 1.249 -57 -46.344 1 89.31 609 VAL A O 1
ATOM 4655 N N . ASP A 1 610 ? 3.152 -58 -45.719 1 88.88 610 ASP A N 1
ATOM 4656 C CA . ASP A 1 610 ? 2.889 -59.188 -46.531 1 88.88 610 ASP A CA 1
ATOM 4657 C C . ASP A 1 610 ? 1.929 -60.156 -45.812 1 88.88 610 ASP A C 1
ATOM 4659 O O . ASP A 1 610 ? 1.283 -60.969 -46.438 1 88.88 610 ASP A O 1
ATOM 4663 N N . GLU A 1 611 ? 1.823 -59.906 -44.562 1 90.94 611 GLU A N 1
ATOM 4664 C CA . GLU A 1 611 ? 1.036 -60.844 -43.781 1 90.94 611 GLU A CA 1
ATOM 4665 C C . GLU A 1 611 ? -0.396 -60.375 -43.594 1 90.94 611 GLU A C 1
ATOM 4667 O O . GLU A 1 611 ? -1.29 -61.156 -43.25 1 90.94 611 GLU A O 1
ATOM 4672 N N . VAL A 1 612 ? -0.652 -59.031 -43.781 1 91.06 612 VAL A N 1
ATOM 4673 C CA . VAL A 1 612 ? -1.951 -58.5 -43.375 1 91.06 612 VAL A CA 1
ATOM 4674 C C . VAL A 1 612 ? -2.576 -57.719 -44.5 1 91.06 612 VAL A C 1
ATOM 4676 O O . VAL A 1 612 ? -1.866 -57.219 -45.375 1 91.06 612 VAL A O 1
ATOM 4679 N N . ILE A 1 613 ? -3.898 -57.688 -44.531 1 88.88 613 ILE A N 1
ATOM 4680 C CA . ILE A 1 613 ? -4.691 -56.812 -45.375 1 88.88 613 ILE A CA 1
ATOM 4681 C C . ILE A 1 613 ? -5.332 -55.719 -44.531 1 88.88 613 ILE A C 1
ATOM 4683 O O . ILE A 1 613 ? -5.625 -55.906 -43.375 1 88.88 613 ILE A O 1
ATOM 4687 N N . PRO A 1 614 ? -5.508 -54.625 -45.188 1 86.31 614 PRO A N 1
ATOM 4688 C CA . PRO A 1 614 ? -6.059 -53.5 -44.406 1 86.31 614 PRO A CA 1
ATOM 4689 C C . PRO A 1 614 ? -7.402 -53.844 -43.75 1 86.31 614 PRO A C 1
ATOM 4691 O O . PRO A 1 614 ? -8.227 -54.531 -44.375 1 86.31 614 PRO A O 1
ATOM 4694 N N . LEU A 1 615 ? -7.5 -53.375 -42.531 1 86.69 615 LEU A N 1
ATOM 4695 C CA . LEU A 1 615 ? -8.688 -53.656 -41.719 1 86.69 615 LEU A CA 1
ATOM 4696 C C . LEU A 1 615 ? -9.781 -52.625 -42 1 86.69 615 LEU A C 1
ATOM 4698 O O . LEU A 1 615 ? -9.57 -51.438 -41.844 1 86.69 615 LEU A O 1
ATOM 4702 N N . VAL A 1 616 ? -10.836 -53.125 -42.562 1 83 616 VAL A N 1
ATOM 4703 C CA . VAL A 1 616 ? -11.984 -52.281 -42.812 1 83 616 VAL A CA 1
ATOM 4704 C C . VAL A 1 616 ? -13.023 -52.5 -41.688 1 83 616 VAL A C 1
ATOM 4706 O O . VAL A 1 616 ? -13.219 -53.594 -41.219 1 83 616 VAL A O 1
ATOM 4709 N N . LYS A 1 617 ? -13.633 -51.438 -41.375 1 84.31 617 LYS A N 1
ATOM 4710 C CA . LYS A 1 617 ? -14.656 -51.469 -40.312 1 84.31 617 LYS A CA 1
ATOM 4711 C C . LYS A 1 617 ? -15.719 -52.531 -40.656 1 84.31 617 LYS A C 1
ATOM 4713 O O . LYS A 1 617 ? -16.234 -52.562 -41.781 1 84.31 617 LYS A O 1
ATOM 4718 N N . GLY A 1 618 ? -16.016 -53.312 -39.719 1 78.12 618 GLY A N 1
ATOM 4719 C CA . GLY A 1 618 ? -17.047 -54.344 -39.906 1 78.12 618 GLY A CA 1
ATOM 4720 C C . GLY A 1 618 ? -16.578 -55.531 -40.719 1 78.12 618 GLY A C 1
ATOM 4721 O O . GLY A 1 618 ? -17.391 -56.312 -41.219 1 78.12 618 GLY A O 1
ATOM 4722 N N . ALA A 1 619 ? -15.305 -55.688 -40.938 1 73.19 619 ALA A N 1
ATOM 4723 C CA . ALA A 1 619 ? -14.766 -56.719 -41.812 1 73.19 619 ALA A CA 1
ATOM 4724 C C . ALA A 1 619 ? -15.148 -58.125 -41.281 1 73.19 619 ALA A C 1
ATOM 4726 O O . ALA A 1 619 ? -15.242 -59.062 -42.062 1 73.19 619 ALA A O 1
ATOM 4727 N N . PHE A 1 620 ? -15.266 -58.219 -40.062 1 76.81 620 PHE A N 1
ATOM 4728 C CA . PHE A 1 620 ? -15.766 -59.469 -39.5 1 76.81 620 PHE A CA 1
ATOM 4729 C C . PHE A 1 620 ? -16.438 -59.25 -38.156 1 76.81 620 PHE A C 1
ATOM 4731 O O . PHE A 1 620 ? -16.234 -58.219 -37.531 1 76.81 620 PHE A O 1
ATOM 4738 N N . MET B 1 1 ? 48.688 19.562 -23.141 1 19.66 1 MET B N 1
ATOM 4739 C CA . MET B 1 1 ? 47.812 19.422 -24.312 1 19.66 1 MET B CA 1
ATOM 4740 C C . MET B 1 1 ? 47.906 1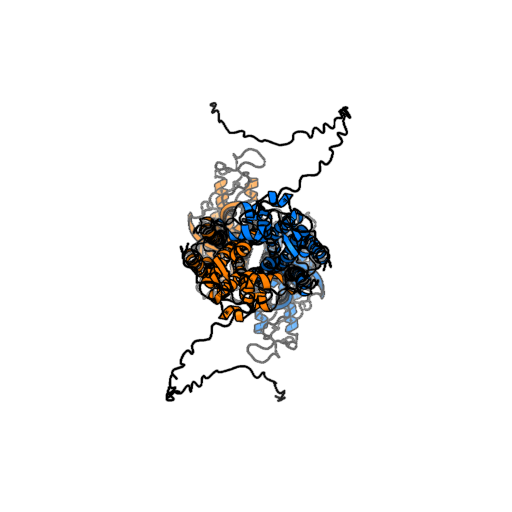8 -24.875 1 19.66 1 MET B C 1
ATOM 4742 O O . MET B 1 1 ? 47.406 17.719 -25.953 1 19.66 1 MET B O 1
ATOM 4746 N N . SER B 1 2 ? 48.656 17.156 -24.344 1 19.92 2 SER B N 1
ATOM 4747 C CA . SER B 1 2 ? 49.125 15.945 -25.016 1 19.92 2 SER B CA 1
ATOM 4748 C C . SER B 1 2 ? 47.969 15.031 -25.391 1 19.92 2 SER B C 1
ATOM 4750 O O . SER B 1 2 ? 46.875 15.141 -24.812 1 19.92 2 SER B O 1
ATOM 4752 N N . SER B 1 3 ? 48.125 14.156 -26.422 1 21.31 3 SER B N 1
ATOM 4753 C CA . SER B 1 3 ? 47.719 13.359 -27.578 1 21.31 3 SER B CA 1
ATOM 4754 C C . SER B 1 3 ? 47.062 12.055 -27.125 1 21.31 3 SER B C 1
ATOM 4756 O O . SER B 1 3 ? 46.844 11.156 -27.938 1 21.31 3 SER B O 1
ATOM 4758 N N . GLN B 1 4 ? 46.656 11.953 -25.891 1 20.27 4 GLN B N 1
ATOM 4759 C CA . GLN B 1 4 ? 46.562 10.547 -25.484 1 20.27 4 GLN B CA 1
ATOM 4760 C C . GLN B 1 4 ? 45.469 9.828 -26.25 1 20.27 4 GLN B C 1
ATOM 4762 O O . GLN B 1 4 ? 44.344 10.336 -26.359 1 20.27 4 GLN B O 1
ATOM 4767 N N . HIS B 1 5 ? 45.781 8.82 -27.141 1 21.09 5 HIS B N 1
ATOM 4768 C CA . HIS B 1 5 ? 45.281 8.047 -28.281 1 21.09 5 HIS B CA 1
ATOM 4769 C C . HIS B 1 5 ? 44.156 7.102 -27.891 1 21.09 5 HIS B C 1
ATOM 4771 O O . HIS B 1 5 ? 43.75 6.25 -28.672 1 21.09 5 HIS B O 1
ATOM 4777 N N . LEU B 1 6 ? 43.188 7.473 -27.094 1 18.81 6 LEU B N 1
ATOM 4778 C CA . LEU B 1 6 ? 42.469 6.379 -26.453 1 18.81 6 LEU B CA 1
ATOM 4779 C C . LEU B 1 6 ? 41.656 5.582 -27.5 1 18.81 6 LEU B C 1
ATOM 4781 O O . LEU B 1 6 ? 41.094 6.152 -28.422 1 18.81 6 LEU B O 1
ATOM 4785 N N . TYR B 1 7 ? 41.625 4.184 -27.562 1 18.61 7 TYR B N 1
ATOM 4786 C CA . TYR B 1 7 ? 41.438 3.006 -28.406 1 18.61 7 TYR B CA 1
ATOM 4787 C C . TYR B 1 7 ? 39.938 2.725 -28.625 1 18.61 7 TYR B C 1
ATOM 4789 O O . TYR B 1 7 ? 39.562 2.088 -29.609 1 18.61 7 TYR B O 1
ATOM 4797 N N . THR B 1 8 ? 38.875 3.354 -28.141 1 18.72 8 THR B N 1
ATOM 4798 C CA . THR B 1 8 ? 37.844 2.412 -27.703 1 18.72 8 THR B CA 1
ATOM 4799 C C . THR B 1 8 ? 37.188 1.763 -28.906 1 18.72 8 THR B C 1
ATOM 4801 O O . THR B 1 8 ? 37.188 2.311 -30.016 1 18.72 8 THR B O 1
ATOM 4804 N N . LEU B 1 9 ? 36.5 0.458 -28.719 1 17.75 9 LEU B N 1
ATOM 4805 C CA . LEU B 1 9 ? 36 -0.75 -29.375 1 17.75 9 LEU B CA 1
ATOM 4806 C C . LEU B 1 9 ? 34.688 -0.466 -30.141 1 17.75 9 LEU B C 1
ATOM 4808 O O . LEU B 1 9 ? 33.656 -0.189 -29.531 1 17.75 9 LEU B O 1
ATOM 4812 N N . ALA B 1 10 ? 34.625 0.395 -31.125 1 18.72 10 ALA B N 1
ATOM 4813 C CA . ALA B 1 10 ? 33.531 0.667 -32.031 1 18.72 10 ALA B CA 1
ATOM 4814 C C . ALA B 1 10 ? 33.031 -0.618 -32.688 1 18.72 10 ALA B C 1
ATOM 4816 O O . ALA B 1 10 ? 33.656 -1.155 -33.594 1 18.72 10 ALA B O 1
ATOM 4817 N N . ASP B 1 11 ? 32.469 -1.573 -31.844 1 17.39 11 ASP B N 1
ATOM 4818 C CA . ASP B 1 11 ? 31.984 -2.898 -32.219 1 17.39 11 ASP B CA 1
ATOM 4819 C C . ASP B 1 11 ? 31.016 -2.822 -33.375 1 17.39 11 ASP B C 1
ATOM 4821 O O . ASP B 1 11 ? 30.469 -1.754 -33.688 1 17.39 11 ASP B O 1
ATOM 4825 N N . GLN B 1 12 ? 30.438 -4.004 -33.844 1 17.98 12 GLN B N 1
ATOM 4826 C CA . GLN B 1 12 ? 30.125 -4.844 -35 1 17.98 12 GLN B CA 1
ATOM 4827 C C . GLN B 1 12 ? 28.672 -4.668 -35.406 1 17.98 12 GLN B C 1
ATOM 4829 O O . GLN B 1 12 ? 27.797 -5.438 -35 1 17.98 12 GLN B O 1
ATOM 4834 N N . LEU B 1 13 ? 28.047 -3.559 -35.312 1 17.36 13 LEU B N 1
ATOM 4835 C CA . LEU B 1 13 ? 26.609 -3.674 -35.469 1 17.36 13 LEU B CA 1
ATOM 4836 C C . LEU B 1 13 ? 26.266 -4.234 -36.875 1 17.36 13 LEU B C 1
ATOM 4838 O O . LEU B 1 13 ? 26.688 -3.689 -37.875 1 17.36 13 LEU B O 1
ATOM 4842 N N . GLY B 1 14 ? 25.875 -5.523 -37.031 1 19.16 14 GLY B N 1
ATOM 4843 C CA . GLY B 1 14 ? 25.547 -6.57 -38 1 19.16 14 GLY B CA 1
ATOM 4844 C C . GLY B 1 14 ? 24.359 -6.227 -38.875 1 19.16 14 GLY B C 1
ATOM 4845 O O . GLY B 1 14 ? 23.922 -7.043 -39.688 1 19.16 14 GLY B O 1
ATOM 4846 N N . VAL B 1 15 ? 23.688 -5.152 -38.75 1 18.38 15 VAL B N 1
ATOM 4847 C CA . VAL B 1 15 ? 22.281 -5.375 -39.094 1 18.38 15 VAL B CA 1
ATOM 4848 C C . VAL B 1 15 ? 22.156 -5.883 -40.531 1 18.38 15 VAL B C 1
ATOM 4850 O O . VAL B 1 15 ? 23.047 -5.645 -41.344 1 18.38 15 VAL B O 1
ATOM 4853 N N . PHE B 1 16 ? 21.016 -6.539 -40.938 1 18.8 16 PHE B N 1
ATOM 4854 C CA . PHE B 1 16 ? 20.156 -7.566 -41.5 1 18.8 16 PHE B CA 1
ATOM 4855 C C . PHE B 1 16 ? 19.688 -7.16 -42.906 1 18.8 16 PHE B C 1
ATOM 4857 O O . PHE B 1 16 ? 19.094 -7.969 -43.625 1 18.8 16 PHE B O 1
ATOM 4864 N N . ASP B 1 17 ? 19.938 -5.984 -43.406 1 18.22 17 ASP B N 1
ATOM 4865 C CA . ASP B 1 17 ? 18.703 -5.68 -44.125 1 18.22 17 ASP B CA 1
ATOM 4866 C C . ASP B 1 17 ? 18.688 -6.375 -45.5 1 18.22 17 ASP B C 1
ATOM 4868 O O . ASP B 1 17 ? 17.766 -6.18 -46.281 1 18.22 17 ASP B O 1
ATOM 4872 N N . SER B 1 18 ? 19.812 -7.07 -45.844 1 17.7 18 SER B N 1
ATOM 4873 C CA . SER B 1 18 ? 19.859 -7.027 -47.312 1 17.7 18 SER B CA 1
ATOM 4874 C C . SER B 1 18 ? 18.625 -7.66 -47.906 1 17.7 18 SER B C 1
ATOM 4876 O O . SER B 1 18 ? 17.969 -8.492 -47.281 1 17.7 18 SER B O 1
ATOM 4878 N N . GLU B 1 19 ? 18.297 -7.23 -49.188 1 18.36 19 GLU B N 1
ATOM 4879 C CA . GLU B 1 19 ? 17.297 -7.086 -50.219 1 18.36 19 GLU B CA 1
ATOM 4880 C C . GLU B 1 19 ? 16.969 -8.43 -50.875 1 18.36 19 GLU B C 1
ATOM 4882 O O . GLU B 1 19 ? 17.828 -9.297 -50.969 1 18.36 19 GLU B O 1
ATOM 4887 N N . LEU B 1 20 ? 15.711 -8.727 -50.812 1 18.89 20 LEU B N 1
ATOM 4888 C CA . LEU B 1 20 ? 14.773 -9.758 -51.25 1 18.89 20 LEU B CA 1
ATOM 4889 C C . LEU B 1 20 ? 14.867 -9.945 -52.781 1 18.89 20 LEU B C 1
ATOM 4891 O O . LEU B 1 20 ? 14.008 -9.477 -53.531 1 18.89 20 LEU B O 1
ATOM 4895 N N . ASP B 1 21 ? 16.156 -10.047 -53.25 1 17.39 21 ASP B N 1
ATOM 4896 C CA . ASP B 1 21 ? 16.062 -10.062 -54.719 1 17.39 21 ASP B CA 1
ATOM 4897 C C . ASP B 1 21 ? 15.242 -11.25 -55.188 1 17.39 21 ASP B C 1
ATOM 4899 O O . ASP B 1 21 ? 15.547 -12.398 -54.875 1 17.39 21 ASP B O 1
ATOM 4903 N N . LEU B 1 22 ? 14.039 -10.969 -55.531 1 17.73 22 LEU B N 1
ATOM 4904 C CA . LEU B 1 22 ? 12.922 -11.734 -56.062 1 17.73 22 LEU B CA 1
ATOM 4905 C C . LEU B 1 22 ? 13.281 -12.352 -57.406 1 17.73 22 LEU B C 1
ATOM 4907 O O . LEU B 1 22 ? 12.43 -12.93 -58.094 1 17.73 22 LEU B O 1
ATOM 4911 N N . ASP B 1 23 ? 14.562 -12.609 -57.688 1 16.83 23 ASP B N 1
ATOM 4912 C CA . ASP B 1 23 ? 14.602 -12.836 -59.125 1 16.83 23 ASP B CA 1
ATOM 4913 C C . ASP B 1 23 ? 13.797 -14.07 -59.5 1 16.83 23 ASP B C 1
ATOM 4915 O O . ASP B 1 23 ? 14.055 -15.164 -59 1 16.83 23 ASP B O 1
ATOM 4919 N N . LEU B 1 24 ? 12.656 -13.922 -60.094 1 16.58 24 LEU B N 1
ATOM 4920 C CA . LEU B 1 24 ? 11.594 -14.766 -60.625 1 16.58 24 LEU B CA 1
ATOM 4921 C C . LEU B 1 24 ? 12.109 -15.625 -61.781 1 16.58 24 LEU B C 1
ATOM 4923 O O . LEU B 1 24 ? 11.375 -16.453 -62.312 1 16.58 24 LEU B O 1
ATOM 4927 N N . LYS B 1 25 ? 13.297 -15.227 -62.281 1 17.55 25 LYS B N 1
ATOM 4928 C CA . LYS B 1 25 ? 13.117 -15.43 -63.719 1 17.55 25 LYS B CA 1
ATOM 4929 C C . LYS B 1 25 ? 12.578 -16.828 -64 1 17.55 25 LYS B C 1
ATOM 4931 O O . LYS B 1 25 ? 12.711 -17.734 -63.188 1 17.55 25 LYS B O 1
ATOM 4936 N N . LYS B 1 26 ? 12.656 -17.125 -65.312 1 17.52 26 LYS B N 1
ATOM 4937 C CA . LYS B 1 26 ? 11.836 -17.609 -66.438 1 17.52 26 LYS B CA 1
ATOM 4938 C C . LYS B 1 26 ? 12.008 -19.125 -66.625 1 17.52 26 LYS B C 1
ATOM 4940 O O . LYS B 1 26 ? 11.031 -19.828 -66.875 1 17.52 26 LYS B O 1
ATOM 4945 N N . PRO B 1 27 ? 13.312 -19.703 -66.875 1 16.55 27 PRO B N 1
ATOM 4946 C CA . PRO B 1 27 ? 13.367 -20.328 -68.188 1 16.55 27 PRO B CA 1
ATOM 4947 C C . PRO B 1 27 ? 12.734 -21.719 -68.25 1 16.55 27 PRO B C 1
ATOM 4949 O O . PRO B 1 27 ? 12.633 -22.375 -67.188 1 16.55 27 PRO B O 1
ATOM 4952 N N . HIS B 1 28 ? 12.211 -22.141 -69.438 1 18.52 28 HIS B N 1
ATOM 4953 C CA . HIS B 1 28 ? 11.32 -23.016 -70.188 1 18.52 28 HIS B CA 1
ATOM 4954 C C . HIS B 1 28 ? 11.93 -24.391 -70.375 1 18.52 28 HIS B C 1
ATOM 4956 O O . HIS B 1 28 ? 11.227 -25.344 -70.75 1 18.52 28 HIS B O 1
ATOM 4962 N N . ASP B 1 29 ? 13.336 -24.5 -70.312 1 16.59 29 ASP B N 1
ATOM 4963 C CA . ASP B 1 29 ? 13.727 -25.312 -71.438 1 16.59 29 ASP B CA 1
ATOM 4964 C C . ASP B 1 29 ? 13.047 -26.688 -71.375 1 16.59 29 ASP B C 1
ATOM 4966 O O . ASP B 1 29 ? 12.562 -27.109 -70.312 1 16.59 29 ASP B O 1
ATOM 4970 N N . ASN B 1 30 ? 13.406 -27.516 -72.375 1 18.72 30 ASN B N 1
ATOM 4971 C CA . ASN B 1 30 ? 12.945 -28.422 -73.438 1 18.72 30 ASN B CA 1
ATOM 4972 C C . ASN B 1 30 ? 12.992 -29.875 -72.938 1 18.72 30 ASN B C 1
ATOM 4974 O O . ASN B 1 30 ? 12.703 -30.797 -73.75 1 18.72 30 ASN B O 1
ATOM 4978 N N . VAL B 1 31 ? 13.281 -30.094 -71.75 1 18.11 31 VAL B N 1
ATOM 4979 C CA . VAL B 1 31 ? 13.945 -31.391 -71.812 1 18.11 31 VAL B CA 1
ATOM 4980 C C . VAL B 1 31 ? 13 -32.438 -72.438 1 18.11 31 VAL B C 1
ATOM 4982 O O . VAL B 1 31 ? 11.797 -32.406 -72.125 1 18.11 31 VAL B O 1
ATOM 4985 N N . GLU B 1 32 ? 13.633 -33.25 -73.312 1 17.31 32 GLU B N 1
ATOM 4986 C CA . GLU B 1 32 ? 13.344 -34.219 -74.375 1 17.31 32 GLU B CA 1
ATOM 4987 C C . GLU B 1 32 ? 12.57 -35.406 -73.812 1 17.31 32 GLU B C 1
ATOM 4989 O O . GLU B 1 32 ? 12.773 -35.812 -72.625 1 17.31 32 GLU B O 1
ATOM 4994 N N . LYS B 1 33 ? 11.539 -35.75 -74.5 1 20.38 33 LYS B N 1
ATOM 4995 C CA . LYS B 1 33 ? 10.406 -36.688 -74.5 1 20.38 33 LYS B CA 1
ATOM 4996 C C . LYS B 1 33 ? 10.867 -38.125 -74.5 1 20.38 33 LYS B C 1
ATOM 4998 O O . LYS B 1 33 ? 10.062 -39.062 -74.625 1 20.38 33 LYS B O 1
ATOM 5003 N N . HIS B 1 34 ? 12.289 -38.406 -74.375 1 16.25 34 HIS B N 1
ATOM 5004 C CA . HIS B 1 34 ? 12.492 -39.656 -75.125 1 16.25 34 HIS B CA 1
ATOM 5005 C C . HIS B 1 34 ? 11.578 -40.75 -74.562 1 16.25 34 HIS B C 1
ATOM 5007 O O . HIS B 1 34 ? 11.016 -40.625 -73.5 1 16.25 34 HIS B O 1
ATOM 5013 N N . GLY B 1 35 ? 12.117 -42.094 -74.812 1 16.42 35 GLY B N 1
ATOM 5014 C CA . GLY B 1 35 ? 11.883 -43.312 -75.562 1 16.42 35 GLY B CA 1
ATOM 5015 C C . GLY B 1 35 ? 11.094 -44.344 -74.812 1 16.42 35 GLY B C 1
ATOM 5016 O O . GLY B 1 35 ? 10.773 -44.125 -73.625 1 16.42 35 GLY B O 1
ATOM 5017 N N . GLU B 1 36 ? 11.508 -45.625 -74.75 1 18.05 36 GLU B N 1
ATOM 5018 C CA . GLU B 1 36 ? 11 -46.906 -75.188 1 18.05 36 GLU B CA 1
ATOM 5019 C C . GLU B 1 36 ? 10.266 -47.625 -74.062 1 18.05 36 GLU B C 1
ATOM 5021 O O . GLU B 1 36 ? 10.648 -47.531 -72.938 1 18.05 36 GLU B O 1
ATOM 5026 N N . LYS B 1 37 ? 9.062 -47.781 -74.375 1 23.95 37 LYS B N 1
ATOM 5027 C CA . LYS B 1 37 ? 8.008 -48.531 -73.688 1 23.95 37 LYS B CA 1
ATOM 5028 C C . LYS B 1 37 ? 8.492 -49.875 -73.25 1 23.95 37 LYS B C 1
ATOM 5030 O O . LYS B 1 37 ? 8.117 -50.906 -73.812 1 23.95 37 LYS B O 1
ATOM 5035 N N . GLU B 1 38 ? 9.898 -50.156 -72.938 1 19.81 38 GLU B N 1
ATOM 5036 C CA . GLU B 1 38 ? 10.133 -51.594 -73 1 19.81 38 GLU B CA 1
ATOM 5037 C C . GLU B 1 38 ? 9.172 -52.344 -72.125 1 19.81 38 GLU B C 1
ATOM 5039 O O . GLU B 1 38 ? 8.82 -51.875 -71.062 1 19.81 38 GLU B O 1
ATOM 5044 N N . ASP B 1 39 ? 8.43 -53.219 -72.75 1 20.91 39 ASP B N 1
ATOM 5045 C CA . ASP B 1 39 ? 7.402 -54.219 -72.438 1 20.91 39 ASP B CA 1
ATOM 5046 C C . ASP B 1 39 ? 7.875 -55.125 -71.25 1 20.91 39 ASP B C 1
ATOM 5048 O O . ASP B 1 39 ? 8.797 -55.906 -71.438 1 20.91 39 ASP B O 1
ATOM 5052 N N . PHE B 1 40 ? 8.328 -54.625 -70.125 1 19.83 40 PHE B N 1
ATOM 5053 C CA . PHE B 1 40 ? 8.875 -55.562 -69.188 1 19.83 40 PHE B CA 1
ATOM 5054 C C . PHE B 1 40 ? 7.93 -56.719 -68.938 1 19.83 40 PHE B C 1
ATOM 5056 O O . PHE B 1 40 ? 6.758 -56.531 -68.625 1 19.83 40 PHE B O 1
ATOM 5063 N N . THR B 1 41 ? 8.016 -57.75 -69.875 1 20.75 41 THR B N 1
ATOM 5064 C CA . THR B 1 41 ? 7.426 -59.094 -69.875 1 20.75 41 THR B CA 1
ATOM 5065 C C . THR B 1 41 ? 7.531 -59.656 -68.438 1 20.75 41 THR B C 1
ATOM 5067 O O . THR B 1 41 ? 8.617 -59.688 -67.875 1 20.75 41 THR B O 1
ATOM 5070 N N . TYR B 1 42 ? 6.496 -59.562 -67.75 1 20.03 42 TYR B N 1
ATOM 5071 C CA . TYR B 1 42 ? 6.258 -60.094 -66.438 1 20.03 42 TYR B CA 1
ATOM 5072 C C . TYR B 1 42 ? 6.637 -61.562 -66.312 1 20.03 42 TYR B C 1
ATOM 5074 O O . TYR B 1 42 ? 5.965 -62.438 -66.938 1 20.03 42 TYR B O 1
ATOM 5082 N N . SER B 1 43 ? 7.965 -61.906 -66.75 1 23 43 SER B N 1
ATOM 5083 C CA . SER B 1 43 ? 8.336 -63.312 -66.625 1 23 43 SER B CA 1
ATOM 5084 C C . SER B 1 43 ? 7.836 -63.906 -65.312 1 23 43 SER B C 1
ATOM 5086 O O . SER B 1 43 ? 7.754 -63.188 -64.312 1 23 43 SER B O 1
ATOM 5088 N N . ALA B 1 44 ? 7.141 -65.062 -65.438 1 25.78 44 ALA B N 1
ATOM 5089 C CA . ALA B 1 44 ? 6.512 -66 -64.5 1 25.78 44 ALA B CA 1
ATOM 5090 C C . ALA B 1 44 ? 7.445 -66.375 -63.344 1 25.78 44 ALA B C 1
ATOM 5092 O O . ALA B 1 44 ? 8.508 -66.938 -63.531 1 25.78 44 ALA B O 1
ATOM 5093 N N . LEU B 1 45 ? 7.707 -65.438 -62.469 1 24.09 45 LEU B N 1
ATOM 5094 C CA . LEU B 1 45 ? 8.562 -65.688 -61.312 1 24.09 45 LEU B CA 1
ATOM 5095 C C . LEU B 1 45 ? 8.312 -67.062 -60.75 1 24.09 45 LEU B C 1
ATOM 5097 O O . LEU B 1 45 ? 7.164 -67.438 -60.531 1 24.09 45 LEU B O 1
ATOM 5101 N N . GLU B 1 46 ? 9.188 -67.938 -61.219 1 25.42 46 GLU B N 1
ATOM 5102 C CA . GLU B 1 46 ? 9.352 -69.312 -60.688 1 25.42 46 GLU B CA 1
ATOM 5103 C C . GLU B 1 46 ? 9.109 -69.312 -59.188 1 25.42 46 GLU B C 1
ATOM 5105 O O . GLU B 1 46 ? 9.5 -68.438 -58.469 1 25.42 46 GLU B O 1
ATOM 5110 N N . SER B 1 47 ? 8.047 -70.062 -58.781 1 24.42 47 SER B N 1
ATOM 5111 C CA . SER B 1 47 ? 7.633 -70.25 -57.406 1 24.42 47 SER B CA 1
ATOM 5112 C C . SER B 1 47 ? 8.82 -70.625 -56.531 1 24.42 47 SER B C 1
ATOM 5114 O O . SER B 1 47 ? 9.539 -71.562 -56.812 1 24.42 47 SER B O 1
ATOM 5116 N N . PRO B 1 48 ? 9.641 -69.688 -56.094 1 27.59 48 PRO B N 1
ATOM 5117 C CA . PRO B 1 48 ? 10.781 -70.125 -55.312 1 27.59 48 PRO B CA 1
ATOM 5118 C C . PRO B 1 48 ? 10.406 -71.25 -54.344 1 27.59 48 PRO B C 1
ATOM 5120 O O . PRO B 1 48 ? 9.25 -71.375 -53.906 1 27.59 48 PRO B O 1
ATOM 5123 N N . ASN B 1 49 ? 10.93 -72.438 -54.594 1 27.83 49 ASN B N 1
ATOM 5124 C CA . ASN B 1 49 ? 10.945 -73.562 -53.656 1 27.83 49 ASN B CA 1
ATOM 5125 C C . ASN B 1 49 ? 11.086 -73.125 -52.219 1 27.83 49 ASN B C 1
ATOM 5127 O O . ASN B 1 49 ? 12.031 -72.375 -51.875 1 27.83 49 ASN B O 1
ATOM 5131 N N . ILE B 1 50 ? 9.984 -72.875 -51.594 1 28.75 50 ILE B N 1
ATOM 5132 C CA . ILE B 1 50 ? 9.961 -72.625 -50.156 1 28.75 50 ILE B CA 1
ATOM 5133 C C . ILE B 1 50 ? 10.852 -73.625 -49.438 1 28.75 50 ILE B C 1
ATOM 5135 O O . ILE B 1 50 ? 10.562 -74.812 -49.406 1 28.75 50 ILE B O 1
ATOM 5139 N N . SER B 1 51 ? 12.219 -73.562 -49.75 1 28.36 51 SER B N 1
ATOM 5140 C CA . SER B 1 51 ? 13.094 -74.375 -48.906 1 28.36 51 SER B CA 1
ATOM 5141 C C . SER B 1 51 ? 12.562 -74.375 -47.469 1 28.36 51 SER B C 1
ATOM 5143 O O . SER B 1 51 ? 12.016 -73.438 -46.969 1 28.36 51 SER B O 1
ATOM 5145 N N . GLU B 1 52 ? 12.195 -75.562 -47.062 1 31.77 52 GLU B N 1
ATOM 5146 C CA . GLU B 1 52 ? 11.93 -75.875 -45.656 1 31.77 52 GLU B CA 1
ATOM 5147 C C . GLU B 1 52 ? 12.883 -75.125 -44.719 1 31.77 52 GLU B C 1
ATOM 5149 O O . GLU B 1 52 ? 14.078 -75.438 -44.688 1 31.77 52 GLU B O 1
ATOM 5154 N N . THR B 1 53 ? 12.82 -73.812 -44.781 1 30.89 53 THR B N 1
ATOM 5155 C CA . THR B 1 53 ? 13.648 -73.125 -43.781 1 30.89 53 THR B CA 1
ATOM 5156 C C . THR B 1 53 ? 13.609 -73.812 -42.438 1 30.89 53 THR B C 1
ATOM 5158 O O . THR B 1 53 ? 12.531 -74.062 -41.875 1 30.89 53 THR B O 1
ATOM 5161 N N . ASN B 1 54 ? 14.531 -74.812 -42.219 1 31.67 54 ASN B N 1
ATOM 5162 C CA . ASN B 1 54 ? 14.875 -75.25 -40.906 1 31.67 54 ASN B CA 1
ATOM 5163 C C . ASN B 1 54 ? 14.594 -74.188 -39.844 1 31.67 54 ASN B C 1
ATOM 5165 O O . ASN B 1 54 ? 15.047 -73.062 -39.969 1 31.67 54 ASN B O 1
ATOM 5169 N N . THR B 1 55 ? 13.469 -74.188 -39.312 1 36.25 55 THR B N 1
ATOM 5170 C CA . THR B 1 55 ? 13.164 -73.375 -38.125 1 36.25 55 THR B CA 1
ATOM 5171 C C . THR B 1 55 ? 14.398 -73.188 -37.25 1 36.25 55 THR B C 1
ATOM 5173 O O . THR B 1 55 ? 14.82 -74.188 -36.594 1 36.25 55 THR B O 1
ATOM 5176 N N . LEU B 1 56 ? 15.43 -72.562 -37.719 1 40.41 56 LEU B N 1
ATOM 5177 C CA . LEU B 1 56 ? 16.562 -72.25 -36.844 1 40.41 56 LEU B CA 1
ATOM 5178 C C . LEU B 1 56 ? 16.078 -71.875 -35.438 1 40.41 56 LEU B C 1
ATOM 5180 O O . LEU B 1 56 ? 15.07 -71.188 -35.281 1 40.41 56 LEU B O 1
ATOM 5184 N N . PRO B 1 57 ? 16.516 -72.688 -34.469 1 47 57 PRO B N 1
ATOM 5185 C CA . PRO B 1 57 ? 16.188 -72.438 -33.062 1 47 57 PRO B CA 1
ATOM 5186 C C . PRO B 1 57 ? 16.25 -70.938 -32.719 1 47 57 PRO B C 1
ATOM 5188 O O . PRO B 1 57 ? 17.125 -70.188 -33.188 1 47 57 PRO B O 1
ATOM 5191 N N . ILE B 1 58 ? 15.188 -70.25 -32.375 1 53.59 58 ILE B N 1
ATOM 5192 C CA . ILE B 1 58 ? 15.047 -68.875 -31.938 1 53.59 58 ILE B CA 1
ATOM 5193 C C . ILE B 1 58 ? 16.062 -68.562 -30.828 1 53.59 58 ILE B C 1
ATOM 5195 O O . ILE B 1 58 ? 15.984 -69.188 -29.75 1 53.59 58 ILE B O 1
ATOM 5199 N N . GLU B 1 59 ? 17.344 -68.375 -31.094 1 58.03 59 GLU B N 1
ATOM 5200 C CA . GLU B 1 59 ? 18.359 -68.125 -30.109 1 58.03 59 GLU B CA 1
ATOM 5201 C C . GLU B 1 59 ? 18.125 -66.75 -29.438 1 58.03 59 GLU B C 1
ATOM 5203 O O . GLU B 1 59 ? 18 -65.75 -30.125 1 58.03 59 GLU B O 1
ATOM 5208 N N . SER B 1 60 ? 17.812 -66.75 -28.078 1 64.62 60 SER B N 1
ATOM 5209 C CA . SER B 1 60 ? 17.688 -65.5 -27.281 1 64.62 60 SER B CA 1
ATOM 5210 C C . SER B 1 60 ? 19.016 -64.75 -27.203 1 64.62 60 SER B C 1
ATOM 5212 O O . SER B 1 60 ? 20.062 -65.375 -26.953 1 64.62 60 SER B O 1
ATOM 5214 N N . THR B 1 61 ? 19.203 -63.562 -27.828 1 71.81 61 THR B N 1
ATOM 5215 C CA . THR B 1 61 ? 20.406 -62.75 -27.766 1 71.81 61 THR B CA 1
ATOM 5216 C C . THR B 1 61 ? 20.328 -61.75 -26.625 1 71.81 61 THR B C 1
ATOM 5218 O O . THR B 1 61 ? 21.062 -60.75 -26.609 1 71.81 61 THR B O 1
ATOM 5221 N N . SER B 1 62 ? 19.578 -62.094 -25.547 1 81.94 62 SER B N 1
ATOM 5222 C CA . SER B 1 62 ? 19.391 -61.125 -24.469 1 81.94 62 SER B CA 1
ATOM 5223 C C . SER B 1 62 ? 20.547 -61.156 -23.484 1 81.94 62 SER B C 1
ATOM 5225 O O . SER B 1 62 ? 21.078 -62.219 -23.172 1 81.94 62 SER B O 1
ATOM 5227 N N . ARG B 1 63 ? 21.078 -59.938 -23.203 1 84.44 63 ARG B N 1
ATOM 5228 C CA . ARG B 1 63 ? 22.172 -59.812 -22.25 1 84.44 63 ARG B CA 1
ATOM 5229 C C . ARG B 1 63 ? 21.672 -59.156 -20.953 1 84.44 63 ARG B C 1
ATOM 5231 O O . ARG B 1 63 ? 20.781 -58.312 -20.984 1 84.44 63 ARG B O 1
ATOM 5238 N N . TRP B 1 64 ? 22.188 -59.719 -19.812 1 88.38 64 TRP B N 1
ATOM 5239 C CA . TRP B 1 64 ? 21.875 -59.125 -18.5 1 88.38 64 TRP B CA 1
ATOM 5240 C C . TRP B 1 64 ? 22.656 -57.844 -18.266 1 88.38 64 TRP B C 1
ATOM 5242 O O . TRP B 1 64 ? 23.859 -57.875 -18 1 88.38 64 TRP B O 1
ATOM 5252 N N . THR B 1 65 ? 21.953 -56.625 -18.438 1 87.88 65 THR B N 1
ATOM 5253 C CA . THR B 1 65 ? 22.578 -55.312 -18.219 1 87.88 65 THR B CA 1
ATOM 5254 C C . THR B 1 65 ? 21.531 -54.281 -17.828 1 87.88 65 THR B C 1
ATOM 5256 O O . THR B 1 65 ? 20.438 -54.281 -18.375 1 87.88 65 THR B O 1
ATOM 5259 N N . ILE B 1 66 ? 21.75 -53.5 -16.859 1 88.94 66 ILE B N 1
ATOM 5260 C CA . ILE B 1 66 ? 20.859 -52.438 -16.422 1 88.94 66 ILE B CA 1
ATOM 5261 C C . ILE B 1 66 ? 21.031 -51.219 -17.312 1 88.94 66 ILE B C 1
ATOM 5263 O O . ILE B 1 66 ? 20.094 -50.438 -17.5 1 88.94 66 ILE B O 1
ATOM 5267 N N . GLY B 1 67 ? 22.094 -51.188 -18.031 1 86.5 67 GLY B N 1
ATOM 5268 C CA . GLY B 1 67 ? 22.391 -50 -18.844 1 86.5 67 GLY B CA 1
ATOM 5269 C C . GLY B 1 67 ? 22.656 -48.75 -18.016 1 86.5 67 GLY B C 1
ATOM 5270 O O . GLY B 1 67 ? 22.562 -48.812 -16.781 1 86.5 67 GLY B O 1
ATOM 5271 N N . TRP B 1 68 ? 22.938 -47.625 -18.688 1 89.75 68 TRP B N 1
ATOM 5272 C CA . TRP B 1 68 ? 23.25 -46.406 -17.953 1 89.75 68 TRP B CA 1
ATOM 5273 C C . TRP B 1 68 ? 22.125 -45.375 -18.109 1 89.75 68 TRP B C 1
ATOM 5275 O O . TRP B 1 68 ? 22.031 -44.438 -17.328 1 89.75 68 TRP B O 1
ATOM 5285 N N . VAL B 1 69 ? 21.203 -45.5 -18.969 1 89.56 69 VAL B N 1
ATOM 5286 C CA . VAL B 1 69 ? 20.188 -44.5 -19.297 1 89.56 69 VAL B CA 1
ATOM 5287 C C . VAL B 1 69 ? 19.141 -44.438 -18.188 1 89.56 69 VAL B C 1
ATOM 5289 O O . VAL B 1 69 ? 18.797 -43.375 -17.703 1 89.56 69 VAL B O 1
ATOM 5292 N N . THR B 1 70 ? 18.641 -45.594 -17.703 1 92.56 70 THR B N 1
ATOM 5293 C CA . THR B 1 70 ? 17.547 -45.625 -16.719 1 92.56 70 THR B CA 1
ATOM 5294 C C . THR B 1 70 ? 18.016 -45.094 -15.375 1 92.56 70 THR B C 1
ATOM 5296 O O . THR B 1 70 ? 17.406 -44.188 -14.812 1 92.56 70 THR B O 1
ATOM 5299 N N . PRO B 1 71 ? 19.188 -45.594 -14.828 1 93.81 71 PRO B N 1
ATOM 5300 C CA . PRO B 1 71 ? 19.641 -45.031 -13.555 1 93.81 71 PRO B CA 1
ATOM 5301 C C . PRO B 1 71 ? 20.016 -43.531 -13.656 1 93.81 71 PRO B C 1
ATOM 5303 O O . PRO B 1 71 ? 19.766 -42.781 -12.727 1 93.81 71 PRO B O 1
ATOM 5306 N N . SER B 1 72 ? 20.625 -43.125 -14.789 1 94.81 72 SER B N 1
ATOM 5307 C CA . SER B 1 72 ? 20.969 -41.719 -14.969 1 94.81 72 SER B CA 1
ATOM 5308 C C . SER B 1 72 ? 19.734 -40.844 -15.07 1 94.81 72 SER B C 1
ATOM 5310 O O . SER B 1 72 ? 19.719 -39.719 -14.578 1 94.81 72 SER B O 1
ATOM 5312 N N . ALA B 1 73 ? 18.688 -41.344 -15.719 1 94 73 ALA B N 1
ATOM 5313 C CA . ALA B 1 73 ? 17.453 -40.562 -15.852 1 94 73 ALA B CA 1
ATOM 5314 C C . ALA B 1 73 ? 16.766 -40.375 -14.492 1 94 73 ALA B C 1
ATOM 5316 O O . ALA B 1 73 ? 16.281 -39.281 -14.18 1 94 73 ALA B O 1
ATOM 5317 N N . ILE B 1 74 ? 16.766 -41.375 -13.648 1 95.88 74 ILE B N 1
ATOM 5318 C CA . ILE B 1 74 ? 16.156 -41.281 -12.32 1 95.88 74 ILE B CA 1
ATOM 5319 C C . ILE B 1 74 ? 16.922 -40.281 -11.469 1 95.88 74 ILE B C 1
ATOM 5321 O O . ILE B 1 74 ? 16.312 -39.375 -10.891 1 95.88 74 ILE B O 1
ATOM 5325 N N . LEU B 1 75 ? 18.219 -40.375 -11.5 1 96.44 75 LEU B N 1
ATOM 5326 C CA . LEU B 1 75 ? 19.047 -39.531 -10.648 1 96.44 75 LEU B CA 1
ATOM 5327 C C . LEU B 1 75 ? 19.078 -38.094 -11.172 1 96.44 75 LEU B C 1
ATOM 5329 O O . LEU B 1 75 ? 18.984 -37.125 -10.391 1 96.44 75 LEU B O 1
ATOM 5333 N N . SER B 1 76 ? 19.234 -37.938 -12.461 1 97.06 76 SER B N 1
ATOM 5334 C CA . SER B 1 76 ? 19.312 -36.594 -13.023 1 97.06 76 SER B CA 1
ATOM 5335 C C . SER B 1 76 ? 17.984 -35.844 -12.844 1 97.06 76 SER B C 1
ATOM 5337 O O . SER B 1 76 ? 17.984 -34.656 -12.531 1 97.06 76 SER B O 1
ATOM 5339 N N . CYS B 1 77 ? 16.875 -36.5 -13 1 97.5 77 CYS B N 1
ATOM 5340 C CA . CYS B 1 77 ? 15.57 -35.875 -12.812 1 97.5 77 CYS B CA 1
ATOM 5341 C C . CYS B 1 77 ? 15.375 -35.438 -11.359 1 97.5 77 CYS B C 1
ATOM 5343 O O . CYS B 1 77 ? 14.891 -34.344 -11.086 1 97.5 77 CYS B O 1
ATOM 5345 N N . PHE B 1 78 ? 15.789 -36.25 -10.438 1 97.75 78 PHE B N 1
ATOM 5346 C CA . PHE B 1 78 ? 15.648 -35.906 -9.023 1 97.75 78 PHE B CA 1
ATOM 5347 C C . PHE B 1 78 ? 16.531 -34.75 -8.656 1 97.75 78 PHE B C 1
ATOM 5349 O O . PHE B 1 78 ? 16.078 -33.812 -7.992 1 97.75 78 PHE B O 1
ATOM 5356 N N . LEU B 1 79 ? 17.75 -34.781 -9.133 1 98.12 79 LEU B N 1
ATOM 5357 C CA . LEU B 1 79 ? 18.688 -33.719 -8.812 1 98.12 79 LEU B CA 1
ATOM 5358 C C . LEU B 1 79 ? 18.25 -32.375 -9.438 1 98.12 79 LEU B C 1
ATOM 5360 O O . LEU B 1 79 ? 18.375 -31.328 -8.82 1 98.12 79 LEU B O 1
ATOM 5364 N N . MET B 1 80 ? 17.75 -32.438 -10.633 1 98.25 80 MET B N 1
ATOM 5365 C CA . MET B 1 80 ? 17.25 -31.234 -11.281 1 98.25 80 MET B CA 1
ATOM 5366 C C . MET B 1 80 ? 16.031 -30.703 -10.547 1 98.25 80 MET B C 1
ATOM 5368 O O . MET B 1 80 ? 15.852 -29.484 -10.438 1 98.25 80 MET B O 1
ATOM 5372 N N . ALA B 1 81 ? 15.203 -31.594 -10.055 1 98.31 81 ALA B N 1
ATOM 5373 C CA . ALA B 1 81 ? 14.047 -31.172 -9.266 1 98.31 81 ALA B CA 1
ATOM 5374 C C . ALA B 1 81 ? 14.492 -30.438 -8 1 98.31 81 ALA B C 1
ATOM 5376 O O . ALA B 1 81 ? 13.984 -29.344 -7.703 1 98.31 81 ALA B O 1
ATOM 5377 N N . VAL B 1 82 ? 15.438 -30.953 -7.312 1 98.12 82 VAL B N 1
ATOM 5378 C CA . VAL B 1 82 ? 15.938 -30.344 -6.082 1 98.12 82 VAL B CA 1
ATOM 5379 C C . VAL B 1 82 ? 16.594 -29 -6.402 1 98.12 82 VAL B C 1
ATOM 5381 O O . VAL B 1 82 ? 16.438 -28.031 -5.656 1 98.12 82 VAL B O 1
ATOM 5384 N N . THR B 1 83 ? 17.25 -28.922 -7.492 1 98.25 83 THR B N 1
ATOM 5385 C CA . THR B 1 83 ? 17.891 -27.672 -7.902 1 98.25 83 THR B CA 1
ATOM 5386 C C . THR B 1 83 ? 16.844 -26.594 -8.18 1 98.25 83 THR B C 1
ATOM 5388 O O . THR B 1 83 ? 17.031 -25.438 -7.816 1 98.25 83 THR B O 1
ATOM 5391 N N . LEU B 1 84 ? 15.773 -26.969 -8.789 1 98.25 84 LEU B N 1
ATOM 5392 C CA . LEU B 1 84 ? 14.703 -26.016 -9.062 1 98.25 84 LEU B CA 1
ATOM 5393 C C . LEU B 1 84 ? 14.062 -25.531 -7.773 1 98.25 84 LEU B C 1
ATOM 5395 O O . LEU B 1 84 ? 13.719 -24.344 -7.652 1 98.25 84 LEU B O 1
ATOM 5399 N N . ALA B 1 85 ? 13.914 -26.438 -6.84 1 98.25 85 ALA B N 1
ATOM 5400 C CA . ALA B 1 85 ? 13.375 -26.047 -5.543 1 98.25 85 ALA B CA 1
ATOM 5401 C C . ALA B 1 85 ? 14.289 -25.062 -4.836 1 98.25 85 ALA B C 1
ATOM 5403 O O . ALA B 1 85 ? 13.828 -24.062 -4.289 1 98.25 85 ALA B O 1
ATOM 5404 N N . ILE B 1 86 ? 15.547 -25.281 -4.902 1 98.19 86 ILE B N 1
ATOM 5405 C CA . ILE B 1 86 ? 16.516 -24.391 -4.273 1 98.19 86 ILE B CA 1
ATOM 5406 C C . ILE B 1 86 ? 16.547 -23.047 -5.004 1 98.19 86 ILE B C 1
ATOM 5408 O O . ILE B 1 86 ? 16.656 -22 -4.371 1 98.19 86 ILE B O 1
ATOM 5412 N N . ALA B 1 87 ? 16.453 -23.078 -6.285 1 98.12 87 ALA B N 1
ATOM 5413 C CA . ALA B 1 87 ? 16.406 -21.859 -7.074 1 98.12 87 ALA B CA 1
ATOM 5414 C C . ALA B 1 87 ? 15.18 -21.016 -6.723 1 98.12 87 ALA B C 1
ATOM 5416 O O . ALA B 1 87 ? 15.258 -19.781 -6.656 1 98.12 87 ALA B O 1
ATOM 5417 N N . HIS B 1 88 ? 14.086 -21.703 -6.539 1 98.12 88 HIS B N 1
ATOM 5418 C CA . HIS B 1 88 ? 12.867 -21.016 -6.145 1 98.12 88 HIS B CA 1
ATOM 5419 C C . HIS B 1 88 ? 13.031 -20.328 -4.789 1 98.12 88 HIS B C 1
ATOM 5421 O O . HIS B 1 88 ? 12.656 -19.172 -4.621 1 98.12 88 HIS B O 1
ATOM 5427 N N . LEU B 1 89 ? 13.594 -21.047 -3.822 1 98.06 89 LEU B N 1
ATOM 5428 C CA . LEU B 1 89 ? 13.891 -20.484 -2.51 1 98.06 89 LEU B CA 1
ATOM 5429 C C . LEU B 1 89 ? 14.836 -19.297 -2.631 1 98.06 89 LEU B C 1
ATOM 5431 O O . LEU B 1 89 ? 14.633 -18.266 -1.989 1 98.06 89 LEU B O 1
ATOM 5435 N N . GLY B 1 90 ? 15.805 -19.422 -3.449 1 97.81 90 GLY B N 1
ATOM 5436 C CA . GLY B 1 90 ? 16.734 -18.328 -3.678 1 97.81 90 GLY B CA 1
ATOM 5437 C C . GLY B 1 90 ? 16.078 -17.094 -4.285 1 97.81 90 GLY B C 1
ATOM 5438 O O . GLY B 1 90 ? 16.375 -15.969 -3.891 1 97.81 90 GLY B O 1
ATOM 5439 N N . LEU B 1 91 ? 15.195 -17.281 -5.188 1 97.44 91 LEU B N 1
ATOM 5440 C CA . LEU B 1 91 ? 14.477 -16.172 -5.809 1 97.44 91 LEU B CA 1
ATOM 5441 C C . LEU B 1 91 ? 13.648 -15.422 -4.781 1 97.44 91 LEU B C 1
ATOM 5443 O O . LEU B 1 91 ? 13.68 -14.195 -4.73 1 97.44 91 LEU B O 1
ATOM 5447 N N . PHE B 1 92 ? 12.938 -16.188 -3.938 1 97.88 92 PHE B N 1
ATOM 5448 C CA . PHE B 1 92 ? 12.07 -15.555 -2.949 1 97.88 92 PHE B CA 1
ATOM 5449 C C . PHE B 1 92 ? 12.891 -14.82 -1.896 1 97.88 92 PHE B C 1
ATOM 5451 O O . PHE B 1 92 ? 12.508 -13.742 -1.438 1 97.88 92 PHE B O 1
ATOM 5458 N N . ARG B 1 93 ? 13.977 -15.367 -1.528 1 97.06 93 ARG B N 1
ATOM 5459 C CA . ARG B 1 93 ? 14.859 -14.68 -0.582 1 97.06 93 ARG B CA 1
ATOM 5460 C C . ARG B 1 93 ? 15.445 -13.422 -1.196 1 97.06 93 ARG B C 1
ATOM 5462 O O . ARG B 1 93 ? 15.609 -12.406 -0.509 1 97.06 93 ARG B O 1
ATOM 5469 N N . TRP B 1 94 ? 15.719 -13.523 -2.465 1 96.62 94 TRP B N 1
ATOM 5470 C CA . TRP B 1 94 ? 16.266 -12.367 -3.168 1 96.62 94 TRP B CA 1
ATOM 5471 C C . TRP B 1 94 ? 15.211 -11.273 -3.309 1 96.62 94 TRP B C 1
ATOM 5473 O O . TRP B 1 94 ? 15.516 -10.086 -3.18 1 96.62 94 TRP B O 1
ATOM 5483 N N . LEU B 1 95 ? 13.969 -11.547 -3.512 1 96.62 95 LEU B N 1
ATOM 5484 C CA . LEU B 1 95 ? 12.883 -10.602 -3.727 1 96.62 95 LEU B CA 1
ATOM 5485 C C . LEU B 1 95 ? 12.375 -10.047 -2.4 1 96.62 95 LEU B C 1
ATOM 5487 O O . LEU B 1 95 ? 11.758 -8.977 -2.365 1 96.62 95 LEU B O 1
ATOM 5491 N N . ASN B 1 96 ? 12.68 -10.727 -1.349 1 95.75 96 ASN B N 1
ATOM 5492 C CA . ASN B 1 96 ? 12.188 -10.328 -0.036 1 95.75 96 ASN B CA 1
ATOM 5493 C C . ASN B 1 96 ? 12.594 -8.898 0.31 1 95.75 96 ASN B C 1
ATOM 5495 O O . ASN B 1 96 ? 13.773 -8.539 0.207 1 95.75 96 ASN B O 1
ATOM 5499 N N . GLU B 1 97 ? 11.609 -8.062 0.649 1 92.69 97 GLU B N 1
ATOM 5500 C CA . GLU B 1 97 ? 11.766 -6.688 1.116 1 92.69 97 GLU B CA 1
ATOM 5501 C C . GLU B 1 97 ? 12.164 -5.758 -0.026 1 92.69 97 GLU B C 1
ATOM 5503 O O . GLU B 1 97 ? 12.602 -4.629 0.209 1 92.69 97 GLU B O 1
ATOM 5508 N N . ARG B 1 98 ? 12.008 -6.23 -1.229 1 93.06 98 ARG B N 1
ATOM 5509 C CA . ARG B 1 98 ? 12.266 -5.367 -2.381 1 93.06 98 ARG B CA 1
ATOM 5510 C C . ARG B 1 98 ? 10.969 -4.754 -2.9 1 93.06 98 ARG B C 1
ATOM 5512 O O . ARG B 1 98 ? 9.906 -5.379 -2.836 1 93.06 98 ARG B O 1
ATOM 5519 N N . GLN B 1 99 ? 11.156 -3.584 -3.486 1 92.81 99 GLN B N 1
ATOM 5520 C CA . GLN B 1 99 ? 10 -2.869 -4.004 1 92.81 99 GLN B CA 1
ATOM 5521 C C . GLN B 1 99 ? 9.461 -3.539 -5.266 1 92.81 99 GLN B C 1
ATOM 5523 O O . GLN B 1 99 ? 10.227 -3.957 -6.133 1 92.81 99 GLN B O 1
ATOM 5528 N N . VAL B 1 100 ? 8.109 -3.619 -5.305 1 92.81 100 VAL B N 1
ATOM 5529 C CA . VAL B 1 100 ? 7.441 -4.281 -6.418 1 92.81 100 VAL B CA 1
ATOM 5530 C C . VAL B 1 100 ? 7.711 -3.521 -7.715 1 92.81 100 VAL B C 1
ATOM 5532 O O . VAL B 1 100 ? 7.918 -4.129 -8.766 1 92.81 100 VAL B O 1
ATOM 5535 N N . ASP B 1 101 ? 7.805 -2.225 -7.711 1 86.62 101 ASP B N 1
ATOM 5536 C CA . ASP B 1 101 ? 7.93 -1.397 -8.906 1 86.62 101 ASP B CA 1
ATOM 5537 C C . ASP B 1 101 ? 9.383 -1.287 -9.352 1 86.62 101 ASP B C 1
ATOM 5539 O O . ASP B 1 101 ? 9.664 -0.944 -10.5 1 86.62 101 ASP B O 1
ATOM 5543 N N . ASP B 1 102 ? 10.367 -1.538 -8.547 1 85.44 102 ASP B N 1
ATOM 5544 C CA . ASP B 1 102 ? 11.773 -1.343 -8.875 1 85.44 102 ASP B CA 1
ATOM 5545 C C . ASP B 1 102 ? 12.477 -2.68 -9.109 1 85.44 102 ASP B C 1
ATOM 5547 O O . ASP B 1 102 ? 13.68 -2.721 -9.375 1 85.44 102 ASP B O 1
ATOM 5551 N N . SER B 1 103 ? 11.797 -3.742 -9.031 1 88.88 103 SER B N 1
ATOM 5552 C CA . SER B 1 103 ? 12.398 -5.059 -9.227 1 88.88 103 SER B CA 1
ATOM 5553 C C . SER B 1 103 ? 11.758 -5.781 -10.406 1 88.88 103 SER B C 1
ATOM 5555 O O . SER B 1 103 ? 11.852 -5.32 -11.547 1 88.88 103 SER B O 1
ATOM 5557 N N . ILE B 1 104 ? 11.359 -7.059 -10.188 1 91.12 104 ILE B N 1
ATOM 5558 C CA . ILE B 1 104 ? 10.633 -7.82 -11.203 1 91.12 104 ILE B CA 1
ATOM 5559 C C . ILE B 1 104 ? 9.133 -7.602 -11.039 1 91.12 104 ILE B C 1
ATOM 5561 O O . ILE B 1 104 ? 8.609 -7.664 -9.93 1 91.12 104 ILE B O 1
ATOM 5565 N N . ASN B 1 105 ? 8.539 -7.285 -12.219 1 92.88 105 ASN B N 1
ATOM 5566 C CA . ASN B 1 105 ? 7.094 -7.07 -12.172 1 92.88 105 ASN B CA 1
ATOM 5567 C C . ASN B 1 105 ? 6.363 -8.281 -11.594 1 92.88 105 ASN B C 1
ATOM 5569 O O . ASN B 1 105 ? 6.801 -9.422 -11.789 1 92.88 105 ASN B O 1
ATOM 5573 N N . GLN B 1 106 ? 5.285 -8.008 -10.938 1 93.94 106 GLN B N 1
ATOM 5574 C CA . GLN B 1 106 ? 4.531 -9.023 -10.211 1 93.94 106 GLN B CA 1
ATOM 5575 C C . GLN B 1 106 ? 4.117 -10.164 -11.133 1 93.94 106 GLN B C 1
ATOM 5577 O O . GLN B 1 106 ? 4.297 -11.336 -10.797 1 93.94 106 GLN B O 1
ATOM 5582 N N . PRO B 1 107 ? 3.566 -9.891 -12.367 1 93.06 107 PRO B N 1
ATOM 5583 C CA . PRO B 1 107 ? 3.143 -11.008 -13.219 1 93.06 107 PRO B CA 1
ATOM 5584 C C . PRO B 1 107 ? 4.297 -11.93 -13.602 1 93.06 107 PRO B C 1
ATOM 5586 O O . PRO B 1 107 ? 4.109 -13.141 -13.719 1 93.06 107 PRO B O 1
ATOM 5589 N N . TYR B 1 108 ? 5.457 -11.422 -13.766 1 94.44 108 TYR B N 1
ATOM 5590 C CA . TYR B 1 108 ? 6.613 -12.227 -14.133 1 94.44 108 TYR B CA 1
ATOM 5591 C C . TYR B 1 108 ? 7.125 -13.023 -12.945 1 94.44 108 TYR B C 1
ATOM 5593 O O . TYR B 1 108 ? 7.633 -14.141 -13.102 1 94.44 108 TYR B O 1
ATOM 5601 N N . VAL B 1 109 ? 7.035 -12.438 -11.742 1 95.31 109 VAL B N 1
ATOM 5602 C CA . VAL B 1 109 ? 7.414 -13.188 -10.547 1 95.31 109 VAL B CA 1
ATOM 5603 C C . VAL B 1 109 ? 6.477 -14.375 -10.367 1 95.31 109 VAL B C 1
ATOM 5605 O O . VAL B 1 109 ? 6.926 -15.484 -10.055 1 95.31 109 VAL B O 1
ATOM 5608 N N . THR B 1 110 ? 5.18 -14.148 -10.602 1 94.62 110 THR B N 1
ATOM 5609 C CA . THR B 1 110 ? 4.203 -15.234 -10.516 1 94.62 110 THR B CA 1
ATOM 5610 C C . THR B 1 1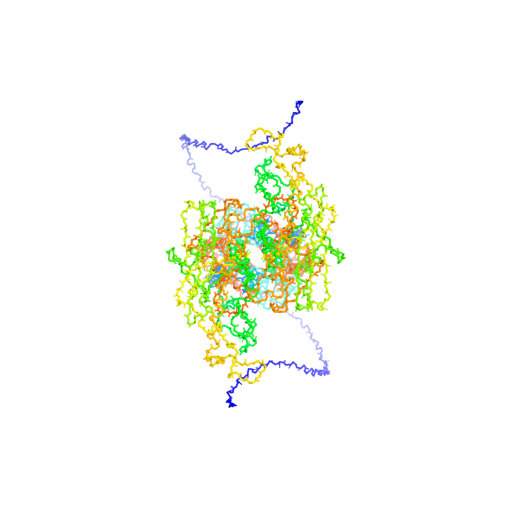10 ? 4.48 -16.297 -11.57 1 94.62 110 THR B C 1
ATOM 5612 O O . THR B 1 110 ? 4.453 -17.5 -11.281 1 94.62 110 THR B O 1
ATOM 5615 N N . ALA B 1 111 ? 4.773 -15.844 -12.75 1 94.75 111 ALA B N 1
ATOM 5616 C CA . ALA B 1 111 ? 5.078 -16.781 -13.828 1 94.75 111 ALA B CA 1
ATOM 5617 C C . ALA B 1 111 ? 6.32 -17.594 -13.516 1 94.75 111 ALA B C 1
ATOM 5619 O O . ALA B 1 111 ? 6.34 -18.812 -13.727 1 94.75 111 ALA B O 1
ATOM 5620 N N . LEU B 1 112 ? 7.344 -16.984 -13.039 1 95.69 112 LEU B N 1
ATOM 5621 C CA . LEU B 1 112 ? 8.57 -17.688 -12.672 1 95.69 112 LEU B CA 1
ATOM 5622 C C . LEU B 1 112 ? 8.305 -18.688 -11.57 1 95.69 112 LEU B C 1
ATOM 5624 O O . LEU B 1 112 ? 8.828 -19.812 -11.602 1 95.69 112 LEU B O 1
ATOM 5628 N N . SER B 1 113 ? 7.559 -18.297 -10.633 1 96.56 113 SER B N 1
ATOM 5629 C CA . SER B 1 113 ? 7.223 -19.219 -9.547 1 96.56 113 SER B CA 1
ATOM 5630 C C . SER B 1 113 ? 6.5 -20.453 -10.062 1 96.56 113 SER B C 1
ATOM 5632 O O . SER B 1 113 ? 6.816 -21.578 -9.656 1 96.56 113 SER B O 1
ATOM 5634 N N . TYR B 1 114 ? 5.574 -20.281 -10.984 1 94.88 114 TYR B N 1
ATOM 5635 C CA . TYR B 1 114 ? 4.832 -21.391 -11.555 1 94.88 114 TYR B CA 1
ATOM 5636 C C . TYR B 1 114 ? 5.734 -22.25 -12.445 1 94.88 114 TYR B C 1
ATOM 5638 O O . TYR B 1 114 ? 5.559 -23.469 -12.523 1 94.88 114 TYR B O 1
ATOM 5646 N N . PHE B 1 115 ? 6.742 -21.625 -13.008 1 94.94 115 PHE B N 1
ATOM 5647 C CA . PHE B 1 115 ? 7.734 -22.359 -13.773 1 94.94 115 PHE B CA 1
ATOM 5648 C C . PHE B 1 115 ? 8.539 -23.297 -12.867 1 94.94 115 PHE B C 1
ATOM 5650 O O . PHE B 1 115 ? 8.742 -24.453 -13.195 1 94.94 115 PHE B O 1
ATOM 5657 N N . PHE B 1 116 ? 8.891 -22.797 -11.742 1 97.06 116 PHE B N 1
ATOM 5658 C CA . PHE B 1 116 ? 9.688 -23.594 -10.812 1 97.06 116 PHE B CA 1
ATOM 5659 C C . PHE B 1 116 ? 8.867 -24.75 -10.258 1 97.06 116 PHE B C 1
ATOM 5661 O O . PHE B 1 116 ? 9.336 -25.891 -10.227 1 97.06 116 PHE B O 1
ATOM 5668 N N . VAL B 1 117 ? 7.664 -24.469 -9.859 1 96.56 117 VAL B N 1
ATOM 5669 C CA . VAL B 1 117 ? 6.852 -25.5 -9.227 1 96.56 117 VAL B CA 1
ATOM 5670 C C . VAL B 1 117 ? 6.473 -26.562 -10.25 1 96.56 117 VAL B C 1
ATOM 5672 O O . VAL B 1 117 ? 6.543 -27.766 -9.969 1 96.56 117 VAL B O 1
ATOM 5675 N N . ASN B 1 118 ? 6.113 -26.125 -11.469 1 94.94 118 ASN B N 1
ATOM 5676 C CA . ASN B 1 118 ? 5.773 -27.078 -12.523 1 94.94 118 ASN B CA 1
ATOM 5677 C C . ASN B 1 118 ? 6.984 -27.891 -12.953 1 94.94 118 ASN B C 1
ATOM 5679 O O . ASN B 1 118 ? 6.867 -29.094 -13.211 1 94.94 118 ASN B O 1
ATOM 5683 N N . GLY B 1 119 ? 8.102 -27.219 -13.062 1 95.44 119 GLY B N 1
ATOM 5684 C CA . GLY B 1 119 ? 9.32 -27.953 -13.383 1 95.44 119 GLY B CA 1
ATOM 5685 C C . GLY B 1 119 ? 9.695 -28.984 -12.336 1 95.44 119 GLY B C 1
ATOM 5686 O O . GLY B 1 119 ? 10.047 -30.109 -12.664 1 95.44 119 GLY B O 1
ATOM 5687 N N . PHE B 1 120 ? 9.609 -28.672 -11.055 1 97.25 120 PHE B N 1
ATOM 5688 C CA . PHE B 1 120 ? 9.883 -29.578 -9.945 1 97.25 120 PHE B CA 1
ATOM 5689 C C . PHE B 1 120 ? 8.961 -30.797 -10 1 97.25 120 PHE B C 1
ATOM 5691 O O . PHE B 1 120 ? 9.422 -31.938 -9.906 1 97.25 120 PHE B O 1
ATOM 5698 N N . ARG B 1 121 ? 7.688 -30.531 -10.219 1 95.69 121 ARG B N 1
ATOM 5699 C CA . ARG B 1 121 ? 6.691 -31.594 -10.258 1 95.69 121 ARG B CA 1
ATOM 5700 C C . ARG B 1 121 ? 6.938 -32.531 -11.438 1 95.69 121 ARG B C 1
ATOM 5702 O O . ARG B 1 121 ? 6.879 -33.75 -11.281 1 95.69 121 ARG B O 1
ATOM 5709 N N . LEU B 1 122 ? 7.188 -31.969 -12.602 1 94.25 122 LEU B N 1
ATOM 5710 C CA . LEU B 1 122 ? 7.402 -32.75 -13.812 1 94.25 122 LEU B CA 1
ATOM 5711 C C . LEU B 1 122 ? 8.625 -33.656 -13.664 1 94.25 122 LEU B C 1
ATOM 5713 O O . LEU B 1 122 ? 8.57 -34.844 -13.969 1 94.25 122 LEU B O 1
ATOM 5717 N N . LEU B 1 123 ? 9.688 -33.125 -13.172 1 96.94 123 LEU B N 1
ATOM 5718 C CA . LEU B 1 123 ? 10.945 -33.844 -13.047 1 96.94 123 LEU B CA 1
ATOM 5719 C C . LEU B 1 123 ? 10.844 -34.906 -11.953 1 96.94 123 LEU B C 1
ATOM 5721 O O . LEU B 1 123 ? 11.328 -36.031 -12.125 1 96.94 123 LEU B O 1
ATOM 5725 N N . LEU B 1 124 ? 10.227 -34.562 -10.883 1 97.25 124 LEU B N 1
ATOM 5726 C CA . LEU B 1 124 ? 10.055 -35.531 -9.805 1 97.25 124 LEU B CA 1
ATOM 5727 C C . LEU B 1 124 ? 9.117 -36.656 -10.227 1 97.25 124 LEU B C 1
ATOM 5729 O O . LEU B 1 124 ? 9.352 -37.812 -9.906 1 97.25 124 LEU B O 1
ATOM 5733 N N . ALA B 1 125 ? 8.062 -36.312 -10.961 1 95.56 125 ALA B N 1
ATOM 5734 C CA . ALA B 1 125 ? 7.133 -37.312 -11.484 1 95.56 125 ALA B CA 1
ATOM 5735 C C . ALA B 1 125 ? 7.832 -38.25 -12.445 1 95.56 125 ALA B C 1
ATOM 5737 O O . ALA B 1 125 ? 7.559 -39.469 -12.453 1 95.56 125 ALA B O 1
ATOM 5738 N N . ALA B 1 126 ? 8.688 -37.688 -13.234 1 94.88 126 ALA B N 1
ATOM 5739 C CA . ALA B 1 126 ? 9.453 -38.531 -14.164 1 94.88 126 ALA B CA 1
ATOM 5740 C C . ALA B 1 126 ? 10.32 -39.531 -13.414 1 94.88 126 ALA B C 1
ATOM 5742 O O . ALA B 1 126 ? 10.32 -40.719 -13.734 1 94.88 126 ALA B O 1
ATOM 5743 N N . SER B 1 127 ? 10.992 -39.031 -12.43 1 96.56 127 SER B N 1
ATOM 5744 C CA . SER B 1 127 ? 11.836 -39.938 -11.625 1 96.56 127 SER B CA 1
ATOM 5745 C C . SER B 1 127 ? 11.008 -41 -10.922 1 96.56 127 SER B C 1
ATOM 5747 O O . SER B 1 127 ? 11.359 -42.188 -10.945 1 96.56 127 SER B O 1
ATOM 5749 N N . LEU B 1 128 ? 9.914 -40.625 -10.391 1 96.5 128 LEU B N 1
ATOM 5750 C CA . LEU B 1 128 ? 9.023 -41.531 -9.688 1 96.5 128 LEU B CA 1
ATOM 5751 C C . LEU B 1 128 ? 8.422 -42.562 -10.648 1 96.5 128 LEU B C 1
ATOM 5753 O O . LEU B 1 128 ? 8.32 -43.75 -10.32 1 96.5 128 LEU B O 1
ATOM 5757 N N . GLY B 1 129 ? 8.016 -42.062 -11.836 1 94.56 129 GLY B N 1
ATOM 5758 C CA . GLY B 1 129 ? 7.43 -42.938 -12.828 1 94.56 129 GLY B CA 1
ATOM 5759 C C . GLY B 1 129 ? 8.383 -44.031 -13.281 1 94.56 129 GLY B C 1
ATOM 5760 O O . GLY B 1 129 ? 7.996 -45.219 -13.375 1 94.56 129 GLY B O 1
ATOM 5761 N N . ILE B 1 130 ? 9.625 -43.688 -13.531 1 94.56 130 ILE B N 1
ATOM 5762 C CA . ILE B 1 130 ? 10.633 -44.656 -13.945 1 94.56 130 ILE B CA 1
ATOM 5763 C C . ILE B 1 130 ? 10.898 -45.656 -12.812 1 94.56 130 ILE B C 1
ATOM 5765 O O . ILE B 1 130 ? 11 -46.875 -13.047 1 94.56 130 ILE B O 1
ATOM 5769 N N . SER B 1 131 ? 11.008 -45.125 -11.625 1 95.69 131 SER B N 1
ATOM 5770 C CA . SER B 1 131 ? 11.227 -45.969 -10.461 1 95.69 131 SER B CA 1
ATOM 5771 C C . SER B 1 131 ? 10.039 -46.906 -10.219 1 95.69 131 SER B C 1
ATOM 5773 O O . SER B 1 131 ? 10.211 -48.062 -9.852 1 95.69 131 SER B O 1
ATOM 5775 N N . PHE B 1 132 ? 8.859 -46.438 -10.422 1 95.94 132 PHE B N 1
ATOM 5776 C CA . PHE B 1 132 ? 7.621 -47.156 -10.242 1 95.94 132 PHE B CA 1
ATOM 5777 C C . PHE B 1 132 ? 7.613 -48.406 -11.109 1 95.94 132 PHE B C 1
ATOM 5779 O O . PHE B 1 132 ? 7.301 -49.5 -10.633 1 95.94 132 PHE B O 1
ATOM 5786 N N . VAL B 1 133 ? 7.965 -48.25 -12.352 1 94.12 133 VAL B N 1
ATOM 5787 C CA . VAL B 1 133 ? 7.93 -49.375 -13.289 1 94.12 133 VAL B CA 1
ATOM 5788 C C . VAL B 1 133 ? 8.945 -50.438 -12.867 1 94.12 133 VAL B C 1
ATOM 5790 O O . VAL B 1 133 ? 8.695 -51.625 -13.008 1 94.12 133 VAL B O 1
ATOM 5793 N N . GLN B 1 134 ? 10.086 -50.031 -12.359 1 95.25 134 GLN B N 1
ATOM 5794 C CA . GLN B 1 134 ? 11.062 -51 -11.883 1 95.25 134 GLN B CA 1
ATOM 5795 C C . GLN B 1 134 ? 10.508 -51.812 -10.727 1 95.25 134 GLN B C 1
ATOM 5797 O O . GLN B 1 134 ? 10.703 -53.031 -10.672 1 95.25 134 GLN B O 1
ATOM 5802 N N . ILE B 1 135 ? 9.82 -51.188 -9.844 1 95.81 135 ILE B N 1
ATOM 5803 C CA . ILE B 1 135 ? 9.258 -51.844 -8.672 1 95.81 135 ILE B CA 1
ATOM 5804 C C . ILE B 1 135 ? 8.18 -52.844 -9.102 1 95.81 135 ILE B C 1
ATOM 5806 O O . ILE B 1 135 ? 8.094 -53.938 -8.57 1 95.81 135 ILE B O 1
ATOM 5810 N N . VAL B 1 136 ? 7.375 -52.469 -10.07 1 94.31 136 VAL B N 1
ATOM 5811 C CA . VAL B 1 136 ? 6.309 -53.312 -10.555 1 94.31 136 VAL B CA 1
ATOM 5812 C C . VAL B 1 136 ? 6.91 -54.594 -11.156 1 94.31 136 VAL B C 1
ATOM 5814 O O . VAL B 1 136 ? 6.434 -55.688 -10.891 1 94.31 136 VAL B O 1
ATOM 5817 N N . TRP B 1 137 ? 7.949 -54.469 -11.961 1 93.12 137 TRP B N 1
ATOM 5818 C CA . TRP B 1 137 ? 8.547 -55.625 -12.625 1 93.12 137 TRP B CA 1
ATOM 5819 C C . TRP B 1 137 ? 9.305 -56.5 -11.633 1 93.12 137 TRP B C 1
ATOM 5821 O O . TRP B 1 137 ? 9.477 -57.688 -11.859 1 93.12 137 TRP B O 1
ATOM 5831 N N . GLN B 1 138 ? 9.789 -55.906 -10.602 1 93.62 138 GLN B N 1
ATOM 5832 C CA . GLN B 1 138 ? 10.352 -56.75 -9.539 1 93.62 138 GLN B CA 1
ATOM 5833 C C . GLN B 1 138 ? 9.281 -57.594 -8.867 1 93.62 138 GLN B C 1
ATOM 5835 O O . GLN B 1 138 ? 9.508 -58.781 -8.586 1 93.62 138 GLN B O 1
ATOM 5840 N N . LEU B 1 139 ? 8.164 -57 -8.625 1 93.25 139 LEU B N 1
ATOM 5841 C CA . LEU B 1 139 ? 7.039 -57.688 -8.008 1 93.25 139 LEU B CA 1
ATOM 5842 C C . LEU B 1 139 ? 6.578 -58.844 -8.875 1 93.25 139 LEU B C 1
ATOM 5844 O O . LEU B 1 139 ? 6.219 -59.906 -8.367 1 93.25 139 LEU B O 1
ATOM 5848 N N . LEU B 1 140 ? 6.613 -58.688 -10.219 1 93.25 140 LEU B N 1
ATOM 5849 C CA . LEU B 1 140 ? 6.148 -59.688 -11.164 1 93.25 140 LEU B CA 1
ATOM 5850 C C . LEU B 1 140 ? 7.066 -60.906 -11.156 1 93.25 140 LEU B C 1
ATOM 5852 O O . LEU B 1 140 ? 6.68 -61.969 -11.625 1 93.25 140 LEU B O 1
ATOM 5856 N N . ARG B 1 141 ? 8.219 -60.781 -10.672 1 92.12 141 ARG B N 1
ATOM 5857 C CA . ARG B 1 141 ? 9.164 -61.875 -10.641 1 92.12 141 ARG B CA 1
ATOM 5858 C C . ARG B 1 141 ? 8.953 -62.75 -9.398 1 92.12 141 ARG B C 1
ATOM 5860 O O . ARG B 1 141 ? 9.414 -63.906 -9.352 1 92.12 141 ARG B O 1
ATOM 5867 N N . VAL B 1 142 ? 8.289 -62.25 -8.406 1 88.69 142 VAL B N 1
ATOM 5868 C CA . VAL B 1 142 ? 8.227 -62.938 -7.117 1 88.69 142 VAL B CA 1
ATOM 5869 C C . VAL B 1 142 ? 6.816 -63.469 -6.879 1 88.69 142 VAL B C 1
ATOM 5871 O O . VAL B 1 142 ? 6.641 -64.5 -6.289 1 88.69 142 VAL B O 1
ATOM 5874 N N . LYS B 1 143 ? 5.812 -62.75 -7.352 1 90.19 143 LYS B N 1
ATOM 5875 C CA . LYS B 1 143 ? 4.434 -63.125 -7.043 1 90.19 143 LYS B CA 1
ATOM 5876 C C . LYS B 1 143 ? 3.566 -63.094 -8.297 1 90.19 143 LYS B C 1
ATOM 5878 O O . LYS B 1 143 ? 3.699 -62.188 -9.141 1 90.19 143 LYS B O 1
ATOM 5883 N N . PRO B 1 144 ? 2.713 -64.125 -8.43 1 93.81 144 PRO B N 1
ATOM 5884 C CA . PRO B 1 144 ? 1.763 -64.062 -9.547 1 93.81 144 PRO B CA 1
ATOM 5885 C C . PRO B 1 144 ? 0.68 -63.031 -9.359 1 93.81 144 PRO B C 1
ATOM 5887 O O . PRO B 1 144 ? 0.188 -62.812 -8.242 1 93.81 144 PRO B O 1
ATOM 5890 N N . ILE B 1 145 ? 0.405 -62.281 -10.375 1 93.62 145 ILE B N 1
ATOM 5891 C CA . ILE B 1 145 ? -0.602 -61.219 -10.367 1 93.62 145 ILE B CA 1
ATOM 5892 C C . ILE B 1 145 ? -1.591 -61.438 -11.508 1 93.62 145 ILE B C 1
ATOM 5894 O O . ILE B 1 145 ? -1.213 -61.906 -12.578 1 93.62 145 ILE B O 1
ATOM 5898 N N . GLN B 1 146 ? -2.85 -61.125 -11.195 1 94.75 146 GLN B N 1
ATOM 5899 C CA . GLN B 1 146 ? -3.85 -61.188 -12.258 1 94.75 146 GLN B CA 1
ATOM 5900 C C . GLN B 1 146 ? -3.557 -60.156 -13.344 1 94.75 146 GLN B C 1
ATOM 5902 O O . GLN B 1 146 ? -3.146 -59.031 -13.047 1 94.75 146 GLN B O 1
ATOM 5907 N N . LEU B 1 147 ? -3.812 -60.5 -14.586 1 94.19 147 LEU B N 1
ATOM 5908 C CA . LEU B 1 147 ? -3.506 -59.594 -15.688 1 94.19 147 LEU B CA 1
ATOM 5909 C C . LEU B 1 147 ? -4.344 -58.312 -15.609 1 94.19 147 LEU B C 1
ATOM 5911 O O . LEU B 1 147 ? -3.885 -57.25 -16 1 94.19 147 LEU B O 1
ATOM 5915 N N . GLY B 1 148 ? -5.566 -58.438 -15.164 1 92.06 148 GLY B N 1
ATOM 5916 C CA . GLY B 1 148 ? -6.387 -57.25 -14.945 1 92.06 148 GLY B CA 1
ATOM 5917 C C . GLY B 1 148 ? -5.789 -56.281 -13.945 1 92.06 148 GLY B C 1
ATOM 5918 O O . GLY B 1 148 ? -5.848 -55.062 -14.141 1 92.06 148 GLY B O 1
ATOM 5919 N N . GLU B 1 149 ? -5.27 -56.781 -12.859 1 93 149 GLU B N 1
ATOM 5920 C CA . GLU B 1 149 ? -4.613 -55.938 -11.852 1 93 149 GLU B CA 1
ATOM 5921 C C . GLU B 1 149 ? -3.299 -55.375 -12.375 1 93 149 GLU B C 1
ATOM 5923 O O . GLU B 1 149 ? -2.945 -54.219 -12.062 1 93 149 GLU B O 1
ATOM 5928 N N . LEU B 1 150 ? -2.578 -56.156 -13.156 1 92.38 150 LEU B N 1
ATOM 5929 C CA . LEU B 1 150 ? -1.335 -55.688 -13.75 1 92.38 150 LEU B CA 1
ATOM 5930 C C . LEU B 1 150 ? -1.604 -54.531 -14.719 1 92.38 150 LEU B C 1
ATOM 5932 O O . LEU B 1 150 ? -0.861 -53.562 -14.75 1 92.38 150 LEU B O 1
ATOM 5936 N N . ASP B 1 151 ? -2.658 -54.688 -15.539 1 92.12 151 ASP B N 1
ATOM 5937 C CA . ASP B 1 151 ? -3.061 -53.625 -16.438 1 92.12 151 ASP B CA 1
ATOM 5938 C C . ASP B 1 151 ? -3.398 -52.344 -15.656 1 92.12 151 ASP B C 1
ATOM 5940 O O . ASP B 1 151 ? -3.037 -51.25 -16.078 1 92.12 151 ASP B O 1
ATOM 5944 N N . GLY B 1 152 ? -4.09 -52.531 -14.578 1 90.12 152 GLY B N 1
ATOM 5945 C CA . GLY B 1 152 ? -4.398 -51.406 -13.711 1 90.12 152 GLY B CA 1
ATOM 5946 C C . GLY B 1 152 ? -3.162 -50.75 -13.133 1 90.12 152 GLY B C 1
ATOM 5947 O O . GLY B 1 152 ? -3.072 -49.531 -13.094 1 90.12 152 GLY B O 1
ATOM 5948 N N . LEU B 1 153 ? -2.217 -51.5 -12.703 1 91 153 LEU B N 1
ATOM 5949 C CA . LEU B 1 153 ? -0.979 -50.969 -12.133 1 91 153 LEU B CA 1
ATOM 5950 C C . LEU B 1 153 ? -0.179 -50.219 -13.18 1 91 153 LEU B C 1
ATOM 5952 O O . LEU B 1 153 ? 0.337 -49.125 -12.898 1 91 153 LEU B O 1
ATOM 5956 N N . LEU B 1 154 ? -0.129 -50.719 -14.367 1 89.69 154 LEU B N 1
ATOM 5957 C CA . LEU B 1 154 ? 0.67 -50.062 -15.406 1 89.69 154 LEU B CA 1
ATOM 5958 C C . LEU B 1 154 ? -0.028 -48.844 -15.953 1 89.69 154 LEU B C 1
ATOM 5960 O O . LEU B 1 154 ? 0.616 -47.969 -16.531 1 89.69 154 LEU B O 1
ATOM 5964 N N . SER B 1 155 ? -1.319 -48.688 -15.75 1 89.56 155 SER B N 1
ATOM 5965 C CA . SER B 1 155 ? -2.076 -47.531 -16.234 1 89.56 155 SER B CA 1
ATOM 5966 C C . SER B 1 155 ? -2.326 -46.531 -15.125 1 89.56 155 SER B C 1
ATOM 5968 O O . SER B 1 155 ? -2.861 -45.438 -15.367 1 89.56 155 SER B O 1
ATOM 5970 N N . VAL B 1 156 ? -1.997 -46.812 -13.922 1 90.81 156 VAL B N 1
ATOM 5971 C CA . VAL B 1 156 ? -2.363 -46 -12.758 1 90.81 156 VAL B CA 1
ATOM 5972 C C . VAL B 1 156 ? -1.693 -44.625 -12.844 1 90.81 156 VAL B C 1
ATOM 5974 O O . VAL B 1 156 ? -2.238 -43.625 -12.367 1 90.81 156 VAL B O 1
ATOM 5977 N N . LEU B 1 157 ? -0.49 -44.5 -13.484 1 90.19 157 LEU B N 1
ATOM 5978 C CA . LEU B 1 157 ? 0.228 -43.219 -13.547 1 90.19 157 LEU B CA 1
ATOM 5979 C C . LEU B 1 157 ? -0.365 -42.312 -14.625 1 90.19 157 LEU B C 1
ATOM 5981 O O . LEU B 1 157 ? -0.144 -41.094 -14.609 1 90.19 157 LEU B O 1
ATOM 5985 N N . SER B 1 158 ? -1.156 -42.906 -15.578 1 87.19 158 SER B N 1
ATOM 5986 C CA . SER B 1 158 ? -1.794 -42.094 -16.625 1 87.19 158 SER B CA 1
ATOM 5987 C C . SER B 1 158 ? -3.273 -41.875 -16.328 1 87.19 158 SER B C 1
ATOM 5989 O O . SER B 1 158 ? -3.891 -40.969 -16.859 1 87.19 158 SER B O 1
ATOM 5991 N N . ASN B 1 159 ? -3.816 -42.75 -15.5 1 88.44 159 ASN B N 1
ATOM 5992 C CA . ASN B 1 159 ? -5.23 -42.688 -15.148 1 88.44 159 ASN B CA 1
ATOM 5993 C C . ASN B 1 159 ? -5.441 -42.75 -13.641 1 88.44 159 ASN B C 1
ATOM 5995 O O . ASN B 1 159 ? -5.5 -43.844 -13.062 1 88.44 159 ASN B O 1
ATOM 5999 N N . PRO B 1 160 ? -5.754 -41.594 -13.086 1 87.38 160 PRO B N 1
ATOM 6000 C CA . PRO B 1 160 ? -5.883 -41.562 -11.625 1 87.38 160 PRO B CA 1
ATOM 6001 C C . PRO B 1 160 ? -7.102 -42.312 -11.117 1 87.38 160 PRO B C 1
ATOM 6003 O O . PRO B 1 160 ? -7.188 -42.625 -9.93 1 87.38 160 PRO B O 1
ATOM 6006 N N . LEU B 1 161 ? -8.016 -42.688 -11.984 1 86.88 161 LEU B N 1
ATOM 6007 C CA . LEU B 1 161 ? -9.219 -43.406 -11.562 1 86.88 161 LEU B CA 1
ATOM 6008 C C . LEU B 1 161 ? -8.867 -44.812 -11.102 1 86.88 161 LEU B C 1
ATOM 6010 O O . LEU B 1 161 ? -9.625 -45.438 -10.352 1 86.88 161 LEU B O 1
ATOM 6014 N N . GLN B 1 162 ? -7.73 -45.344 -11.562 1 89.19 162 GLN B N 1
ATOM 6015 C CA . GLN B 1 162 ? -7.285 -46.688 -11.18 1 89.19 162 GLN B CA 1
ATOM 6016 C C . GLN B 1 162 ? -6.914 -46.719 -9.695 1 89.19 162 GLN B C 1
ATOM 6018 O O . GLN B 1 162 ? -6.828 -47.812 -9.109 1 89.19 162 GLN B O 1
ATOM 6023 N N . LEU B 1 163 ? -6.699 -45.562 -9.07 1 90.25 163 LEU B N 1
ATOM 6024 C CA . LEU B 1 163 ? -6.395 -45.5 -7.645 1 90.25 163 LEU B CA 1
ATOM 6025 C C . LEU B 1 163 ? -7.617 -45.906 -6.816 1 90.25 163 LEU B C 1
ATOM 6027 O O . LEU B 1 163 ? -7.488 -46.219 -5.633 1 90.25 163 LEU B O 1
ATOM 6031 N N . GLY B 1 164 ? -8.766 -45.875 -7.414 1 89.44 164 GLY B N 1
ATOM 6032 C CA . GLY B 1 164 ? -9.992 -46.25 -6.723 1 89.44 164 GLY B CA 1
ATOM 6033 C C . GLY B 1 164 ? -10.141 -47.75 -6.543 1 89.44 164 GLY B C 1
ATOM 6034 O O . GLY B 1 164 ? -10.938 -48.219 -5.719 1 89.44 164 GLY B O 1
ATOM 6035 N N . ARG B 1 165 ? -9.344 -48.531 -7.297 1 89.94 165 ARG B N 1
ATOM 6036 C CA . ARG B 1 165 ? -9.406 -49.969 -7.172 1 89.94 165 ARG B CA 1
ATOM 6037 C C . ARG B 1 165 ? -8.656 -50.469 -5.938 1 89.94 165 ARG B C 1
ATOM 6039 O O . ARG B 1 165 ? -7.441 -50.656 -5.984 1 89.94 165 ARG B O 1
ATOM 6046 N N . VAL B 1 166 ? -9.344 -50.75 -4.898 1 85.94 166 VAL B N 1
ATOM 6047 C CA . VAL B 1 166 ? -8.789 -51.062 -3.588 1 85.94 166 VAL B CA 1
ATOM 6048 C C . VAL B 1 166 ? -8.062 -52.406 -3.646 1 85.94 166 VAL B C 1
ATOM 6050 O O . VAL B 1 166 ? -7.121 -52.625 -2.889 1 85.94 166 VAL B O 1
ATOM 6053 N N . SER B 1 167 ? -8.43 -53.281 -4.629 1 88.06 167 SER B N 1
ATOM 6054 C CA . SER B 1 167 ? -7.777 -54.562 -4.762 1 88.06 167 SER B CA 1
ATOM 6055 C C . SER B 1 167 ? -6.297 -54.406 -5.098 1 88.06 167 SER B C 1
ATOM 6057 O O . SER B 1 167 ? -5.473 -55.219 -4.684 1 88.06 167 SER B O 1
ATOM 6059 N N . LEU B 1 168 ? -6.008 -53.312 -5.781 1 89.38 168 LEU B N 1
ATOM 6060 C CA . LEU B 1 168 ? -4.625 -53.062 -6.168 1 89.38 168 LEU B CA 1
ATOM 6061 C C . LEU B 1 168 ? -3.768 -52.75 -4.945 1 89.38 168 LEU B C 1
ATOM 6063 O O . LEU B 1 168 ? -2.594 -53.125 -4.895 1 89.38 168 LEU B O 1
ATOM 6067 N N . PHE B 1 169 ? -4.375 -52.156 -3.916 1 89.69 169 PHE B N 1
ATOM 6068 C CA . PHE B 1 169 ? -3.643 -51.781 -2.709 1 89.69 169 PHE B CA 1
ATOM 6069 C C . PHE B 1 169 ? -3.219 -53.031 -1.936 1 89.69 169 PHE B C 1
ATOM 6071 O O . PHE B 1 169 ? -2.098 -53.094 -1.43 1 89.69 169 PHE B O 1
ATOM 6078 N N . TRP B 1 170 ? -4.004 -54.062 -1.872 1 89.5 170 TRP B N 1
ATOM 6079 C CA . TRP B 1 170 ? -3.721 -55.281 -1.086 1 89.5 170 TRP B CA 1
ATOM 6080 C C . TRP B 1 170 ? -2.754 -56.188 -1.824 1 89.5 170 TRP B C 1
ATOM 6082 O O . TRP B 1 170 ? -1.941 -56.875 -1.2 1 89.5 170 TRP B O 1
ATOM 6092 N N . ARG B 1 171 ? -2.805 -56.125 -3.113 1 88.62 171 ARG B N 1
ATOM 6093 C CA . ARG B 1 171 ? -1.98 -57.031 -3.908 1 88.62 171 ARG B CA 1
ATOM 6094 C C . ARG B 1 171 ? -0.596 -56.438 -4.152 1 88.62 171 ARG B C 1
ATOM 6096 O O . ARG B 1 171 ? 0.395 -57.188 -4.219 1 88.62 171 ARG B O 1
ATOM 6103 N N . ALA B 1 172 ? -0.524 -55.094 -4.379 1 94 172 ALA B N 1
ATOM 6104 C CA . ALA B 1 172 ? 0.724 -54.406 -4.645 1 94 172 ALA B CA 1
ATOM 6105 C C . ALA B 1 172 ? 0.783 -53.094 -3.869 1 94 172 ALA B C 1
ATOM 6107 O O . ALA B 1 172 ? 0.75 -52 -4.461 1 94 172 ALA B O 1
ATOM 6108 N N . PRO B 1 173 ? 1.047 -53.094 -2.586 1 94 173 PRO B N 1
ATOM 6109 C CA . PRO B 1 173 ? 0.968 -51.906 -1.748 1 94 173 PRO B CA 1
ATOM 6110 C C . PRO B 1 173 ? 2.061 -50.875 -2.068 1 94 173 PRO B C 1
ATOM 6112 O O . PRO B 1 173 ? 1.802 -49.688 -2.088 1 94 173 PRO B O 1
ATOM 6115 N N . VAL B 1 174 ? 3.342 -51.312 -2.324 1 94.56 174 VAL B N 1
ATOM 6116 C CA . VAL B 1 174 ? 4.445 -50.375 -2.531 1 94.56 174 VAL B CA 1
ATOM 6117 C C . VAL B 1 174 ? 4.223 -49.594 -3.818 1 94.56 174 VAL B C 1
ATOM 6119 O O . VAL B 1 174 ? 4.23 -48.344 -3.807 1 94.56 174 VAL B O 1
ATOM 6122 N N . PRO B 1 175 ? 3.891 -50.281 -4.945 1 94.62 175 PRO B N 1
ATOM 6123 C CA . PRO B 1 175 ? 3.584 -49.531 -6.152 1 94.62 175 PRO B CA 1
ATOM 6124 C C . PRO B 1 175 ? 2.344 -48.656 -5.996 1 94.62 175 PRO B C 1
ATOM 6126 O O . PRO B 1 175 ? 2.287 -47.531 -6.543 1 94.62 175 PRO B O 1
ATOM 6129 N N . PHE B 1 176 ? 1.398 -49.125 -5.297 1 95 176 PHE B N 1
ATOM 6130 C CA . PHE B 1 176 ? 0.182 -48.344 -5.082 1 95 176 PHE B CA 1
ATOM 6131 C C . PHE B 1 176 ? 0.483 -47.062 -4.305 1 95 176 PHE B C 1
ATOM 6133 O O . PHE B 1 176 ? 0.01 -46 -4.668 1 95 176 PHE B O 1
ATOM 6140 N N . LEU B 1 177 ? 1.269 -47.125 -3.248 1 95.62 177 LEU B N 1
ATOM 6141 C CA . LEU B 1 177 ? 1.652 -45.969 -2.467 1 95.62 177 LEU B CA 1
ATOM 61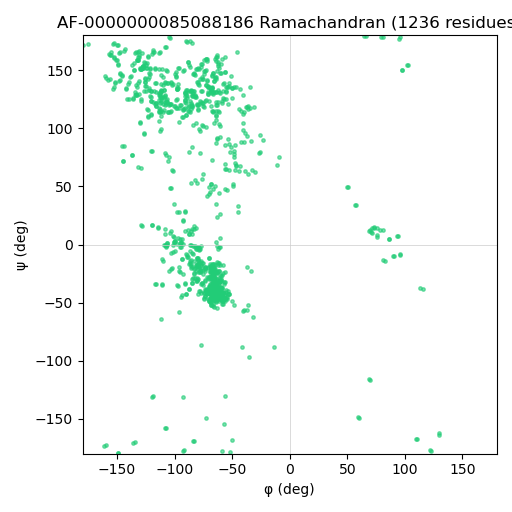42 C C . LEU B 1 177 ? 2.502 -45 -3.297 1 95.62 177 LEU B C 1
ATOM 6144 O O . LEU B 1 177 ? 2.398 -43.781 -3.148 1 95.62 177 LEU B O 1
ATOM 6148 N N . CYS B 1 178 ? 3.312 -45.562 -4.148 1 96 178 CYS B N 1
ATOM 6149 C CA . CYS B 1 178 ? 4.105 -44.719 -5.055 1 96 178 CYS B CA 1
ATOM 6150 C C . CYS B 1 178 ? 3.205 -43.938 -6.004 1 96 178 CYS B C 1
ATOM 6152 O O . CYS B 1 178 ? 3.441 -42.75 -6.258 1 96 178 CYS B O 1
ATOM 6154 N N . ALA B 1 179 ? 2.166 -44.594 -6.461 1 95.62 179 ALA B N 1
ATOM 6155 C CA . ALA B 1 179 ? 1.209 -43.938 -7.34 1 95.62 179 ALA B CA 1
ATOM 6156 C C . ALA B 1 179 ? 0.475 -42.812 -6.605 1 95.62 179 ALA B C 1
ATOM 6158 O O . ALA B 1 179 ? 0.217 -41.75 -7.176 1 95.62 179 ALA B O 1
ATOM 6159 N N . ILE B 1 180 ? 0.173 -43.031 -5.387 1 95.31 180 ILE B N 1
ATOM 6160 C CA . ILE B 1 180 ? -0.467 -42 -4.582 1 95.31 180 ILE B CA 1
ATOM 6161 C C . ILE B 1 180 ? 0.47 -40.812 -4.441 1 95.31 180 ILE B C 1
ATOM 6163 O O . ILE B 1 180 ? 0.048 -39.656 -4.594 1 95.31 180 ILE B O 1
ATOM 6167 N N . ALA B 1 181 ? 1.683 -41.062 -4.137 1 96.06 181 ALA B N 1
ATOM 6168 C CA . ALA B 1 181 ? 2.668 -40 -4.023 1 96.06 181 ALA B CA 1
ATOM 6169 C C . ALA B 1 181 ? 2.795 -39.219 -5.336 1 96.06 181 ALA B C 1
ATOM 6171 O O . ALA B 1 181 ? 2.926 -38 -5.332 1 96.06 181 ALA B O 1
ATOM 6172 N N . PHE B 1 182 ? 2.703 -39.969 -6.418 1 95.94 182 PHE B N 1
ATOM 6173 C CA . PHE B 1 182 ? 2.771 -39.406 -7.754 1 95.94 182 PHE B CA 1
ATOM 6174 C C . PHE B 1 182 ? 1.637 -38.406 -7.969 1 95.94 182 PHE B C 1
ATOM 6176 O O . PHE B 1 182 ? 1.869 -37.281 -8.406 1 95.94 182 PHE B O 1
ATOM 6183 N N . TRP B 1 183 ? 0.476 -38.688 -7.547 1 95 183 TRP B N 1
ATOM 6184 C CA . TRP B 1 183 ? -0.691 -37.844 -7.809 1 95 183 TRP B CA 1
ATOM 6185 C C . TRP B 1 183 ? -0.861 -36.812 -6.727 1 95 183 TRP B C 1
ATOM 6187 O O . TRP B 1 183 ? -1.645 -35.844 -6.883 1 95 183 TRP B O 1
ATOM 6197 N N . CYS B 1 184 ? -0.12 -36.875 -5.68 1 95.06 184 CYS B N 1
ATOM 6198 C CA . CYS B 1 184 ? -0.147 -35.844 -4.629 1 95.06 184 CYS B CA 1
ATOM 6199 C C . CYS B 1 184 ? 0.797 -34.688 -4.957 1 95.06 184 CYS B C 1
ATOM 6201 O O . CYS B 1 184 ? 0.711 -33.625 -4.352 1 95.06 184 CYS B O 1
ATOM 6203 N N . LEU B 1 185 ? 1.642 -34.906 -5.898 1 95.75 185 LEU B N 1
ATOM 6204 C CA . LEU B 1 185 ? 2.646 -33.906 -6.227 1 95.75 185 LEU B CA 1
ATOM 6205 C C . LEU B 1 185 ? 1.986 -32.594 -6.672 1 95.75 185 LEU B C 1
ATOM 6207 O O . LEU B 1 185 ? 2.297 -31.516 -6.148 1 95.75 185 LEU B O 1
ATOM 6211 N N . PRO B 1 186 ? 0.982 -32.625 -7.582 1 92.75 186 PRO B N 1
ATOM 6212 C CA . PRO B 1 186 ? 0.357 -31.375 -8 1 92.75 186 PRO B CA 1
ATOM 6213 C C . PRO B 1 186 ? -0.416 -30.703 -6.871 1 92.75 186 PRO B C 1
ATOM 6215 O O . PRO B 1 186 ? -0.522 -29.469 -6.84 1 92.75 186 PRO B O 1
ATOM 6218 N N . ILE B 1 187 ? -0.873 -31.422 -5.953 1 93.12 187 ILE B N 1
ATOM 6219 C CA . ILE B 1 187 ? -1.62 -30.875 -4.828 1 93.12 187 ILE B CA 1
ATOM 6220 C C . ILE B 1 187 ? -0.663 -30.172 -3.869 1 93.12 187 ILE B C 1
ATOM 6222 O O . ILE B 1 187 ? -0.955 -29.078 -3.387 1 93.12 187 ILE B O 1
ATOM 6226 N N . ALA B 1 188 ? 0.438 -30.812 -3.695 1 95.06 188 ALA B N 1
ATOM 6227 C CA . ALA B 1 188 ? 1.434 -30.25 -2.791 1 95.06 188 ALA B CA 1
ATOM 6228 C C . ALA B 1 188 ? 2.043 -28.969 -3.375 1 95.06 188 ALA B C 1
ATOM 6230 O O . ALA B 1 188 ? 2.445 -28.078 -2.637 1 95.06 188 ALA B O 1
ATOM 6231 N N . MET B 1 189 ? 2.082 -28.875 -4.672 1 95.44 189 MET B N 1
ATOM 6232 C CA . MET B 1 189 ? 2.793 -27.781 -5.316 1 95.44 189 MET B CA 1
ATOM 6233 C C . MET B 1 189 ? 1.887 -26.562 -5.473 1 95.44 189 MET B C 1
ATOM 6235 O O . MET B 1 189 ? 2.307 -25.531 -6.008 1 95.44 189 MET B O 1
ATOM 6239 N N . VAL B 1 190 ? 0.695 -26.609 -4.848 1 93.62 190 VAL B N 1
ATOM 6240 C CA . VAL B 1 190 ? -0.226 -25.484 -4.887 1 93.62 190 VAL B CA 1
ATOM 6241 C C . VAL B 1 190 ? 0.21 -24.422 -3.871 1 93.62 190 VAL B C 1
ATOM 6243 O O . VAL B 1 190 ? -0.086 -23.234 -4.031 1 93.62 190 VAL B O 1
ATOM 6246 N N . PHE B 1 191 ? 1.045 -24.703 -2.926 1 94.12 191 PHE B N 1
ATOM 6247 C CA . PHE B 1 191 ? 1.276 -23.844 -1.766 1 94.12 191 PHE B CA 1
ATOM 6248 C C . PHE B 1 191 ? 2.512 -22.984 -1.968 1 94.12 191 PHE B C 1
ATOM 6250 O O . PHE B 1 191 ? 2.516 -21.797 -1.605 1 94.12 191 PHE B O 1
ATOM 6257 N N . PRO B 1 192 ? 3.52 -23.438 -2.607 1 96.31 192 PRO B N 1
ATOM 6258 C CA . PRO B 1 192 ? 4.781 -22.703 -2.625 1 96.31 192 PRO B CA 1
ATOM 6259 C C . PRO B 1 192 ? 4.637 -21.312 -3.25 1 96.31 192 PRO B C 1
ATOM 6261 O O . PRO B 1 192 ? 5.152 -20.328 -2.705 1 96.31 192 PRO B O 1
ATOM 6264 N N . PRO B 1 193 ? 3.934 -21.109 -4.328 1 95.38 193 PRO B N 1
ATOM 6265 C CA . PRO B 1 193 ? 3.865 -19.766 -4.906 1 95.38 193 PRO B CA 1
ATOM 6266 C C . PRO B 1 193 ? 3.213 -18.766 -3.969 1 95.38 193 PRO B C 1
ATOM 6268 O O . PRO B 1 193 ? 3.5 -17.562 -4.051 1 95.38 193 PRO B O 1
ATOM 6271 N N . GLY B 1 194 ? 2.422 -19.219 -3.088 1 94.56 194 GLY B N 1
ATOM 6272 C CA . GLY B 1 194 ? 1.712 -18.344 -2.174 1 94.56 194 GLY B CA 1
ATOM 6273 C C . GLY B 1 194 ? 2.572 -17.859 -1.022 1 94.56 194 GLY B C 1
ATOM 6274 O O . GLY B 1 194 ? 2.133 -17.031 -0.214 1 94.56 194 GLY B O 1
ATOM 6275 N N . ALA B 1 195 ? 3.775 -18.297 -0.97 1 96.62 195 ALA B N 1
ATOM 6276 C CA . ALA B 1 195 ? 4.668 -17.906 0.119 1 96.62 195 ALA B CA 1
ATOM 6277 C C . ALA B 1 195 ? 5.133 -16.469 -0.037 1 96.62 195 ALA B C 1
ATOM 6279 O O . ALA B 1 195 ? 5.578 -15.844 0.929 1 96.62 195 ALA B O 1
ATOM 6280 N N . LEU B 1 196 ? 5.039 -15.938 -1.233 1 96.12 196 LEU B N 1
ATOM 6281 C CA . LEU B 1 196 ? 5.422 -14.555 -1.497 1 96.12 196 LEU B CA 1
ATOM 6282 C C . LEU B 1 196 ? 4.191 -13.664 -1.645 1 96.12 196 LEU B C 1
ATOM 6284 O O . LEU B 1 196 ? 3.309 -13.953 -2.455 1 96.12 196 LEU B O 1
ATOM 6288 N N . THR B 1 197 ? 4.113 -12.68 -0.815 1 95.38 197 THR B N 1
ATOM 6289 C CA . THR B 1 197 ? 2.982 -11.758 -0.853 1 95.38 197 THR B CA 1
ATOM 6290 C C . THR B 1 197 ? 3.463 -10.32 -1.035 1 95.38 197 THR B C 1
ATOM 6292 O O . THR B 1 197 ? 4.66 -10.047 -0.935 1 95.38 197 THR B O 1
ATOM 6295 N N . VAL B 1 198 ? 2.531 -9.531 -1.441 1 94.75 198 VAL B N 1
ATOM 6296 C CA . VAL B 1 198 ? 2.811 -8.109 -1.568 1 94.75 198 VAL B CA 1
ATOM 6297 C C . VAL B 1 198 ? 2.17 -7.348 -0.407 1 94.75 198 VAL B C 1
ATOM 6299 O O . VAL B 1 198 ? 0.973 -7.492 -0.149 1 94.75 198 VAL B O 1
ATOM 6302 N N . GLU B 1 199 ? 3.021 -6.668 0.328 1 93.06 199 GLU B N 1
ATOM 6303 C CA . GLU B 1 199 ? 2.57 -5.906 1.488 1 93.06 199 GLU B CA 1
ATOM 6304 C C . GLU B 1 199 ? 3.078 -4.469 1.436 1 93.06 199 GLU B C 1
ATOM 6306 O O . GLU B 1 199 ? 4.078 -4.18 0.772 1 93.06 199 GLU B O 1
ATOM 6311 N N . THR B 1 200 ? 2.297 -3.619 2.07 1 91.38 200 THR B N 1
ATOM 6312 C CA . THR B 1 200 ? 2.717 -2.227 2.174 1 91.38 200 THR B CA 1
ATOM 6313 C C . THR B 1 200 ? 3.668 -2.035 3.352 1 91.38 200 THR B C 1
ATOM 6315 O O . THR B 1 200 ? 3.396 -2.508 4.457 1 91.38 200 THR B O 1
ATOM 6318 N N . ARG B 1 201 ? 4.816 -1.427 3.092 1 90.12 201 ARG B N 1
ATOM 6319 C CA . ARG B 1 201 ? 5.793 -1.138 4.137 1 90.12 201 ARG B CA 1
ATOM 6320 C C . ARG B 1 201 ? 6.336 0.281 4 1 90.12 201 ARG B C 1
ATOM 6322 O O . ARG B 1 201 ? 6.348 0.844 2.902 1 90.12 201 ARG B O 1
ATOM 6329 N N . SER B 1 202 ? 6.68 0.798 5.188 1 89 202 SER B N 1
ATOM 6330 C CA . SER B 1 202 ? 7.309 2.115 5.199 1 89 202 SER B CA 1
ATOM 6331 C C . SER B 1 202 ? 8.82 2.008 5.047 1 89 202 SER B C 1
ATOM 6333 O O . SER B 1 202 ? 9.477 1.278 5.797 1 89 202 SER B O 1
ATOM 6335 N N . LEU B 1 203 ? 9.328 2.594 3.992 1 87.94 203 LEU B N 1
ATOM 6336 C CA . LEU B 1 203 ? 10.766 2.621 3.758 1 87.94 203 LEU B CA 1
ATOM 6337 C C . LEU B 1 203 ? 11.344 3.99 4.098 1 87.94 203 LEU B C 1
ATOM 6339 O O . LEU B 1 203 ? 10.711 5.02 3.84 1 87.94 203 LEU B O 1
ATOM 6343 N N . THR B 1 204 ? 12.547 3.969 4.762 1 90.69 204 THR B N 1
ATOM 6344 C CA . THR B 1 204 ? 13.211 5.219 5.117 1 90.69 204 THR B CA 1
ATOM 6345 C C . THR B 1 204 ? 14.32 5.547 4.117 1 90.69 204 THR B C 1
ATOM 6347 O O . THR B 1 204 ? 15.18 4.707 3.842 1 90.69 204 THR B O 1
ATOM 6350 N N . ASN B 1 205 ? 14.242 6.59 3.473 1 88.75 205 ASN B N 1
ATOM 6351 C CA . ASN B 1 205 ? 15.242 7.082 2.529 1 88.75 205 ASN B CA 1
ATOM 6352 C C . ASN B 1 205 ? 15.93 8.336 3.049 1 88.75 205 ASN B C 1
ATOM 6354 O O . ASN B 1 205 ? 15.281 9.227 3.592 1 88.75 205 ASN B O 1
ATOM 6358 N N . ILE B 1 206 ? 17.281 8.43 3.016 1 93.12 206 ILE B N 1
ATOM 6359 C CA . ILE B 1 206 ? 18.047 9.609 3.412 1 93.12 206 ILE B CA 1
ATOM 6360 C C . ILE B 1 206 ? 18.594 10.312 2.172 1 93.12 206 ILE B C 1
ATOM 6362 O O . ILE B 1 206 ? 19.328 9.719 1.386 1 93.12 206 ILE B O 1
ATOM 6366 N N . THR B 1 207 ? 18.156 11.43 1.93 1 92.88 207 THR B N 1
ATOM 6367 C CA . THR B 1 207 ? 18.594 12.203 0.771 1 92.88 207 THR B CA 1
ATOM 6368 C C . THR B 1 207 ? 19 13.617 1.179 1 92.88 207 THR B C 1
ATOM 6370 O O . THR B 1 207 ? 18.547 14.117 2.211 1 92.88 207 THR B O 1
ATOM 6373 N N . GLU B 1 208 ? 19.891 14.188 0.427 1 94.94 208 GLU B N 1
ATOM 6374 C CA . GLU B 1 208 ? 20.25 15.586 0.633 1 94.94 208 GLU B CA 1
ATOM 6375 C C . GLU B 1 208 ? 19.297 16.516 -0.104 1 94.94 208 GLU B C 1
ATOM 6377 O O . GLU B 1 208 ? 19.094 16.391 -1.312 1 94.94 208 GLU B O 1
ATOM 6382 N N . GLN B 1 209 ? 18.641 17.344 0.608 1 94.56 209 GLN B N 1
ATOM 6383 C CA . GLN B 1 209 ? 17.672 18.25 0.017 1 94.56 209 GLN B CA 1
ATOM 6384 C C . GLN B 1 209 ? 17.797 19.656 0.607 1 94.56 209 GLN B C 1
ATOM 6386 O O . GLN B 1 209 ? 18.312 19.828 1.713 1 94.56 209 GLN B O 1
ATOM 6391 N N . ALA B 1 210 ? 17.359 20.578 -0.205 1 95.31 210 ALA B N 1
ATOM 6392 C CA . ALA B 1 210 ? 17.312 21.969 0.26 1 95.31 210 ALA B CA 1
ATOM 6393 C C . ALA B 1 210 ? 16.078 22.219 1.113 1 95.31 210 ALA B C 1
ATOM 6395 O O . ALA B 1 210 ? 14.953 21.906 0.697 1 95.31 210 ALA B O 1
ATOM 6396 N N . VAL B 1 211 ? 16.266 22.625 2.342 1 95.31 211 VAL B N 1
ATOM 6397 C CA . VAL B 1 211 ? 15.156 22.906 3.24 1 95.31 211 VAL B CA 1
ATOM 6398 C C . VAL B 1 211 ? 15.172 24.391 3.623 1 95.31 211 VAL B C 1
ATOM 6400 O O . VAL B 1 211 ? 16.234 25.016 3.633 1 95.31 211 VAL B O 1
ATOM 6403 N N . PRO B 1 212 ? 14.008 24.953 3.912 1 93.88 212 PRO B N 1
ATOM 6404 C CA . PRO B 1 212 ? 13.93 26.375 4.27 1 93.88 212 PRO B CA 1
ATOM 6405 C C . PRO B 1 212 ? 14.641 26.688 5.586 1 93.88 212 PRO B C 1
ATOM 6407 O O . PRO B 1 212 ? 14.586 25.891 6.523 1 93.88 212 PRO B O 1
ATOM 6410 N N . THR B 1 213 ? 15.344 27.812 5.676 1 93.94 213 THR B N 1
ATOM 6411 C CA . THR B 1 213 ? 16.016 28.312 6.875 1 93.94 213 THR B CA 1
ATOM 6412 C C . THR B 1 213 ? 16.125 29.828 6.832 1 93.94 213 THR B C 1
ATOM 6414 O O . THR B 1 213 ? 15.539 30.469 5.965 1 93.94 213 THR B O 1
ATOM 6417 N N . PHE B 1 214 ? 16.594 30.344 7.938 1 90.88 214 PHE B N 1
ATOM 6418 C CA . PHE B 1 214 ? 16.922 31.766 7.98 1 90.88 214 PHE B CA 1
ATOM 6419 C C . PHE B 1 214 ? 18.391 31.969 8.367 1 90.88 214 PHE B C 1
ATOM 6421 O O . PHE B 1 214 ? 18.922 31.234 9.219 1 90.88 214 PHE B O 1
ATOM 6428 N N . ASP B 1 215 ? 19.016 32.844 7.621 1 93.12 215 ASP B N 1
ATOM 6429 C CA . ASP B 1 215 ? 20.406 33.219 7.855 1 93.12 215 ASP B CA 1
ATOM 6430 C C . ASP B 1 215 ? 20.516 34.75 8.039 1 93.12 215 ASP B C 1
ATOM 6432 O O . ASP B 1 215 ? 20.25 35.5 7.109 1 93.12 215 ASP B O 1
ATOM 6436 N N . PRO B 1 216 ? 20.953 35.125 9.242 1 94.62 216 PRO B N 1
ATOM 6437 C CA . PRO B 1 216 ? 21.047 36.562 9.484 1 94.62 216 PRO B CA 1
ATOM 6438 C C . PRO B 1 216 ? 22.031 37.25 8.562 1 94.62 216 PRO B C 1
ATOM 6440 O O . PRO B 1 216 ? 22 38.5 8.406 1 94.62 216 PRO B O 1
ATOM 6443 N N . THR B 1 217 ? 22.938 36.531 7.91 1 93 217 THR B N 1
ATOM 6444 C CA . THR B 1 217 ? 23.938 37.125 7.035 1 93 217 THR B CA 1
ATOM 6445 C C . THR B 1 217 ? 23.453 37.156 5.59 1 93 217 THR B C 1
ATOM 6447 O O . THR B 1 217 ? 24.141 37.656 4.699 1 93 217 THR B O 1
ATOM 6450 N N . PHE B 1 218 ? 22.281 36.688 5.336 1 93.88 218 PHE B N 1
ATOM 6451 C CA . PHE B 1 218 ? 21.781 36.562 3.975 1 93.88 218 PHE B CA 1
ATOM 6452 C C . PHE B 1 218 ? 21.562 37.938 3.346 1 93.88 218 PHE B C 1
ATOM 6454 O O . PHE B 1 218 ? 20.969 38.812 3.963 1 93.88 218 PHE B O 1
ATOM 6461 N N . VAL B 1 219 ? 22.031 38.094 2.076 1 93.38 219 VAL B N 1
ATOM 6462 C CA . VAL B 1 219 ? 21.938 39.375 1.431 1 93.38 219 VAL B CA 1
ATOM 6463 C C . VAL B 1 219 ? 21.094 39.281 0.165 1 93.38 219 VAL B C 1
ATOM 6465 O O . VAL B 1 219 ? 21.125 40.188 -0.683 1 93.38 219 VAL B O 1
ATOM 6468 N N . GLY B 1 220 ? 20.359 38.219 0.067 1 92 220 GLY B N 1
ATOM 6469 C CA . GLY B 1 220 ? 19.5 38.062 -1.096 1 92 220 GLY B CA 1
ATOM 6470 C C . GLY B 1 220 ? 20.266 37.812 -2.381 1 92 220 GLY B C 1
ATOM 6471 O O . GLY B 1 220 ? 21.109 36.906 -2.457 1 92 220 GLY B O 1
ATOM 6472 N N . ASN B 1 221 ? 20.125 38.812 -3.377 1 91.56 221 ASN B N 1
ATOM 6473 C CA . ASN B 1 221 ? 20.781 38.688 -4.676 1 91.56 221 ASN B CA 1
ATOM 6474 C C . ASN B 1 221 ? 22.141 39.375 -4.703 1 91.56 221 ASN B C 1
ATOM 6476 O O . ASN B 1 221 ? 22.734 39.5 -5.77 1 91.56 221 ASN B O 1
ATOM 6480 N N . GLY B 1 222 ? 22.547 39.875 -3.588 1 92.31 222 GLY B N 1
ATOM 6481 C CA . GLY B 1 222 ? 23.859 40.5 -3.5 1 92.31 222 GLY B CA 1
ATOM 6482 C C . GLY B 1 222 ? 23.844 42 -3.738 1 92.31 222 GLY B C 1
ATOM 6483 O O . GLY B 1 222 ? 24.906 42.625 -3.879 1 92.31 222 GLY B O 1
ATOM 6484 N N . THR B 1 223 ? 22.703 42.5 -3.838 1 93.62 223 THR B N 1
ATOM 6485 C CA . THR B 1 223 ? 22.562 43.938 -3.99 1 93.62 223 THR B CA 1
ATOM 6486 C C . THR B 1 223 ? 21.906 44.531 -2.754 1 93.62 223 THR B C 1
ATOM 6488 O O . THR B 1 223 ? 21.391 43.812 -1.893 1 93.62 223 THR B O 1
ATOM 6491 N N . TYR B 1 224 ? 22.016 45.844 -2.688 1 93.44 224 TYR B N 1
ATOM 6492 C CA . TYR B 1 224 ? 21.453 46.562 -1.537 1 93.44 224 TYR B CA 1
ATOM 6493 C C . TYR B 1 224 ? 19.938 46.375 -1.478 1 93.44 224 TYR B C 1
ATOM 6495 O O . TYR B 1 224 ? 19.391 46.062 -0.423 1 93.44 224 TYR B O 1
ATOM 6503 N N . ASN B 1 225 ? 19.266 46.531 -2.602 1 90.19 225 ASN B N 1
ATOM 6504 C CA . ASN B 1 225 ? 17.828 46.344 -2.633 1 90.19 225 ASN B CA 1
ATOM 6505 C C . ASN B 1 225 ? 17.438 44.906 -2.373 1 90.19 225 ASN B C 1
ATOM 6507 O O . ASN B 1 225 ? 16.406 44.625 -1.751 1 90.19 225 ASN B O 1
ATOM 6511 N N . GLY B 1 226 ? 18.219 44.031 -2.896 1 90.44 226 GLY B N 1
ATOM 6512 C CA . GLY B 1 226 ? 18 42.625 -2.611 1 90.44 226 GLY B CA 1
ATOM 6513 C C . GLY B 1 226 ? 18.156 42.281 -1.141 1 90.44 226 GLY B C 1
ATOM 6514 O O . GLY B 1 226 ? 17.375 41.5 -0.6 1 90.44 226 GLY B O 1
ATOM 6515 N N . MET B 1 227 ? 19.125 42.906 -0.524 1 93.25 227 MET B N 1
ATOM 6516 C CA . MET B 1 227 ? 19.344 42.719 0.909 1 93.25 227 MET B CA 1
ATOM 6517 C C . MET B 1 227 ? 18.141 43.219 1.709 1 93.25 227 MET B C 1
ATOM 6519 O O . MET B 1 227 ? 17.625 42.531 2.58 1 93.25 227 MET B O 1
ATOM 6523 N N . LEU B 1 228 ? 17.641 44.375 1.401 1 90.69 228 LEU B N 1
ATOM 6524 C CA . LEU B 1 228 ? 16.516 44.969 2.131 1 90.69 228 LEU B CA 1
ATOM 6525 C C . LEU B 1 228 ? 15.242 44.156 1.915 1 90.69 228 LEU B C 1
ATOM 6527 O O . LEU B 1 228 ? 14.414 44.062 2.82 1 90.69 228 LEU B O 1
ATOM 6531 N N . ALA B 1 229 ? 15.133 43.594 0.727 1 88.38 229 ALA B N 1
ATOM 6532 C CA . ALA B 1 229 ? 13.93 42.844 0.391 1 88.38 229 ALA B CA 1
ATOM 6533 C C . ALA B 1 229 ? 13.852 41.562 1.216 1 88.38 229 ALA B C 1
ATOM 6535 O O . ALA B 1 229 ? 12.758 41.062 1.494 1 88.38 229 ALA B O 1
ATOM 6536 N N . THR B 1 230 ? 14.938 41 1.609 1 91.56 230 THR B N 1
ATOM 6537 C CA . THR B 1 230 ? 14.953 39.75 2.318 1 91.56 230 THR B CA 1
ATOM 6538 C C . THR B 1 230 ? 15.273 39.938 3.795 1 91.56 230 THR B C 1
ATOM 6540 O O . THR B 1 230 ? 15.32 39 4.57 1 91.56 230 THR B O 1
ATOM 6543 N N . ALA B 1 231 ? 15.5 41.188 4.199 1 93.19 231 ALA B N 1
ATOM 6544 C CA . ALA B 1 231 ? 15.875 41.5 5.578 1 93.19 231 ALA B CA 1
ATOM 6545 C C . ALA B 1 231 ? 14.68 41.344 6.516 1 93.19 231 ALA B C 1
ATOM 6547 O O . ALA B 1 231 ? 13.531 41.531 6.102 1 93.19 231 ALA B O 1
ATOM 6548 N N . LEU B 1 232 ? 14.969 41 7.73 1 94.69 232 LEU B N 1
ATOM 6549 C CA . LEU B 1 232 ? 13.938 40.906 8.758 1 94.69 232 LEU B CA 1
ATOM 6550 C C . LEU B 1 232 ? 13.711 42.25 9.422 1 94.69 232 LEU B C 1
ATOM 6552 O O . LEU B 1 232 ? 12.867 42.375 10.305 1 94.69 232 LEU B O 1
ATOM 6556 N N . TRP B 1 233 ? 14.461 43.188 8.977 1 92.5 233 TRP B N 1
ATOM 6557 C CA . TRP B 1 233 ? 14.383 44.562 9.492 1 92.5 233 TRP B CA 1
ATOM 6558 C C . TRP B 1 233 ? 13.984 45.531 8.398 1 92.5 233 TRP B C 1
ATOM 6560 O O . TRP B 1 233 ? 13.93 45.188 7.219 1 92.5 233 TRP B O 1
ATOM 6570 N N . GLN B 1 234 ? 13.578 46.781 8.836 1 88.62 234 GLN B N 1
ATOM 6571 C CA . GLN B 1 234 ? 13.25 47.844 7.91 1 88.62 234 GLN B CA 1
ATOM 6572 C C . GLN B 1 234 ? 14.055 49.125 8.219 1 88.62 234 GLN B C 1
ATOM 6574 O O . GLN B 1 234 ? 14.508 49.312 9.352 1 88.62 234 GLN B O 1
ATOM 6579 N N . THR B 1 235 ? 14.188 49.906 7.246 1 87.62 235 THR B N 1
ATOM 6580 C CA . THR B 1 235 ? 15.008 51.125 7.383 1 87.62 235 THR B CA 1
ATOM 6581 C C . THR B 1 235 ? 14.211 52.25 8.023 1 87.62 235 THR B C 1
ATOM 6583 O O . THR B 1 235 ? 12.992 52.312 7.863 1 87.62 235 THR B O 1
ATOM 6586 N N . ASP B 1 236 ? 14.992 53 8.742 1 81.25 236 ASP B N 1
ATOM 6587 C CA . ASP B 1 236 ? 14.414 54.25 9.188 1 81.25 236 ASP B CA 1
ATOM 6588 C C . ASP B 1 236 ? 14.539 55.312 8.102 1 81.25 236 ASP B C 1
ATOM 6590 O O . ASP B 1 236 ? 14.859 55.031 6.953 1 81.25 236 ASP B O 1
ATOM 6594 N N . ASN B 1 237 ? 14.281 56.562 8.375 1 74.94 237 ASN B N 1
ATOM 6595 C CA . ASN B 1 237 ? 14.297 57.656 7.402 1 74.94 237 ASN B CA 1
ATOM 6596 C C . ASN B 1 237 ? 15.711 57.938 6.906 1 74.94 237 ASN B C 1
ATOM 6598 O O . ASN B 1 237 ? 15.891 58.531 5.84 1 74.94 237 ASN B O 1
ATOM 6602 N N . LEU B 1 238 ? 16.672 57.531 7.637 1 81.94 238 LEU B N 1
ATOM 6603 C CA . LEU B 1 238 ? 18.062 57.812 7.289 1 81.94 238 LEU B CA 1
ATOM 6604 C C . LEU B 1 238 ? 18.703 56.594 6.648 1 81.94 238 LEU B C 1
ATOM 6606 O O . LEU B 1 238 ? 19.891 56.594 6.324 1 81.94 238 LEU B O 1
ATOM 6610 N N . GLY B 1 239 ? 17.938 55.5 6.457 1 84.81 239 GLY B N 1
ATOM 6611 C CA . GLY B 1 239 ? 18.469 54.281 5.855 1 84.81 239 GLY B CA 1
ATOM 6612 C C . GLY B 1 239 ? 19.109 53.375 6.863 1 84.81 239 GLY B C 1
ATOM 6613 O O . GLY B 1 239 ? 19.719 52.375 6.484 1 84.81 239 GLY B O 1
ATOM 6614 N N . ALA B 1 240 ? 19.047 53.688 8.156 1 88.56 240 ALA B N 1
ATOM 6615 C CA . ALA B 1 240 ? 19.562 52.875 9.234 1 88.56 240 ALA B CA 1
ATOM 6616 C C . ALA B 1 240 ? 18.484 51.938 9.781 1 88.56 240 ALA B C 1
ATOM 6618 O O . ALA B 1 240 ? 17.406 51.812 9.188 1 88.56 240 ALA B O 1
ATOM 6619 N N . TYR B 1 241 ? 18.828 51.188 10.812 1 90.5 241 TYR B N 1
ATOM 6620 C CA . TYR B 1 241 ? 17.891 50.219 11.406 1 90.5 241 TYR B CA 1
ATOM 6621 C C . TYR B 1 241 ? 16.688 50.969 11.992 1 90.5 241 TYR B C 1
ATOM 6623 O O . TYR B 1 241 ? 16.828 51.812 12.875 1 90.5 241 TYR B O 1
ATOM 6631 N N . GLY B 1 242 ? 15.508 50.656 11.484 1 84.38 242 GLY B N 1
ATOM 6632 C CA . GLY B 1 242 ? 14.281 51.281 11.969 1 84.38 242 GLY B CA 1
ATOM 6633 C C . GLY B 1 242 ? 13.414 50.312 12.773 1 84.38 242 GLY B C 1
ATOM 6634 O O . GLY B 1 242 ? 12.367 50.719 13.289 1 84.38 242 GLY B O 1
ATOM 6635 N N . GLY B 1 243 ? 13.852 49.125 12.898 1 88.62 243 GLY B N 1
ATOM 6636 C CA . GLY B 1 243 ? 13.055 48.125 13.609 1 88.62 243 GLY B CA 1
ATOM 6637 C C . GLY B 1 243 ? 12.727 46.906 12.758 1 88.62 243 GLY B C 1
ATOM 6638 O O . GLY B 1 243 ? 13.188 46.812 11.617 1 88.62 243 GLY B O 1
ATOM 6639 N N . PRO B 1 244 ? 11.961 46.031 13.375 1 91.44 244 PRO B N 1
ATOM 6640 C CA . PRO B 1 244 ? 11.594 44.812 12.625 1 91.44 244 PRO B CA 1
ATOM 6641 C C . PRO B 1 244 ? 10.672 45.125 11.445 1 91.44 244 PRO B C 1
ATOM 6643 O O . PRO B 1 244 ? 9.836 46.031 11.523 1 91.44 244 PRO B O 1
ATOM 6646 N N . ALA B 1 245 ? 10.852 44.375 10.375 1 87.5 245 ALA B N 1
ATOM 6647 C CA . ALA B 1 245 ? 9.922 44.438 9.25 1 87.5 245 ALA B CA 1
ATOM 6648 C C . ALA B 1 245 ? 8.508 44.031 9.672 1 87.5 245 ALA B C 1
ATOM 6650 O O . ALA B 1 245 ? 8.336 43.281 10.633 1 87.5 245 ALA B O 1
ATOM 6651 N N . ASN B 1 246 ? 7.465 44.5 9.062 1 80.06 246 ASN B N 1
ATOM 6652 C CA . ASN B 1 246 ? 6.078 44.25 9.43 1 80.06 246 ASN B CA 1
ATOM 6653 C C . ASN B 1 246 ? 5.754 42.75 9.422 1 80.06 246 ASN B C 1
ATOM 6655 O O . ASN B 1 246 ? 5.059 42.25 10.305 1 80.06 246 ASN B O 1
ATOM 6659 N N . ILE B 1 247 ? 6.27 42.094 8.398 1 85.25 247 ILE B N 1
ATOM 6660 C CA . ILE B 1 247 ? 5.973 40.656 8.281 1 85.25 247 ILE B CA 1
ATOM 6661 C C . ILE B 1 247 ? 6.559 39.906 9.477 1 85.25 247 ILE B C 1
ATOM 6663 O O . ILE B 1 247 ? 5.969 38.938 9.961 1 85.25 247 ILE B O 1
ATOM 6667 N N . VAL B 1 248 ? 7.703 40.344 9.914 1 91.88 248 VAL B N 1
ATOM 6668 C CA . VAL B 1 248 ? 8.359 39.719 11.062 1 91.88 248 VAL B CA 1
ATOM 6669 C C . VAL B 1 248 ? 7.566 40.031 12.336 1 91.88 248 VAL B C 1
ATOM 6671 O O . VAL B 1 248 ? 7.379 39.156 13.172 1 91.88 248 VAL B O 1
ATOM 6674 N N . ARG B 1 249 ? 7.098 41.25 12.477 1 89.62 249 ARG B N 1
ATOM 6675 C CA . ARG B 1 249 ? 6.266 41.625 13.609 1 89.62 249 ARG B CA 1
ATOM 6676 C C . ARG B 1 249 ? 4.98 40.781 13.641 1 89.62 249 ARG B C 1
ATOM 6678 O O . ARG B 1 249 ? 4.559 40.344 14.703 1 89.62 249 ARG B O 1
ATOM 6685 N N . ARG B 1 250 ? 4.461 40.688 12.477 1 87.81 250 ARG B N 1
ATOM 6686 C CA . ARG B 1 250 ? 3.229 39.906 12.352 1 87.81 250 ARG B CA 1
ATOM 6687 C C . ARG B 1 250 ? 3.439 38.469 12.805 1 87.81 250 ARG B C 1
ATOM 6689 O O . ARG B 1 250 ? 2.666 37.938 13.609 1 87.81 250 ARG B O 1
ATOM 6696 N N . LEU B 1 251 ? 4.434 37.906 12.336 1 91.19 251 LEU B N 1
ATOM 6697 C CA . LEU B 1 251 ? 4.727 36.531 12.625 1 91.19 251 LEU B CA 1
ATOM 6698 C C . LEU B 1 251 ? 5.055 36.344 14.109 1 91.19 251 LEU B C 1
ATOM 6700 O O . LEU B 1 251 ? 4.582 35.375 14.734 1 91.19 251 LEU B O 1
ATOM 6704 N N . ALA B 1 252 ? 5.871 37.156 14.609 1 94.81 252 ALA B N 1
ATOM 6705 C CA . ALA B 1 252 ? 6.262 37.062 16.016 1 94.81 252 ALA B CA 1
ATOM 6706 C C . ALA B 1 252 ? 5.051 37.25 16.922 1 94.81 252 ALA B C 1
ATOM 6708 O O . ALA B 1 252 ? 4.895 36.5 17.906 1 94.81 252 ALA B O 1
ATOM 6709 N N . THR B 1 253 ? 4.246 38.188 16.594 1 91.81 253 THR B N 1
ATOM 6710 C CA . THR B 1 253 ? 3.047 38.406 17.391 1 91.81 253 THR B CA 1
ATOM 6711 C C . THR B 1 253 ? 2.125 37.188 17.344 1 91.81 253 THR B C 1
ATOM 6713 O O . THR B 1 253 ? 1.571 36.781 18.359 1 91.81 253 THR B O 1
ATOM 6716 N N . GLN B 1 254 ? 1.972 36.719 16.172 1 91 254 GLN B N 1
ATOM 6717 C CA . GLN B 1 254 ? 1.17 35.5 16.047 1 91 254 GLN B CA 1
ATOM 6718 C C . GLN B 1 254 ? 1.711 34.375 16.953 1 91 254 GLN B C 1
ATOM 6720 O O . GLN B 1 254 ? 0.943 33.688 17.625 1 91 254 GLN B O 1
ATOM 6725 N N . SER B 1 255 ? 2.939 34.188 16.922 1 94.38 255 SER B N 1
ATOM 6726 C CA . SER B 1 255 ? 3.576 33.156 17.734 1 94.38 255 SER B CA 1
ATOM 6727 C C . SER B 1 255 ? 3.342 33.375 19.219 1 94.38 255 SER B C 1
ATOM 6729 O O . SER B 1 255 ? 3.045 32.438 19.969 1 94.38 255 SER B O 1
ATOM 6731 N N . MET B 1 256 ? 3.467 34.625 19.672 1 93.5 256 MET B N 1
ATOM 6732 C CA . MET B 1 256 ? 3.271 34.938 21.078 1 93.5 256 MET B CA 1
ATOM 6733 C C . MET B 1 256 ? 1.83 34.688 21.5 1 93.5 256 MET B C 1
ATOM 6735 O O . MET B 1 256 ? 1.58 34.219 22.594 1 93.5 256 MET B O 1
ATOM 6739 N N . LEU B 1 257 ? 0.965 35.031 20.578 1 90.38 257 LEU B N 1
ATOM 6740 C CA . LEU B 1 257 ? -0.447 34.812 20.891 1 90.38 257 LEU B CA 1
ATOM 6741 C C . LEU B 1 257 ? -0.779 33.344 20.938 1 90.38 257 LEU B C 1
ATOM 6743 O O . LEU B 1 257 ? -1.599 32.906 21.75 1 90.38 257 LEU B O 1
ATOM 6747 N N . ALA B 1 258 ? -0.115 32.625 20.094 1 88.31 258 ALA B N 1
ATOM 6748 C CA . ALA B 1 258 ? -0.364 31.203 20.031 1 88.31 258 ALA B CA 1
ATOM 6749 C C . ALA B 1 258 ? 0.313 30.469 21.188 1 88.31 258 ALA B C 1
ATOM 6751 O O . ALA B 1 258 ? -0.083 29.359 21.547 1 88.31 258 ALA B O 1
ATOM 6752 N N . GLY B 1 259 ? 1.322 31 21.812 1 88.88 259 GLY B N 1
ATOM 6753 C CA . GLY B 1 259 ? 2.119 30.344 22.828 1 88.88 259 GLY B CA 1
ATOM 6754 C C . GLY B 1 259 ? 3.006 29.234 22.281 1 88.88 259 GLY B C 1
ATOM 6755 O O . GLY B 1 259 ? 3.432 28.344 23.016 1 88.88 259 GLY B O 1
ATOM 6756 N N . SER B 1 260 ? 3.066 29.219 20.969 1 92.38 260 SER B N 1
ATOM 6757 C CA . SER B 1 260 ? 3.871 28.234 20.266 1 92.38 260 SER B CA 1
ATOM 6758 C C . SER B 1 260 ? 4.395 28.781 18.938 1 92.38 260 SER B C 1
ATOM 6760 O O . SER B 1 260 ? 4.098 29.922 18.578 1 92.38 260 SER B O 1
ATOM 6762 N N . TYR B 1 261 ? 5.258 27.984 18.375 1 94.81 261 TYR B N 1
ATOM 6763 C CA . TYR B 1 261 ? 5.766 28.422 17.078 1 94.81 261 TYR B CA 1
ATOM 6764 C C . TYR B 1 261 ? 4.734 28.172 15.984 1 94.81 261 TYR B C 1
ATOM 6766 O O . TYR B 1 261 ? 3.848 27.328 16.141 1 94.81 261 TYR B O 1
ATOM 6774 N N . ILE B 1 262 ? 4.883 28.969 14.945 1 91.06 262 ILE B N 1
ATOM 6775 C CA . ILE B 1 262 ? 4.012 28.812 13.781 1 91.06 262 ILE B CA 1
ATOM 6776 C C . ILE B 1 262 ? 4.555 27.719 12.867 1 91.06 262 ILE B C 1
ATOM 6778 O O . ILE B 1 262 ? 5.75 27.688 12.578 1 91.06 262 ILE B O 1
ATOM 6782 N N . THR B 1 263 ? 3.629 26.828 12.477 1 88.81 263 THR B N 1
ATOM 6783 C CA . THR B 1 263 ? 4.055 25.688 11.688 1 88.81 263 THR B CA 1
ATOM 6784 C C . THR B 1 263 ? 4.047 26.016 10.195 1 88.81 263 THR B C 1
ATOM 6786 O O . THR B 1 263 ? 3.398 26.984 9.773 1 88.81 263 THR B O 1
ATOM 6789 N N . SER B 1 264 ? 4.82 25.281 9.453 1 86.94 264 SER B N 1
ATOM 6790 C CA . SER B 1 264 ? 4.906 25.406 8 1 86.94 264 SER B CA 1
ATOM 6791 C C . SER B 1 264 ? 4.684 24.062 7.32 1 86.94 264 SER B C 1
ATOM 6793 O O . SER B 1 264 ? 4.914 23 7.918 1 86.94 264 SER B O 1
ATOM 6795 N N . PRO B 1 265 ? 4.164 24.156 6.082 1 84.12 265 PRO B N 1
ATOM 6796 C CA . PRO B 1 265 ? 4.039 22.891 5.336 1 84.12 265 PRO B CA 1
ATOM 6797 C C . PRO B 1 265 ? 5.383 22.203 5.109 1 84.12 265 PRO B C 1
ATOM 6799 O O . PRO B 1 265 ? 6.414 22.875 5.012 1 84.12 265 PRO B O 1
ATOM 6802 N N . SER B 1 266 ? 5.324 20.922 5.082 1 89.38 266 SER B N 1
ATOM 6803 C CA . SER B 1 266 ? 6.547 20.141 4.945 1 89.38 266 SER B CA 1
ATOM 6804 C C . SER B 1 266 ? 7.176 20.312 3.57 1 89.38 266 SER B C 1
ATOM 6806 O O . SER B 1 266 ? 6.48 20.266 2.553 1 89.38 266 SER B O 1
ATOM 6808 N N . PRO B 1 267 ? 8.438 20.547 3.506 1 89.06 267 PRO B N 1
ATOM 6809 C CA . PRO B 1 267 ? 9.133 20.625 2.221 1 89.06 267 PRO B CA 1
ATOM 6810 C C . PRO B 1 267 ? 9.562 19.266 1.688 1 89.06 267 PRO B C 1
ATOM 6812 O O . PRO B 1 267 ? 10.055 19.172 0.562 1 89.06 267 PRO B O 1
ATOM 6815 N N . CYS B 1 268 ? 9.422 18.188 2.445 1 88.88 268 CYS B N 1
ATOM 6816 C CA . CYS B 1 268 ? 9.992 16.906 2.078 1 88.88 268 CYS B CA 1
ATOM 6817 C C . CYS B 1 268 ? 8.945 15.797 2.15 1 88.88 268 CYS B C 1
ATOM 6819 O O . CYS B 1 268 ? 9.281 14.625 2.357 1 88.88 268 CYS B O 1
ATOM 6821 N N . GLY B 1 269 ? 7.746 16.172 2.176 1 83.12 269 GLY B N 1
ATOM 6822 C CA . GLY B 1 269 ? 6.699 15.164 2.186 1 83.12 269 GLY B CA 1
ATOM 6823 C C . GLY B 1 269 ? 5.965 15.078 3.512 1 83.12 269 GLY B C 1
ATOM 6824 O O . GLY B 1 269 ? 6.238 15.859 4.43 1 83.12 269 GLY B O 1
ATOM 6825 N N . GLN B 1 270 ? 5.137 13.992 3.732 1 84.38 270 GLN B N 1
ATOM 6826 C CA . GLN B 1 270 ? 4.246 13.906 4.887 1 84.38 270 GLN B CA 1
ATOM 6827 C C . GLN B 1 270 ? 4.977 13.352 6.105 1 84.38 270 GLN B C 1
ATOM 6829 O O . GLN B 1 270 ? 4.633 13.68 7.242 1 84.38 270 GLN B O 1
ATOM 6834 N N . ASN B 1 271 ? 5.891 12.484 5.805 1 90.06 271 ASN B N 1
ATOM 6835 C CA . ASN B 1 271 ? 6.66 11.883 6.891 1 90.06 271 ASN B CA 1
ATOM 6836 C C . ASN B 1 271 ? 8.164 12.031 6.66 1 90.06 271 ASN B C 1
ATOM 6838 O O . ASN B 1 271 ? 8.781 11.188 6.016 1 90.06 271 ASN B O 1
ATOM 6842 N N . CYS B 1 272 ? 8.711 13.062 7.25 1 93.5 272 CYS B N 1
ATOM 6843 C CA . CYS B 1 272 ? 10.141 13.305 7.094 1 93.5 272 CYS B CA 1
ATOM 6844 C C . CYS B 1 272 ? 10.703 14.055 8.297 1 93.5 272 CYS B C 1
ATOM 6846 O O . CYS B 1 272 ? 9.945 14.539 9.141 1 93.5 272 CYS B O 1
ATOM 6848 N N . SER B 1 273 ? 11.984 13.992 8.461 1 95.38 273 SER B N 1
ATOM 6849 C CA . SER B 1 273 ? 12.664 14.68 9.555 1 95.38 273 SER B CA 1
ATOM 6850 C C . SER B 1 273 ? 14.062 15.133 9.133 1 95.38 273 SER B C 1
ATOM 6852 O O . SER B 1 273 ? 14.688 14.516 8.273 1 95.38 273 SER B O 1
ATOM 6854 N N . TYR B 1 274 ? 14.516 16.188 9.617 1 96.44 274 TYR B N 1
ATOM 6855 C CA . TYR B 1 274 ? 15.859 16.703 9.367 1 96.44 274 TYR B CA 1
ATOM 6856 C C . TYR B 1 274 ? 16.312 17.609 10.508 1 96.44 274 TYR B C 1
ATOM 6858 O O . TYR B 1 274 ? 15.516 18 11.352 1 96.44 274 TYR B O 1
ATOM 6866 N N . THR B 1 275 ? 17.562 17.859 10.602 1 96.75 275 THR B N 1
ATOM 6867 C CA . THR B 1 275 ? 18.172 18.719 11.609 1 96.75 275 THR B CA 1
ATOM 6868 C C . THR B 1 275 ? 18.922 19.875 10.953 1 96.75 275 THR B C 1
ATOM 6870 O O . THR B 1 275 ? 19.641 19.672 9.961 1 96.75 275 THR B O 1
ATOM 6873 N N . ILE B 1 276 ? 18.719 21.016 11.406 1 96.69 276 ILE B N 1
ATOM 6874 C CA . ILE B 1 276 ? 19.422 22.172 10.875 1 96.69 276 ILE B CA 1
ATOM 6875 C C . ILE B 1 276 ? 19.969 23.016 12.023 1 96.69 276 ILE B C 1
ATOM 6877 O O . ILE B 1 276 ? 19.469 22.938 13.148 1 96.69 276 ILE B O 1
ATOM 6881 N N . ASP B 1 277 ? 20.953 23.828 11.781 1 96.56 277 ASP B N 1
ATOM 6882 C CA . ASP B 1 277 ? 21.5 24.828 12.688 1 96.56 277 ASP B CA 1
ATOM 6883 C C . ASP B 1 277 ? 21.125 26.234 12.242 1 96.56 277 ASP B C 1
ATOM 6885 O O . ASP B 1 277 ? 21.297 26.594 11.07 1 96.56 277 ASP B O 1
ATOM 6889 N N . VAL B 1 278 ? 20.609 26.969 13.133 1 96.31 278 VAL B N 1
ATOM 6890 C CA . VAL B 1 278 ? 20.188 28.328 12.82 1 96.31 278 VAL B CA 1
ATOM 6891 C C . VAL B 1 278 ? 20.828 29.312 13.789 1 96.31 278 VAL B C 1
ATOM 6893 O O . VAL B 1 278 ? 20.797 29.094 15.008 1 96.31 278 VAL B O 1
ATOM 6896 N N . ASN B 1 279 ? 21.391 30.375 13.25 1 96.44 279 ASN B N 1
ATOM 6897 C CA . ASN B 1 279 ? 21.906 31.469 14.07 1 96.44 279 ASN B CA 1
ATOM 6898 C C . ASN B 1 279 ? 20.797 32.469 14.406 1 96.44 279 ASN B C 1
ATOM 6900 O O . ASN B 1 279 ? 20.188 33.062 13.5 1 96.44 279 ASN B O 1
ATOM 6904 N N . ALA B 1 280 ? 20.531 32.656 15.633 1 97.25 280 ALA B N 1
ATOM 6905 C CA . ALA B 1 280 ? 19.453 33.531 16.062 1 97.25 280 ALA B CA 1
ATOM 6906 C C . ALA B 1 280 ? 19.688 34.031 17.484 1 97.25 280 ALA B C 1
ATOM 6908 O O . ALA B 1 280 ? 20.609 33.594 18.172 1 97.25 280 ALA B O 1
ATOM 6909 N N . PRO B 1 281 ? 18.984 35.062 17.875 1 97.12 281 PRO B N 1
ATOM 6910 C CA . PRO B 1 281 ? 19.203 35.594 19.219 1 97.12 281 PRO B CA 1
ATOM 6911 C C . PRO B 1 281 ? 18.562 34.75 20.297 1 97.12 281 PRO B C 1
ATOM 6913 O O . PRO B 1 281 ? 17.594 34 20.031 1 97.12 281 PRO B O 1
ATOM 6916 N N . THR B 1 282 ? 19.078 34.75 21.484 1 96.88 282 THR B N 1
ATOM 6917 C CA . THR B 1 282 ? 18.516 34.156 22.688 1 96.88 282 THR B CA 1
ATOM 6918 C C . THR B 1 282 ? 18.625 35.125 23.859 1 96.88 282 THR B C 1
ATOM 6920 O O . THR B 1 282 ? 19.25 36.188 23.75 1 96.88 282 THR B O 1
ATOM 6923 N N . PHE B 1 283 ? 17.875 34.812 24.906 1 95.31 283 PHE B N 1
ATOM 6924 C CA . PHE B 1 283 ? 17.906 35.656 26.094 1 95.31 283 PHE B CA 1
ATOM 6925 C C . PHE B 1 283 ? 18.672 35 27.234 1 95.31 283 PHE B C 1
ATOM 6927 O O . PHE B 1 283 ? 18.594 33.781 27.391 1 95.31 283 PHE B O 1
ATOM 6934 N N . GLN B 1 284 ? 19.406 35.719 27.891 1 93.69 284 GLN B N 1
ATOM 6935 C CA . GLN B 1 284 ? 19.844 35.375 29.25 1 93.69 284 GLN B CA 1
ATOM 6936 C C . GLN B 1 284 ? 19.266 36.344 30.266 1 93.69 284 GLN B C 1
ATOM 6938 O O . GLN B 1 284 ? 19.484 37.562 30.188 1 93.69 284 GLN B O 1
ATOM 6943 N N . CYS B 1 285 ? 18.422 35.781 31.094 1 92.38 285 CYS B N 1
ATOM 6944 C CA . CYS B 1 285 ? 17.703 36.625 32.031 1 92.38 285 CYS B CA 1
ATOM 6945 C C . CYS B 1 285 ? 18.172 36.406 33.469 1 92.38 285 CYS B C 1
ATOM 6947 O O . CYS B 1 285 ? 18.562 35.312 33.812 1 92.38 285 CYS B O 1
ATOM 6949 N N . ASN B 1 286 ? 18.219 37.438 34.281 1 88.56 286 ASN B N 1
ATOM 6950 C CA . ASN B 1 286 ? 18.578 37.406 35.688 1 88.56 286 ASN B CA 1
ATOM 6951 C C . ASN B 1 286 ? 17.562 38.156 36.531 1 88.56 286 ASN B C 1
ATOM 6953 O O . ASN B 1 286 ? 17.031 39.188 36.094 1 88.56 286 ASN B O 1
ATOM 6957 N N . GLU B 1 287 ? 17.016 37.594 37.625 1 80.12 287 GLU B N 1
ATOM 6958 C CA . GLU B 1 287 ? 16.062 38.219 38.531 1 80.12 287 GLU B CA 1
ATOM 6959 C C . GLU B 1 287 ? 16.656 39.469 39.188 1 80.12 287 GLU B C 1
ATOM 6961 O O . GLU B 1 287 ? 15.938 40.406 39.531 1 80.12 287 GLU B O 1
ATOM 6966 N N . SER B 1 288 ? 17.859 39.812 38.938 1 60.12 288 SER B N 1
ATOM 6967 C CA . SER B 1 288 ? 18.484 40.812 39.781 1 60.12 288 SER B CA 1
ATOM 6968 C C . SER B 1 288 ? 17.922 42.219 39.5 1 60.12 288 SER B C 1
ATOM 6970 O O . SER B 1 288 ? 17.031 42.375 38.688 1 60.12 288 SER B O 1
ATOM 6972 N N . SER B 1 289 ? 18.797 43.438 39.688 1 54.12 289 SER B N 1
ATOM 6973 C CA . SER B 1 289 ? 18.641 44.844 39.938 1 54.12 289 SER B CA 1
ATOM 6974 C C . SER B 1 289 ? 18 45.562 38.719 1 54.12 289 SER B C 1
ATOM 6976 O O . SER B 1 289 ? 18.547 45.531 37.625 1 54.12 289 SER B O 1
ATOM 6978 N N . VAL B 1 290 ? 16.672 45.344 38.5 1 55.62 290 VAL B N 1
ATOM 6979 C CA . VAL B 1 290 ? 16.047 46.25 37.531 1 55.62 290 VAL B CA 1
ATOM 6980 C C . VAL B 1 290 ? 16.656 47.625 37.625 1 55.62 290 VAL B C 1
ATOM 6982 O O . VAL B 1 290 ? 17.031 48.094 38.719 1 55.62 290 VAL B O 1
ATOM 6985 N N . SER B 1 291 ? 16.875 48.062 36.562 1 55.44 291 SER B N 1
ATOM 6986 C CA . SER B 1 291 ? 17.391 49.438 36.562 1 55.44 291 SER B CA 1
ATOM 6987 C C . SER B 1 291 ? 16.531 50.344 37.406 1 55.44 291 SER B C 1
ATOM 6989 O O . SER B 1 291 ? 15.32 50.156 37.5 1 55.44 291 SER B O 1
ATOM 6991 N N . SER B 1 292 ? 17.109 51 38.312 1 54.47 292 SER B N 1
ATOM 6992 C CA . SER B 1 292 ? 16.547 52.031 39.156 1 54.47 292 SER B CA 1
ATOM 6993 C C . SER B 1 292 ? 15.539 52.906 38.375 1 54.47 292 SER B C 1
ATOM 6995 O O . SER B 1 292 ? 14.562 53.375 38.969 1 54.47 292 SER B O 1
ATOM 6997 N N . ASP B 1 293 ? 15.695 52.812 37.094 1 55.69 293 ASP B N 1
ATOM 6998 C CA . ASP B 1 293 ? 14.891 53.75 36.312 1 55.69 293 ASP B CA 1
ATOM 6999 C C . ASP B 1 293 ? 13.453 53.25 36.188 1 55.69 293 ASP B C 1
ATOM 7001 O O . ASP B 1 293 ? 12.508 54.031 36.344 1 55.69 293 ASP B O 1
ATOM 7005 N N . LEU B 1 294 ? 13.305 51.938 35.938 1 60 294 LEU B N 1
ATOM 7006 C CA . LEU B 1 294 ? 11.922 51.5 35.781 1 60 294 LEU B CA 1
ATOM 7007 C C . LEU B 1 294 ? 11.172 51.562 37.094 1 60 294 LEU B C 1
ATOM 7009 O O . LEU B 1 294 ? 10.008 51.969 37.156 1 60 294 LEU B O 1
ATOM 7013 N N . PHE B 1 295 ? 11.906 51.188 38.094 1 57.53 295 PHE B N 1
ATOM 7014 C CA . PHE B 1 295 ? 11.32 51.25 39.406 1 57.53 295 PHE B CA 1
ATOM 7015 C C . PHE B 1 295 ? 10.961 52.688 39.781 1 57.53 295 PHE B C 1
ATOM 7017 O O . PHE B 1 295 ? 9.875 52.938 40.281 1 57.53 295 PHE B O 1
ATOM 7024 N N . SER B 1 296 ? 11.93 53.562 39.5 1 58.06 296 SER B N 1
ATOM 7025 C CA . SER B 1 296 ? 11.68 54.969 39.812 1 58.06 296 SER B CA 1
ATOM 7026 C C . SER B 1 296 ? 10.539 55.531 38.969 1 58.06 296 SER B C 1
ATOM 7028 O O . SER B 1 296 ? 9.695 56.281 39.469 1 58.06 296 SER B O 1
ATOM 7030 N N . TRP B 1 297 ? 10.516 55.094 37.781 1 59.41 297 TRP B N 1
ATOM 7031 C CA . TRP B 1 297 ? 9.438 55.562 36.906 1 59.41 297 TRP B CA 1
ATOM 7032 C C . TRP B 1 297 ? 8.086 55.062 37.375 1 59.41 297 TRP B C 1
ATOM 7034 O O . TRP B 1 297 ? 7.125 55.844 37.469 1 59.41 297 TRP B O 1
ATOM 7044 N N . VAL B 1 298 ? 8.047 53.875 37.688 1 59.28 298 VAL B N 1
ATOM 7045 C CA . VAL B 1 298 ? 6.801 53.312 38.188 1 59.28 298 VAL B CA 1
ATOM 7046 C C . VAL B 1 298 ? 6.406 53.969 39.5 1 59.28 298 VAL B C 1
ATOM 7048 O O . VAL B 1 298 ? 5.254 54.375 39.688 1 59.28 298 VAL B O 1
ATOM 7051 N N . ASN B 1 299 ? 7.371 54.031 40.312 1 57.84 299 ASN B N 1
ATOM 7052 C CA . ASN B 1 299 ? 7.105 54.625 41.625 1 57.84 299 ASN B CA 1
ATOM 7053 C C . ASN B 1 299 ? 6.742 56.125 41.5 1 57.84 299 ASN B C 1
ATOM 7055 O O . ASN B 1 299 ? 5.918 56.625 42.281 1 57.84 299 ASN B O 1
ATOM 7059 N N . HIS B 1 300 ? 7.465 56.719 40.594 1 57.25 300 HIS B N 1
ATOM 7060 C CA . HIS B 1 300 ? 7.199 58.156 40.406 1 57.25 300 HIS B CA 1
ATOM 7061 C C . HIS B 1 300 ? 5.852 58.375 39.719 1 57.25 300 HIS B C 1
ATOM 7063 O O . HIS B 1 300 ? 5.109 59.281 40.094 1 57.25 300 HIS B O 1
ATOM 7069 N N . THR B 1 301 ? 5.715 57.562 38.812 1 53.78 301 THR B N 1
ATOM 7070 C CA . THR B 1 301 ? 4.5 57.719 38.031 1 53.78 301 THR B CA 1
ATOM 7071 C C . THR B 1 301 ? 3.281 57.25 38.812 1 53.78 301 THR B C 1
ATOM 7073 O O . THR B 1 301 ? 2.184 57.781 38.656 1 53.78 301 THR B O 1
ATOM 7076 N N . TYR B 1 302 ? 3.641 56.25 39.625 1 50 302 TYR B N 1
ATOM 7077 C CA . TYR B 1 302 ? 2.52 55.719 40.375 1 50 302 TYR B CA 1
ATOM 7078 C C . TYR B 1 302 ? 2.842 55.656 41.875 1 50 302 TYR B C 1
ATOM 7080 O O . TYR B 1 302 ? 3.074 54.594 42.406 1 50 302 TYR B O 1
ATOM 7088 N N . PRO B 1 303 ? 2.984 56.75 42.375 1 51.66 303 PRO B N 1
ATOM 7089 C CA . PRO B 1 303 ? 3.377 56.781 43.781 1 51.66 303 PRO B CA 1
ATOM 7090 C C . PRO B 1 303 ? 2.432 56 44.656 1 51.66 303 PRO B C 1
ATOM 7092 O O . PRO B 1 303 ? 2.807 55.594 45.781 1 51.66 303 PRO B O 1
ATOM 7095 N N . GLN B 1 304 ? 1.156 56.031 44.438 1 48.31 304 GLN B N 1
ATOM 7096 C CA . GLN B 1 304 ? 0.236 55.375 45.344 1 48.31 304 GLN B CA 1
ATOM 7097 C C . GLN B 1 304 ? 0.167 53.875 45.062 1 48.31 304 GLN B C 1
ATOM 7099 O O . GLN B 1 304 ? -0.922 53.312 44.906 1 48.31 304 GLN B O 1
ATOM 7104 N N . TYR B 1 305 ? 1.239 53.219 45.031 1 51.09 305 TYR B N 1
ATOM 7105 C CA . TYR B 1 305 ? 1.407 51.812 44.688 1 51.09 305 TYR B CA 1
ATOM 7106 C C . TYR B 1 305 ? 0.556 50.938 45.594 1 51.09 305 TYR B C 1
ATOM 7108 O O . TYR B 1 305 ? 0.098 49.875 45.188 1 51.09 305 TYR B O 1
ATOM 7116 N N . GLY B 1 306 ? 0.372 51.375 46.844 1 48.91 306 GLY B N 1
ATOM 7117 C CA . GLY B 1 306 ? -0.266 50.562 47.875 1 48.91 306 GLY B CA 1
ATOM 7118 C C . GLY B 1 306 ? -1.656 50.094 47.469 1 48.91 306 GLY B C 1
ATOM 7119 O O . GLY B 1 306 ? -2.172 49.125 48.031 1 48.91 306 GLY B O 1
ATOM 7120 N N . ALA B 1 307 ? -2.203 50.75 46.656 1 49.47 307 ALA B N 1
ATOM 7121 C CA . ALA B 1 307 ? -3.625 50.469 46.438 1 49.47 307 ALA B CA 1
ATOM 7122 C C . ALA B 1 307 ? -3.836 49.562 45.25 1 49.47 307 ALA B C 1
ATOM 7124 O O . ALA B 1 307 ? -4.945 49.062 45 1 49.47 307 ALA B O 1
ATOM 7125 N N . PHE B 1 308 ? -2.693 49.188 44.625 1 59.25 308 PHE B N 1
ATOM 7126 C CA . PHE B 1 308 ? -2.961 48.469 43.375 1 59.25 308 PHE B CA 1
ATOM 7127 C C . PHE B 1 308 ? -2.895 46.969 43.562 1 59.25 308 PHE B C 1
ATOM 7129 O O . PHE B 1 308 ? -1.996 46.469 44.219 1 59.25 308 PHE B O 1
ATOM 7136 N N . ARG B 1 309 ? -3.869 46.188 43.031 1 68 309 ARG B N 1
ATOM 7137 C CA . ARG B 1 309 ? -3.961 44.75 43.188 1 68 309 ARG B CA 1
ATOM 7138 C C . ARG B 1 309 ? -2.963 44.031 42.25 1 68 309 ARG B C 1
ATOM 7140 O O . ARG B 1 309 ? -2.502 42.938 42.594 1 68 309 ARG B O 1
ATOM 7147 N N . TYR B 1 310 ? -2.51 44.688 41.125 1 75.5 310 TYR B N 1
ATOM 7148 C CA . TYR B 1 310 ? -1.525 44.094 40.219 1 75.5 310 TYR B CA 1
ATOM 7149 C C . TYR B 1 310 ? -0.852 45.156 39.375 1 75.5 310 TYR B C 1
ATOM 7151 O O . TYR B 1 310 ? -1.429 46.219 39.125 1 75.5 310 TYR B O 1
ATOM 7159 N N . ILE B 1 311 ? 0.431 45 39.062 1 76.69 311 ILE B N 1
ATOM 7160 C CA . ILE B 1 311 ? 1.159 45.938 38.219 1 76.69 311 ILE B CA 1
ATOM 7161 C C . ILE B 1 311 ? 2.098 45.188 37.281 1 76.69 311 ILE B C 1
ATOM 7163 O O . ILE B 1 311 ? 2.688 44.156 37.688 1 76.69 311 ILE B O 1
ATOM 7167 N N . TYR B 1 312 ? 2.166 45.594 36.062 1 83.88 312 TYR B N 1
ATOM 7168 C CA . TYR B 1 312 ? 3.127 45.125 35.062 1 83.88 312 TYR B CA 1
ATOM 7169 C C . TYR B 1 312 ? 3.752 46.281 34.312 1 83.88 312 TYR B C 1
ATOM 7171 O O . TYR B 1 312 ? 3.049 47.219 33.906 1 83.88 312 TYR B O 1
ATOM 7179 N N . ALA B 1 313 ? 5.027 46.312 34.25 1 81.56 313 ALA B N 1
ATOM 7180 C CA . ALA B 1 313 ? 5.758 47.312 33.438 1 81.56 313 ALA B CA 1
ATOM 7181 C C . ALA B 1 313 ? 6.98 46.688 32.781 1 81.56 313 ALA B C 1
ATOM 7183 O O . ALA B 1 313 ? 7.695 45.875 33.406 1 81.56 313 ALA B O 1
ATOM 7184 N N . ALA B 1 314 ? 7.172 46.938 31.547 1 85.94 314 ALA B N 1
ATOM 7185 C CA . ALA B 1 314 ? 8.336 46.438 30.828 1 85.94 314 ALA B CA 1
ATOM 7186 C C . ALA B 1 314 ? 8.805 47.438 29.781 1 85.94 314 ALA B C 1
ATOM 7188 O O . ALA B 1 314 ? 7.996 48.188 29.203 1 85.94 314 ALA B O 1
ATOM 7189 N N . HIS B 1 315 ? 10.094 47.531 29.562 1 83.75 315 HIS B N 1
ATOM 7190 C CA . HIS B 1 315 ? 10.648 48.438 28.562 1 83.75 315 HIS B CA 1
ATOM 7191 C C . HIS B 1 315 ? 12.023 47.969 28.094 1 83.75 315 HIS B C 1
ATOM 7193 O O . HIS B 1 315 ? 12.789 47.438 28.875 1 83.75 315 HIS B O 1
ATOM 7199 N N . ALA B 1 316 ? 12.242 48.156 26.844 1 80.94 316 ALA B N 1
ATOM 7200 C CA . ALA B 1 316 ? 13.586 47.938 26.312 1 80.94 316 ALA B CA 1
ATOM 7201 C C . ALA B 1 316 ? 14.484 49.125 26.609 1 80.94 316 ALA B C 1
ATOM 7203 O O . ALA B 1 316 ? 14.023 50.281 26.656 1 80.94 316 ALA B O 1
ATOM 7204 N N . ASN B 1 317 ? 15.695 48.844 26.984 1 68.25 317 ASN B N 1
ATOM 7205 C CA . ASN B 1 317 ? 16.625 49.938 27.297 1 68.25 317 ASN B CA 1
ATOM 7206 C C . ASN B 1 317 ? 16.828 50.875 26.109 1 68.25 317 ASN B C 1
ATOM 7208 O O . ASN B 1 317 ? 17.141 50.406 25 1 68.25 317 ASN B O 1
ATOM 7212 N N . SER B 1 318 ? 16.578 52.094 26.266 1 63.66 318 SER B N 1
ATOM 7213 C CA . SER B 1 318 ? 16.656 53.094 25.219 1 63.66 318 SER B CA 1
ATOM 7214 C C . SER B 1 318 ? 18.109 53.531 24.984 1 63.66 318 SER B C 1
ATOM 7216 O O . SER B 1 318 ? 18.422 54.125 23.953 1 63.66 318 SER B O 1
ATOM 7218 N N . ALA B 1 319 ? 18.938 53.156 25.906 1 59.22 319 ALA B N 1
ATOM 7219 C CA . ALA B 1 319 ? 20.328 53.562 25.766 1 59.22 319 ALA B CA 1
ATOM 7220 C C . ALA B 1 319 ? 20.953 53.031 24.484 1 59.22 319 ALA B C 1
ATOM 7222 O O . ALA B 1 319 ? 21.812 53.688 23.875 1 59.22 319 ALA B O 1
ATOM 7223 N N . ALA B 1 320 ? 20.484 51.906 24.062 1 61.97 320 ALA B N 1
ATOM 7224 C CA . ALA B 1 320 ? 21.016 51.312 22.844 1 61.97 320 ALA B CA 1
ATOM 7225 C C . ALA B 1 320 ? 20.75 52.219 21.641 1 61.97 320 ALA B C 1
ATOM 7227 O O . ALA B 1 320 ? 21.469 52.156 20.641 1 61.97 320 ALA B O 1
ATOM 7228 N N . LEU B 1 321 ? 19.797 53.031 21.75 1 62.56 321 LEU B N 1
ATOM 7229 C CA . LEU B 1 321 ? 19.422 53.906 20.672 1 62.56 321 LEU B CA 1
ATOM 7230 C C . LEU B 1 321 ? 20.375 55.094 20.562 1 62.56 321 LEU B C 1
ATOM 7232 O O . LEU B 1 321 ? 20.5 55.719 19.5 1 62.56 321 LEU B O 1
ATOM 7236 N N . VAL B 1 322 ? 21.016 55.375 21.734 1 59.53 322 VAL B N 1
ATOM 7237 C CA . VAL B 1 322 ? 21.766 56.625 21.75 1 59.53 322 VAL B CA 1
ATOM 7238 C C . VAL B 1 322 ? 23.25 56.344 21.938 1 59.53 322 VAL B C 1
ATOM 7240 O O . VAL B 1 322 ? 24.094 57.094 21.438 1 59.53 322 VAL B O 1
ATOM 7243 N N . GLU B 1 323 ? 23.578 55.312 22.703 1 68.81 323 GLU B N 1
ATOM 7244 C CA . GLU B 1 323 ? 24.969 55.031 23.031 1 68.81 323 GLU B CA 1
ATOM 7245 C C . GLU B 1 323 ? 25.438 53.719 22.375 1 68.81 323 GLU B C 1
ATOM 7247 O O . GLU B 1 323 ? 24.922 52.656 22.656 1 68.81 323 GLU B O 1
ATOM 7252 N N . SER B 1 324 ? 26.078 53.812 21.281 1 67.25 324 SER B N 1
ATOM 7253 C CA . SER B 1 324 ? 26.609 52.594 20.641 1 67.25 324 SER B CA 1
ATOM 7254 C C . SER B 1 324 ? 28.078 52.406 20.969 1 67.25 324 SER B C 1
ATOM 7256 O O . SER B 1 324 ? 28.844 53.375 21.062 1 67.25 324 SER B O 1
ATOM 7258 N N . PRO B 1 325 ? 28.469 51.156 21.359 1 73.38 325 PRO B N 1
ATOM 7259 C CA . PRO B 1 325 ? 27.797 49.875 21.391 1 73.38 325 PRO B CA 1
ATOM 7260 C C . PRO B 1 325 ? 27.094 49.594 22.734 1 73.38 325 PRO B C 1
ATOM 7262 O O . PRO B 1 325 ? 27.688 49.812 23.797 1 73.38 325 PRO B O 1
ATOM 7265 N N . TYR B 1 326 ? 25.859 49.375 22.562 1 78.81 326 TYR B N 1
ATOM 7266 C CA . TYR B 1 326 ? 25.109 49.031 23.781 1 78.81 326 TYR B CA 1
ATOM 7267 C C . TYR B 1 326 ? 24.422 47.688 23.641 1 78.81 326 TYR B C 1
ATOM 7269 O O . TYR B 1 326 ? 24.047 47.281 22.547 1 78.81 326 TYR B O 1
ATOM 7277 N N . ASN B 1 327 ? 24.344 47.062 24.781 1 85.25 327 ASN B N 1
ATOM 7278 C CA . ASN B 1 327 ? 23.656 45.75 24.828 1 85.25 327 ASN B CA 1
ATOM 7279 C C . ASN B 1 327 ? 22.141 45.938 24.734 1 85.25 327 ASN B C 1
ATOM 7281 O O . ASN B 1 327 ? 21.609 46.969 25.109 1 85.25 327 ASN B O 1
ATOM 7285 N N . PHE B 1 328 ? 21.547 44.938 24.141 1 89.12 328 PHE B N 1
ATOM 7286 C CA . PHE B 1 328 ? 20.094 44.906 24.094 1 89.12 328 PHE B CA 1
ATOM 7287 C C . PHE B 1 328 ? 19.516 44.312 25.375 1 89.12 328 PHE B C 1
ATOM 7289 O O . PHE B 1 328 ? 19.531 43.094 25.547 1 89.12 328 PHE B O 1
ATOM 7296 N N . ASN B 1 329 ? 19.016 45.219 26.234 1 87.94 329 ASN B N 1
ATOM 7297 C CA . ASN B 1 329 ? 18.469 44.781 27.516 1 87.94 329 ASN B CA 1
ATOM 7298 C C . ASN B 1 329 ? 16.953 45.031 27.578 1 87.94 329 ASN B C 1
ATOM 7300 O O . ASN B 1 329 ? 16.484 46.094 27.188 1 87.94 329 ASN B O 1
ATOM 7304 N N . PHE B 1 330 ? 16.219 44.031 27.953 1 89.44 330 PHE B N 1
ATOM 7305 C CA . PHE B 1 330 ? 14.766 44.094 28.172 1 89.44 330 PHE B CA 1
ATOM 7306 C C . PHE B 1 330 ? 14.422 43.906 29.641 1 89.44 330 PHE B C 1
ATOM 7308 O O . PHE B 1 330 ? 14.703 42.844 30.203 1 89.44 330 PHE B O 1
ATOM 7315 N N . GLN B 1 331 ? 13.852 44.906 30.25 1 87.81 331 GLN B N 1
ATOM 7316 C CA . GLN B 1 331 ? 13.57 44.875 31.688 1 87.81 331 GLN B CA 1
ATOM 7317 C C . GLN B 1 331 ? 12.078 44.75 31.953 1 87.81 331 GLN B C 1
ATOM 7319 O O . GLN B 1 331 ? 11.266 45.438 31.328 1 87.81 331 GLN B O 1
ATOM 7324 N N . LEU B 1 332 ? 11.758 43.812 32.875 1 88.25 332 LEU B N 1
ATOM 7325 C CA . LEU B 1 332 ? 10.367 43.562 33.25 1 88.25 332 LEU B CA 1
ATOM 7326 C C . LEU B 1 332 ? 10.195 43.688 34.75 1 88.25 332 LEU B C 1
ATOM 7328 O O . LEU B 1 332 ? 11.055 43.219 35.5 1 88.25 332 LEU B O 1
ATOM 7332 N N . SER B 1 333 ? 9.125 44.344 35.219 1 83.56 333 SER B N 1
ATOM 7333 C CA . SER B 1 333 ? 8.727 44.406 36.625 1 83.56 333 SER B CA 1
ATOM 7334 C C . SER B 1 333 ? 7.23 44.156 36.781 1 83.56 333 SER B C 1
ATOM 7336 O O . SER B 1 333 ? 6.414 44.656 36 1 83.56 333 SER B O 1
ATOM 7338 N N . TRP B 1 334 ? 6.93 43.25 37.719 1 84.25 334 TRP B N 1
ATOM 7339 C CA . TRP B 1 334 ? 5.516 42.938 37.906 1 84.25 334 TRP B CA 1
ATOM 7340 C C . TRP B 1 334 ? 5.227 42.531 39.344 1 84.25 334 TRP B C 1
ATOM 7342 O O . TRP B 1 334 ? 6.148 42.188 40.094 1 84.25 334 TRP B O 1
ATOM 7352 N N . SER B 1 335 ? 3.986 42.625 39.781 1 81.62 335 SER B N 1
ATOM 7353 C CA . SER B 1 335 ? 3.502 42.188 41.062 1 81.62 335 SER B CA 1
ATOM 7354 C C . SER B 1 335 ? 2.109 41.562 40.969 1 81.62 335 SER B C 1
ATOM 7356 O O . SER B 1 335 ? 1.206 42.156 40.375 1 81.62 335 SER B O 1
ATOM 7358 N N . ASN B 1 336 ? 1.941 40.281 41.469 1 77.44 336 ASN B N 1
ATOM 7359 C CA . ASN B 1 336 ? 0.646 39.594 41.438 1 77.44 336 ASN B CA 1
ATOM 7360 C C . ASN B 1 336 ? -0.194 40 42.656 1 77.44 336 ASN B C 1
ATOM 7362 O O . ASN B 1 336 ? -1.405 39.781 42.688 1 77.44 336 ASN B O 1
ATOM 7366 N N . GLY B 1 337 ? 0.304 40.344 43.781 1 67 337 GLY B N 1
ATOM 7367 C CA . GLY B 1 337 ? -0.385 40.75 45 1 67 337 GLY B CA 1
ATOM 7368 C C . GLY B 1 337 ? -0.51 42.25 45.156 1 67 337 GLY B C 1
ATOM 7369 O O . GLY B 1 337 ? -0.765 42.75 46.25 1 67 337 GLY B O 1
ATOM 7370 N N . GLY B 1 338 ? -0.536 42.875 44 1 57.97 338 GLY B N 1
ATOM 7371 C CA . GLY B 1 338 ? -0.603 44.312 44.031 1 57.97 338 GLY B CA 1
ATOM 7372 C C . GLY B 1 338 ? 0.578 44.938 44.75 1 57.97 338 GLY B C 1
ATOM 7373 O O . GLY B 1 338 ? 1.698 44.438 44.688 1 57.97 338 GLY B O 1
ATOM 7374 N N . LEU B 1 339 ? 0.358 46.094 45.375 1 51.59 339 LEU B N 1
ATOM 7375 C CA . LEU B 1 339 ? 1.387 46.844 46.062 1 51.59 339 LEU B CA 1
ATOM 7376 C C . LEU B 1 339 ? 1.899 46.125 47.312 1 51.59 339 LEU B C 1
ATOM 7378 O O . LEU B 1 339 ? 3.008 46.375 47.781 1 51.59 339 LEU B O 1
ATOM 7382 N N . THR B 1 340 ? 0.954 45.312 47.844 1 55.66 340 THR B N 1
ATOM 7383 C CA . THR B 1 340 ? 1.414 44.625 49.031 1 55.66 340 THR B CA 1
ATOM 7384 C C . THR B 1 340 ? 2.252 43.406 48.625 1 55.66 340 THR B C 1
ATOM 7386 O O . THR B 1 340 ? 2.9 42.781 49.469 1 55.66 340 THR B O 1
ATOM 7389 N N . GLY B 1 341 ? 2.146 43.125 47.281 1 62.28 341 GLY B N 1
ATOM 7390 C CA . GLY B 1 341 ? 2.881 41.906 46.875 1 62.28 341 GLY B CA 1
ATOM 7391 C C . GLY B 1 341 ? 4.332 42.219 46.531 1 62.28 341 GLY B C 1
ATOM 7392 O O . GLY B 1 341 ? 4.73 43.375 46.406 1 62.28 341 GLY B O 1
ATOM 7393 N N . ARG B 1 342 ? 5.176 41.281 46.656 1 71.19 342 ARG B N 1
ATOM 7394 C CA . ARG B 1 342 ? 6.586 41.406 46.312 1 71.19 342 ARG B CA 1
ATOM 7395 C C . ARG B 1 342 ? 6.758 41.688 44.812 1 71.19 342 ARG B C 1
ATOM 7397 O O . ARG B 1 342 ? 6.18 41 43.969 1 71.19 342 ARG B O 1
ATOM 7404 N N . LEU B 1 343 ? 7.305 42.938 44.531 1 77.12 343 LEU B N 1
ATOM 7405 C CA . LEU B 1 343 ? 7.648 43.281 43.156 1 77.12 343 LEU B CA 1
ATOM 7406 C C . LEU B 1 343 ? 8.75 42.375 42.656 1 77.12 343 LEU B C 1
ATOM 7408 O O . LEU B 1 343 ? 9.797 42.219 43.281 1 77.12 343 LEU B O 1
ATOM 7412 N N . GLN B 1 344 ? 8.461 41.719 41.594 1 83.38 344 GLN B N 1
ATOM 7413 C CA . GLN B 1 344 ? 9.43 40.844 40.938 1 83.38 344 GLN B CA 1
ATOM 7414 C C . GLN B 1 344 ? 10.031 41.5 39.719 1 83.38 344 GLN B C 1
ATOM 7416 O O . GLN B 1 344 ? 9.344 42.25 39 1 83.38 344 GLN B O 1
ATOM 7421 N N . ASN B 1 345 ? 11.312 41.375 39.531 1 84.31 345 ASN B N 1
ATOM 7422 C CA . ASN B 1 345 ? 12.023 42 38.406 1 84.31 345 ASN B CA 1
ATOM 7423 C C . ASN B 1 345 ? 12.812 40.969 37.625 1 84.31 345 ASN B C 1
ATOM 7425 O O . ASN B 1 345 ? 13.359 40.031 38.188 1 84.31 345 ASN B O 1
ATOM 7429 N N . LEU B 1 346 ? 12.781 41.125 36.375 1 89.81 346 LEU B N 1
ATOM 7430 C CA . LEU B 1 346 ? 13.555 40.312 35.469 1 89.81 346 LEU B CA 1
ATOM 7431 C C . LEU B 1 346 ? 14.227 41.156 34.375 1 89.81 346 LEU B C 1
ATOM 7433 O O . LEU B 1 346 ? 13.594 42.031 33.781 1 89.81 346 LEU B O 1
ATOM 7437 N N . SER B 1 347 ? 15.531 41.031 34.219 1 89.81 347 SER B N 1
ATOM 7438 C CA . SER B 1 347 ? 16.281 41.688 33.156 1 89.81 347 SER B CA 1
ATOM 7439 C C . SER B 1 347 ? 16.828 40.688 32.156 1 89.81 347 SER B C 1
ATOM 7441 O O . SER B 1 347 ? 17.594 39.781 32.531 1 89.81 347 SER B O 1
ATOM 7443 N N . CYS B 1 348 ? 16.484 40.844 30.969 1 92.62 348 CYS B N 1
ATOM 7444 C CA . CYS B 1 348 ? 16.906 39.906 29.922 1 92.62 348 CYS B CA 1
ATOM 7445 C C . CYS B 1 348 ? 17.859 40.594 28.938 1 92.62 348 CYS B C 1
ATOM 7447 O O . CYS B 1 348 ? 17.562 41.688 28.453 1 92.62 348 CYS B O 1
ATOM 7449 N N . THR B 1 349 ? 18.984 40 28.688 1 92.25 349 THR B N 1
ATOM 7450 C CA . THR B 1 349 ? 19.938 40.469 27.703 1 92.25 349 THR B CA 1
ATOM 7451 C C . THR B 1 349 ? 20 39.531 26.5 1 92.25 349 THR B C 1
ATOM 7453 O O . THR B 1 349 ? 20 38.312 26.656 1 92.25 349 THR B O 1
ATOM 7456 N N . ALA B 1 350 ? 20.047 40.156 25.312 1 94.75 350 ALA B N 1
ATOM 7457 C CA . ALA B 1 350 ? 20.047 39.344 24.094 1 94.75 350 ALA B CA 1
ATOM 7458 C C . ALA B 1 350 ? 21.453 38.906 23.734 1 94.75 350 ALA B C 1
ATOM 7460 O O . ALA B 1 350 ? 22.406 39.688 23.812 1 94.75 350 ALA B O 1
ATOM 7461 N N . TYR B 1 351 ? 21.594 37.656 23.438 1 95.88 351 TYR B N 1
ATOM 7462 C CA . TYR B 1 351 ? 22.828 37.031 22.969 1 95.88 351 TYR B CA 1
ATOM 7463 C C . TYR B 1 351 ? 22.609 36.375 21.594 1 95.88 351 TYR B C 1
ATOM 7465 O O . TYR B 1 351 ? 21.484 36.031 21.234 1 95.88 351 TYR B O 1
ATOM 7473 N N . GLU B 1 352 ? 23.688 36.312 20.812 1 95.75 352 GLU B N 1
ATOM 7474 C CA . GLU B 1 352 ? 23.656 35.438 19.641 1 95.75 352 GLU B CA 1
ATOM 7475 C C . GLU B 1 352 ? 23.812 33.969 20.031 1 95.75 352 GLU B C 1
ATOM 7477 O O . GLU B 1 352 ? 24.5 33.656 21 1 95.75 352 GLU B O 1
ATOM 7482 N N . ALA B 1 353 ? 23.125 33.156 19.359 1 97.06 353 ALA B N 1
ATOM 7483 C CA . ALA B 1 353 ? 23.203 31.734 19.656 1 97.06 353 ALA B CA 1
ATOM 7484 C C . ALA B 1 353 ? 22.969 30.922 18.391 1 97.06 353 ALA B C 1
ATOM 7486 O O . ALA B 1 353 ? 22.438 31.422 17.391 1 97.06 353 ALA B O 1
ATOM 7487 N N . VAL B 1 354 ? 23.5 29.734 18.422 1 97.12 354 VAL B N 1
ATOM 7488 C CA . VAL B 1 354 ? 23.234 28.75 17.391 1 97.12 354 VAL B CA 1
ATOM 7489 C C . VAL B 1 354 ? 22.25 27.703 17.906 1 97.12 354 VAL B C 1
ATOM 7491 O O . VAL B 1 354 ? 22.547 26.984 18.859 1 97.12 354 VAL B O 1
ATOM 7494 N N . TYR B 1 355 ? 21.109 27.688 17.328 1 97.38 355 TYR B N 1
ATOM 7495 C CA . TYR B 1 355 ? 20.078 26.703 17.672 1 97.38 355 TYR B CA 1
ATOM 7496 C C . TYR B 1 355 ? 20.203 25.469 16.781 1 97.38 355 TYR B C 1
ATOM 7498 O O . TYR B 1 355 ? 20.219 25.562 15.562 1 97.38 355 TYR B O 1
ATOM 7506 N N . THR B 1 356 ? 20.328 24.312 17.375 1 97.75 356 THR B N 1
ATOM 7507 C CA . THR B 1 356 ? 20.172 23.078 16.641 1 97.75 356 THR B CA 1
ATOM 7508 C C . THR B 1 356 ? 18.734 22.562 16.734 1 97.75 356 THR B C 1
ATOM 7510 O O . THR B 1 356 ? 18.281 22.141 17.797 1 97.75 356 THR B O 1
ATOM 7513 N N . LEU B 1 357 ? 18.078 22.641 15.633 1 97.44 357 LEU B N 1
ATOM 7514 C CA . LEU B 1 357 ? 16.656 22.328 15.602 1 97.44 357 LEU B CA 1
ATOM 7515 C C . LEU B 1 357 ? 16.406 21 14.875 1 97.44 357 LEU B C 1
ATOM 7517 O O . LEU B 1 357 ? 16.844 20.828 13.742 1 97.44 357 LEU B O 1
ATOM 7521 N N . ARG B 1 358 ? 15.797 20.109 15.547 1 97.38 358 ARG B N 1
ATOM 7522 C CA . ARG B 1 358 ? 15.289 18.906 14.906 1 97.38 358 ARG B CA 1
ATOM 7523 C C . ARG B 1 358 ? 13.836 19.094 14.477 1 97.38 358 ARG B C 1
ATOM 7525 O O . ARG B 1 358 ? 12.953 19.266 15.312 1 97.38 358 ARG B O 1
ATOM 7532 N N . ILE B 1 359 ? 13.609 19.047 13.242 1 97 359 ILE B N 1
ATOM 7533 C CA . ILE B 1 359 ? 12.281 19.25 12.68 1 97 359 ILE B CA 1
ATOM 7534 C C . ILE B 1 359 ? 11.719 17.906 12.195 1 97 359 ILE B C 1
ATOM 7536 O O . ILE B 1 359 ? 12.336 17.219 11.383 1 97 359 ILE B O 1
ATOM 7540 N N . ASP B 1 360 ? 10.578 17.547 12.711 1 95.81 360 ASP B N 1
ATOM 7541 C CA . ASP B 1 360 ? 9.906 16.297 12.383 1 95.81 360 ASP B CA 1
ATOM 7542 C C . ASP B 1 360 ? 8.516 16.547 11.805 1 95.81 360 ASP B C 1
ATOM 7544 O O . ASP B 1 360 ? 7.758 17.359 12.344 1 95.81 360 ASP B O 1
ATOM 7548 N N . TYR B 1 361 ? 8.266 15.984 10.695 1 92.19 361 TYR B N 1
ATOM 7549 C CA . TYR B 1 361 ? 6.918 15.961 10.141 1 92.19 361 TYR B CA 1
ATOM 7550 C C . TYR B 1 361 ? 6.32 14.562 10.234 1 92.19 361 TYR B C 1
ATOM 7552 O O . TYR B 1 361 ? 6.891 13.602 9.719 1 92.19 361 TYR B O 1
ATOM 7560 N N . ARG B 1 362 ? 5.211 14.414 10.93 1 87.94 362 ARG B N 1
ATOM 7561 C CA . ARG B 1 362 ? 4.457 13.172 11.023 1 87.94 362 ARG B CA 1
ATOM 7562 C C . ARG B 1 362 ? 3.033 13.352 10.516 1 87.94 362 ARG B C 1
ATOM 7564 O O . ARG B 1 362 ? 2.24 14.078 11.117 1 87.94 362 ARG B O 1
ATOM 7571 N N . GLU B 1 363 ? 2.711 12.75 9.43 1 80.94 363 GLU B N 1
ATOM 7572 C CA . GLU B 1 363 ? 1.406 12.891 8.789 1 80.94 363 GLU B CA 1
ATOM 7573 C C . GLU B 1 363 ? 1.097 14.352 8.477 1 80.94 363 GLU B C 1
ATOM 7575 O O . GLU B 1 363 ? -0.015 14.82 8.727 1 80.94 363 GLU B O 1
ATOM 7580 N N . GLY B 1 364 ? 2.182 14.992 8.164 1 79.94 364 GLY B N 1
ATOM 7581 C CA . GLY B 1 364 ? 2.016 16.375 7.762 1 79.94 364 GLY B CA 1
ATOM 7582 C C . GLY B 1 364 ? 2.094 17.359 8.922 1 79.94 364 GLY B C 1
ATOM 7583 O O . GLY B 1 364 ? 2.15 18.562 8.719 1 79.94 364 GLY B O 1
ATOM 7584 N N . LEU B 1 365 ? 2.107 16.922 10.117 1 84.31 365 LEU B N 1
ATOM 7585 C CA . LEU B 1 365 ? 2.166 17.781 11.297 1 84.31 365 LEU B CA 1
ATOM 7586 C C . LEU B 1 365 ? 3.609 18.031 11.719 1 84.31 365 LEU B C 1
ATOM 7588 O O . LEU B 1 365 ? 4.371 17.094 11.922 1 84.31 365 LEU B O 1
ATOM 7592 N N . GLN B 1 366 ? 3.908 19.297 11.867 1 91.38 366 GLN B N 1
ATOM 7593 C CA . GLN B 1 366 ? 5.281 19.688 12.172 1 91.38 366 GLN B CA 1
ATOM 7594 C C . GLN B 1 366 ? 5.523 19.719 13.68 1 91.38 366 GLN B C 1
ATOM 7596 O O . GLN B 1 366 ? 4.695 20.234 14.438 1 91.38 366 GLN B O 1
ATOM 7601 N N . THR B 1 367 ? 6.605 19.141 14.125 1 94 367 THR B N 1
ATOM 7602 C CA . THR B 1 367 ? 7.113 19.281 15.484 1 94 367 THR B CA 1
ATOM 7603 C C . THR B 1 367 ? 8.594 19.656 15.477 1 94 367 THR B C 1
ATOM 7605 O O . THR B 1 367 ? 9.398 19.016 14.812 1 94 367 THR B O 1
ATOM 7608 N N . VAL B 1 368 ? 8.875 20.734 16.156 1 96.31 368 VAL B N 1
ATOM 7609 C CA . VAL B 1 368 ? 10.258 21.219 16.203 1 96.31 368 VAL B CA 1
ATOM 7610 C C . VAL B 1 368 ? 10.805 21.062 17.625 1 96.31 368 VAL B C 1
ATOM 7612 O O . VAL B 1 368 ? 10.18 21.5 18.578 1 96.31 368 VAL B O 1
ATOM 7615 N N . THR B 1 369 ? 11.938 20.406 17.719 1 95.88 369 THR B N 1
ATOM 7616 C CA . THR B 1 369 ? 12.602 20.234 19 1 95.88 369 THR B CA 1
ATOM 7617 C C . THR B 1 369 ? 14 20.828 18.984 1 95.88 369 THR B C 1
ATOM 7619 O O . THR B 1 369 ? 14.797 20.516 18.094 1 95.88 369 THR B O 1
ATOM 7622 N N . THR B 1 370 ? 14.258 21.734 19.906 1 96.38 370 THR B N 1
ATOM 7623 C CA . THR B 1 370 ? 15.602 22.281 20.031 1 96.38 370 THR B CA 1
ATOM 7624 C C . THR B 1 370 ? 16.5 21.312 20.797 1 96.38 370 THR B C 1
ATOM 7626 O O . THR B 1 370 ? 16.297 21.078 21.984 1 96.38 370 THR B O 1
ATOM 7629 N N . THR B 1 371 ? 17.484 20.812 20.188 1 94.31 371 THR B N 1
ATOM 7630 C CA . THR B 1 371 ? 18.344 19.812 20.797 1 94.31 371 THR B CA 1
ATOM 7631 C C . THR B 1 371 ? 19.516 20.484 21.516 1 94.31 371 THR B C 1
ATOM 7633 O O . THR B 1 371 ? 20.016 19.969 22.516 1 94.31 371 THR B O 1
ATOM 7636 N N . ASN B 1 372 ? 19.906 21.578 20.891 1 93.62 372 ASN B N 1
ATOM 7637 C CA . ASN B 1 372 ? 21.047 22.281 21.484 1 93.62 372 ASN B CA 1
ATOM 7638 C C . ASN B 1 372 ? 21 23.781 21.172 1 93.62 372 ASN B C 1
ATOM 7640 O O . ASN B 1 372 ? 20.5 24.188 20.125 1 93.62 372 ASN B O 1
ATOM 7644 N N . THR B 1 373 ? 21.344 24.578 22.141 1 95.5 373 THR B N 1
ATOM 7645 C CA . THR B 1 373 ? 21.531 26.016 21.984 1 95.5 373 THR B CA 1
ATOM 7646 C C . THR B 1 373 ? 22.922 26.438 22.422 1 95.5 373 THR B C 1
ATOM 7648 O O . THR B 1 373 ? 23.234 26.391 23.625 1 95.5 373 THR B O 1
ATOM 7651 N N . GLN B 1 374 ? 23.688 26.797 21.516 1 95.94 374 GLN B N 1
ATOM 7652 C CA . GLN B 1 374 ? 25.031 27.266 21.828 1 95.94 374 GLN B CA 1
ATOM 7653 C C . GLN B 1 374 ? 25.078 28.781 21.953 1 95.94 374 GLN B C 1
ATOM 7655 O O . GLN B 1 374 ? 24.844 29.5 20.984 1 95.94 374 GLN B O 1
ATOM 7660 N N . LEU B 1 375 ? 25.453 29.234 23.078 1 95.94 375 LEU B N 1
ATOM 7661 C CA . LEU B 1 375 ? 25.484 30.672 23.344 1 95.94 375 LEU B CA 1
ATOM 7662 C C . LEU B 1 375 ? 26.688 31.328 22.672 1 95.94 375 LEU B C 1
ATOM 7664 O O . LEU B 1 375 ? 27.797 30.797 22.734 1 95.94 375 LEU B O 1
ATOM 7668 N N . GLY B 1 376 ? 26.438 32.375 22.016 1 94.31 376 GLY B N 1
ATOM 7669 C CA . GLY B 1 376 ? 27.469 33.219 21.422 1 94.31 376 GLY B CA 1
ATOM 7670 C C . GLY B 1 376 ? 27.672 34.531 22.141 1 94.31 376 GLY B C 1
ATOM 7671 O O . GLY B 1 376 ? 27.453 34.625 23.344 1 94.31 376 GLY B O 1
ATOM 7672 N N . PRO B 1 377 ? 28.234 35.469 21.406 1 93.44 377 PRO B N 1
ATOM 7673 C CA . PRO B 1 377 ? 28.516 36.75 22.031 1 93.44 377 PRO B CA 1
ATOM 7674 C C . PRO B 1 377 ? 27.25 37.562 22.281 1 93.44 377 PRO B C 1
ATOM 7676 O O . PRO B 1 377 ? 26.219 37.344 21.641 1 93.44 377 PRO B O 1
ATOM 7679 N N . MET B 1 378 ? 27.391 38.5 23.203 1 93.94 378 MET B N 1
ATOM 7680 C CA . MET B 1 378 ? 26.297 39.438 23.484 1 93.94 378 MET B CA 1
ATOM 7681 C C . MET B 1 378 ? 25.984 40.312 22.266 1 93.94 378 MET B C 1
ATOM 7683 O O . MET B 1 378 ? 26.906 40.781 21.594 1 93.94 378 MET B O 1
ATOM 7687 N N . LEU B 1 379 ? 24.734 40.375 21.969 1 92 379 LEU B N 1
ATOM 7688 C CA . LEU B 1 379 ? 24.312 41.219 20.875 1 92 379 LEU B CA 1
ATOM 7689 C C . LEU B 1 379 ? 24.438 42.688 21.25 1 92 379 LEU B C 1
ATOM 7691 O O . LEU B 1 379 ? 24.094 43.094 22.375 1 92 379 LEU B O 1
ATOM 7695 N N . ASN B 1 380 ? 24.969 43.5 20.344 1 88.38 380 ASN B N 1
ATOM 7696 C CA . ASN B 1 380 ? 25.109 44.938 20.641 1 88.38 380 ASN B CA 1
ATOM 7697 C C . ASN B 1 380 ? 24.578 45.812 19.516 1 88.38 380 ASN B C 1
ATOM 7699 O O . ASN B 1 380 ? 24.359 45.312 18.391 1 88.38 380 ASN B O 1
ATOM 7703 N N . SER B 1 381 ? 24.406 47.062 19.766 1 87.5 381 SER B N 1
ATOM 7704 C CA . SER B 1 381 ? 23.719 47.969 18.859 1 87.5 381 SER B CA 1
ATOM 7705 C C . SER B 1 381 ? 24.703 48.656 17.938 1 87.5 381 SER B C 1
ATOM 7707 O O . SER B 1 381 ? 24.344 49.656 17.281 1 87.5 381 SER B O 1
ATOM 7709 N N . SER B 1 382 ? 25.891 48.062 17.797 1 85 382 SER B N 1
ATOM 7710 C CA . SER B 1 382 ? 26.875 48.719 16.953 1 85 382 SER B CA 1
ATOM 7711 C C . SER B 1 382 ? 26.375 48.875 15.516 1 85 382 SER B C 1
ATOM 7713 O O . SER B 1 382 ? 25.875 47.906 14.938 1 85 382 SER B O 1
ATOM 7715 N N . ASN B 1 383 ? 26.484 50.031 14.984 1 81.81 383 ASN B N 1
ATOM 7716 C CA . ASN B 1 383 ? 26.219 50.344 13.586 1 81.81 383 ASN B CA 1
ATOM 7717 C C . ASN B 1 383 ? 24.734 50.25 13.266 1 81.81 383 ASN B C 1
ATOM 7719 O O . ASN B 1 383 ? 24.344 50.156 12.102 1 81.81 383 ASN B O 1
ATOM 7723 N N . LEU B 1 384 ? 23.859 50.156 14.227 1 88.75 384 LEU B N 1
ATOM 7724 C CA . LEU B 1 384 ? 22.422 50.031 13.961 1 88.75 384 LEU B CA 1
ATOM 7725 C C . LEU B 1 384 ? 21.734 51.375 14 1 88.75 384 LEU B C 1
ATOM 7727 O O . LEU B 1 384 ? 20.953 51.719 13.109 1 88.75 384 LEU B O 1
ATOM 7731 N N . TYR B 1 385 ? 22.141 52.062 15.062 1 83.44 385 TYR B N 1
ATOM 7732 C CA . TYR B 1 385 ? 21.484 53.375 15.25 1 83.44 385 TYR B CA 1
ATOM 7733 C C . TYR B 1 385 ? 22.422 54.5 14.859 1 83.44 385 TYR B C 1
ATOM 7735 O O . TYR B 1 385 ? 23.078 55.094 15.719 1 83.44 385 TYR B O 1
ATOM 7743 N N . THR B 1 386 ? 22.609 54.688 13.617 1 79.38 386 THR B N 1
ATOM 7744 C CA . THR B 1 386 ? 23.5 55.719 13.125 1 79.38 386 THR B CA 1
ATOM 7745 C C . THR B 1 386 ? 22.75 56.719 12.266 1 79.38 386 THR B C 1
ATOM 7747 O O . THR B 1 386 ? 21.625 56.469 11.836 1 79.38 386 THR B O 1
ATOM 7750 N N . ASP B 1 387 ? 23.453 57.781 12.117 1 78.19 387 ASP B N 1
ATOM 7751 C CA . ASP B 1 387 ? 22.891 58.812 11.25 1 78.19 387 ASP B CA 1
ATOM 7752 C C . ASP B 1 387 ? 23.188 58.5 9.781 1 78.19 387 ASP B C 1
ATOM 7754 O O . ASP B 1 387 ? 22.766 59.25 8.891 1 78.19 387 ASP B O 1
ATOM 7758 N N . TYR B 1 388 ? 23.891 57.406 9.68 1 81.69 388 TYR B N 1
ATOM 7759 C CA . TYR B 1 388 ? 24.266 57.031 8.312 1 81.69 388 TYR B CA 1
ATOM 7760 C C . TYR B 1 388 ? 23.578 55.75 7.887 1 81.69 388 TYR B C 1
ATOM 7762 O O . TYR B 1 388 ? 23.5 54.781 8.656 1 81.69 388 TYR B O 1
ATOM 7770 N N . GLY B 1 389 ? 22.859 55.781 6.801 1 83.62 389 GLY B N 1
ATOM 7771 C CA . GLY B 1 389 ? 22.203 54.625 6.27 1 83.62 389 GLY B CA 1
ATOM 7772 C C . GLY B 1 389 ? 23.141 53.469 5.988 1 83.62 389 GLY B C 1
ATOM 7773 O O . GLY B 1 389 ? 24.375 53.625 6.051 1 83.62 389 GLY B O 1
ATOM 7774 N N . MET B 1 390 ? 22.75 52.25 5.852 1 88.69 390 MET B N 1
ATOM 7775 C CA . MET B 1 390 ? 23.547 51.062 5.625 1 88.69 390 MET B CA 1
ATOM 7776 C C . MET B 1 390 ? 23.828 50.844 4.141 1 88.69 390 MET B C 1
ATOM 7778 O O . MET B 1 390 ? 24.266 49.781 3.723 1 88.69 390 MET B O 1
ATOM 7782 N N . ARG B 1 391 ? 23.531 51.844 3.359 1 90.25 391 ARG B N 1
ATOM 7783 C CA . ARG B 1 391 ? 23.797 51.75 1.929 1 90.25 391 ARG B CA 1
ATOM 7784 C C . ARG B 1 391 ? 25.297 51.75 1.659 1 90.25 391 ARG B C 1
ATOM 7786 O O . ARG B 1 391 ? 26.031 52.625 2.158 1 90.25 391 ARG B O 1
ATOM 7793 N N . PRO B 1 392 ? 25.688 50.875 0.823 1 92.44 392 PRO B N 1
ATOM 7794 C CA . PRO B 1 392 ? 27.125 50.812 0.557 1 92.44 392 PRO B CA 1
ATOM 7795 C C . PRO B 1 392 ? 27.609 52 -0.262 1 92.44 392 PRO B C 1
ATOM 7797 O O . PRO B 1 392 ? 26.953 52.438 -1.208 1 92.44 392 PRO B O 1
ATOM 7800 N N . VAL B 1 393 ? 28.75 52.469 0.062 1 89.38 393 VAL B N 1
ATOM 7801 C CA . VAL B 1 393 ? 29.344 53.594 -0.658 1 89.38 393 VAL B CA 1
ATOM 7802 C C . VAL B 1 393 ? 30.297 53.094 -1.727 1 89.38 393 VAL B C 1
ATOM 7804 O O . VAL B 1 393 ? 30.547 53.75 -2.729 1 89.38 393 VAL B O 1
ATOM 7807 N N . ASN B 1 394 ? 30.797 51.938 -1.574 1 83.69 394 ASN B N 1
ATOM 7808 C CA . ASN B 1 394 ? 31.781 51.406 -2.506 1 83.69 394 ASN B CA 1
ATOM 7809 C C . ASN B 1 394 ? 31.188 50.281 -3.375 1 83.69 394 ASN B C 1
ATOM 7811 O O . ASN B 1 394 ? 31.922 49.469 -3.922 1 83.69 394 ASN B O 1
ATOM 7815 N N . GLY B 1 395 ? 29.875 50.062 -3.436 1 78.31 395 GLY B N 1
ATOM 7816 C CA . GLY B 1 395 ? 29.25 48.969 -4.156 1 78.31 395 GLY B CA 1
ATOM 7817 C C . GLY B 1 395 ? 28.891 49.312 -5.586 1 78.31 395 GLY B C 1
ATOM 7818 O O . GLY B 1 395 ? 28.125 48.625 -6.238 1 78.31 395 GLY B O 1
ATOM 7819 N N . GLY B 1 396 ? 29.359 50.375 -6.07 1 75.12 396 GLY B N 1
ATOM 7820 C CA . GLY B 1 396 ? 29.078 50.844 -7.418 1 75.12 396 GLY B CA 1
ATOM 7821 C C . GLY B 1 396 ? 28.062 51.969 -7.457 1 75.12 396 GLY B C 1
ATOM 7822 O O . GLY B 1 396 ? 27.391 52.25 -6.457 1 75.12 396 GLY B O 1
ATOM 7823 N N . ASN B 1 397 ? 28.016 52.844 -8.438 1 67.31 397 ASN B N 1
ATOM 7824 C CA . ASN B 1 397 ? 27.266 54.094 -8.539 1 67.31 397 ASN B CA 1
ATOM 7825 C C . ASN B 1 397 ? 25.844 53.844 -9.039 1 67.31 397 ASN B C 1
ATOM 7827 O O . ASN B 1 397 ? 25.109 54.812 -9.312 1 67.31 397 ASN B O 1
ATOM 7831 N N . GLY B 1 398 ? 25.453 52.625 -9.039 1 72.88 398 GLY B N 1
ATOM 7832 C CA . GLY B 1 398 ? 24.141 52.438 -9.625 1 72.88 398 GLY B CA 1
ATOM 7833 C C . GLY B 1 398 ? 23.016 52.562 -8.609 1 72.88 398 GLY B C 1
ATOM 7834 O O . GLY B 1 398 ? 23.25 52.938 -7.453 1 72.88 398 GLY B O 1
ATOM 7835 N N . THR B 1 399 ? 21.734 52.531 -8.992 1 82.69 399 THR B N 1
ATOM 7836 C CA . THR B 1 399 ? 20.5 52.594 -8.211 1 82.69 399 THR B CA 1
ATOM 7837 C C . THR B 1 399 ? 20.438 51.469 -7.195 1 82.69 399 THR B C 1
ATOM 7839 O O . THR B 1 399 ? 19.781 51.594 -6.156 1 82.69 399 THR B O 1
ATOM 7842 N N . ASP B 1 400 ? 21.266 50.469 -7.43 1 89.25 400 ASP B N 1
ATOM 7843 C CA . ASP B 1 400 ? 21.281 49.312 -6.539 1 89.25 400 ASP B CA 1
ATOM 7844 C C . ASP B 1 400 ? 22.703 48.781 -6.375 1 89.25 400 ASP B C 1
ATOM 7846 O O . ASP B 1 400 ? 23.109 47.875 -7.105 1 89.25 400 ASP B O 1
ATOM 7850 N N . PRO B 1 401 ? 23.469 49.375 -5.441 1 93.25 401 PRO B N 1
ATOM 7851 C CA . PRO B 1 401 ? 24.875 48.969 -5.27 1 93.25 401 PRO B CA 1
ATOM 7852 C C . PRO B 1 401 ? 25.031 47.531 -4.816 1 93.25 401 PRO B C 1
ATOM 7854 O O . PRO B 1 401 ? 24.109 46.969 -4.211 1 93.25 401 PRO B O 1
ATOM 7857 N N . ILE B 1 402 ? 26.203 46.969 -5.078 1 92.69 402 ILE B N 1
ATOM 7858 C CA . ILE B 1 402 ? 26.516 45.594 -4.719 1 92.69 402 ILE B CA 1
ATOM 7859 C C . ILE B 1 402 ? 26.875 45.5 -3.236 1 92.69 402 ILE B C 1
ATOM 7861 O O . ILE B 1 402 ? 27.531 46.406 -2.705 1 92.69 402 ILE B O 1
ATOM 7865 N N . VAL B 1 403 ? 26.422 44.469 -2.59 1 93.81 403 VAL B N 1
ATOM 7866 C CA . VAL B 1 403 ? 26.766 44.219 -1.196 1 93.81 403 VAL B CA 1
ATOM 7867 C C . VAL B 1 403 ? 27.609 42.938 -1.104 1 93.81 403 VAL B C 1
ATOM 7869 O O . VAL B 1 403 ? 27.156 41.844 -1.451 1 93.81 403 VAL B O 1
ATOM 7872 N N . ASP B 1 404 ? 28.828 43.062 -0.695 1 90.12 404 ASP B N 1
ATOM 7873 C CA . ASP B 1 404 ? 29.719 41.938 -0.481 1 90.12 404 ASP B CA 1
ATOM 7874 C C . ASP B 1 404 ? 30.484 42.094 0.833 1 90.12 404 ASP B C 1
ATOM 7876 O O . ASP B 1 404 ? 30.141 42.938 1.666 1 90.12 404 ASP B O 1
ATOM 7880 N N . ALA B 1 405 ? 31.453 41.25 1.061 1 90.12 405 ALA B N 1
ATOM 7881 C CA . ALA B 1 405 ? 32.156 41.188 2.336 1 90.12 405 ALA B CA 1
ATOM 7882 C C . ALA B 1 405 ? 32.938 42.469 2.594 1 90.12 405 ALA B C 1
ATOM 7884 O O . ALA B 1 405 ? 33.25 42.812 3.742 1 90.12 405 ALA B O 1
ATOM 7885 N N . THR B 1 406 ? 33.188 43.312 1.544 1 91.19 406 THR B N 1
ATOM 7886 C CA . THR B 1 406 ? 34.031 44.5 1.689 1 91.19 406 THR B CA 1
ATOM 7887 C C . THR B 1 406 ? 33.156 45.781 1.654 1 91.19 406 THR B C 1
ATOM 7889 O O . THR B 1 406 ? 33.688 46.875 1.811 1 91.19 406 THR B O 1
ATOM 7892 N N . SER B 1 407 ? 31.906 45.594 1.487 1 92.88 407 SER B N 1
ATOM 7893 C CA . SER B 1 407 ? 31.047 46.75 1.365 1 92.88 407 SER B CA 1
ATOM 7894 C C . SER B 1 407 ? 31 47.531 2.67 1 92.88 407 SER B C 1
ATOM 7896 O O . SER B 1 407 ? 30.781 46.969 3.74 1 92.88 407 SER B O 1
ATOM 7898 N N . THR B 1 408 ? 31.203 48.844 2.525 1 92.56 408 THR B N 1
ATOM 7899 C CA . THR B 1 408 ? 31.188 49.719 3.684 1 92.56 408 THR B CA 1
ATOM 7900 C C . THR B 1 408 ? 30.141 50.812 3.506 1 92.56 408 THR B C 1
ATOM 7902 O O . THR B 1 408 ? 29.938 51.312 2.395 1 92.56 408 THR B O 1
ATOM 7905 N N . ALA B 1 409 ? 29.5 51.125 4.605 1 91.38 409 ALA B N 1
ATOM 7906 C CA . ALA B 1 409 ? 28.516 52.188 4.594 1 91.38 409 ALA B CA 1
ATOM 7907 C C . ALA B 1 409 ? 29.188 53.562 4.793 1 91.38 409 ALA B C 1
ATOM 7909 O O . ALA B 1 409 ? 30.406 53.625 4.992 1 91.38 409 ALA B O 1
ATOM 7910 N N . LEU B 1 410 ? 28.375 54.625 4.664 1 86.44 410 LEU B N 1
ATOM 7911 C CA . LEU B 1 410 ? 28.891 55.969 4.805 1 86.44 410 LEU B CA 1
ATOM 7912 C C . LEU B 1 410 ? 29.516 56.188 6.18 1 86.44 410 LEU B C 1
ATOM 7914 O O . LEU B 1 410 ? 30.484 56.938 6.316 1 86.44 410 LEU B O 1
ATOM 7918 N N . GLY B 1 411 ? 29.047 55.5 7.195 1 84.62 411 GLY B N 1
ATOM 7919 C CA . GLY B 1 411 ? 29.578 55.594 8.547 1 84.62 411 GLY B CA 1
ATOM 7920 C C . GLY B 1 411 ? 30.828 54.781 8.773 1 84.62 411 GLY B C 1
ATOM 7921 O O . GLY B 1 411 ? 31.438 54.844 9.836 1 84.62 411 GLY B O 1
ATOM 7922 N N . GLY B 1 412 ? 31.266 54.031 7.801 1 85.31 412 GLY B N 1
ATOM 7923 C CA . GLY B 1 412 ? 32.5 53.25 7.879 1 85.31 412 GLY B CA 1
ATOM 7924 C C . GLY B 1 412 ? 32.281 51.812 8.281 1 85.31 412 GLY B C 1
ATOM 7925 O O . GLY B 1 412 ? 33.219 51 8.273 1 85.31 412 GLY B O 1
ATOM 7926 N N . ASP B 1 413 ? 31.156 51.5 8.664 1 89 413 ASP B N 1
ATOM 7927 C CA . ASP B 1 413 ? 30.875 50.125 9.141 1 89 413 ASP B CA 1
ATOM 7928 C C . ASP B 1 413 ? 30.656 49.188 7.977 1 89 413 ASP B C 1
ATOM 7930 O O . ASP B 1 413 ? 30.234 49.594 6.891 1 89 413 ASP B O 1
ATOM 7934 N N . ASN B 1 414 ? 31 47.969 8.25 1 92.25 414 ASN B N 1
ATOM 7935 C CA . ASN B 1 414 ? 30.75 46.938 7.258 1 92.25 414 ASN B CA 1
ATOM 7936 C C . ASN B 1 414 ? 29.25 46.656 7.094 1 92.25 414 ASN B C 1
ATOM 7938 O O . ASN B 1 414 ? 28.562 46.375 8.07 1 92.25 414 ASN B O 1
ATOM 7942 N N . VAL B 1 415 ? 28.734 46.625 5.887 1 93 415 VAL B N 1
ATOM 7943 C CA . VAL B 1 415 ? 27.312 46.531 5.613 1 93 415 VAL B CA 1
ATOM 7944 C C . VAL B 1 415 ? 26.812 45.125 5.941 1 93 415 VAL B C 1
ATOM 7946 O O . VAL B 1 415 ? 25.734 44.969 6.516 1 93 415 VAL B O 1
ATOM 7949 N N . MET B 1 416 ? 27.562 44.125 5.641 1 92.75 416 MET B N 1
ATOM 7950 C CA . MET B 1 416 ? 27.141 42.75 5.891 1 92.75 416 MET B CA 1
ATOM 7951 C C . MET B 1 416 ? 27.047 42.469 7.387 1 92.75 416 MET B C 1
ATOM 7953 O O . MET B 1 416 ? 26.125 41.812 7.844 1 92.75 416 MET B O 1
ATOM 7957 N N . ASP B 1 417 ? 27.938 42.969 8.062 1 92.31 417 ASP B N 1
ATOM 7958 C CA . ASP B 1 417 ? 27.922 42.781 9.516 1 92.31 417 ASP B CA 1
ATOM 7959 C C . ASP B 1 417 ? 26.766 43.562 10.141 1 92.31 417 ASP B C 1
ATOM 7961 O O . ASP B 1 417 ? 26.125 43.062 11.078 1 92.31 417 ASP B O 1
ATOM 7965 N N . SER B 1 418 ? 26.578 44.719 9.656 1 92.62 418 SER B N 1
ATOM 7966 C CA . SER B 1 418 ? 25.453 45.531 10.141 1 92.62 418 SER B CA 1
ATOM 7967 C C . SER B 1 418 ? 24.125 44.812 9.836 1 92.62 418 SER B C 1
ATOM 7969 O O . SER B 1 418 ? 23.203 44.844 10.656 1 92.62 418 SER B O 1
ATOM 7971 N N . ASN B 1 419 ? 24.078 44.312 8.617 1 93.94 419 ASN B N 1
ATOM 7972 C CA . ASN B 1 419 ? 22.891 43.562 8.242 1 93.94 419 ASN B CA 1
ATOM 7973 C C . ASN B 1 419 ? 22.641 42.375 9.172 1 93.94 419 ASN B C 1
ATOM 7975 O O . ASN B 1 419 ? 21.516 42.125 9.594 1 93.94 419 ASN B O 1
ATOM 7979 N N . ARG B 1 420 ? 23.672 41.594 9.484 1 94.5 420 ARG B N 1
ATOM 7980 C CA . ARG B 1 420 ? 23.578 40.469 10.406 1 94.5 420 ARG B CA 1
ATOM 7981 C C . ARG B 1 420 ? 23.047 40.938 11.766 1 94.5 420 ARG B C 1
ATOM 7983 O O . ARG B 1 420 ? 22.094 40.344 12.289 1 94.5 420 ARG B O 1
ATOM 7990 N N . ARG B 1 421 ? 23.562 41.938 12.305 1 93.81 421 ARG B N 1
ATOM 7991 C CA . ARG B 1 421 ? 23.172 42.438 13.617 1 93.81 421 ARG B CA 1
ATOM 7992 C C . ARG B 1 421 ? 21.75 43 13.586 1 93.81 421 ARG B C 1
ATOM 7994 O O . ARG B 1 421 ? 21 42.812 14.547 1 93.81 421 ARG B O 1
ATOM 8001 N N . ALA B 1 422 ? 21.438 43.656 12.508 1 94.44 422 ALA B N 1
ATOM 8002 C CA . ALA B 1 422 ? 20.094 44.219 12.359 1 94.44 422 ALA B CA 1
ATOM 8003 C C . ALA B 1 422 ? 19.047 43.094 12.328 1 94.44 422 ALA B C 1
ATOM 8005 O O . ALA B 1 422 ? 17.984 43.25 12.93 1 94.44 422 ALA B O 1
ATOM 8006 N N . ASN B 1 423 ? 19.359 42.062 11.57 1 96.31 423 ASN B N 1
ATOM 8007 C CA . ASN B 1 423 ? 18.438 40.938 11.523 1 96.31 423 ASN B CA 1
ATOM 8008 C C . ASN B 1 423 ? 18.234 40.312 12.898 1 96.31 423 ASN B C 1
ATOM 8010 O O . ASN B 1 423 ? 17.109 40 13.289 1 96.31 423 ASN B O 1
ATOM 8014 N N . MET B 1 424 ? 19.266 40.188 13.672 1 96 424 MET B N 1
ATOM 8015 C CA . MET B 1 424 ? 19.188 39.625 15.023 1 96 424 MET B CA 1
ATOM 8016 C C . MET B 1 424 ? 18.422 40.562 15.945 1 96 424 MET B C 1
ATOM 8018 O O . MET B 1 424 ? 17.578 40.125 16.734 1 96 424 MET B O 1
ATOM 8022 N N . ALA B 1 425 ? 18.766 41.75 15.812 1 94.38 425 ALA B N 1
ATOM 8023 C CA . ALA B 1 425 ? 18.078 42.781 16.625 1 94.38 425 ALA B CA 1
ATOM 8024 C C . ALA B 1 425 ? 16.578 42.781 16.312 1 94.38 425 ALA B C 1
ATOM 8026 O O . ALA B 1 425 ? 15.758 42.938 17.219 1 94.38 425 ALA B O 1
ATOM 8027 N N . ALA B 1 426 ? 16.281 42.75 15.047 1 94.75 426 ALA B N 1
ATOM 8028 C CA . ALA B 1 426 ? 14.883 42.75 14.633 1 94.75 426 ALA B CA 1
ATOM 8029 C C . ALA B 1 426 ? 14.102 41.656 15.312 1 94.75 426 ALA B C 1
ATOM 8031 O O . ALA B 1 426 ? 12.992 41.875 15.805 1 94.75 426 ALA B O 1
ATOM 8032 N N . ILE B 1 427 ? 14.633 40.469 15.422 1 96.25 427 ILE B N 1
ATOM 8033 C CA . ILE B 1 427 ? 13.945 39.344 16.016 1 96.25 427 ILE B CA 1
ATOM 8034 C C . ILE B 1 427 ? 13.703 39.594 17.5 1 96.25 427 ILE B C 1
ATOM 8036 O O . ILE B 1 427 ? 12.578 39.438 17.984 1 96.25 427 ILE B O 1
ATOM 8040 N N . GLN B 1 428 ? 14.711 39.906 18.234 1 94.81 428 GLN B N 1
ATOM 8041 C CA . GLN B 1 428 ? 14.523 40.125 19.656 1 94.81 428 GLN B CA 1
ATOM 8042 C C . GLN B 1 428 ? 13.641 41.344 19.922 1 94.81 428 GLN B C 1
ATOM 8044 O O . GLN B 1 428 ? 12.867 41.344 20.891 1 94.81 428 GLN B O 1
ATOM 8049 N N . ASP B 1 429 ? 13.703 42.406 19.047 1 93.38 429 ASP B N 1
ATOM 8050 C CA . ASP B 1 429 ? 12.883 43.594 19.203 1 93.38 429 ASP B CA 1
ATOM 8051 C C . ASP B 1 429 ? 11.398 43.25 19.062 1 93.38 429 ASP B C 1
ATOM 8053 O O . ASP B 1 429 ? 10.547 43.906 19.672 1 93.38 429 ASP B O 1
ATOM 8057 N N . THR B 1 430 ? 11.055 42.312 18.219 1 93.81 430 THR B N 1
ATOM 8058 C CA . THR B 1 430 ? 9.648 41.938 18.078 1 93.81 430 THR B CA 1
ATOM 8059 C C . THR B 1 430 ? 9.062 41.562 19.438 1 93.81 430 THR B C 1
ATOM 8061 O O . THR B 1 430 ? 7.938 41.938 19.766 1 93.81 430 THR B O 1
ATOM 8064 N N . LEU B 1 431 ? 9.797 40.781 20.172 1 94.88 431 LEU B N 1
ATOM 8065 C CA . LEU B 1 431 ? 9.336 40.344 21.484 1 94.88 431 LEU B CA 1
ATOM 8066 C C . LEU B 1 431 ? 9.328 41.5 22.469 1 94.88 431 LEU B C 1
ATOM 8068 O O . LEU B 1 431 ? 8.328 41.75 23.141 1 94.88 431 LEU B O 1
ATOM 8072 N N . ALA B 1 432 ? 10.445 42.25 22.516 1 91.75 432 ALA B N 1
ATOM 8073 C CA . ALA B 1 432 ? 10.57 43.344 23.453 1 91.75 432 ALA B CA 1
ATOM 8074 C C . ALA B 1 432 ? 9.508 44.406 23.203 1 91.75 432 ALA B C 1
ATOM 8076 O O . ALA B 1 432 ? 8.867 44.906 24.141 1 91.75 432 ALA B O 1
ATOM 8077 N N . ASP B 1 433 ? 9.328 44.75 21.984 1 87.12 433 ASP B N 1
ATOM 8078 C CA . ASP B 1 433 ? 8.344 45.75 21.625 1 87.12 433 ASP B CA 1
ATOM 8079 C C . ASP B 1 433 ? 6.93 45.312 22 1 87.12 433 ASP B C 1
ATOM 8081 O O . ASP B 1 433 ? 6.113 46.125 22.438 1 87.12 433 ASP B O 1
ATOM 8085 N N . SER B 1 434 ? 6.629 44.094 21.781 1 88.38 434 SER B N 1
ATOM 8086 C CA . SER B 1 434 ? 5.285 43.562 22.016 1 88.38 434 SER B CA 1
ATOM 8087 C C . SER B 1 434 ? 4.973 43.531 23.516 1 88.38 434 SER B C 1
ATOM 8089 O O . SER B 1 434 ? 3.824 43.719 23.906 1 88.38 434 SER B O 1
ATOM 8091 N N . LEU B 1 435 ? 5.941 43.25 24.297 1 90.19 435 LEU B N 1
ATOM 8092 C CA . LEU B 1 435 ? 5.699 43.062 25.719 1 90.19 435 LEU B CA 1
ATOM 8093 C C . LEU B 1 435 ? 5.926 44.375 26.469 1 90.19 435 LEU B C 1
ATOM 8095 O O . LEU B 1 435 ? 5.555 44.5 27.641 1 90.19 435 LEU B O 1
ATOM 8099 N N . SER B 1 436 ? 6.527 45.344 25.812 1 84.12 436 SER B N 1
ATOM 8100 C CA . SER B 1 436 ? 6.758 46.625 26.453 1 84.12 436 SER B CA 1
ATOM 8101 C C . SER B 1 436 ? 5.441 47.344 26.734 1 84.12 436 SER B C 1
ATOM 8103 O O . SER B 1 436 ? 4.469 47.188 25.984 1 84.12 436 SER B O 1
ATOM 8105 N N . GLY B 1 437 ? 5.449 48.062 27.781 1 79 437 GLY B N 1
ATOM 8106 C CA . GLY B 1 437 ? 4.266 48.812 28.203 1 79 437 GLY B CA 1
ATOM 8107 C C . GLY B 1 437 ? 3.906 48.594 29.656 1 79 437 GLY B C 1
ATOM 8108 O O . GLY B 1 437 ? 4.766 48.219 30.469 1 79 437 GLY B O 1
ATOM 8109 N N . PHE B 1 438 ? 2.723 48.906 30.016 1 74.88 438 PHE B N 1
ATOM 8110 C CA . PHE B 1 438 ? 2.361 48.75 31.422 1 74.88 438 PHE B CA 1
ATOM 8111 C C . PHE B 1 438 ? 0.882 48.406 31.562 1 74.88 438 PHE B C 1
ATOM 8113 O O . PHE B 1 438 ? 0.083 48.688 30.672 1 74.88 438 PHE B O 1
ATOM 8120 N N . ILE B 1 439 ? 0.58 47.531 32.469 1 73 439 ILE B N 1
ATOM 8121 C CA . ILE B 1 439 ? -0.775 47.25 32.906 1 73 439 ILE B CA 1
ATOM 8122 C C . ILE B 1 439 ? -0.96 47.719 34.344 1 73 439 ILE B C 1
ATOM 8124 O O . ILE B 1 439 ? -0.159 47.375 35.219 1 73 439 ILE B O 1
ATOM 8128 N N . ASP B 1 440 ? -1.764 48.781 34.5 1 59.91 440 ASP B N 1
ATOM 8129 C CA . ASP B 1 440 ? -2.016 49.281 35.875 1 59.91 440 ASP B CA 1
ATOM 8130 C C . ASP B 1 440 ? -3.473 49.031 36.281 1 59.91 440 ASP B C 1
ATOM 8132 O O . ASP B 1 440 ? -4.359 49 35.406 1 59.91 440 ASP B O 1
ATOM 8136 N N . ALA B 1 441 ? -3.754 48.312 37.438 1 51.19 441 ALA B N 1
ATOM 8137 C CA . ALA B 1 441 ? -5.094 48.156 38 1 51.19 441 ALA B CA 1
ATOM 8138 C C . ALA B 1 441 ? -5.871 49.469 37.906 1 51.19 441 ALA B C 1
ATOM 8140 O O . ALA B 1 441 ? -7.102 49.469 37.812 1 51.19 441 ALA B O 1
ATOM 8141 N N . LEU B 1 442 ? -5.312 50.469 38.469 1 43.03 442 LEU B N 1
ATOM 8142 C CA . LEU B 1 442 ? -6.125 51.656 38.656 1 43.03 442 LEU B CA 1
ATOM 8143 C C . LEU B 1 442 ? -6.828 52.062 37.344 1 43.03 442 LEU B C 1
ATOM 8145 O O . LEU B 1 442 ? -7.816 52.781 37.375 1 43.03 442 LEU B O 1
ATOM 8149 N N . LEU B 1 443 ? -6.078 52.094 36.406 1 41.03 443 LEU B N 1
ATOM 8150 C CA . LEU B 1 443 ? -6.785 52.594 35.25 1 41.03 443 LEU B CA 1
ATOM 8151 C C . LEU B 1 443 ? -7.918 51.656 34.844 1 41.03 443 LEU B C 1
ATOM 8153 O O . LEU B 1 443 ? -7.75 50.812 33.938 1 41.03 443 LEU B O 1
ATOM 8157 N N . LEU B 1 444 ? -8.359 50.938 35.719 1 38.12 444 LEU B N 1
ATOM 8158 C CA . LEU B 1 444 ? -9.438 49.969 35.812 1 38.12 444 LEU B CA 1
ATOM 8159 C C . LEU B 1 444 ? -10.602 50.344 34.906 1 38.12 444 LEU B C 1
ATOM 8161 O O . LEU B 1 444 ? -11.547 49.562 34.75 1 38.12 444 LEU B O 1
ATOM 8165 N N . HIS B 1 445 ? -11.211 51.625 35.281 1 35.59 445 HIS B N 1
ATOM 8166 C CA . HIS B 1 445 ? -12.469 51.438 34.562 1 35.59 445 HIS B CA 1
ATOM 8167 C C . HIS B 1 445 ? -12.25 50.688 33.25 1 35.59 445 HIS B C 1
ATOM 8169 O O . HIS B 1 445 ? -12.992 49.719 32.969 1 35.59 445 HIS B O 1
ATOM 8175 N N . ALA B 1 446 ? -12.133 51.375 32.125 1 35.72 446 ALA B N 1
ATOM 8176 C CA . ALA B 1 446 ? -11.938 50.781 30.812 1 35.72 446 ALA B CA 1
ATOM 8177 C C . ALA B 1 446 ? -10.492 50.344 30.625 1 35.72 446 ALA B C 1
ATOM 8179 O O . ALA B 1 446 ? -9.555 51.094 30.875 1 35.72 446 ALA B O 1
ATOM 8180 N N . GLN B 1 447 ? -9.914 49.188 31.141 1 40.41 447 GLN B N 1
ATOM 8181 C CA . GLN B 1 447 ? -8.664 48.469 31.016 1 40.41 447 GLN B CA 1
ATOM 8182 C C . GLN B 1 447 ? -7.82 49 29.875 1 40.41 447 GLN B C 1
ATOM 8184 O O . GLN B 1 447 ? -8.109 48.75 28.703 1 40.41 447 GLN B O 1
ATOM 8189 N N . GLN B 1 448 ? -7.336 50.125 29.969 1 37.97 448 GLN B N 1
ATOM 8190 C CA . GLN B 1 448 ? -6.453 50.594 28.891 1 37.97 448 GLN B CA 1
ATOM 8191 C C . GLN B 1 448 ? -5.145 49.781 28.891 1 37.97 448 GLN B C 1
ATOM 8193 O O . GLN B 1 448 ? -4.336 49.906 29.812 1 37.97 448 GLN B O 1
ATOM 8198 N N . THR B 1 449 ? -4.957 48.5 28.875 1 45.53 449 THR B N 1
ATOM 8199 C CA . THR B 1 449 ? -3.717 47.875 28.453 1 45.53 449 THR B CA 1
ATOM 8200 C C . THR B 1 449 ? -2.951 48.781 27.484 1 45.53 449 THR B C 1
ATOM 8202 O O . THR B 1 449 ? -3.477 49.156 26.438 1 45.53 449 THR B O 1
ATOM 8205 N N . ALA B 1 450 ? -2.232 49.812 28.172 1 53.78 450 ALA B N 1
ATOM 8206 C CA . ALA B 1 450 ? -1.484 50.719 27.312 1 53.78 450 ALA B CA 1
ATOM 8207 C C . ALA B 1 450 ? -0.344 50 26.594 1 53.78 450 ALA B C 1
ATOM 8209 O O . ALA B 1 450 ? 0.64 49.625 27.234 1 53.78 450 ALA B O 1
ATOM 8210 N N . ASN B 1 451 ? -0.308 49.656 25.406 1 61.47 451 ASN B N 1
ATOM 8211 C CA . ASN B 1 451 ? 0.554 49.344 24.266 1 61.47 451 ASN B CA 1
ATOM 8212 C C . ASN B 1 451 ? 1.276 48 24.469 1 61.47 451 ASN B C 1
ATOM 8214 O O . ASN B 1 451 ? 2.438 47.875 24.078 1 61.47 451 ASN B O 1
ATOM 8218 N N . THR B 1 452 ? 0.822 47.062 25.531 1 78.62 452 THR B N 1
ATOM 8219 C CA . THR B 1 452 ? 1.497 45.781 25.672 1 78.62 452 THR B CA 1
ATOM 8220 C C . THR B 1 452 ? 0.566 44.625 25.266 1 78.62 452 THR B C 1
ATOM 8222 O O . THR B 1 452 ? -0.647 44.719 25.469 1 78.62 452 THR B O 1
ATOM 8225 N N . LEU B 1 453 ? 1.092 43.625 24.812 1 82.06 453 LEU B N 1
ATOM 8226 C CA . LEU B 1 453 ? 0.34 42.438 24.359 1 82.06 453 LEU B CA 1
ATOM 8227 C C . LEU B 1 453 ? 0.433 41.312 25.391 1 82.06 453 LEU B C 1
ATOM 8229 O O . LEU B 1 453 ? -0.053 40.219 25.141 1 82.06 453 LEU B O 1
ATOM 8233 N N . ILE B 1 454 ? 0.929 41.531 26.562 1 86.44 454 ILE B N 1
ATOM 8234 C CA . ILE B 1 454 ? 1.231 40.469 27.5 1 86.44 454 ILE B CA 1
ATOM 8235 C C . ILE B 1 454 ? -0.063 39.812 27.953 1 86.44 454 ILE B C 1
ATOM 8237 O O . ILE B 1 454 ? -0.077 38.594 28.25 1 86.44 454 ILE B O 1
ATOM 8241 N N . ALA B 1 455 ? -1.15 40.531 28 1 79.44 455 ALA B N 1
ATOM 8242 C CA . ALA B 1 455 ? -2.424 40 28.469 1 79.44 455 ALA B CA 1
ATOM 8243 C C . ALA B 1 455 ? -2.939 38.906 27.516 1 79.44 455 ALA B C 1
ATOM 8245 O O . ALA B 1 455 ? -3.801 38.125 27.891 1 79.44 455 ALA B O 1
ATOM 8246 N N . LEU B 1 456 ? -2.439 38.938 26.312 1 82.56 456 LEU B N 1
ATOM 8247 C CA . LEU B 1 456 ? -2.896 37.969 25.312 1 82.56 456 LEU B CA 1
ATOM 8248 C C . LEU B 1 456 ? -1.899 36.844 25.156 1 82.56 456 LEU B C 1
ATOM 8250 O O . LEU B 1 456 ? -2.043 36 24.266 1 82.56 456 LEU B O 1
ATOM 8254 N N . THR B 1 457 ? -0.95 36.812 25.938 1 89.06 457 THR B N 1
ATOM 8255 C CA . THR B 1 457 ? 0.041 35.75 25.891 1 89.06 457 THR B CA 1
ATOM 8256 C C . THR B 1 457 ? -0.178 34.75 27.031 1 89.06 457 THR B C 1
ATOM 8258 O O . THR B 1 457 ? -1.064 34.938 27.875 1 89.06 457 THR B O 1
ATOM 8261 N N . ASP B 1 458 ? 0.626 33.719 27.078 1 88.38 458 ASP B N 1
ATOM 8262 C CA . ASP B 1 458 ? 0.531 32.688 28.109 1 88.38 458 ASP B CA 1
ATOM 8263 C C . ASP B 1 458 ? 1.173 33.156 29.422 1 88.38 458 ASP B C 1
ATOM 8265 O O . ASP B 1 458 ? 1.113 32.438 30.438 1 88.38 458 ASP B O 1
ATOM 8269 N N . LEU B 1 459 ? 1.729 34.312 29.359 1 91.69 459 LEU B N 1
ATOM 8270 C CA . LEU B 1 459 ? 2.361 34.844 30.562 1 91.69 459 LEU B CA 1
ATOM 8271 C C . LEU B 1 459 ? 1.323 35.438 31.5 1 91.69 459 LEU B C 1
ATOM 8273 O O . LEU B 1 459 ? 1.634 35.781 32.656 1 91.69 459 LEU B O 1
ATOM 8277 N N . TYR B 1 460 ? 0.183 35.562 30.969 1 84.19 460 TYR B N 1
ATOM 8278 C CA . TYR B 1 460 ? -0.931 36.188 31.672 1 84.19 460 TYR B CA 1
ATOM 8279 C C . TYR B 1 460 ? -2.059 35.188 31.906 1 84.19 460 TYR B C 1
ATOM 8281 O O . TYR B 1 460 ? -2.498 34.531 30.969 1 84.19 460 TYR B O 1
ATOM 8289 N N . SER B 1 461 ? -2.391 35 33.156 1 79.5 461 SER B N 1
ATOM 8290 C CA . SER B 1 461 ? -3.512 34.125 33.469 1 79.5 461 SER B CA 1
ATOM 8291 C C . SER B 1 461 ? -4.469 34.781 34.469 1 79.5 461 SER B C 1
ATOM 8293 O O . SER B 1 461 ? -4.133 35.812 35.062 1 79.5 461 SER B O 1
ATOM 8295 N N . GLY B 1 462 ? -5.672 34.281 34.531 1 69.94 462 GLY B N 1
ATOM 8296 C CA . GLY B 1 462 ? -6.66 34.781 35.469 1 69.94 462 GLY B CA 1
ATOM 8297 C C . GLY B 1 462 ? -7.582 35.812 34.844 1 69.94 462 GLY B C 1
ATOM 8298 O O . GLY B 1 462 ? -7.449 36.156 33.656 1 69.94 462 GLY B O 1
ATOM 8299 N N . PRO B 1 463 ? -8.523 36.281 35.625 1 64.56 463 PRO B N 1
ATOM 8300 C CA . PRO B 1 463 ? -9.453 37.281 35.125 1 64.56 463 PRO B CA 1
ATOM 8301 C C . PRO B 1 463 ? -8.82 38.656 35 1 64.56 463 PRO B C 1
ATOM 8303 O O . PRO B 1 463 ? -7.758 38.906 35.594 1 64.56 463 PRO B O 1
ATOM 8306 N N . THR B 1 464 ? -9.336 39.562 34.219 1 64.69 464 THR B N 1
ATOM 8307 C CA . THR B 1 464 ? -8.812 40.906 34 1 64.69 464 THR B CA 1
ATOM 8308 C C . THR B 1 464 ? -8.727 41.688 35.312 1 64.69 464 THR B C 1
ATOM 8310 O O . THR B 1 464 ? -7.914 42.594 35.469 1 64.69 464 THR B O 1
ATOM 8313 N N . THR B 1 465 ? -9.625 41.281 36.281 1 63.09 465 THR B N 1
ATOM 8314 C CA . THR B 1 465 ? -9.672 42.031 37.531 1 63.09 465 THR B CA 1
ATOM 8315 C C . THR B 1 465 ? -8.578 41.531 38.469 1 63.09 465 THR B C 1
ATOM 8317 O O . THR B 1 465 ? -8.203 42.219 39.406 1 63.09 465 THR B O 1
ATOM 8320 N N . SER B 1 466 ? -8.102 40.375 38.281 1 70.12 466 SER B N 1
ATOM 8321 C CA . SER B 1 466 ? -7.039 39.812 39.094 1 70.12 466 SER B CA 1
ATOM 8322 C C . SER B 1 466 ? -6.09 38.938 38.281 1 70.12 466 SER B C 1
ATOM 8324 O O . SER B 1 466 ? -6.02 37.719 38.438 1 70.12 466 SER B O 1
ATOM 8326 N N . PRO B 1 467 ? -5.328 39.688 37.469 1 76.81 467 PRO B N 1
ATOM 8327 C CA . PRO B 1 467 ? -4.426 38.906 36.625 1 76.81 467 PRO B CA 1
ATOM 8328 C C . PRO B 1 467 ? -3.203 38.375 37.375 1 76.81 467 PRO B C 1
ATOM 8330 O O . PRO B 1 467 ? -2.775 39 38.344 1 76.81 467 PRO B O 1
ATOM 8333 N N . THR B 1 468 ? -2.834 37.281 37.031 1 83.31 468 THR B N 1
ATOM 8334 C CA . THR B 1 468 ? -1.583 36.688 37.5 1 83.31 468 THR B CA 1
ATOM 8335 C C . THR B 1 468 ? -0.565 36.594 36.375 1 83.31 468 THR B C 1
ATOM 8337 O O . THR B 1 468 ? -0.889 36.125 35.281 1 83.31 468 THR B O 1
ATOM 8340 N N . PHE B 1 469 ? 0.597 37.156 36.656 1 88.56 469 PHE B N 1
ATOM 8341 C CA . PHE B 1 469 ? 1.662 37.094 35.656 1 88.56 469 PHE B CA 1
ATOM 8342 C C . PHE B 1 469 ? 2.641 35.969 35.938 1 88.56 469 PHE B C 1
ATOM 8344 O O . PHE B 1 469 ? 3.178 35.906 37.062 1 88.56 469 PHE B O 1
ATOM 8351 N N . ASP B 1 470 ? 2.855 35.125 35.031 1 90 470 ASP B N 1
ATOM 8352 C CA . ASP B 1 470 ? 3.816 34.031 35.125 1 90 470 ASP B CA 1
ATOM 8353 C C . ASP B 1 470 ? 5.039 34.281 34.25 1 90 470 ASP B C 1
ATOM 8355 O O . ASP B 1 470 ? 5.195 33.656 33.188 1 90 470 ASP B O 1
ATOM 8359 N N . ILE B 1 471 ? 5.949 35.156 34.719 1 93.19 471 ILE B N 1
ATOM 8360 C CA . ILE B 1 471 ? 7.137 35.531 33.969 1 93.19 471 ILE B CA 1
ATOM 8361 C C . ILE B 1 471 ? 8.383 34.938 34.625 1 93.19 471 ILE B C 1
ATOM 8363 O O . ILE B 1 471 ? 8.664 35.219 35.781 1 93.19 471 ILE B O 1
ATOM 8367 N N . THR B 1 472 ? 9.047 34.062 33.938 1 92.5 472 THR B N 1
ATOM 8368 C CA . THR B 1 472 ? 10.305 33.438 34.375 1 92.5 472 THR B CA 1
ATOM 8369 C C . THR B 1 472 ? 11.344 33.531 33.25 1 92.5 472 THR B C 1
ATOM 8371 O O . THR B 1 472 ? 11.023 33.906 32.125 1 92.5 472 THR B O 1
ATOM 8374 N N . GLU B 1 473 ? 12.578 33.344 33.594 1 93.25 473 GLU B N 1
ATOM 8375 C CA . GLU B 1 473 ? 13.625 33.281 32.562 1 93.25 473 GLU B CA 1
ATOM 8376 C C . GLU B 1 473 ? 13.289 32.281 31.484 1 93.25 473 GLU B C 1
ATOM 8378 O O . GLU B 1 473 ? 13.453 32.562 30.297 1 93.25 473 GLU B O 1
ATOM 8383 N N . GLU B 1 474 ? 12.789 31.141 31.953 1 93.81 474 GLU B N 1
ATOM 8384 C CA . GLU B 1 474 ? 12.477 30.062 31 1 93.81 474 GLU B CA 1
ATOM 8385 C C . GLU B 1 474 ? 11.344 30.469 30.062 1 93.81 474 GLU B C 1
ATOM 8387 O O . GLU B 1 474 ? 11.391 30.172 28.875 1 93.81 474 GLU B O 1
ATOM 8392 N N . SER B 1 475 ? 10.344 31.109 30.594 1 94.88 475 SER B N 1
ATOM 8393 C CA . SER B 1 475 ? 9.227 31.516 29.75 1 94.88 475 SER B CA 1
ATOM 8394 C C . SER B 1 475 ? 9.656 32.562 28.719 1 94.88 475 SER B C 1
ATOM 8396 O O . SER B 1 475 ? 9.195 32.531 27.578 1 94.88 475 SER B O 1
ATOM 8398 N N . MET B 1 476 ? 10.539 33.469 29.109 1 94.44 476 MET B N 1
ATOM 8399 C CA . MET B 1 476 ? 11.031 34.469 28.188 1 94.44 476 MET B CA 1
ATOM 8400 C C . MET B 1 476 ? 11.883 33.844 27.094 1 94.44 476 MET B C 1
ATOM 8402 O O . MET B 1 476 ? 11.758 34.188 25.906 1 94.44 476 MET B O 1
ATOM 8406 N N . LYS B 1 477 ? 12.734 32.938 27.484 1 95 477 LYS B N 1
ATOM 8407 C CA . LYS B 1 477 ? 13.547 32.219 26.516 1 95 477 LYS B CA 1
ATOM 8408 C C . LYS B 1 477 ? 12.68 31.406 25.547 1 95 477 LYS B C 1
ATOM 8410 O O . LYS B 1 477 ? 12.938 31.391 24.344 1 95 477 LYS B O 1
ATOM 8415 N N . HIS B 1 478 ? 11.695 30.859 26.141 1 95.5 478 HIS B N 1
ATOM 8416 C CA . HIS B 1 478 ? 10.805 30.031 25.328 1 95.5 478 HIS B CA 1
ATOM 8417 C C . HIS B 1 478 ? 10.031 30.891 24.328 1 95.5 478 HIS B C 1
ATOM 8419 O O . HIS B 1 478 ? 9.805 30.453 23.188 1 95.5 478 HIS B O 1
ATOM 8425 N N . LEU B 1 479 ? 9.578 32.031 24.719 1 96.44 479 LEU B N 1
ATOM 8426 C CA . LEU B 1 479 ? 8.867 32.938 23.812 1 96.44 479 LEU B CA 1
ATOM 8427 C C . LEU B 1 479 ? 9.766 33.344 22.641 1 96.44 479 LEU B C 1
ATOM 8429 O O . LEU B 1 479 ? 9.336 33.281 21.484 1 96.44 479 LEU B O 1
ATOM 8433 N N . LEU B 1 480 ? 10.977 33.688 22.953 1 97.25 480 LEU B N 1
ATOM 8434 C CA . LEU B 1 480 ? 11.891 34.094 21.891 1 97.25 480 LEU B CA 1
ATOM 8435 C C . LEU B 1 480 ? 12.227 32.938 20.969 1 97.25 480 LEU B C 1
ATOM 8437 O O . LEU B 1 480 ? 12.32 33.094 19.75 1 97.25 480 LEU B O 1
ATOM 8441 N N . GLU B 1 481 ? 12.438 31.781 21.578 1 96.88 481 GLU B N 1
ATOM 8442 C CA . GLU B 1 481 ? 12.703 30.594 20.781 1 96.88 481 GLU B CA 1
ATOM 8443 C C . GLU B 1 481 ? 11.562 30.297 19.812 1 96.88 481 GLU B C 1
ATOM 8445 O O . GLU B 1 481 ? 11.797 29.953 18.656 1 96.88 481 GLU B O 1
ATOM 8450 N N . ASN B 1 482 ? 10.352 30.375 20.297 1 97 482 ASN B N 1
ATOM 8451 C CA . ASN B 1 482 ? 9.195 30.188 19.438 1 97 482 ASN B CA 1
ATOM 8452 C C . ASN B 1 482 ? 9.195 31.156 18.266 1 97 482 ASN B C 1
ATOM 8454 O O . ASN B 1 482 ? 8.859 30.797 17.141 1 97 482 ASN B O 1
ATOM 8458 N N . ILE B 1 483 ? 9.531 32.344 18.562 1 96.94 483 ILE B N 1
ATOM 8459 C CA . ILE B 1 483 ? 9.594 33.344 17.516 1 96.94 483 ILE B CA 1
ATOM 8460 C C . ILE B 1 483 ? 10.68 33 16.5 1 96.94 483 ILE B C 1
ATOM 8462 O O . ILE B 1 483 ? 10.477 33.062 15.297 1 96.94 483 ILE B O 1
ATOM 8466 N N . VAL B 1 484 ? 11.812 32.562 17 1 97.06 484 VAL B N 1
ATOM 8467 C CA . VAL B 1 484 ? 12.922 32.156 16.141 1 97.06 484 VAL B CA 1
ATOM 8468 C C . VAL B 1 484 ? 12.469 31.031 15.219 1 97.06 484 VAL B C 1
ATOM 8470 O O . VAL B 1 484 ? 12.688 31.078 14.008 1 97.06 484 VAL B O 1
ATOM 8473 N N . ILE B 1 485 ? 11.883 30.016 15.805 1 96.5 485 ILE B N 1
ATOM 8474 C CA . ILE B 1 485 ? 11.414 28.891 15.016 1 96.5 485 ILE B CA 1
ATOM 8475 C C . ILE B 1 485 ? 10.383 29.375 13.992 1 96.5 485 ILE B C 1
ATOM 8477 O O . ILE B 1 485 ? 10.352 28.891 12.859 1 96.5 485 ILE B O 1
ATOM 8481 N N . SER B 1 486 ? 9.547 30.328 14.352 1 95.56 486 SER B N 1
ATOM 8482 C CA . SER B 1 486 ? 8.516 30.844 13.461 1 95.56 486 SER B CA 1
ATOM 8483 C C . SER B 1 486 ? 9.125 31.578 12.266 1 95.56 486 SER B C 1
ATOM 8485 O O . SER B 1 486 ? 8.492 31.703 11.219 1 95.56 486 SER B O 1
ATOM 8487 N N . MET B 1 487 ? 10.344 32.094 12.414 1 95.19 487 MET B N 1
ATOM 8488 C CA . MET B 1 487 ? 11 32.781 11.312 1 95.19 487 MET B CA 1
ATOM 8489 C C . MET B 1 487 ? 11.281 31.812 10.156 1 95.19 487 MET B C 1
ATOM 8491 O O . MET B 1 487 ? 11.445 32.25 9.016 1 95.19 487 MET B O 1
ATOM 8495 N N . LEU B 1 488 ? 11.312 30.531 10.453 1 93.81 488 LEU B N 1
ATOM 8496 C CA . LEU B 1 488 ? 11.562 29.531 9.414 1 93.81 488 LEU B CA 1
ATOM 8497 C C . LEU B 1 488 ? 10.445 29.531 8.383 1 93.81 488 LEU B C 1
ATOM 8499 O O . LEU B 1 488 ? 10.656 29.141 7.23 1 93.81 488 LEU B O 1
ATOM 8503 N N . THR B 1 489 ? 9.273 29.984 8.758 1 91.94 489 THR B N 1
ATOM 8504 C CA . THR B 1 489 ? 8.133 29.984 7.855 1 91.94 489 THR B CA 1
ATOM 8505 C C . THR B 1 489 ? 8.312 31.031 6.75 1 91.94 489 THR B C 1
ATOM 8507 O O . THR B 1 489 ? 7.645 30.953 5.715 1 91.94 489 THR B O 1
ATOM 8510 N N . LEU B 1 490 ? 9.172 31.984 6.973 1 91.75 490 LEU B N 1
ATOM 8511 C CA . LEU B 1 490 ? 9.398 33.031 5.984 1 91.75 490 LEU B CA 1
ATOM 8512 C C . LEU B 1 490 ? 10.188 32.5 4.793 1 91.75 490 LEU B C 1
ATOM 8514 O O . LEU B 1 490 ? 10.195 33.125 3.727 1 91.75 490 LEU B O 1
ATOM 8518 N N . ASN B 1 491 ? 10.859 31.438 4.887 1 89.94 491 ASN B N 1
ATOM 8519 C CA . ASN B 1 491 ? 11.672 30.859 3.818 1 89.94 491 ASN B CA 1
ATOM 8520 C C . ASN B 1 491 ? 12.609 31.891 3.211 1 89.94 491 ASN B C 1
ATOM 8522 O O . ASN B 1 491 ? 12.633 32.062 1.992 1 89.94 491 ASN B O 1
ATOM 8526 N N . GLN B 1 492 ? 13.297 32.562 4.102 1 91.75 492 GLN B N 1
ATOM 8527 C CA . GLN B 1 492 ? 14.234 33.562 3.656 1 91.75 492 GLN B CA 1
ATOM 8528 C C . GLN B 1 492 ? 15.289 33 2.721 1 91.75 492 GLN B C 1
ATOM 8530 O O . GLN B 1 492 ? 15.625 33.594 1.696 1 91.75 492 GLN B O 1
ATOM 8535 N N . THR B 1 493 ? 15.844 31.875 3.07 1 92.75 493 THR B N 1
ATOM 8536 C CA . THR B 1 493 ? 16.812 31.141 2.271 1 92.75 493 THR B CA 1
ATOM 8537 C C . THR B 1 493 ? 16.688 29.641 2.537 1 92.75 493 THR B C 1
ATOM 8539 O O . THR B 1 493 ? 15.766 29.203 3.238 1 92.75 493 THR B O 1
ATOM 8542 N N . THR B 1 494 ? 17.562 28.891 1.839 1 94.5 494 THR B N 1
ATOM 8543 C CA . THR B 1 494 ? 17.547 27.438 2.008 1 94.5 494 THR B CA 1
ATOM 8544 C C . THR B 1 494 ? 18.938 26.922 2.346 1 94.5 494 THR B C 1
ATOM 8546 O O . THR B 1 494 ? 19.938 27.609 2.121 1 94.5 494 THR B O 1
ATOM 8549 N N . THR B 1 495 ? 18.969 25.812 3.021 1 94.94 495 THR B N 1
ATOM 8550 C CA . THR B 1 495 ? 20.219 25.125 3.326 1 94.94 495 THR B CA 1
ATOM 8551 C C . THR B 1 495 ? 20.125 23.641 2.936 1 94.94 495 THR B C 1
ATOM 8553 O O . THR B 1 495 ? 19.031 23.062 2.924 1 94.94 495 THR B O 1
ATOM 8556 N N . GLN B 1 496 ? 21.312 23.141 2.6 1 95.62 496 GLN B N 1
ATOM 8557 C CA . GLN B 1 496 ? 21.344 21.719 2.252 1 95.62 496 GLN B CA 1
ATOM 8558 C C . GLN B 1 496 ? 21.578 20.859 3.488 1 95.62 496 GLN B C 1
ATOM 8560 O O . GLN B 1 496 ? 22.469 21.141 4.297 1 95.62 496 GLN B O 1
ATOM 8565 N N . THR B 1 497 ? 20.688 19.891 3.639 1 95.94 497 THR B N 1
ATOM 8566 C CA . THR B 1 497 ? 20.844 18.984 4.762 1 95.94 497 THR B CA 1
ATOM 8567 C C . THR B 1 497 ? 20.312 17.594 4.402 1 95.94 497 THR B C 1
ATOM 8569 O O . THR B 1 497 ? 19.703 17.406 3.352 1 95.94 497 THR B O 1
ATOM 8572 N N . ASN B 1 498 ? 20.734 16.625 5.285 1 96.06 498 ASN B N 1
ATOM 8573 C CA . ASN B 1 498 ? 20.219 15.273 5.102 1 96.06 498 ASN B CA 1
ATOM 8574 C C . ASN B 1 498 ? 18.797 15.141 5.648 1 96.06 498 ASN B C 1
ATOM 8576 O O . ASN B 1 498 ? 18.547 15.43 6.82 1 96.06 498 ASN B O 1
ATOM 8580 N N . VAL B 1 499 ? 17.891 14.781 4.793 1 96.44 499 VAL B N 1
ATOM 8581 C CA . VAL B 1 499 ? 16.5 14.609 5.168 1 96.44 499 VAL B CA 1
ATOM 8582 C C . VAL B 1 499 ? 16.156 13.117 5.195 1 96.44 499 VAL B C 1
ATOM 8584 O O . VAL B 1 499 ? 16.484 12.383 4.262 1 96.44 499 VAL B O 1
ATOM 8587 N N . THR B 1 500 ? 15.664 12.633 6.27 1 95.5 500 THR B N 1
ATOM 8588 C CA . THR B 1 500 ? 15.148 11.273 6.387 1 95.5 500 THR B CA 1
ATOM 8589 C C . THR B 1 500 ? 13.664 11.227 6.047 1 95.5 500 THR B C 1
ATOM 8591 O O . THR B 1 500 ? 12.844 11.828 6.746 1 95.5 500 THR B O 1
ATOM 8594 N N . GLN B 1 501 ? 13.281 10.648 5.008 1 93.56 501 GLN B N 1
ATOM 8595 C CA . GLN B 1 501 ? 11.898 10.57 4.559 1 93.56 501 GLN B CA 1
ATOM 8596 C C . GLN B 1 501 ? 11.375 9.133 4.641 1 93.56 501 GLN B C 1
ATOM 8598 O O . GLN B 1 501 ? 12.078 8.188 4.285 1 93.56 501 GLN B O 1
ATOM 8603 N N . ALA B 1 502 ? 10.219 8.984 5.219 1 91 502 ALA B N 1
ATOM 8604 C CA . ALA B 1 502 ? 9.539 7.688 5.238 1 91 502 ALA B CA 1
ATOM 8605 C C . ALA B 1 502 ? 8.484 7.605 4.137 1 91 502 ALA B C 1
ATOM 8607 O O . ALA B 1 502 ? 7.559 8.414 4.098 1 91 502 ALA B O 1
ATOM 8608 N N . ILE B 1 503 ? 8.633 6.688 3.191 1 86.44 503 ILE B N 1
ATOM 8609 C CA . ILE B 1 503 ? 7.684 6.527 2.096 1 86.44 503 ILE B CA 1
ATOM 8610 C C . ILE B 1 503 ? 7.027 5.152 2.184 1 86.44 503 ILE B C 1
ATOM 8612 O O . ILE B 1 503 ? 7.66 4.18 2.6 1 86.44 503 ILE B O 1
ATOM 8616 N N . THR B 1 504 ? 5.738 5.133 1.925 1 86.5 504 THR B N 1
ATOM 8617 C CA . THR B 1 504 ? 5.004 3.873 1.92 1 86.5 504 THR B CA 1
ATOM 8618 C C . THR B 1 504 ? 4.992 3.26 0.522 1 86.5 504 THR B C 1
ATOM 8620 O O . THR B 1 504 ? 4.566 3.902 -0.439 1 86.5 504 THR B O 1
ATOM 8623 N N . VAL B 1 505 ? 5.582 2.1 0.383 1 89.38 505 VAL B N 1
ATOM 8624 C CA . VAL B 1 505 ? 5.648 1.424 -0.909 1 89.38 505 VAL B CA 1
ATOM 8625 C C . VAL B 1 505 ? 5.238 -0.038 -0.75 1 89.38 505 VAL B C 1
ATOM 8627 O O . VAL B 1 505 ? 5.223 -0.566 0.365 1 89.38 505 VAL B O 1
ATOM 8630 N N . ASN B 1 506 ? 4.832 -0.614 -1.936 1 92.38 506 ASN B N 1
ATOM 8631 C CA . ASN B 1 506 ? 4.57 -2.049 -1.941 1 92.38 506 ASN B CA 1
ATOM 8632 C C . ASN B 1 506 ? 5.855 -2.854 -2.094 1 92.38 506 ASN B C 1
ATOM 8634 O O . ASN B 1 506 ? 6.668 -2.57 -2.975 1 92.38 506 ASN B O 1
ATOM 8638 N N . VAL B 1 507 ? 6.059 -3.779 -1.174 1 94.12 507 VAL B N 1
ATOM 8639 C CA . VAL B 1 507 ? 7.238 -4.637 -1.21 1 94.12 507 VAL B CA 1
ATOM 8640 C C . VAL B 1 507 ? 6.812 -6.102 -1.21 1 94.12 507 VAL B C 1
ATOM 8642 O O . VAL B 1 507 ? 5.719 -6.438 -0.754 1 94.12 507 VAL B O 1
ATOM 8645 N N . PHE B 1 508 ? 7.676 -6.938 -1.824 1 95.75 508 PHE B N 1
ATOM 8646 C CA . PHE B 1 508 ? 7.469 -8.375 -1.702 1 95.75 508 PHE B CA 1
ATOM 8647 C C . PHE B 1 508 ? 7.789 -8.852 -0.289 1 95.75 508 PHE B C 1
ATOM 8649 O O . PHE B 1 508 ? 8.773 -8.414 0.312 1 95.75 508 PHE B O 1
ATOM 8656 N N . SER B 1 509 ? 6.887 -9.57 0.249 1 95.62 509 SER B N 1
ATOM 8657 C CA . SER B 1 509 ? 7.094 -10.078 1.601 1 95.62 509 SER B CA 1
ATOM 8658 C C . SER B 1 509 ? 7.152 -11.602 1.616 1 95.62 509 SER B C 1
ATOM 8660 O O . SER B 1 509 ? 6.207 -12.273 1.191 1 95.62 509 SER B O 1
ATOM 8662 N N . PHE B 1 510 ? 8.359 -12.148 2.086 1 96.88 510 PHE B N 1
ATOM 8663 C CA . PHE B 1 510 ? 8.57 -13.57 2.316 1 96.88 510 PHE B CA 1
ATOM 8664 C C . PHE B 1 510 ? 8.477 -13.898 3.801 1 96.88 510 PHE B C 1
ATOM 8666 O O . PHE B 1 510 ? 9.43 -14.43 4.383 1 96.88 510 PHE B O 1
ATOM 8673 N N . SER B 1 511 ? 7.27 -13.672 4.352 1 92.94 511 SER B N 1
ATOM 8674 C CA . SER B 1 511 ? 7.047 -13.734 5.793 1 92.94 511 SER B CA 1
ATOM 8675 C C . SER B 1 511 ? 6.875 -15.18 6.266 1 92.94 511 SER B C 1
ATOM 8677 O O . SER B 1 511 ? 7.215 -15.508 7.402 1 92.94 511 SER B O 1
ATOM 8679 N N . ASN B 1 512 ? 6.332 -16.078 5.445 1 94.69 512 ASN B N 1
ATOM 8680 C CA . ASN B 1 512 ? 6.105 -17.469 5.812 1 94.69 512 ASN B CA 1
ATOM 8681 C C . ASN B 1 512 ? 6.859 -18.422 4.891 1 94.69 512 ASN B C 1
ATOM 8683 O O . ASN B 1 512 ? 6.25 -19.109 4.074 1 94.69 512 ASN B O 1
ATOM 8687 N N . PRO B 1 513 ? 8.148 -18.609 5.137 1 95.94 513 PRO B N 1
ATOM 8688 C CA . PRO B 1 513 ? 8.945 -19.484 4.27 1 95.94 513 PRO B CA 1
ATOM 8689 C C . PRO B 1 513 ? 8.531 -20.953 4.379 1 95.94 513 PRO B C 1
ATOM 8691 O O . PRO B 1 513 ? 8.82 -21.75 3.479 1 95.94 513 PRO B O 1
ATOM 8694 N N . GLU B 1 514 ? 7.879 -21.359 5.418 1 96.62 514 GLU B N 1
ATOM 8695 C CA . GLU B 1 514 ? 7.418 -22.734 5.602 1 96.62 514 GLU B CA 1
ATOM 8696 C C . GLU B 1 514 ? 6.453 -23.141 4.492 1 96.62 514 GLU B C 1
ATOM 8698 O O . GLU B 1 514 ? 6.402 -24.312 4.113 1 96.62 514 GLU B O 1
ATOM 8703 N N . ARG B 1 515 ? 5.742 -22.188 4.023 1 95.81 515 ARG B N 1
ATOM 8704 C CA . ARG B 1 515 ? 4.777 -22.469 2.969 1 95.81 515 ARG B CA 1
ATOM 8705 C C . ARG B 1 515 ? 5.48 -22.906 1.689 1 95.81 515 ARG B C 1
ATOM 8707 O O . ARG B 1 515 ? 4.898 -23.625 0.87 1 95.81 515 ARG B O 1
ATOM 8714 N N . LEU B 1 516 ? 6.699 -22.438 1.501 1 97.38 516 LEU B N 1
ATOM 8715 C CA . LEU B 1 516 ? 7.496 -22.828 0.344 1 97.38 516 LEU B CA 1
ATOM 8716 C C . LEU B 1 516 ? 8.336 -24.062 0.654 1 97.38 516 LEU B C 1
ATOM 8718 O O . LEU B 1 516 ? 8.328 -25.047 -0.103 1 97.38 516 LEU B O 1
ATOM 8722 N N . ILE B 1 517 ? 8.984 -24.203 1.793 1 97.62 517 ILE B N 1
ATOM 8723 C CA . ILE B 1 517 ? 10 -25.188 2.113 1 97.62 517 ILE B CA 1
ATOM 8724 C C . ILE B 1 517 ? 9.336 -26.531 2.436 1 97.62 517 ILE B C 1
ATOM 8726 O O . ILE B 1 517 ? 9.781 -27.578 1.956 1 97.62 517 ILE B O 1
ATOM 8730 N N . VAL B 1 518 ? 8.266 -26.516 3.115 1 97.56 518 VAL B N 1
ATOM 8731 C CA . VAL B 1 518 ? 7.664 -27.75 3.631 1 97.56 518 VAL B CA 1
ATOM 8732 C C . VAL B 1 518 ? 7.129 -28.594 2.473 1 97.56 518 VAL B C 1
ATOM 8734 O O . VAL B 1 518 ? 7.438 -29.781 2.363 1 97.56 518 VAL B O 1
ATOM 8737 N N . PRO B 1 519 ? 6.332 -28.031 1.597 1 97.44 519 PRO B N 1
ATOM 8738 C CA . PRO B 1 519 ? 5.859 -28.844 0.483 1 97.44 519 PRO B CA 1
ATOM 8739 C C . PRO B 1 519 ? 6.996 -29.406 -0.373 1 97.44 519 PRO B C 1
ATOM 8741 O O . PRO B 1 519 ? 6.969 -30.562 -0.771 1 97.44 519 PRO B O 1
ATOM 8744 N N . TYR B 1 520 ? 8.031 -28.594 -0.665 1 97.94 520 TYR B N 1
ATOM 8745 C CA . TYR B 1 520 ? 9.18 -29.078 -1.434 1 97.94 520 TYR B CA 1
ATOM 8746 C C . TYR B 1 520 ? 9.914 -30.188 -0.689 1 97.94 520 TYR B C 1
ATOM 8748 O O . TYR B 1 520 ? 10.219 -31.234 -1.267 1 97.94 520 TYR B O 1
ATOM 8756 N N . PHE B 1 521 ? 10.125 -30 0.566 1 97.62 521 PHE B N 1
ATOM 8757 C CA . PHE B 1 521 ? 10.914 -30.938 1.367 1 97.62 521 PHE B CA 1
ATOM 8758 C C . PHE B 1 521 ? 10.18 -32.25 1.529 1 97.62 521 PHE B C 1
ATOM 8760 O O . PHE B 1 521 ? 10.758 -33.344 1.309 1 97.62 521 PHE B O 1
ATOM 8767 N N . LEU B 1 522 ? 8.93 -32.188 1.861 1 97.56 522 LEU B N 1
ATOM 8768 C CA . LEU B 1 522 ? 8.148 -33.406 2.062 1 97.56 522 LEU B CA 1
ATOM 8769 C C . LEU B 1 522 ? 8.016 -34.188 0.761 1 97.56 522 LEU B C 1
ATOM 8771 O O . LEU B 1 522 ? 8.148 -35.406 0.754 1 97.56 522 LEU B O 1
ATOM 8775 N N . SER B 1 523 ? 7.73 -33.469 -0.309 1 98.06 523 SER B N 1
ATOM 8776 C CA . SER B 1 523 ? 7.598 -34.156 -1.595 1 98.06 523 SER B CA 1
ATOM 8777 C C . SER B 1 523 ? 8.914 -34.781 -2.025 1 98.06 523 SER B C 1
ATOM 8779 O O . SER B 1 523 ? 8.93 -35.906 -2.523 1 98.06 523 SER B O 1
ATOM 8781 N N . ALA B 1 524 ? 10.023 -34.094 -1.824 1 97.81 524 ALA B N 1
ATOM 8782 C CA . ALA B 1 524 ? 11.336 -34.625 -2.193 1 97.81 524 ALA B CA 1
ATOM 8783 C C . ALA B 1 524 ? 11.711 -35.844 -1.329 1 97.81 524 ALA B C 1
ATOM 8785 O O . ALA B 1 524 ? 12.203 -36.844 -1.838 1 97.81 524 ALA B O 1
ATOM 8786 N N . CYS B 1 525 ? 11.406 -35.812 -0.073 1 97.75 525 CYS B N 1
ATOM 8787 C CA . CYS B 1 525 ? 11.758 -36.906 0.848 1 97.75 525 CYS B CA 1
ATOM 8788 C C . CYS B 1 525 ? 10.938 -38.156 0.567 1 97.75 525 CYS B C 1
ATOM 8790 O O . CYS B 1 525 ? 11.492 -39.25 0.471 1 97.75 525 CYS B O 1
ATOM 8792 N N . ILE B 1 526 ? 9.641 -38 0.417 1 97.62 526 ILE B N 1
ATOM 8793 C CA . ILE B 1 526 ? 8.766 -39.125 0.124 1 97.62 526 ILE B CA 1
ATOM 8794 C C . ILE B 1 526 ? 9.164 -39.75 -1.215 1 97.62 526 ILE B C 1
ATOM 8796 O O . ILE B 1 526 ? 9.266 -40.969 -1.332 1 97.62 526 ILE B O 1
ATOM 8800 N N . SER B 1 527 ? 9.398 -38.906 -2.211 1 97.75 527 SER B N 1
ATOM 8801 C CA . SER B 1 527 ? 9.805 -39.406 -3.521 1 97.75 527 SER B CA 1
ATOM 8802 C C . SER B 1 527 ? 11.164 -40.094 -3.453 1 97.75 527 SER B C 1
ATOM 8804 O O . SER B 1 527 ? 11.383 -41.094 -4.117 1 97.75 527 SER B O 1
ATOM 8806 N N . LEU B 1 528 ? 12.062 -39.531 -2.65 1 97.62 528 LEU B N 1
ATOM 8807 C CA . LEU B 1 528 ? 13.391 -40.125 -2.516 1 97.62 528 LEU B CA 1
ATOM 8808 C C . LEU B 1 528 ? 13.305 -41.562 -1.967 1 97.62 528 LEU B C 1
ATOM 8810 O O . LEU B 1 528 ? 14.031 -42.438 -2.412 1 97.62 528 LEU B O 1
ATOM 8814 N N . ALA B 1 529 ? 12.414 -41.781 -1.068 1 97.62 529 ALA B N 1
ATOM 8815 C CA . ALA B 1 529 ? 12.219 -43.125 -0.509 1 97.62 529 ALA B CA 1
ATOM 8816 C C . ALA B 1 529 ? 11.812 -44.125 -1.592 1 97.62 529 ALA B C 1
ATOM 8818 O O . ALA B 1 529 ? 12.352 -45.219 -1.662 1 97.62 529 ALA B O 1
ATOM 8819 N N . PHE B 1 530 ? 10.914 -43.656 -2.482 1 97.56 530 PHE B N 1
ATOM 8820 C CA . PHE B 1 530 ? 10.461 -44.562 -3.549 1 97.56 530 PHE B CA 1
ATOM 8821 C C . PHE B 1 530 ? 11.531 -44.688 -4.629 1 97.56 530 PHE B C 1
ATOM 8823 O O . PHE B 1 530 ? 11.656 -45.719 -5.262 1 97.56 530 PHE B O 1
ATOM 8830 N N . ILE B 1 531 ? 12.258 -43.625 -4.844 1 97.38 531 ILE B N 1
ATOM 8831 C CA . ILE B 1 531 ? 13.352 -43.656 -5.812 1 97.38 531 ILE B CA 1
ATOM 8832 C C . ILE B 1 531 ? 14.43 -44.625 -5.348 1 97.38 531 ILE B C 1
ATOM 8834 O O . ILE B 1 531 ? 14.977 -45.375 -6.148 1 97.38 531 ILE B O 1
ATOM 8838 N N . ILE B 1 532 ? 14.703 -44.656 -4.055 1 96.94 532 ILE B N 1
ATOM 8839 C CA . ILE B 1 532 ? 15.648 -45.594 -3.496 1 96.94 532 ILE B CA 1
ATOM 8840 C C . ILE B 1 532 ? 15.109 -47.031 -3.658 1 96.94 532 ILE B C 1
ATOM 8842 O O . ILE B 1 532 ? 15.844 -47.938 -4.043 1 96.94 532 ILE B O 1
ATOM 8846 N N . GLY B 1 533 ? 13.844 -47.188 -3.406 1 96.06 533 GLY B N 1
ATOM 8847 C CA . GLY B 1 533 ? 13.219 -48.469 -3.65 1 96.06 533 GLY B CA 1
ATOM 8848 C C . GLY B 1 533 ? 13.297 -48.906 -5.102 1 96.06 533 GLY B C 1
ATOM 8849 O O . GLY B 1 533 ? 13.547 -50.094 -5.395 1 96.06 533 GLY B O 1
ATOM 8850 N N . GLY B 1 534 ? 13.047 -47.938 -6 1 95.56 534 GLY B N 1
ATOM 8851 C CA . GLY B 1 534 ? 13.18 -48.219 -7.418 1 95.56 534 GLY B CA 1
ATOM 8852 C C . GLY B 1 534 ? 14.602 -48.562 -7.824 1 95.56 534 GLY B C 1
ATOM 8853 O O . GLY B 1 534 ? 14.812 -49.469 -8.664 1 95.56 534 GLY B O 1
ATOM 8854 N N . GLY B 1 535 ? 15.539 -47.906 -7.238 1 94.5 535 GLY B N 1
ATOM 8855 C CA . GLY B 1 535 ? 16.922 -48.25 -7.461 1 94.5 535 GLY B CA 1
ATOM 8856 C C . GLY B 1 535 ? 17.266 -49.656 -6.992 1 94.5 535 GLY B C 1
ATOM 8857 O O . GLY B 1 535 ? 17.953 -50.406 -7.691 1 94.5 535 GLY B O 1
ATOM 8858 N N . HIS B 1 536 ? 16.781 -50.031 -5.848 1 95.5 536 HIS B N 1
ATOM 8859 C CA . HIS B 1 536 ? 16.984 -51.406 -5.34 1 95.5 536 HIS B CA 1
ATOM 8860 C C . HIS B 1 536 ? 16.344 -52.406 -6.266 1 95.5 536 HIS B C 1
ATOM 8862 O O . HIS B 1 536 ? 16.922 -53.469 -6.523 1 95.5 536 HIS B O 1
ATOM 8868 N N . ALA B 1 537 ? 15.141 -52.094 -6.738 1 95.38 537 ALA B N 1
ATOM 8869 C CA . ALA B 1 537 ? 14.469 -52.969 -7.68 1 95.38 537 ALA B CA 1
ATOM 8870 C C . ALA B 1 537 ? 15.273 -53.125 -8.969 1 95.38 537 ALA B C 1
ATOM 8872 O O . ALA B 1 537 ? 15.375 -54.219 -9.531 1 95.38 537 ALA B O 1
ATOM 8873 N N . LEU B 1 538 ? 15.758 -52.031 -9.414 1 94.19 538 LEU B N 1
ATOM 8874 C CA . LEU B 1 538 ? 16.562 -52 -10.625 1 94.19 538 LEU B CA 1
ATOM 8875 C C . LEU B 1 538 ? 17.781 -52.906 -10.484 1 94.19 538 LEU B C 1
ATOM 8877 O O . LEU B 1 538 ? 18.078 -53.719 -11.383 1 94.19 538 LEU B O 1
ATOM 8881 N N . LEU B 1 539 ? 18.438 -52.906 -9.336 1 92.88 539 LEU B N 1
ATOM 8882 C CA . LEU B 1 539 ? 19.609 -53.719 -9.086 1 92.88 539 LEU B CA 1
ATOM 8883 C C . LEU B 1 539 ? 19.219 -55.188 -8.922 1 92.88 539 LEU B C 1
ATOM 8885 O O . LEU B 1 539 ? 19.922 -56.062 -9.398 1 92.88 539 LEU B O 1
ATOM 8889 N N . SER B 1 540 ? 18.125 -55.438 -8.258 1 91.69 540 SER B N 1
ATOM 8890 C CA . SER B 1 540 ? 17.672 -56.781 -8.031 1 91.69 540 SER B CA 1
ATOM 8891 C C . SER B 1 540 ? 17.203 -57.438 -9.328 1 91.69 540 SER B C 1
ATOM 8893 O O . SER B 1 540 ? 17.438 -58.625 -9.547 1 91.69 540 SER B O 1
ATOM 8895 N N . ASN B 1 541 ? 16.531 -56.656 -10.18 1 91.88 541 ASN B N 1
ATOM 8896 C CA . ASN B 1 541 ? 16.078 -57.188 -11.469 1 91.88 541 ASN B CA 1
ATOM 8897 C C . ASN B 1 541 ? 17.25 -57.469 -12.406 1 91.88 541 ASN B C 1
ATOM 8899 O O . ASN B 1 541 ? 17.219 -58.438 -13.164 1 91.88 541 ASN B O 1
ATOM 8903 N N . GLY B 1 542 ? 18.219 -56.719 -12.422 1 91 542 GLY B N 1
ATOM 8904 C CA . GLY B 1 542 ? 19.375 -56.875 -13.289 1 91 542 GLY B CA 1
ATOM 8905 C C . GLY B 1 542 ? 19.156 -56.344 -14.688 1 91 542 GLY B C 1
ATOM 8906 O O . GLY B 1 542 ? 20.078 -56.281 -15.492 1 91 542 GLY B O 1
ATOM 8907 N N . ILE B 1 543 ? 17.953 -56.062 -15.047 1 91.69 543 ILE B N 1
ATOM 8908 C CA . ILE B 1 543 ? 17.578 -55.5 -16.328 1 91.69 543 ILE B CA 1
ATOM 8909 C C . ILE B 1 543 ? 16.625 -54.312 -16.109 1 91.69 543 ILE B C 1
ATOM 8911 O O . ILE B 1 543 ? 15.727 -54.375 -15.266 1 91.69 543 ILE B O 1
ATOM 8915 N N . SER B 1 544 ? 16.812 -53.281 -16.859 1 91.06 544 SER B N 1
ATOM 8916 C CA . SER B 1 544 ? 15.945 -52.094 -16.734 1 91.06 544 SER B CA 1
ATOM 8917 C C . SER B 1 544 ? 14.648 -52.281 -17.516 1 91.06 544 SER B C 1
ATOM 8919 O O . SER B 1 544 ? 14.656 -52.781 -18.641 1 91.06 544 SER B O 1
ATOM 8921 N N . ALA B 1 545 ? 13.578 -52.062 -16.875 1 90.19 545 ALA B N 1
ATOM 8922 C CA . ALA B 1 545 ? 12.281 -52.094 -17.547 1 90.19 545 ALA B CA 1
ATOM 8923 C C . ALA B 1 545 ? 11.938 -50.75 -18.188 1 90.19 545 ALA B C 1
ATOM 8925 O O . ALA B 1 545 ? 12.188 -49.688 -17.594 1 90.19 545 ALA B O 1
ATOM 8926 N N . SER B 1 546 ? 11.508 -50.781 -19.422 1 83.06 546 SER B N 1
ATOM 8927 C CA . SER B 1 546 ? 11.148 -49.531 -20.109 1 83.06 546 SER B CA 1
ATOM 8928 C C . SER B 1 546 ? 9.727 -49.094 -19.797 1 83.06 546 SER B C 1
ATOM 8930 O O . SER B 1 546 ? 8.875 -49.938 -19.484 1 83.06 546 SER B O 1
ATOM 8932 N N . THR B 1 547 ? 9.547 -47.781 -19.75 1 68.56 547 THR B N 1
ATOM 8933 C CA . THR B 1 547 ? 8.234 -47.219 -19.453 1 68.56 547 THR B CA 1
ATOM 8934 C C . THR B 1 547 ? 7.508 -46.844 -20.75 1 68.56 547 THR B C 1
ATOM 8936 O O . THR B 1 547 ? 8.102 -46.25 -21.641 1 68.56 547 THR B O 1
ATOM 8939 N N . GLY B 1 548 ? 6.188 -47.094 -20.953 1 64.69 548 GLY B N 1
ATOM 8940 C CA . GLY B 1 548 ? 5.281 -46.5 -21.922 1 64.69 548 GLY B CA 1
ATOM 8941 C C . GLY B 1 548 ? 5.496 -47.031 -23.344 1 64.69 548 GLY B C 1
ATOM 8942 O O . GLY B 1 548 ? 4.812 -46.625 -24.266 1 64.69 548 GLY B O 1
ATOM 8943 N N . GLY B 1 549 ? 6.27 -47.938 -23.531 1 73.38 549 GLY B N 1
ATOM 8944 C CA . GLY B 1 549 ? 6.555 -48.406 -24.891 1 73.38 549 GLY B CA 1
ATOM 8945 C C . GLY B 1 549 ? 5.93 -49.75 -25.188 1 73.38 549 GLY B C 1
ATOM 8946 O O . GLY B 1 549 ? 5.184 -50.312 -24.375 1 73.38 549 GLY B O 1
ATOM 8947 N N . LEU B 1 550 ? 6.031 -50 -26.422 1 85.94 550 LEU B N 1
ATOM 8948 C CA . LEU B 1 550 ? 5.469 -51.25 -26.938 1 85.94 550 LEU B CA 1
ATOM 8949 C C . LEU B 1 550 ? 6.441 -52.406 -26.75 1 85.94 550 LEU B C 1
ATOM 8951 O O . LEU B 1 550 ? 6.023 -53.531 -26.531 1 85.94 550 LEU B O 1
ATOM 8955 N N . PHE B 1 551 ? 7.684 -52.062 -26.672 1 89.06 551 PHE B N 1
ATOM 8956 C CA . PHE B 1 551 ? 8.695 -53.094 -26.75 1 89.06 551 PHE B CA 1
ATOM 8957 C C . PHE B 1 551 ? 8.711 -53.938 -25.469 1 89.06 551 PHE B C 1
ATOM 8959 O O . PHE B 1 551 ? 8.875 -55.156 -25.5 1 89.06 551 PHE B O 1
ATOM 8966 N N . GLN B 1 552 ? 8.578 -53.219 -24.344 1 89.81 552 GLN B N 1
ATOM 8967 C CA . GLN B 1 552 ? 8.617 -53.938 -23.078 1 89.81 552 GLN B CA 1
ATOM 8968 C C . GLN B 1 552 ? 7.531 -55.031 -23.016 1 89.81 552 GLN B C 1
ATOM 8970 O O . GLN B 1 552 ? 7.809 -56.156 -22.672 1 89.81 552 GLN B O 1
ATOM 8975 N N . THR B 1 553 ? 6.352 -54.656 -23.391 1 88.81 553 THR B N 1
ATOM 8976 C CA . THR B 1 553 ? 5.234 -55.594 -23.359 1 88.81 553 THR B CA 1
ATOM 8977 C C . THR B 1 553 ? 5.379 -56.625 -24.469 1 88.81 553 THR B C 1
ATOM 8979 O O . THR B 1 553 ? 5.141 -57.812 -24.234 1 88.81 553 THR B O 1
ATOM 8982 N N . LEU B 1 554 ? 5.781 -56.188 -25.578 1 90.88 554 LEU B N 1
ATOM 8983 C CA . LEU B 1 554 ? 5.895 -57.094 -26.75 1 90.88 554 LEU B CA 1
ATOM 8984 C C . LEU B 1 554 ? 6.914 -58.188 -26.484 1 90.88 554 LEU B C 1
ATOM 8986 O O . LEU B 1 554 ? 6.641 -59.375 -26.734 1 90.88 554 LEU B O 1
ATOM 8990 N N . CYS B 1 555 ? 7.98 -57.875 -25.938 1 90.81 555 CYS B N 1
ATOM 8991 C CA . CYS B 1 555 ? 9.07 -58.844 -25.781 1 90.81 555 CYS B CA 1
ATOM 8992 C C . CYS B 1 555 ? 8.836 -59.719 -24.562 1 90.81 555 CYS B C 1
ATOM 8994 O O . CYS B 1 555 ? 9.227 -60.906 -24.578 1 90.81 555 CYS B O 1
ATOM 8996 N N . THR B 1 556 ? 8.18 -59.281 -23.562 1 91.25 556 THR B N 1
ATOM 8997 C CA . THR B 1 556 ? 8.086 -60 -22.297 1 91.25 556 THR B CA 1
ATOM 8998 C C . THR B 1 556 ? 6.82 -60.844 -22.25 1 91.25 556 THR B C 1
ATOM 9000 O O . THR B 1 556 ? 6.59 -61.594 -21.281 1 91.25 556 THR B O 1
ATOM 9003 N N . THR B 1 557 ? 5.973 -60.812 -23.266 1 90.62 557 THR B N 1
ATOM 9004 C CA . THR B 1 557 ? 4.73 -61.594 -23.219 1 90.62 557 THR B CA 1
ATOM 9005 C C . THR B 1 557 ? 4.727 -62.688 -24.266 1 90.62 557 THR B C 1
ATOM 9007 O O . THR B 1 557 ? 3.686 -63.312 -24.531 1 90.62 557 THR B O 1
ATOM 9010 N N . ARG B 1 558 ? 5.844 -62.938 -24.766 1 89 558 ARG B N 1
ATOM 9011 C CA . ARG B 1 558 ? 5.922 -64 -25.766 1 89 558 ARG B CA 1
ATOM 9012 C C . ARG B 1 558 ? 6.262 -65.375 -25.094 1 89 558 ARG B C 1
ATOM 9014 O O . ARG B 1 558 ? 6.828 -65.375 -24 1 89 558 ARG B O 1
ATOM 9021 N N . GLY B 1 559 ? 5.82 -66.5 -25.625 1 83.56 559 GLY B N 1
ATOM 9022 C CA . GLY B 1 559 ? 6.219 -67.875 -25.156 1 83.56 559 GLY B CA 1
ATOM 9023 C C . GLY B 1 559 ? 5.078 -68.625 -24.547 1 83.56 559 GLY B C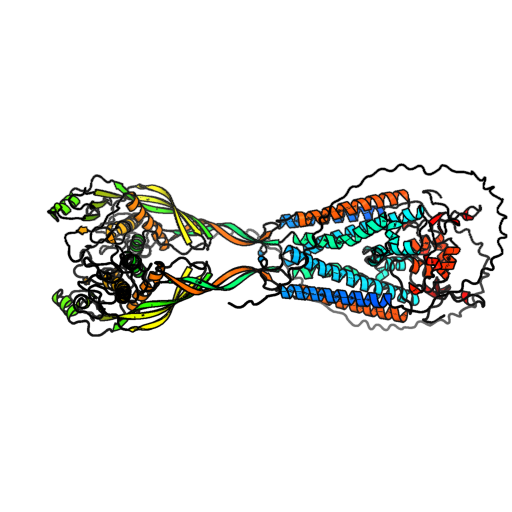 1
ATOM 9024 O O . GLY B 1 559 ? 5.047 -69.875 -24.641 1 83.56 559 GLY B O 1
ATOM 9025 N N . SER B 1 560 ? 4.227 -67.938 -23.828 1 88.69 560 SER B N 1
ATOM 9026 C CA . SER B 1 560 ? 3.107 -68.688 -23.203 1 88.69 560 SER B CA 1
ATOM 9027 C C . SER B 1 560 ? 2.012 -69 -24.219 1 88.69 560 SER B C 1
ATOM 9029 O O . SER B 1 560 ? 1.428 -68.062 -24.797 1 88.69 560 SER B O 1
ATOM 9031 N N . GLU B 1 561 ? 1.644 -70.188 -24.422 1 87.62 561 GLU B N 1
ATOM 9032 C CA . GLU B 1 561 ? 0.596 -70.562 -25.359 1 87.62 561 GLU B CA 1
ATOM 9033 C C . GLU B 1 561 ? -0.784 -70.188 -24.844 1 87.62 561 GLU B C 1
ATOM 9035 O O . GLU B 1 561 ? -1.62 -69.688 -25.609 1 87.62 561 GLU B O 1
ATOM 9040 N N . ARG B 1 562 ? -0.946 -70.375 -23.594 1 91.12 562 ARG B N 1
ATOM 9041 C CA . ARG B 1 562 ? -2.236 -70.062 -23.016 1 91.12 562 ARG B CA 1
ATOM 9042 C C . ARG B 1 562 ? -2.498 -68.562 -23.094 1 91.12 562 ARG B C 1
ATOM 9044 O O . ARG B 1 562 ? -3.6 -68.125 -23.453 1 91.12 562 ARG B O 1
ATOM 9051 N N . LEU B 1 563 ? -1.527 -67.812 -22.734 1 92.69 563 LEU B N 1
ATOM 9052 C CA . LEU B 1 563 ? -1.636 -66.375 -22.812 1 92.69 563 LEU B CA 1
ATOM 9053 C C . LEU B 1 563 ? -1.892 -65.938 -24.25 1 92.69 563 LEU B C 1
ATOM 9055 O O . LEU B 1 563 ? -2.73 -65.062 -24.5 1 92.69 563 LEU B O 1
ATOM 9059 N N . GLY B 1 564 ? -1.21 -66.5 -25.172 1 90.25 564 GLY B N 1
ATOM 9060 C CA . GLY B 1 564 ? -1.372 -66.188 -26.578 1 90.25 564 GLY B CA 1
ATOM 9061 C C . GLY B 1 564 ? -2.756 -66.5 -27.109 1 90.25 564 GLY B C 1
ATOM 9062 O O . GLY B 1 564 ? -3.352 -65.688 -27.828 1 90.25 564 GLY B O 1
ATOM 9063 N N . ASP B 1 565 ? -3.264 -67.562 -26.672 1 90.06 565 ASP B N 1
ATOM 9064 C CA . ASP B 1 565 ? -4.582 -68 -27.141 1 90.06 565 ASP B CA 1
ATOM 9065 C C . ASP B 1 565 ? -5.676 -67.062 -26.609 1 90.06 565 ASP B C 1
ATOM 9067 O O . ASP B 1 565 ? -6.57 -66.688 -27.359 1 90.06 565 ASP B O 1
ATOM 9071 N N . LEU B 1 566 ? -5.586 -66.812 -25.375 1 92.44 566 LEU B N 1
ATOM 9072 C CA . LEU B 1 566 ? -6.59 -65.938 -24.766 1 92.44 566 LEU B CA 1
ATOM 9073 C C . LEU B 1 566 ? -6.492 -64.562 -25.328 1 92.44 566 LEU B C 1
ATOM 9075 O O . LEU B 1 566 ? -7.512 -63.875 -25.547 1 92.44 566 LEU B O 1
ATOM 9079 N N . ALA B 1 567 ? -5.277 -64 -25.516 1 92.5 567 ALA B N 1
ATOM 9080 C CA . ALA B 1 567 ? -5.074 -62.688 -26.062 1 92.5 567 ALA B CA 1
ATOM 9081 C C . ALA B 1 567 ? -5.582 -62.594 -27.5 1 92.5 567 ALA B C 1
ATOM 9083 O O . ALA B 1 567 ? -6.098 -61.562 -27.922 1 92.5 567 ALA B O 1
ATOM 9084 N N . ALA B 1 568 ? -5.488 -63.656 -28.234 1 89.62 568 ALA B N 1
ATOM 9085 C CA . ALA B 1 568 ? -5.918 -63.688 -29.625 1 89.62 568 ALA B CA 1
ATOM 9086 C C . ALA B 1 568 ? -7.43 -63.562 -29.734 1 89.62 568 ALA B C 1
ATOM 9088 O O . ALA B 1 568 ? -7.938 -63.094 -30.766 1 89.62 568 ALA B O 1
ATOM 9089 N N . LYS B 1 569 ? -8.094 -63.906 -28.672 1 89.06 569 LYS B N 1
ATOM 9090 C CA . LYS B 1 569 ? -9.547 -63.781 -28.656 1 89.06 569 LYS B CA 1
ATOM 9091 C C . LYS B 1 569 ? -9.961 -62.312 -28.688 1 89.06 569 LYS B C 1
ATOM 9093 O O . LYS B 1 569 ? -11.062 -61.969 -29.125 1 89.06 569 LYS B O 1
ATOM 9098 N N . GLY B 1 570 ? -9.164 -61.469 -28.203 1 89.38 570 GLY B N 1
ATOM 9099 C CA . GLY B 1 570 ? -9.406 -60.031 -28.25 1 89.38 570 GLY B CA 1
ATOM 9100 C C . GLY B 1 570 ? -8.57 -59.344 -29.297 1 89.38 570 GLY B C 1
ATOM 9101 O O . GLY B 1 570 ? -8.055 -58.25 -29.047 1 89.38 570 GLY B O 1
ATOM 9102 N N . CYS B 1 571 ? -8.508 -59.781 -30.469 1 88.88 571 CYS B N 1
ATOM 9103 C CA . CYS B 1 571 ? -7.539 -59.375 -31.484 1 88.88 571 CYS B CA 1
ATOM 9104 C C . CYS B 1 571 ? -7.863 -57.969 -32.031 1 88.88 571 CYS B C 1
ATOM 9106 O O . CYS B 1 571 ? -6.992 -57.312 -32.562 1 88.88 571 CYS B O 1
ATOM 9108 N N . LEU B 1 572 ? -9.125 -57.469 -31.938 1 87.5 572 LEU B N 1
ATOM 9109 C CA . LEU B 1 572 ? -9.492 -56.156 -32.469 1 87.5 572 LEU B CA 1
ATOM 9110 C C . LEU B 1 572 ? -9.031 -55.062 -31.516 1 87.5 572 LEU B C 1
ATOM 9112 O O . LEU B 1 572 ? -8.969 -53.906 -31.891 1 87.5 572 LEU B O 1
ATOM 9116 N N . GLY B 1 573 ? -8.703 -55.438 -30.312 1 86.56 573 GLY B N 1
ATOM 9117 C CA . GLY B 1 573 ? -8.297 -54.438 -29.328 1 86.56 573 GLY B CA 1
ATOM 9118 C C . GLY B 1 573 ? -9.469 -53.75 -28.688 1 86.56 573 GLY B C 1
ATOM 9119 O O . GLY B 1 573 ? -10.633 -54.062 -28.984 1 86.56 573 GLY B O 1
ATOM 9120 N N . GLY B 1 574 ? -9.164 -52.875 -27.797 1 87.94 574 GLY B N 1
ATOM 9121 C CA . GLY B 1 574 ? -10.195 -52.125 -27.094 1 87.94 574 GLY B CA 1
ATOM 9122 C C . GLY B 1 574 ? -10.539 -52.719 -25.734 1 87.94 574 GLY B C 1
ATOM 9123 O O . GLY B 1 574 ? -10.5 -53.938 -25.562 1 87.94 574 GLY B O 1
ATOM 9124 N N . ARG B 1 575 ? -10.914 -51.875 -24.906 1 85.56 575 ARG B N 1
ATOM 9125 C CA . ARG B 1 575 ? -11.219 -52.281 -23.547 1 85.56 575 ARG B CA 1
ATOM 9126 C C . ARG B 1 575 ? -12.422 -53.219 -23.516 1 85.56 575 ARG B C 1
ATOM 9128 O O . ARG B 1 575 ? -12.477 -54.156 -22.703 1 85.56 575 ARG B O 1
ATOM 9135 N N . GLU B 1 576 ? -13.32 -53.125 -24.438 1 86.38 576 GLU B N 1
ATOM 9136 C CA . GLU B 1 576 ? -14.562 -53.875 -24.438 1 86.38 576 GLU B CA 1
ATOM 9137 C C . GLU B 1 576 ? -14.344 -55.281 -24.984 1 86.38 576 GLU B C 1
ATOM 9139 O O . GLU B 1 576 ? -15.133 -56.188 -24.719 1 86.38 576 GLU B O 1
ATOM 9144 N N . ASN B 1 577 ? -13.328 -55.469 -25.688 1 89.62 577 ASN B N 1
ATOM 9145 C CA . ASN B 1 577 ? -13.102 -56.719 -26.359 1 89.62 577 ASN B CA 1
ATOM 9146 C C . ASN B 1 577 ? -12.117 -57.625 -25.594 1 89.62 577 ASN B C 1
ATOM 9148 O O . ASN B 1 577 ? -11.781 -58.719 -26.047 1 89.62 577 ASN B O 1
ATOM 9152 N N . VAL B 1 578 ? -11.68 -57.188 -24.438 1 90.44 578 VAL B N 1
ATOM 9153 C CA . VAL B 1 578 ? -10.766 -58 -23.656 1 90.44 578 VAL B CA 1
ATOM 9154 C C . VAL B 1 578 ? -11.531 -59.156 -23 1 90.44 578 VAL B C 1
ATOM 9156 O O . VAL B 1 578 ? -12.469 -58.906 -22.234 1 90.44 578 VAL B O 1
ATOM 9159 N N . PRO B 1 579 ? -11.125 -60.312 -23.281 1 92.56 579 PRO B N 1
ATOM 9160 C CA . PRO B 1 579 ? -11.82 -61.469 -22.688 1 92.56 579 PRO B CA 1
ATOM 9161 C C . PRO B 1 579 ? -11.688 -61.5 -21.156 1 92.56 579 PRO B C 1
ATOM 9163 O O . PRO B 1 579 ? -10.625 -61.188 -20.625 1 92.56 579 PRO B O 1
ATOM 9166 N N . GLU B 1 580 ? -12.742 -61.938 -20.5 1 92.94 580 GLU B N 1
ATOM 9167 C CA . GLU B 1 580 ? -12.75 -62 -19.031 1 92.94 580 GLU B CA 1
ATOM 9168 C C . GLU B 1 580 ? -11.734 -63 -18.531 1 92.94 580 GLU B C 1
ATOM 9170 O O . GLU B 1 580 ? -11.102 -62.781 -17.484 1 92.94 580 GLU B O 1
ATOM 9175 N N . ASP B 1 581 ? -11.578 -64.062 -19.266 1 93.38 581 ASP B N 1
ATOM 9176 C CA . ASP B 1 581 ? -10.609 -65.062 -18.875 1 93.38 581 ASP B CA 1
ATOM 9177 C C . ASP B 1 581 ? -9.188 -64.562 -18.922 1 93.38 581 ASP B C 1
ATOM 9179 O O . ASP B 1 581 ? -8.336 -64.938 -18.125 1 93.38 581 ASP B O 1
ATOM 9183 N N . LEU B 1 582 ? -8.977 -63.688 -19.844 1 94.12 582 LEU B N 1
ATOM 9184 C CA . LEU B 1 582 ? -7.668 -63.062 -19.938 1 94.12 582 LEU B CA 1
ATOM 9185 C C . LEU B 1 582 ? -7.43 -62.125 -18.75 1 94.12 582 LEU B C 1
ATOM 9187 O O . LEU B 1 582 ? -6.336 -62.094 -18.188 1 94.12 582 LEU B O 1
ATOM 9191 N N . LYS B 1 583 ? -8.422 -61.406 -18.406 1 93.75 583 LYS B N 1
ATOM 9192 C CA . LYS B 1 583 ? -8.32 -60.469 -17.281 1 93.75 583 LYS B CA 1
ATOM 9193 C C . LYS B 1 583 ? -8.023 -61.219 -15.977 1 93.75 583 LYS B C 1
ATOM 9195 O O . LYS B 1 583 ? -7.281 -60.719 -15.133 1 93.75 583 LYS B O 1
ATOM 9200 N N . ASN B 1 584 ? -8.539 -62.406 -15.852 1 94.19 584 ASN B N 1
ATOM 9201 C CA . ASN B 1 584 ? -8.43 -63.125 -14.594 1 94.19 584 ASN B CA 1
ATOM 9202 C C . ASN B 1 584 ? -7.246 -64.062 -14.609 1 94.19 584 ASN B C 1
ATOM 9204 O O . ASN B 1 584 ? -6.992 -64.75 -13.617 1 94.19 584 ASN B O 1
ATOM 9208 N N . LEU B 1 585 ? -6.523 -64.062 -15.688 1 95 585 LEU B N 1
ATOM 9209 C CA . LEU B 1 585 ? -5.379 -64.938 -15.789 1 95 585 LEU B CA 1
ATOM 9210 C C . LEU B 1 585 ? -4.246 -64.5 -14.875 1 95 585 LEU B C 1
ATOM 9212 O O . LEU B 1 585 ? -3.844 -63.344 -14.914 1 95 585 LEU B O 1
ATOM 9216 N N . LYS B 1 586 ? -3.799 -65.438 -13.984 1 95.06 586 LYS B N 1
ATOM 9217 C CA . LYS B 1 586 ? -2.666 -65.125 -13.109 1 95.06 586 LYS B CA 1
ATOM 9218 C C . LYS B 1 586 ? -1.343 -65.438 -13.805 1 95.06 586 LYS B C 1
ATOM 9220 O O . LYS B 1 586 ? -1.133 -66.562 -14.266 1 95.06 586 LYS B O 1
ATOM 9225 N N . VAL B 1 587 ? -0.522 -64.438 -13.883 1 94.75 587 VAL B N 1
ATOM 9226 C CA . VAL B 1 587 ? 0.731 -64.562 -14.609 1 94.75 587 VAL B CA 1
ATOM 9227 C C . VAL B 1 587 ? 1.903 -64.188 -13.719 1 94.75 587 VAL B C 1
ATOM 9229 O O . VAL B 1 587 ? 1.725 -63.438 -12.75 1 94.75 587 VAL B O 1
ATOM 9232 N N . MET B 1 588 ? 3.01 -64.688 -14.008 1 94.75 588 MET B N 1
ATOM 9233 C CA . MET B 1 588 ? 4.285 -64.375 -13.375 1 94.75 588 MET B CA 1
ATOM 9234 C C . MET B 1 588 ? 5.402 -64.25 -14.414 1 94.75 588 MET B C 1
ATOM 9236 O O . MET B 1 588 ? 5.344 -64.938 -15.445 1 94.75 588 MET B O 1
ATOM 9240 N N . PHE B 1 589 ? 6.316 -63.344 -14.148 1 93.44 589 PHE B N 1
ATOM 9241 C CA . PHE B 1 589 ? 7.445 -63.219 -15.062 1 93.44 589 PHE B CA 1
ATOM 9242 C C . PHE B 1 589 ? 8.57 -64.188 -14.672 1 93.44 589 PHE B C 1
ATOM 9244 O O . PHE B 1 589 ? 9.133 -64.062 -13.578 1 93.44 589 PHE B O 1
ATOM 9251 N N . GLY B 1 590 ? 8.852 -65.125 -15.492 1 92.19 590 GLY B N 1
ATOM 9252 C CA . GLY B 1 590 ? 9.844 -66.125 -15.195 1 92.19 590 GLY B CA 1
ATOM 9253 C C . GLY B 1 590 ? 10.352 -66.875 -16.438 1 92.19 590 GLY B C 1
ATOM 9254 O O . GLY B 1 590 ? 10.141 -66.375 -17.562 1 92.19 590 GLY B O 1
ATOM 9255 N N . VAL B 1 591 ? 11.148 -67.875 -16.203 1 91.5 591 VAL B N 1
ATOM 9256 C CA . VAL B 1 591 ? 11.711 -68.688 -17.281 1 91.5 591 VAL B CA 1
ATOM 9257 C C . VAL B 1 591 ? 10.781 -69.875 -17.578 1 91.5 591 VAL B C 1
ATOM 9259 O O . VAL B 1 591 ? 10.305 -70.562 -16.656 1 91.5 591 VAL B O 1
ATOM 9262 N N . PHE B 1 592 ? 10.477 -70.062 -18.922 1 90.62 592 PHE B N 1
ATOM 9263 C CA . PHE B 1 592 ? 9.578 -71.125 -19.312 1 90.62 592 PHE B CA 1
ATOM 9264 C C . PHE B 1 592 ? 10.227 -72.5 -19.078 1 90.62 592 PHE B C 1
ATOM 9266 O O . PHE B 1 592 ? 11.414 -72.688 -19.359 1 90.62 592 PHE B O 1
ATOM 9273 N N . LYS B 1 593 ? 9.508 -73.5 -18.484 1 84.44 593 LYS B N 1
ATOM 9274 C CA . LYS B 1 593 ? 9.992 -74.875 -18.156 1 84.44 593 LYS B CA 1
ATOM 9275 C C . LYS B 1 593 ? 10.367 -75.625 -19.422 1 84.44 593 LYS B C 1
ATOM 9277 O O . LYS B 1 593 ? 11.336 -76.375 -19.422 1 84.44 593 LYS B O 1
ATOM 9282 N N . ASN B 1 594 ? 9.484 -75.75 -20.406 1 67.69 594 ASN B N 1
ATOM 9283 C CA . ASN B 1 594 ? 9.695 -76.625 -21.594 1 67.69 594 ASN B CA 1
ATOM 9284 C C . ASN B 1 594 ? 10.906 -76.125 -22.391 1 67.69 594 ASN B C 1
ATOM 9286 O O . ASN B 1 594 ? 11.227 -76.75 -23.438 1 67.69 594 ASN B O 1
ATOM 9290 N N . SER B 1 595 ? 11.508 -75.188 -22.078 1 59.78 595 SER B N 1
ATOM 9291 C CA . SER B 1 595 ? 12.68 -74.75 -22.828 1 59.78 595 SER B CA 1
ATOM 9292 C C . SER B 1 595 ? 13.891 -75.562 -22.484 1 59.78 595 SER B C 1
ATOM 9294 O O . SER B 1 595 ? 14.977 -75.375 -23.047 1 59.78 595 SER B O 1
ATOM 9296 N N . GLU B 1 596 ? 13.812 -76.5 -21.484 1 49.5 596 GLU B N 1
ATOM 9297 C CA . GLU B 1 596 ? 14.953 -77.312 -21.141 1 49.5 596 GLU B CA 1
ATOM 9298 C C . GLU B 1 596 ? 15.242 -78.312 -22.266 1 49.5 596 GLU B C 1
ATOM 9300 O O . GLU B 1 596 ? 16.203 -79.062 -22.172 1 49.5 596 GLU B O 1
ATOM 9305 N N . ASP B 1 597 ? 14.312 -78.75 -23 1 46.91 597 ASP B N 1
ATOM 9306 C CA . ASP B 1 597 ? 14.805 -79.688 -24 1 46.91 597 ASP B CA 1
ATOM 9307 C C . ASP B 1 597 ? 15.961 -79.062 -24.797 1 46.91 597 ASP B C 1
ATOM 9309 O O . ASP B 1 597 ? 16.016 -77.875 -25.016 1 46.91 597 ASP B O 1
ATOM 9313 N N . SER B 1 598 ? 17.062 -79.938 -25.078 1 48.78 598 SER B N 1
ATOM 9314 C CA . SER B 1 598 ? 18.469 -79.812 -25.469 1 48.78 598 SER B CA 1
ATOM 9315 C C . SER B 1 598 ? 18.641 -78.625 -26.453 1 48.78 598 SER B C 1
ATOM 9317 O O . SER B 1 598 ? 19.703 -78 -26.5 1 48.78 598 SER B O 1
ATOM 9319 N N . SER B 1 599 ? 17.984 -78.5 -27.609 1 50.41 599 SER B N 1
ATOM 9320 C CA . SER B 1 599 ? 18.5 -77.75 -28.719 1 50.41 599 SER B CA 1
ATOM 9321 C C . SER B 1 599 ? 18.062 -76.25 -28.625 1 50.41 599 SER B C 1
ATOM 9323 O O . SER B 1 599 ? 18.562 -75.438 -29.344 1 50.41 599 SER B O 1
ATOM 9325 N N . ASN B 1 600 ? 17.047 -75.812 -27.641 1 58.69 600 ASN B N 1
ATOM 9326 C CA . ASN B 1 600 ? 16.547 -74.438 -27.781 1 58.69 600 ASN B CA 1
ATOM 9327 C C . ASN B 1 600 ? 16.891 -73.562 -26.562 1 58.69 600 ASN B C 1
ATOM 9329 O O . ASN B 1 600 ? 16.844 -74.062 -25.422 1 58.69 600 ASN B O 1
ATOM 9333 N N . LYS B 1 601 ? 17.609 -72.438 -26.594 1 71.94 601 LYS B N 1
ATOM 9334 C CA . LYS B 1 601 ? 18.016 -71.5 -25.562 1 71.94 601 LYS B CA 1
ATOM 9335 C C . LYS B 1 601 ? 16.828 -71.062 -24.688 1 71.94 601 LYS B C 1
ATOM 9337 O O . LYS B 1 601 ? 15.711 -70.938 -25.172 1 71.94 601 LYS B O 1
ATOM 9342 N N . PRO B 1 602 ? 17.047 -71.062 -23.297 1 82.25 602 PRO B N 1
ATOM 9343 C CA . PRO B 1 602 ? 15.984 -70.688 -22.359 1 82.25 602 PRO B CA 1
ATOM 9344 C C . PRO B 1 602 ? 15.352 -69.312 -22.672 1 82.25 602 PRO B C 1
ATOM 9346 O O . PRO B 1 602 ? 16.047 -68.438 -23.125 1 82.25 602 PRO B O 1
ATOM 9349 N N . MET B 1 603 ? 14.016 -69.25 -22.609 1 87.88 603 MET B N 1
ATOM 9350 C CA . MET B 1 603 ? 13.258 -68 -22.906 1 87.88 603 MET B CA 1
ATOM 9351 C C . MET B 1 603 ? 12.492 -67.562 -21.672 1 87.88 603 MET B C 1
ATOM 9353 O O . MET B 1 603 ? 11.938 -68.375 -20.938 1 87.88 603 MET B O 1
ATOM 9357 N N . ALA B 1 604 ? 12.625 -66.25 -21.359 1 90.56 604 ALA B N 1
ATOM 9358 C CA . ALA B 1 604 ? 11.883 -65.688 -20.25 1 90.56 604 ALA B CA 1
ATOM 9359 C C . ALA B 1 604 ? 10.633 -64.938 -20.75 1 90.56 604 ALA B C 1
ATOM 9361 O O . ALA B 1 604 ? 10.602 -64.5 -21.891 1 90.56 604 ALA B O 1
ATOM 9362 N N . GLY B 1 605 ? 9.594 -64.938 -20.047 1 91.62 605 GLY B N 1
ATOM 9363 C CA . GLY B 1 605 ? 8.359 -64.25 -20.406 1 91.62 605 GLY B CA 1
ATOM 9364 C C . GLY B 1 605 ? 7.277 -64.312 -19.344 1 91.62 605 GLY B C 1
ATOM 9365 O O . GLY B 1 605 ? 7.465 -65 -18.328 1 91.62 605 GLY B O 1
ATOM 9366 N N . LEU B 1 606 ? 6.25 -63.594 -19.562 1 93 606 LEU B N 1
ATOM 9367 C CA . LEU B 1 606 ? 5.074 -63.719 -18.719 1 93 606 LEU B CA 1
ATOM 9368 C C . LEU B 1 606 ? 4.305 -65 -19.031 1 93 606 LEU B C 1
ATOM 9370 O O . LEU B 1 606 ? 3.914 -65.25 -20.172 1 93 606 LEU B O 1
ATOM 9374 N N . GLY B 1 607 ? 4.199 -65.812 -18.125 1 93.56 607 GLY B N 1
ATOM 9375 C CA . GLY B 1 607 ? 3.473 -67.062 -18.266 1 93.56 607 GLY B CA 1
ATOM 9376 C C . GLY B 1 607 ? 2.709 -67.5 -17.016 1 93.56 607 GLY B C 1
ATOM 9377 O O . GLY B 1 607 ? 2.795 -66.812 -15.992 1 93.56 607 GLY B O 1
ATOM 9378 N N . THR B 1 608 ? 1.85 -68.438 -17.156 1 93.19 608 THR B N 1
ATOM 9379 C CA . THR B 1 608 ? 1.119 -68.938 -16 1 93.19 608 THR B CA 1
ATOM 9380 C C . THR B 1 608 ? 2.072 -69.625 -15 1 93.19 608 THR B C 1
ATOM 9382 O O . THR B 1 608 ? 3.215 -69.938 -15.336 1 93.19 608 THR B O 1
ATOM 9385 N N . VAL B 1 609 ? 1.625 -69.75 -13.758 1 89.31 609 VAL B N 1
ATOM 9386 C CA . VAL B 1 609 ? 2.447 -70.25 -12.664 1 89.31 609 VAL B CA 1
ATOM 9387 C C . VAL B 1 609 ? 2.963 -71.688 -13.008 1 89.31 609 VAL B C 1
ATOM 9389 O O . VAL B 1 609 ? 4.07 -72 -12.609 1 89.31 609 VAL B O 1
ATOM 9392 N N . ASP B 1 610 ? 2.213 -72.312 -13.844 1 88.88 610 ASP B N 1
ATOM 9393 C CA . ASP B 1 610 ? 2.576 -73.688 -14.18 1 88.88 610 ASP B CA 1
ATOM 9394 C C . ASP B 1 610 ? 3.572 -73.75 -15.344 1 88.88 610 ASP B C 1
ATOM 9396 O O . ASP B 1 610 ? 4.281 -74.75 -15.523 1 88.88 610 ASP B O 1
ATOM 9400 N N . GLU B 1 611 ? 3.625 -72.688 -15.992 1 91 611 GLU B N 1
ATOM 9401 C CA . GLU B 1 611 ? 4.445 -72.625 -17.203 1 91 611 GLU B CA 1
ATOM 9402 C C . GLU B 1 611 ? 5.84 -72.125 -16.906 1 91 611 GLU B C 1
ATOM 9404 O O . GLU B 1 611 ? 6.773 -72.312 -17.688 1 91 611 GLU B O 1
ATOM 9409 N N . VAL B 1 612 ? 6.012 -71.312 -15.781 1 91.12 612 VAL B N 1
ATOM 9410 C CA . VAL B 1 612 ? 7.266 -70.625 -15.625 1 91.12 612 VAL B CA 1
ATOM 9411 C C . VAL B 1 612 ? 7.871 -70.875 -14.258 1 91.12 612 VAL B C 1
ATOM 9413 O O . VAL B 1 612 ? 7.152 -71.25 -13.32 1 91.12 612 VAL B O 1
ATOM 9416 N N . ILE B 1 613 ? 9.195 -70.812 -14.203 1 88.88 613 ILE B N 1
ATOM 9417 C CA . ILE B 1 613 ? 9.953 -70.812 -12.961 1 88.88 613 ILE B CA 1
ATOM 9418 C C . ILE B 1 613 ? 10.5 -69.438 -12.672 1 88.88 613 ILE B C 1
ATOM 9420 O O . ILE B 1 613 ? 10.766 -68.625 -13.602 1 88.88 613 ILE B O 1
ATOM 9424 N N . PRO B 1 614 ? 10.633 -69.125 -11.422 1 86.38 614 PRO B N 1
ATOM 9425 C CA . PRO B 1 614 ? 11.094 -67.812 -11.07 1 86.38 614 PRO B CA 1
ATOM 9426 C C . PRO B 1 614 ? 12.43 -67.438 -11.719 1 86.38 614 PRO B C 1
ATOM 9428 O O . PRO B 1 614 ? 13.312 -68.312 -11.82 1 86.38 614 PRO B O 1
ATOM 9431 N N . LEU B 1 615 ? 12.453 -66.188 -12.219 1 86.88 615 LEU B N 1
ATOM 9432 C CA . LEU B 1 615 ? 13.633 -65.75 -12.922 1 86.88 615 LEU B CA 1
ATOM 9433 C C . LEU B 1 615 ? 14.672 -65.188 -11.938 1 86.88 615 LEU B C 1
ATOM 9435 O O . LEU B 1 615 ? 14.383 -64.25 -11.172 1 86.88 615 LEU B O 1
ATOM 9439 N N . VAL B 1 616 ? 15.766 -65.875 -11.914 1 83.31 616 VAL B N 1
ATOM 9440 C CA . VAL B 1 616 ? 16.875 -65.375 -11.086 1 83.31 616 VAL B CA 1
ATOM 9441 C C . VAL B 1 616 ? 17.891 -64.625 -11.945 1 83.31 616 VAL B C 1
ATOM 9443 O O . VAL B 1 616 ? 18.141 -65.062 -13.094 1 83.31 616 VAL B O 1
ATOM 9446 N N . LYS B 1 617 ? 18.422 -63.656 -11.367 1 84.69 617 LYS B N 1
ATOM 9447 C CA . LYS B 1 617 ? 19.422 -62.844 -12.07 1 84.69 617 LYS B CA 1
ATOM 9448 C C . LYS B 1 617 ? 20.562 -63.75 -12.594 1 84.69 617 LYS B C 1
ATOM 9450 O O . LYS B 1 617 ? 21.094 -64.562 -11.859 1 84.69 617 LYS B O 1
ATOM 9455 N N . GLY B 1 618 ? 20.875 -63.562 -13.812 1 77.94 618 GLY B N 1
ATOM 9456 C CA . GLY B 1 618 ? 21.969 -64.312 -14.406 1 77.94 618 GLY B CA 1
ATOM 9457 C C . GLY B 1 618 ? 21.594 -65.75 -14.781 1 77.94 618 GLY B C 1
ATOM 9458 O O . GLY B 1 618 ? 22.469 -66.562 -15.016 1 77.94 618 GLY B O 1
ATOM 9459 N N . ALA B 1 619 ? 20.344 -66.062 -14.773 1 73.44 619 ALA B N 1
ATOM 9460 C CA . ALA B 1 619 ? 19.906 -67.438 -15.008 1 73.44 619 ALA B CA 1
ATOM 9461 C C . ALA B 1 619 ? 20.359 -67.938 -16.375 1 73.44 619 ALA B C 1
ATOM 9463 O O . ALA B 1 619 ? 20.547 -69.125 -16.578 1 73.44 619 ALA B O 1
ATOM 9464 N N . PHE B 1 620 ? 20.438 -67.062 -17.281 1 76.5 620 PHE B N 1
ATOM 9465 C CA . PHE B 1 620 ? 21 -67.5 -18.562 1 76.5 620 PHE B CA 1
ATOM 9466 C C . PHE B 1 620 ? 21.609 -66.25 -19.266 1 76.5 620 PHE B C 1
ATOM 9468 O O . PHE B 1 620 ? 21.312 -65.125 -18.922 1 76.5 620 PHE B O 1
#

Radius of gyration: 52.82 Å; Cα contacts (8 Å, |Δi|>4): 2451; chains: 2; bounding box: 92×162×125 Å

Sequence (1240 aa):
MSSQHLYTLADQLGVFDSELDLDLKKPHDNVEKHGEKEDFTYSALESPNISETNTLPIESTSRWTIGWVTPSAILSCFLMAVTLAIAHLGLFRWLNERQVDDSINQPYVTALSYFFVNGFRLLLAASLGISFVQIVWQLLRVKPIQLGELDGLLSVLSNPLQLGRVSLFWRAPVPFLCAIAFWCLPIAMVFPPGALTVETRSLTNITEQAVPTFDPTFVGNGTYNGMLATALWQTDNLGAYGGPANIVRRLATQSMLAGSYITSPSPCGQNCSYTIDVNAPTFQCNESSVSSDLFSWVNHTYPQYGAFRYIYAAHANSAALVESPYNFNFQLSWSNGGLTGRLQNLSCTAYEAVYTLRIDYREGLQTVTTTNTQLGPMLNSSNLYTDYGMRPVNGGNGTDPIVDATSTALGGDNVMDSNRRANMAAIQDTLADSLSGFIDALLLHAQQTANTLIALTDLYSGPTTSPTFDITEESMKHLLENIVISMLTLNQTTTQTNVTQAITVNVFSFSNPERLIVPYFLSACISLAFIIGGGHALLSNGISASTGGLFQTLCTTRGSERLGDLAAKGCLGGRENVPEDLKNLKVMFGVFKNSEDSSNKPMAGLGTVDEVIPLVKGAFMSSQHLYTLADQLGVFDSELDLDLKKPHDNVEKHGEKEDFTYSALESPNISETNTLPIESTSRWTIGWVTPSAILSCFLMAVTLAIAHLGLFRWLNERQVDDSINQPYVTALSYFFVNGFRLLLAASLGISFVQIVWQLLRVKPIQLGELDGLLSVLSNPLQLGRVSLFWRAPVPFLCAIAFWCLPIAMVFPPGALTVETRSLTNITEQAVPTFDPTFVGNGTYNGMLATALWQTDNLGAYGGPANIVRRLATQSMLAGSYITSPSPCGQNCSYTIDVNAPTFQCNESSVSSDLFSWVNHTYPQYGAFRYIYAAHANSAALVESPYNFNFQLSWSNGGLTGRLQNLSCTAYEAVYTLRIDYREGLQTVTTTNTQLGPMLNSSNLYTDYGMRPVNGGNGTDPIVDATSTALGGDNVMDSNRRANMAAIQDTLADSLSGFIDALLLHAQQTANTLIALTDLYSGPTTSPTFDITEESMKHLLENIVISMLTLNQTTTQTNVTQAITVNVFSFSNPERLIVPYFLSACISLAFIIGGGHALLSNGISASTGGLFQTLCTTRGSERLGDLAAKGCLGGRENVPEDLKNLKVMFGVFKNSEDSSNKPMAGLGTVDEVIPLVKGAF

Foldseek 3Di:
DDDDDPDDPDDPDDDPDDDDPCPVDDPPDDPVVPDDPPPPPPPPPDPPDPPPPPPAFPADPDDQFADDCLLCLLVVLLVVLVVLLVVLVVVLVVQAFPFCVPDDHPVVNLVSLCVSLVSSLVSLLRNLQQLLVLLLQLLLLPFWDFQLLSVLLQCCLVDVVSLVVCVNCVSPVLSSVSSVLSVCSVVLSVQQSVLKDKDKDKDKDKDKDKAFADALLDQAPQWVVRNQVLFQFHADPQQFTPAGDPVLLVLLLVCQLVLFADDAWDPFDQWKKFKDKHKAKFKDKDFPPQDPVQVCCCCVVPVPQVVFQKKKAKAWDCCLLPDPFDWTKIKIWMAQRTSPGDIIIMIITMWIWMWIWMWTHHRRDIDIDTPDIGTDGTQTSPRRNDSWRLHFPPQDDDPIGGQDQPTATPVGDRSSVSSSSSRNRNLLVSVRQQQHDMFTCVVPDPRCRPRHCQCSGPQWDDDSNRIDGNDDSVSSRSSSVSSNSNVSNVSSDIDITIMIGIDIGIGIHSPDSCSSCVSSVVSSVVSVVSSVVSVVSSVQVSYRQDRPDDCNQVQAAPDAPVLVVQVVQQVVDDPVRRDPCSSRATWHWAWFPVQPPDSHDIGTHIYHPVGGDRHGRPPD/DDDPPDDDDPDDPDDDDDDPPPPPDDDDDDPDPDDDPPPPPPPPPDPPPPPPPPPPFPADPDDQAADDVLLCLLVVLLVVLVVLLVVLVVVLVVQAFPFCVPDDHPVVNLVSLCVSLVSSLVSLLRNLQQLLVLLLQLLLLPDWDFQLLSVLLQCCLVDVVSLVVVVNCVSPVLSSVSSVLSVCSVVLSPQQSVLKDKDKDKDKDKDKDKAFADALLDQAPQWVVRNQVLFQFHADPQQFTPAGDPVLLVLLLVLQLVLFADDAWDPFDQWKKFKDKHKAKFKDKDQDDQPPVVVCCCCVVPVVQVVFQKKKAKAWDCCLLPDPFDWTKIKIWMALRTSVGDITIMIITMWIWMWIWMWTHHRRDIDIDTPDIGTHGTQTSPRRNDSWRLHFPPQDPDPIGGQDQPTATPVGDRSSVSSSSSRNRNLLCSVRQQQHDMFTLVVPPVRCSPRHCQCSGPQWDDDPNRIDGNDDSVSRRSSSVSSNSNVSNVSSDIDITIMIGIDIGIGIHSPDSCSSCVSSVVSSVVSVVSSVVSVVSSVQVSYRQDRPDDCNQVQAAPDAPVLVVQVVQQVVDDPVRRDPCSSRATWHWAWFPVQPDDPHHIGTHIYHPVGGDRHGRPPD